Protein 4OE7 (pdb70)

Radius of gyration: 30.96 Å; Cα contacts (8 Å, |Δi|>4): 2632; chains: 4; bounding box: 76×81×61 Å

Sequence (1192 aa):
ALFTGIIPPVSTIFTADGQLDKPGTAALIDDLIKAGVDGLFFLGSGGEFSQLGAEERKAIARFAIDHVDRRVPVLIGTGGTNARETIELSQHAQQAGADGIVVINPYYWKVSEANLIRYFEQVADSVTLPVMLYNFPALTGQDLTPALVKTLADSRSNIIGIKDTIDSVAHLRSMIHTVKGAHPHFTVLCGYDDHLFNTLLLGGDGAISASGNFAPQVSVNLLKAWRDGDVAKAAGYHQTLLQIPQMYQLDTPFVNVIKEAIVLCGRPVSTHVLPPASPLDEPRKAQLKTLLQQLKLCALFTGIIPPVSTIFTADGQLDKPGTAALIDDLIKAGVDGLFFLGSGGEFSQLGAEERKAIARFAIDHVDRRVPVLIGTGGTNARETIELSQHAQQAGADGIVVINPYYWKVSEANLIRYFEQVADSVTLPVMLYNFPALTGQDLTPALVKTLADSRSNIIGIKDTIDSVAHLRSMIHTVKGAHPHFTVLCGYDDHLFNTLLLGGDGAISASGNFAPQVSVNLLKAWRDGDVAKAAGYHQTLLQIPQMYQLDTPFVNVIKEAIVLCGRPVSTHVLPPASPLDEPRKAQLKTLLQQLKLCALFTGIIPPVSTIFTADGQLDKPGTAALIDDLIKAGVDGLFFLGSGGEFSQLGAEERKAIARFAIDHVDRRVPVLIGTGGTNARETIELSQHAQQAGADGIVVINPYYWKVSEANLIRYFEQVADSVTLPVMLYNFPALTGQDLTPALVKTLADSRSNIIGIKDTIDSVAHLRSMIHTVKGAHPHFTVLCGYDDHLFNTLLLGGDGAISASGNFAPQVSVNLLKAWRDGDVAKAAGYHQTLLQIPQMYQLDTPFVNVIKEAIVLCGRPVSTHVLPPASPLDEPRKAQLKTLLQQLKLCALFTGIIPPVSTIFTADGQLDKPGTAALIDDLIKAGVDGLFFLGSGGEFSQLGAEERKAIARFAIDHVDRRVPVLIGTGGTNARETIELSQHAQQAGADGIVVINPYYWKVSEANLIRYFEQVADSVTLPVMLYNFPALTGQDLTPALVKTLADSRSNIIGIKDTIDSVAHLRSMIHTVKGAHPHFTVLCGYDDHLFNTLLLGGDGAISASGNFAPQVSVNLLKAWRDGDVAKAAGYHQTLLQIPQMYQLDTPFVNVIKEAIVLCGRPVSTHVLPPASPLDEPRKAQLKTLLQQLKLC

Solvent-accessible surface area: 38286 Å² total; per-residue (Å²): 67,91,23,35,0,4,0,0,7,1,3,5,0,0,54,93,101,2,97,34,23,111,109,11,2,14,22,1,0,47,38,1,30,176,33,40,8,48,0,0,0,5,2,1,6,15,0,0,6,5,7,10,13,23,125,48,13,33,56,7,2,164,37,0,16,102,55,0,103,176,113,17,59,3,1,4,4,1,4,10,17,14,1,69,44,1,44,93,8,0,71,41,0,60,153,31,34,6,28,0,0,1,0,3,0,3,8,1,16,40,3,34,121,56,2,4,36,100,3,2,33,80,1,2,88,26,10,123,21,27,2,0,0,5,0,14,25,75,14,0,55,32,49,0,57,17,65,17,0,71,61,0,9,79,42,68,113,31,4,29,0,0,8,0,5,40,37,15,0,42,22,0,14,44,0,10,74,49,0,28,61,45,50,94,134,8,0,0,0,1,8,58,2,6,0,0,0,0,0,9,6,8,42,10,22,0,2,0,7,16,0,2,5,9,0,12,78,8,2,23,48,0,7,89,4,69,142,112,56,63,34,42,105,0,1,41,55,0,72,30,0,0,24,0,13,66,3,18,143,28,25,52,4,40,3,1,0,5,0,15,0,3,50,52,38,63,78,108,11,42,34,53,6,0,33,10,10,18,106,8,66,114,89,105,63,59,101,0,95,67,16,0,88,136,35,187,18,70,66,86,21,36,0,4,1,1,7,0,2,4,0,3,42,84,128,17,118,39,23,113,108,10,2,15,24,1,0,36,37,2,31,163,30,40,9,49,0,0,1,6,3,1,7,14,0,0,6,4,3,13,15,20,116,66,14,33,44,6,3,112,34,0,13,91,56,0,107,178,112,20,58,3,1,4,5,1,4,10,17,13,2,61,42,1,48,77,8,0,84,28,0,69,143,18,33,6,28,0,0,2,0,4,0,3,8,1,13,42,4,31,119,58,3,5,32,99,4,1,36,78,1,3,89,24,9,119,20,27,1,0,0,6,0,15,25,77,13,0,54,31,49,0,60,17,67,16,0,68,62,0,9,77,42,70,112,31,4,30,0,0,8,0,5,39,39,15,0,42,23,0,16,44,0,11,76,51,0,29,62,48,52,91,132,6,0,0,0,0,8,55,2,6,0,0,0,0,0,9,8,9,41,10,21,0,2,0,7,15,0,2,6,12,0,12,78,8,3,26,52,0,10,123,3,69,143,92,54,60,37,39,112,0,2,42,57,0,75,28,0,0,23,0,11,43,0,20,160,17,26,50,1,37,1,1,0,4,0,14,0,3,51,54,37,62,75,105,16,40,35,59,8,1,33,10,6,16,115,9,57,115,100,110,60,55,93,0,92,71,23,0,83,127,35,114,22,71,63,90,21,36,0,4,0,1,7,1,2,5,0,1,53,92,101,2,97,33,25,113,108,11,2,14,23,1,0,50,44,1,30,139,32,40,8,51,0,0,0,5,3,1,6,14,0,0,6,4,6,11,13,24,122,48,12,32,54,6,2,166,35,0,16,102,55,0,106,178,116,17,59,3,0,4,4,1,3,10,16,13,1,72,44,1,47,92,8,0,70,41,0,59,150,31,34,6,27,0,0,2,0,3,0,2,8,1,18,42,3,32,121,57,4,4,35,98,3,2,35,79,0,2,87,27,10,124,22,29,2,0,0,5,0,14,25,77,14,0,54,33,49,0,60,17,67,17,0,72,59,0,8,77,42,70,111,29,4,29,0,0,9,0,5,38,38,14,0,43,22,0,15,44,0,11,75,47,0,28,61,46,51,93,132,7,0,0,0,1,7,59,3,6,0,0,0,0,0,9,6,8,44,10,22,0,2,0,7,16,0,2,6,10,0,12,76,8,2,22,48,0,7,87,4,68,140,111,57,65,35,41,104,0,1,41,54,0,74,30,0,0,24,0,13,64,3,18,140,27,25,52,2,41,3,1,0,4,0,15,0,3,50,53,38,63,79,109,10,42,35,56,6,0,34,11,8,19,108,9,65,115,87,103,62,58,103,0,94,67,18,0,87,133,34,187,19,70,66,85,22,36,0,4,0,1,7,1,2,5,0,4,43,84,129,17,118,38,23,113,108,10,3,14,23,1,0,34,37,1,31,162,31,42,7,49,0,0,0,5,3,0,7,15,0,0,7,5,4,13,14,18,117,62,15,31,44,8,2,115,35,0,12,91,55,0,107,180,112,20,58,2,0,4,4,1,4,8,17,14,1,63,41,1,47,76,8,0,86,32,0,70,142,22,34,7,29,0,0,2,0,3,0,4,8,1,15,41,3,32,120,59,4,5,33,96,4,1,35,77,0,2,90,22,9,117,20,29,1,0,0,7,0,17,27,76,14,0,53,30,50,0,60,17,67,15,0,69,62,0,9,76,41,68,112,31,4,30,0,0,9,0,5,39,40,15,0,42,25,0,15,43,0,10,76,51,0,28,62,48,54,93,131,6,0,0,0,0,7,56,2,5,0,1,0,0,0,10,6,9,40,10,23,0,1,0,6,16,0,2,5,12,0,12,77,8,2,24,51,0,9,125,5,69,147,94,54,62,37,42,115,0,2,40,52,0,76,28,0,0,24,0,13,43,0,21,160,16,26,50,1,38,1,1,0,4,0,13,0,3,51,54,38,61,75,106,16,39,36,59,8,0,32,10,7,16,115,10,57,118,100,111,61,55,90,0,91,72,22,0,74,119,35,181,22,71

Secondary structure (DSSP, 8-state):
--S-EE--BPPPPB-TTS-B-HHHHHHHHHHHHHTT-S-EEESSGGGTGGGS-HHHHHHHHHHHHHHHTTSS-EEEE--SS-HHHHHHHHHHHHHTT-SEEEEEPPSSS---HHHHHHHHHHHHHT-SS-EEEEE-HHHHSS---HHHHHHHHHH-TTEEEEEE--S-HHHHHHIIIIIIHH-TT-EEEESSGGGHHHHHHTT--EE--GGGTT-HHHHHHHHHHHHHT-HHHHHHHHHHHHHGGGGGGGSSS-HHHHHHHHHHTT--------TTS-PPPHHHHHHHHHHHHHTT--/--S-EE--EEPPPB-TTSSB-HHHHHHHHHHHHHTT-S-EEESSTTTTGGGS-HHHHHHHHHHHHHHHTTSS-EEEE--SS-HHHHHHHHHHHHHHT-SEEEEEPPSSS---HHHHHHHHHHHHHT-SS-EEEEE-HHHHSS---HHHHHHHHHH-TTEEEEEE--S-HHHHHHHIIIIIHH-TT-EEEESSGGGHHHHHHTT--EE--GGGTT-HHHHHHHHHHHHHT-HHHHHHHHHHHHHGGGGGGGSSS-HHHHHHHHHHTT--------TTS-PPPHHHHHHHHHHHHHTT--/--S-EE--BPPPPB-TTS-B-HHHHHHHHHHHHHTT-S-EEESSGGGTGGGS-HHHHHHHHHHHHHHHTTSS-EEEE--SS-HHHHHHHHHHHHHTT-SEEEEEPPSSS---HHHHHHHHHHHHHT-SS-EEEEE-HHHHSS---HHHHHHHHHH-TTEEEEEE--S-HHHHHHIIIIIIHH-TT-EEEESSGGGHHHHHHTT--EE--GGGTT-HHHHHHHHHHHHHT-HHHHHHHHHHHHHGGGGGGGSSS-HHHHHHHHHHTT--------TTS-PPPHHHHHHHHHHHHHTT--/--S-EE--EEPPPB-TTSSB-HHHHHHHHHHHHHTT-S-EEESSTTTTGGGS-HHHHHHHHHHHHHHHTTSS-EEEE--SS-HHHHHHHHHHHHHHT-SEEEEEPPSSS---HHHHHHHHHHHHHT-SS-EEEEE-HHHHSS---HHHHHHHHHH-TTEEEEEE--S-HHHHHHHIIIIIHH-TT-EEEESSGGGHHHHHHTT--EE--GGGTT-HHHHHHHHHHHHTT-HHHHHHHHHHHHHGGGGGGGSSS-HHHHHHHHHHTT--------TTS-PPPHHHHHHHHHHHHHTT--

InterPro domains:
  IPR002220 DapA-like [PF00701] (7-298)
  IPR002220 DapA-like [PIRSF001365] (7-300)
  IPR002220 DapA-like [PR00146] (40-61)
  IPR002220 DapA-like [PR00146] (76-94)
  IPR002220 DapA-like [PR00146] (108-124)
  IPR002220 DapA-like [PR00146] (133-150)
  IPR002220 DapA-like [PTHR12128] (7-298)
  IPR002220 DapA-like [SM01130] (6-300)
  IPR013785 Aldolase-type TIM barrel [G3DSA:3.20.20.70] (5-302)
  IPR020624 Schiff base-forming aldolase, conserved site [PS00665] (43-60)
  IPR020625 Schiff base-forming aldolase, active site [PS00666] (138-169)

GO terms:
  GO:0061677 2-dehydro-3-deoxy-D-gluconate aldolase activity (F, EXP)
  GO:0042802 identical protein binding (F, IDA)
  GO:0047440 2-dehydro-3-deoxy-D-pentonate aldolase activity (F, EXP)
  GO:0046176 aldonic acid catabolic process (P, IMP)

Organism: Escherichia coli (strain K12) (NCBI:txid83333)

Structure (mmCIF, N/CA/C/O backbone):
data_4OE7
#
_entry.id   4OE7
#
_cell.length_a   141.240
_cell.length_b   155.140
_cell.length_c   55.580
_cell.angle_alpha   90.00
_cell.angle_beta   90.00
_cell.angle_gamma   90.00
#
_symmetry.space_group_name_H-M   'P 21 21 2'
#
loop_
_entity.id
_entity.type
_entity.pdbx_description
1 polymer 'Probable 2-keto-3-deoxy-galactonate aldolase YagE'
2 non-polymer 1,2-ETHANEDIOL
3 non-polymer GLYCEROL
4 non-polymer 'MAGNESIUM ION'
5 non-polymer ethanedial
6 non-polymer 'PYRUVIC ACID'
7 non-polymer '(4S)-4-hydroxy-2,5-dioxopentanoic acid'
8 non-polymer '(4R)-4-hydroxy-2,5-dioxopentanoic acid'
9 water water
#
loop_
_atom_site.group_PDB
_atom_site.id
_atom_site.type_symbol
_atom_site.label_atom_id
_atom_site.label_alt_id
_atom_site.label_comp_id
_atom_site.label_asym_id
_atom_site.label_entity_id
_atom_site.label_seq_id
_atom_site.pdbx_PDB_ins_code
_atom_site.Cartn_x
_atom_site.Cartn_y
_atom_site.Cartn_z
_atom_site.occupancy
_atom_site.B_iso_or_equiv
_atom_site.auth_seq_id
_atom_site.auth_comp_id
_atom_site.auth_asym_id
_atom_site.auth_atom_id
_atom_site.pdbx_PDB_model_num
ATOM 1 N N . ALA A 1 30 ? -7.798 64.725 8.065 1.00 31.25 12 ALA A N 1
ATOM 2 C CA . ALA A 1 30 ? -7.625 63.657 7.019 1.00 30.07 12 ALA A CA 1
ATOM 3 C C . ALA A 1 30 ? -6.173 63.656 6.553 1.00 26.52 12 ALA A C 1
ATOM 4 O O . ALA A 1 30 ? -5.641 64.675 6.256 1.00 24.26 12 ALA A O 1
ATOM 6 N N . LEU A 1 31 ? -5.567 62.487 6.514 1.00 26.13 13 LEU A N 1
ATOM 7 C CA . LEU A 1 31 ? -4.184 62.284 6.065 1.00 25.93 13 LEU A CA 1
ATOM 8 C C . LEU A 1 31 ? -4.075 61.828 4.576 1.00 25.12 13 LEU A C 1
ATOM 9 O O . LEU A 1 31 ? -4.952 61.106 4.033 1.00 26.51 13 LEU A O 1
ATOM 14 N N . PHE A 1 32 ? -3.023 62.276 3.927 1.00 21.20 14 PHE A N 1
ATOM 15 C CA . PHE A 1 32 ? -2.731 61.908 2.567 1.00 21.32 14 PHE A CA 1
ATOM 16 C C . PHE A 1 32 ? -3.900 62.288 1.621 1.00 21.41 14 PHE A C 1
ATOM 17 O O . PHE A 1 32 ? -4.413 61.436 0.883 1.00 20.46 14 PHE A O 1
ATOM 25 N N . THR A 1 33 ? -4.312 63.547 1.677 1.00 20.15 15 THR A N 1
ATOM 26 C CA . THR A 1 33 ? -5.326 64.070 0.752 1.00 21.83 15 THR A CA 1
ATOM 27 C C . THR A 1 33 ? -4.633 64.732 -0.403 1.00 20.56 15 THR A C 1
ATOM 28 O O . THR A 1 33 ? -3.444 65.009 -0.316 1.00 20.70 15 THR A O 1
ATOM 32 N N . GLY A 1 34 ? -5.412 65.045 -1.424 1.00 18.52 16 GLY A N 1
ATOM 33 C CA . GLY A 1 34 ? -4.974 65.787 -2.560 1.00 18.24 16 GLY A CA 1
ATOM 34 C C . GLY A 1 34 ? -4.360 64.898 -3.646 1.00 20.09 16 GLY A C 1
ATOM 35 O O . GLY A 1 34 ? -4.863 63.779 -3.907 1.00 21.61 16 GLY A O 1
ATOM 36 N N . ILE A 1 35 ? -3.311 65.389 -4.329 1.00 18.29 17 ILE A N 1
ATOM 37 C CA . ILE A 1 35 ? -2.703 64.669 -5.457 1.00 18.19 17 ILE A CA 1
ATOM 38 C C . ILE A 1 35 ? -1.435 63.945 -5.031 1.00 19.02 17 ILE A C 1
ATOM 39 O O . ILE A 1 35 ? -0.398 64.600 -4.727 1.00 16.30 17 ILE A O 1
ATOM 44 N N . ILE A 1 36 ? -1.491 62.603 -5.014 1.00 17.60 18 ILE A N 1
ATOM 45 C CA . ILE A 1 36 ? -0.378 61.777 -4.652 1.00 16.76 18 ILE A CA 1
ATOM 46 C C . ILE A 1 36 ? -0.034 60.751 -5.729 1.00 17.54 18 ILE A C 1
ATOM 47 O O . ILE A 1 36 ? -0.634 59.677 -5.746 1.00 18.18 18 ILE A O 1
ATOM 52 N N . PRO A 1 37 ? 0.958 61.058 -6.614 1.00 17.50 19 PRO A N 1
ATOM 53 C CA . PRO A 1 37 ? 1.293 60.123 -7.682 1.00 17.19 19 PRO A CA 1
ATOM 54 C C . PRO A 1 37 ? 1.839 58.764 -7.217 1.00 17.20 19 PRO A C 1
ATOM 55 O O . PRO A 1 37 ? 2.606 58.683 -6.237 1.00 15.93 19 PRO A O 1
ATOM 59 N N . PRO A 1 38 ? 1.365 57.673 -7.892 1.00 15.58 20 PRO A N 1
ATOM 60 C CA . PRO A 1 38 ? 1.992 56.366 -7.792 1.00 14.91 20 PRO A CA 1
ATOM 61 C C . PRO A 1 38 ? 3.245 56.490 -8.616 1.00 15.65 20 PRO A C 1
ATOM 62 O O . PRO A 1 38 ? 3.283 56.233 -9.839 1.00 17.07 20 PRO A O 1
ATOM 66 N N . VAL A 1 39 ? 4.315 56.897 -7.957 1.00 15.52 21 VAL A N 1
ATOM 67 C CA . VAL A 1 39 ? 5.526 57.254 -8.705 1.00 15.76 21 VAL A CA 1
ATOM 68 C C . VAL A 1 39 ? 6.137 56.058 -9.428 1.00 15.27 21 VAL A C 1
ATOM 69 O O . VAL A 1 39 ? 6.287 54.964 -8.849 1.00 14.82 21 VAL A O 1
ATOM 73 N N . SER A 1 40 ? 6.526 56.261 -10.685 1.00 15.08 22 SER A N 1
ATOM 74 C CA . SER A 1 40 ? 7.215 55.228 -11.444 1.00 16.29 22 SER A CA 1
ATOM 75 C C . SER A 1 40 ? 8.611 54.872 -10.824 1.00 17.87 22 SER A C 1
ATOM 76 O O . SER A 1 40 ? 9.267 55.729 -10.264 1.00 21.29 22 SER A O 1
ATOM 79 N N . THR A 1 41 ? 9.042 53.621 -10.869 1.00 16.78 23 THR A N 1
ATOM 80 C CA . THR A 1 41 ? 10.373 53.304 -10.400 1.00 16.99 23 THR A CA 1
ATOM 81 C C . THR A 1 41 ? 11.219 53.283 -11.678 1.00 17.01 23 THR A C 1
ATOM 82 O O . THR A 1 41 ? 10.874 52.560 -12.603 1.00 15.31 23 THR A O 1
ATOM 86 N N . ILE A 1 42 ? 12.315 54.067 -11.716 1.00 17.85 24 ILE A N 1
ATOM 87 C CA . ILE A 1 42 ? 13.208 54.079 -12.918 1.00 16.84 24 ILE A CA 1
ATOM 88 C C . ILE A 1 42 ? 14.340 53.074 -12.716 1.00 19.19 24 ILE A C 1
ATOM 89 O O . ILE A 1 42 ? 14.960 53.035 -11.647 1.00 21.22 24 ILE A O 1
ATOM 94 N N . PHE A 1 43 ? 14.577 52.225 -13.717 1.00 18.35 25 PHE A N 1
ATOM 95 C CA . PHE A 1 43 ? 15.582 51.213 -13.667 1.00 18.74 25 PHE A CA 1
ATOM 96 C C . PHE A 1 43 ? 16.563 51.394 -14.800 1.00 23.50 25 PHE A C 1
ATOM 97 O O . PHE A 1 43 ? 16.211 51.872 -15.941 1.00 23.85 25 PHE A O 1
ATOM 105 N N . THR A 1 44 ? 17.789 50.960 -14.530 1.00 22.03 26 THR A N 1
ATOM 106 C CA . THR A 1 44 ? 18.719 50.738 -15.638 1.00 24.18 26 THR A CA 1
ATOM 107 C C . THR A 1 44 ? 18.332 49.476 -16.459 1.00 23.96 26 THR A C 1
ATOM 108 O O . THR A 1 44 ? 17.502 48.669 -16.041 1.00 23.86 26 THR A O 1
ATOM 112 N N . ALA A 1 45 ? 19.017 49.249 -17.576 1.00 24.51 27 ALA A N 1
ATOM 113 C CA . ALA A 1 45 ? 18.809 48.092 -18.421 1.00 23.42 27 ALA A CA 1
ATOM 114 C C . ALA A 1 45 ? 19.025 46.753 -17.724 1.00 24.78 27 ALA A C 1
ATOM 115 O O . ALA A 1 45 ? 18.478 45.757 -18.094 1.00 24.19 27 ALA A O 1
ATOM 117 N N . ASP A 1 46 ? 19.825 46.702 -16.698 1.00 23.75 28 ASP A N 1
ATOM 118 C CA . ASP A 1 46 ? 19.986 45.483 -15.966 1.00 24.39 28 ASP A CA 1
ATOM 119 C C . ASP A 1 46 ? 18.846 45.298 -14.954 1.00 25.11 28 ASP A C 1
ATOM 120 O O . ASP A 1 46 ? 18.876 44.374 -14.156 1.00 26.44 28 ASP A O 1
ATOM 125 N N . GLY A 1 47 ? 17.870 46.197 -14.902 1.00 26.65 29 GLY A N 1
ATOM 126 C CA . GLY A 1 47 ? 16.772 46.028 -13.925 1.00 26.30 29 GLY A CA 1
ATOM 127 C C . GLY A 1 47 ? 17.071 46.507 -12.497 1.00 26.96 29 GLY A C 1
ATOM 128 O O . GLY A 1 47 ? 16.347 46.163 -11.551 1.00 24.97 29 GLY A O 1
ATOM 129 N N . GLN A 1 48 ? 18.123 47.289 -12.316 1.00 25.71 30 GLN A N 1
ATOM 130 C CA . GLN A 1 48 ? 18.463 47.784 -11.016 1.00 24.44 30 GLN A CA 1
ATOM 131 C C . GLN A 1 48 ? 17.924 49.186 -10.964 1.00 21.80 30 GLN A C 1
ATOM 132 O O . GLN A 1 48 ? 17.871 49.842 -11.986 1.00 19.98 30 GLN A O 1
ATOM 138 N N . LEU A 1 49 ? 17.606 49.658 -9.758 1.00 19.38 31 LEU A N 1
ATOM 139 C CA . LEU A 1 49 ? 17.228 51.041 -9.479 1.00 19.46 31 LEU A CA 1
ATOM 140 C C . LEU A 1 49 ? 18.169 52.091 -10.110 1.00 21.29 31 LEU A C 1
ATOM 141 O O . LEU A 1 49 ? 19.366 52.080 -9.800 1.00 19.86 31 LEU A O 1
ATOM 146 N N . ASP A 1 50 ? 17.594 53.021 -10.854 1.00 19.22 32 ASP A N 1
ATOM 147 C CA . ASP A 1 50 ? 18.320 54.144 -11.510 1.00 23.13 32 ASP A CA 1
ATOM 148 C C . ASP A 1 50 ? 18.098 55.319 -10.627 1.00 23.60 32 ASP A C 1
ATOM 149 O O . ASP A 1 50 ? 17.016 55.908 -10.645 1.00 23.40 32 ASP A O 1
ATOM 154 N N . LYS A 1 51 ? 19.101 55.647 -9.814 1.00 23.43 33 LYS A N 1
ATOM 155 C CA . LYS A 1 51 ? 18.916 56.660 -8.759 1.00 24.50 33 LYS A CA 1
ATOM 156 C C . LYS A 1 51 ? 18.824 58.109 -9.275 1.00 26.09 33 LYS A C 1
ATOM 157 O O . LYS A 1 51 ? 17.960 58.864 -8.807 1.00 25.08 33 LYS A O 1
ATOM 163 N N . PRO A 1 52 ? 19.721 58.526 -10.201 1.00 25.72 34 PRO A N 1
ATOM 164 C CA . PRO A 1 52 ? 19.528 59.855 -10.816 1.00 26.23 34 PRO A CA 1
ATOM 165 C C . PRO A 1 52 ? 18.184 59.996 -11.575 1.00 26.16 34 PRO A C 1
ATOM 166 O O . PRO A 1 52 ? 17.510 61.036 -11.472 1.00 22.29 34 PRO A O 1
ATOM 170 N N . GLY A 1 53 ? 17.764 58.945 -12.281 1.00 22.75 35 GLY A N 1
ATOM 171 C CA . GLY A 1 53 ? 16.486 59.032 -12.991 1.00 23.05 35 GLY A CA 1
ATOM 172 C C . GLY A 1 53 ? 15.326 59.211 -12.024 1.00 22.43 35 GLY A C 1
ATOM 173 O O . GLY A 1 53 ? 14.471 60.097 -12.188 1.00 20.91 35 GLY A O 1
ATOM 174 N N . THR A 1 54 ? 15.343 58.399 -10.976 1.00 23.09 36 THR A N 1
ATOM 175 C CA . THR A 1 54 ? 14.214 58.341 -10.077 1.00 23.20 36 THR A CA 1
ATOM 176 C C . THR A 1 54 ? 14.163 59.593 -9.293 1.00 24.24 36 THR A C 1
ATOM 177 O O . THR A 1 54 ? 13.090 60.170 -9.080 1.00 24.75 36 THR A O 1
ATOM 181 N N . ALA A 1 55 ? 15.330 60.031 -8.836 1.00 25.74 37 ALA A N 1
ATOM 182 C CA . ALA A 1 55 ? 15.438 61.294 -8.118 1.00 24.03 37 ALA A CA 1
ATOM 183 C C . ALA A 1 55 ? 14.950 62.466 -8.919 1.00 21.31 37 ALA A C 1
ATOM 184 O O . ALA A 1 55 ? 14.368 63.379 -8.367 1.00 22.16 37 ALA A O 1
ATOM 186 N N . ALA A 1 56 ? 15.254 62.481 -10.209 1.00 23.58 38 ALA A N 1
ATOM 187 C CA . ALA A 1 56 ? 14.853 63.598 -11.057 1.00 22.97 38 ALA A CA 1
ATOM 188 C C . ALA A 1 56 ? 13.328 63.625 -11.170 1.00 24.00 38 ALA A C 1
ATOM 189 O O . ALA A 1 56 ? 12.706 64.688 -11.220 1.00 21.91 38 ALA A O 1
ATOM 191 N N . LEU A 1 57 ? 12.739 62.449 -11.291 1.00 22.81 39 LEU A N 1
ATOM 192 C CA . LEU A 1 57 ? 11.273 62.348 -11.380 1.00 20.19 39 LEU A CA 1
ATOM 193 C C . LEU A 1 57 ? 10.625 62.796 -10.096 1.00 19.55 39 LEU A C 1
ATOM 194 O O . LEU A 1 57 ? 9.664 63.575 -10.105 1.00 20.30 39 LEU A O 1
ATOM 199 N N . ILE A 1 58 ? 11.145 62.312 -8.976 1.00 20.74 40 ILE A N 1
ATOM 200 C CA . ILE A 1 58 ? 10.669 62.777 -7.687 1.00 21.55 40 ILE A CA 1
ATOM 201 C C . ILE A 1 58 ? 10.718 64.314 -7.589 1.00 23.03 40 ILE A C 1
ATOM 202 O O . ILE A 1 58 ? 9.770 64.951 -7.136 1.00 21.99 40 ILE A O 1
ATOM 207 N N . ASP A 1 59 ? 11.862 64.898 -7.983 1.00 24.63 41 ASP A N 1
ATOM 208 C CA . ASP A 1 59 ? 12.009 66.382 -7.921 1.00 25.62 41 ASP A CA 1
ATOM 209 C C . ASP A 1 59 ? 10.998 67.079 -8.851 1.00 22.90 41 ASP A C 1
ATOM 210 O O . ASP A 1 59 ? 10.316 68.036 -8.450 1.00 20.88 41 ASP A O 1
ATOM 215 N N . ASP A 1 60 ? 10.859 66.579 -10.070 1.00 22.26 42 ASP A N 1
ATOM 216 C CA . ASP A 1 60 ? 9.825 67.135 -10.977 1.00 22.67 42 ASP A CA 1
ATOM 217 C C . ASP A 1 60 ? 8.473 67.185 -10.292 1.00 21.65 42 ASP A C 1
ATOM 218 O O . ASP A 1 60 ? 7.772 68.200 -10.297 1.00 20.83 42 ASP A O 1
ATOM 223 N N . LEU A 1 61 ? 8.103 66.077 -9.665 1.00 22.11 43 LEU A N 1
ATOM 224 C CA . LEU A 1 61 ? 6.758 65.968 -9.065 1.00 21.69 43 LEU A CA 1
ATOM 225 C C . LEU A 1 61 ? 6.589 66.879 -7.866 1.00 24.55 43 LEU A C 1
ATOM 226 O O . LEU A 1 61 ? 5.519 67.508 -7.686 1.00 21.09 43 LEU A O 1
ATOM 231 N N . ILE A 1 62 ? 7.625 66.956 -7.012 1.00 22.97 44 ILE A N 1
ATOM 232 C CA . ILE A 1 62 ? 7.541 67.874 -5.876 1.00 23.11 44 ILE A CA 1
ATOM 233 C C . ILE A 1 62 ? 7.399 69.277 -6.394 1.00 22.53 44 ILE A C 1
ATOM 234 O O . ILE A 1 62 ? 6.492 70.017 -6.000 1.00 22.35 44 ILE A O 1
ATOM 239 N N . LYS A 1 63 ? 8.276 69.616 -7.338 1.00 25.05 45 LYS A N 1
ATOM 240 C CA . LYS A 1 63 ? 8.249 70.927 -8.012 1.00 25.19 45 LYS A CA 1
ATOM 241 C C . LYS A 1 63 ? 6.894 71.226 -8.593 1.00 27.65 45 LYS A C 1
ATOM 242 O O . LYS A 1 63 ? 6.491 72.356 -8.577 1.00 25.30 45 LYS A O 1
ATOM 248 N N . ALA A 1 64 ? 6.159 70.226 -9.103 1.00 26.94 46 ALA A N 1
ATOM 249 C CA . ALA A 1 64 ? 4.803 70.487 -9.648 1.00 25.40 46 ALA A CA 1
ATOM 250 C C . ALA A 1 64 ? 3.685 70.709 -8.621 1.00 22.61 46 ALA A C 1
ATOM 251 O O . ALA A 1 64 ? 2.578 70.909 -8.989 1.00 25.54 46 ALA A O 1
ATOM 253 N N . GLY A 1 65 ? 3.975 70.651 -7.335 1.00 22.08 47 GLY A N 1
ATOM 254 C CA . GLY A 1 65 ? 2.985 70.926 -6.324 1.00 22.26 47 GLY A CA 1
ATOM 255 C C . GLY A 1 65 ? 2.166 69.743 -5.819 1.00 22.74 47 GLY A C 1
ATOM 256 O O . GLY A 1 65 ? 1.125 69.932 -5.205 1.00 20.75 47 GLY A O 1
ATOM 257 N N . VAL A 1 66 ? 2.635 68.521 -6.036 1.00 22.48 48 VAL A N 1
ATOM 258 C CA . VAL A 1 66 ? 1.867 67.356 -5.528 1.00 22.20 48 VAL A CA 1
ATOM 259 C C . VAL A 1 66 ? 1.835 67.397 -4.017 1.00 22.42 48 VAL A C 1
ATOM 260 O O . VAL A 1 66 ? 2.665 68.056 -3.404 1.00 22.81 48 VAL A O 1
ATOM 264 N N . ASP A 1 67 ? 0.878 66.696 -3.430 1.00 19.32 49 ASP A N 1
ATOM 265 C CA . ASP A 1 67 ? 0.666 66.699 -1.982 1.00 20.37 49 ASP A CA 1
ATOM 266 C C . ASP A 1 67 ? 1.311 65.574 -1.256 1.00 17.73 49 ASP A C 1
ATOM 267 O O . ASP A 1 67 ? 1.198 65.455 -0.066 1.00 21.58 49 ASP A O 1
ATOM 272 N N . GLY A 1 68 ? 1.982 64.704 -1.973 1.00 20.01 50 GLY A N 1
ATOM 273 C CA . GLY A 1 68 ? 2.539 63.479 -1.379 1.00 18.78 50 GLY A CA 1
ATOM 274 C C . GLY A 1 68 ? 3.077 62.620 -2.498 1.00 19.35 50 GLY A C 1
ATOM 275 O O . GLY A 1 68 ? 2.804 62.863 -3.666 1.00 19.97 50 GLY A O 1
ATOM 276 N N . LEU A 1 69 ? 3.851 61.600 -2.157 1.00 19.38 51 LEU A N 1
ATOM 277 C CA . LEU A 1 69 ? 4.353 60.678 -3.121 1.00 17.85 51 LEU A CA 1
ATOM 278 C C . LEU A 1 69 ? 4.172 59.231 -2.640 1.00 18.44 51 LEU A C 1
ATOM 279 O O . LEU A 1 69 ? 4.412 58.923 -1.475 1.00 17.37 51 LEU A O 1
ATOM 284 N N . PHE A 1 70 ? 3.714 58.360 -3.551 1.00 19.13 52 PHE A N 1
ATOM 285 C CA . PHE A 1 70 ? 3.454 56.933 -3.256 1.00 16.83 52 PHE A CA 1
ATOM 286 C C . PHE A 1 70 ? 4.429 56.084 -4.087 1.00 16.28 52 PHE A C 1
ATOM 287 O O . PHE A 1 70 ? 4.344 56.017 -5.290 1.00 16.14 52 PHE A O 1
ATOM 295 N N . PHE A 1 71 ? 5.341 55.408 -3.403 1.00 15.72 53 PHE A N 1
ATOM 296 C CA . PHE A 1 71 ? 6.309 54.498 -4.023 1.00 14.91 53 PHE A CA 1
ATOM 297 C C . PHE A 1 71 ? 5.876 53.037 -3.886 1.00 14.10 53 PHE A C 1
ATOM 298 O O . PHE A 1 71 ? 5.302 52.666 -2.921 1.00 16.62 53 PHE A O 1
ATOM 306 N N . LEU A 1 72 ? 6.171 52.233 -4.903 1.00 15.16 54 LEU A N 1
ATOM 307 C CA . LEU A 1 72 ? 5.920 50.815 -4.964 1.00 14.36 54 LEU A CA 1
ATOM 308 C C . LEU A 1 72 ? 4.407 50.471 -4.905 1.00 15.54 54 LEU A C 1
ATOM 309 O O . LEU A 1 72 ? 3.979 49.490 -4.236 1.00 14.01 54 LEU A O 1
ATOM 314 N N . GLY A 1 73 ? 3.617 51.295 -5.604 1.00 14.54 55 GLY A N 1
ATOM 315 C CA . GLY A 1 73 ? 2.271 50.936 -6.024 1.00 14.91 55 GLY A CA 1
ATOM 316 C C . GLY A 1 73 ? 2.344 50.064 -7.251 1.00 14.16 55 GLY A C 1
ATOM 317 O O . GLY A 1 73 ? 3.444 49.692 -7.687 1.00 13.72 55 GLY A O 1
ATOM 318 N N . SER A 1 74 ? 1.193 49.783 -7.854 1.00 14.41 56 SER A N 1
ATOM 319 C CA . SER A 1 74 ? 1.186 48.917 -9.044 1.00 14.62 56 SER A CA 1
ATOM 320 C C . SER A 1 74 ? 2.068 49.542 -10.120 1.00 14.63 56 SER A C 1
ATOM 321 O O . SER A 1 74 ? 2.926 48.885 -10.756 1.00 15.27 56 SER A O 1
ATOM 324 N N . GLY A 1 75 ? 1.868 50.824 -10.328 1.00 15.04 57 GLY A N 1
ATOM 325 C CA . GLY A 1 75 ? 2.627 51.607 -11.332 1.00 16.84 57 GLY A CA 1
ATOM 326 C C . GLY A 1 75 ? 4.162 51.653 -11.009 1.00 16.63 57 GLY A C 1
ATOM 327 O O . GLY A 1 75 ? 5.015 51.842 -11.886 1.00 16.90 57 GLY A O 1
ATOM 328 N N . GLY A 1 76 ? 4.480 51.468 -9.753 1.00 16.03 58 GLY A N 1
ATOM 329 C CA . GLY A 1 76 ? 5.876 51.386 -9.305 1.00 16.65 58 GLY A CA 1
ATOM 330 C C . GLY A 1 76 ? 6.501 50.009 -9.368 1.00 16.15 58 GLY A C 1
ATOM 331 O O . GLY A 1 76 ? 7.624 49.837 -8.930 1.00 16.46 58 GLY A O 1
ATOM 332 N N . GLU A 1 77 ? 5.761 49.037 -9.937 1.00 16.88 59 GLU A N 1
ATOM 333 C CA . GLU A 1 77 ? 6.192 47.658 -10.215 1.00 15.02 59 GLU A CA 1
ATOM 334 C C . GLU A 1 77 ? 6.481 46.783 -9.002 1.00 14.48 59 GLU A C 1
ATOM 335 O O . GLU A 1 77 ? 7.330 45.872 -9.066 1.00 14.77 59 GLU A O 1
ATOM 341 N N . PHE A 1 78 ? 5.738 46.979 -7.899 1.00 14.70 60 PHE A N 1
ATOM 342 C CA . PHE A 1 78 ? 6.053 46.277 -6.638 1.00 13.34 60 PHE A CA 1
ATOM 343 C C . PHE A 1 78 ? 6.039 44.783 -6.860 1.00 13.45 60 PHE A C 1
ATOM 344 O O . PHE A 1 78 ? 6.857 44.050 -6.310 1.00 12.77 60 PHE A O 1
ATOM 352 N N . SER A 1 79 ? 5.067 44.326 -7.670 1.00 13.16 61 SER A N 1
ATOM 353 C CA . SER A 1 79 ? 4.829 42.921 -7.859 1.00 13.85 61 SER A CA 1
ATOM 354 C C . SER A 1 79 ? 5.856 42.235 -8.768 1.00 13.54 61 SER A C 1
ATOM 355 O O . SER A 1 79 ? 5.929 41.015 -8.821 1.00 12.71 61 SER A O 1
ATOM 358 N N . GLN A 1 80 ? 6.682 43.020 -9.446 1.00 13.87 62 GLN A N 1
ATOM 359 C CA . GLN A 1 80 ? 7.818 42.447 -10.175 1.00 15.82 62 GLN A CA 1
ATOM 360 C C . GLN A 1 80 ? 9.190 42.607 -9.473 1.00 15.00 62 GLN A C 1
ATOM 361 O O . GLN A 1 80 ? 10.219 42.284 -10.059 1.00 14.39 62 GLN A O 1
ATOM 367 N N . LEU A 1 81 ? 9.169 43.046 -8.220 1.00 16.01 63 LEU A N 1
ATOM 368 C CA . LEU A 1 81 ? 10.413 43.293 -7.412 1.00 16.09 63 LEU A CA 1
ATOM 369 C C . LEU A 1 81 ? 10.469 42.368 -6.238 1.00 18.12 63 LEU A C 1
ATOM 370 O O . LEU A 1 81 ? 9.427 41.979 -5.699 1.00 17.66 63 LEU A O 1
ATOM 375 N N . GLY A 1 82 ? 11.692 41.976 -5.846 1.00 19.87 64 GLY A N 1
ATOM 376 C CA . GLY A 1 82 ? 11.901 41.151 -4.640 1.00 18.22 64 GLY A CA 1
ATOM 377 C C . GLY A 1 82 ? 11.904 42.016 -3.421 1.00 17.09 64 GLY A C 1
ATOM 378 O O . GLY A 1 82 ? 12.045 43.233 -3.515 1.00 17.36 64 GLY A O 1
ATOM 379 N N . ALA A 1 83 ? 11.772 41.400 -2.269 1.00 15.86 65 ALA A N 1
ATOM 380 C CA . ALA A 1 83 ? 11.638 42.135 -1.030 1.00 17.25 65 ALA A CA 1
ATOM 381 C C . ALA A 1 83 ? 12.844 43.029 -0.745 1.00 16.72 65 ALA A C 1
ATOM 382 O O . ALA A 1 83 ? 12.671 44.177 -0.302 1.00 14.80 65 ALA A O 1
ATOM 384 N N . GLU A 1 84 ? 14.048 42.507 -0.980 1.00 16.87 66 GLU A N 1
ATOM 385 C CA . GLU A 1 84 ? 15.289 43.306 -0.681 1.00 19.59 66 GLU A CA 1
ATOM 386 C C . GLU A 1 84 ? 15.345 44.483 -1.640 1.00 18.34 66 GLU A C 1
ATOM 387 O O . GLU A 1 84 ? 15.705 45.618 -1.253 1.00 17.72 66 GLU A O 1
ATOM 393 N N . GLU A 1 85 ? 14.941 44.249 -2.887 1.00 17.46 67 GLU A N 1
ATOM 394 C CA . GLU A 1 85 ? 14.877 45.329 -3.843 1.00 18.80 67 GLU A CA 1
ATOM 395 C C . GLU A 1 85 ? 13.910 46.400 -3.396 1.00 16.04 67 GLU A C 1
ATOM 396 O O . GLU A 1 85 ? 14.157 47.579 -3.532 1.00 17.10 67 GLU A O 1
ATOM 402 N N . ARG A 1 86 ? 12.760 45.987 -2.915 1.00 16.76 68 ARG A N 1
ATOM 403 C CA . ARG A 1 86 ? 11.723 46.960 -2.480 1.00 14.86 68 ARG A CA 1
ATOM 404 C C . ARG A 1 86 ? 12.224 47.785 -1.342 1.00 13.82 68 ARG A C 1
ATOM 405 O O . ARG A 1 86 ? 11.970 48.987 -1.295 1.00 13.30 68 ARG A O 1
ATOM 413 N N . LYS A 1 87 ? 12.874 47.136 -0.391 1.00 14.29 69 LYS A N 1
ATOM 414 C CA . LYS A 1 87 ? 13.443 47.896 0.727 1.00 16.31 69 LYS A CA 1
ATOM 415 C C . LYS A 1 87 ? 14.480 48.963 0.231 1.00 17.73 69 LYS A C 1
ATOM 416 O O . LYS A 1 87 ? 14.411 50.144 0.575 1.00 16.77 69 LYS A O 1
ATOM 422 N N . ALA A 1 88 ? 15.395 48.530 -0.610 1.00 16.72 70 ALA A N 1
ATOM 423 C CA . ALA A 1 88 ? 16.346 49.503 -1.211 1.00 18.19 70 ALA A CA 1
ATOM 424 C C . ALA A 1 88 ? 15.670 50.705 -1.840 1.00 16.87 70 ALA A C 1
ATOM 425 O O . ALA A 1 88 ? 16.054 51.894 -1.605 1.00 15.26 70 ALA A O 1
ATOM 427 N N . ILE A 1 89 ? 14.621 50.432 -2.633 1.00 15.42 71 ILE A N 1
ATOM 428 C CA . ILE A 1 89 ? 13.942 51.478 -3.335 1.00 14.59 71 ILE A CA 1
ATOM 429 C C . ILE A 1 89 ? 13.248 52.423 -2.408 1.00 14.92 71 ILE A C 1
ATOM 430 O O . ILE A 1 89 ? 13.289 53.649 -2.641 1.00 16.36 71 ILE A O 1
ATOM 435 N N . ALA A 1 90 ? 12.506 51.887 -1.426 1.00 16.09 72 ALA A N 1
ATOM 436 C CA . ALA A 1 90 ? 11.813 52.698 -0.470 1.00 16.08 72 ALA A CA 1
ATOM 437 C C . ALA A 1 90 ? 12.803 53.614 0.302 1.00 17.77 72 ALA A C 1
ATOM 438 O O . ALA A 1 90 ? 12.559 54.816 0.517 1.00 17.69 72 ALA A O 1
ATOM 440 N N . ARG A 1 91 ? 13.902 53.013 0.711 1.00 21.12 73 ARG A N 1
ATOM 441 C CA . ARG A 1 91 ? 14.934 53.732 1.491 1.00 22.57 73 ARG A CA 1
ATOM 442 C C . ARG A 1 91 ? 15.434 54.903 0.695 1.00 21.22 73 ARG A C 1
ATOM 443 O O . ARG A 1 91 ? 15.471 56.030 1.189 1.00 19.57 73 ARG A O 1
ATOM 451 N N . PHE A 1 92 ? 15.762 54.648 -0.567 1.00 22.24 74 PHE A N 1
ATOM 452 C CA . PHE A 1 92 ? 16.265 55.677 -1.453 1.00 21.56 74 PHE A CA 1
ATOM 453 C C . PHE A 1 92 ? 15.250 56.801 -1.663 1.00 23.32 74 PHE A C 1
ATOM 454 O O . PHE A 1 92 ? 15.526 58.010 -1.446 1.00 21.64 74 PHE A O 1
ATOM 462 N N . ALA A 1 93 ? 14.034 56.410 -2.040 1.00 22.35 75 ALA A N 1
ATOM 463 C CA . ALA A 1 93 ? 12.981 57.387 -2.296 1.00 20.25 75 ALA A CA 1
ATOM 464 C C . ALA A 1 93 ? 12.685 58.263 -1.083 1.00 19.43 75 ALA A C 1
ATOM 465 O O . ALA A 1 93 ? 12.537 59.461 -1.190 1.00 17.99 75 ALA A O 1
ATOM 467 N N . ILE A 1 94 ? 12.553 57.634 0.064 1.00 20.85 76 ILE A N 1
ATOM 468 C CA . ILE A 1 94 ? 12.192 58.362 1.280 1.00 22.06 76 ILE A CA 1
ATOM 469 C C . ILE A 1 94 ? 13.289 59.395 1.543 1.00 22.02 76 ILE A C 1
ATOM 470 O O . ILE A 1 94 ? 13.078 60.524 1.820 1.00 21.16 76 ILE A O 1
ATOM 475 N N . ASP A 1 95 ? 14.487 58.925 1.419 1.00 24.22 77 ASP A N 1
ATOM 476 C CA . ASP A 1 95 ? 15.631 59.746 1.693 1.00 26.37 77 ASP A CA 1
ATOM 477 C C . ASP A 1 95 ? 15.744 60.860 0.663 1.00 25.18 77 ASP A C 1
ATOM 478 O O . ASP A 1 95 ? 15.892 62.007 1.019 1.00 23.32 77 ASP A O 1
ATOM 483 N N . HIS A 1 96 ? 15.560 60.568 -0.618 1.00 24.49 78 HIS A N 1
ATOM 484 C CA . HIS A 1 96 ? 15.589 61.661 -1.557 1.00 23.12 78 HIS A CA 1
ATOM 485 C C . HIS A 1 96 ? 14.515 62.703 -1.282 1.00 23.78 78 HIS A C 1
ATOM 486 O O . HIS A 1 96 ? 14.760 63.889 -1.443 1.00 23.04 78 HIS A O 1
ATOM 493 N N . VAL A 1 97 ? 13.296 62.290 -0.950 1.00 24.00 79 VAL A N 1
ATOM 494 C CA . VAL A 1 97 ? 12.227 63.254 -0.741 1.00 24.03 79 VAL A CA 1
ATOM 495 C C . VAL A 1 97 ? 12.577 64.140 0.434 1.00 23.43 79 VAL A C 1
ATOM 496 O O . VAL A 1 97 ? 12.245 65.296 0.454 1.00 20.90 79 VAL A O 1
ATOM 500 N N . ASP A 1 98 ? 13.224 63.551 1.424 1.00 27.75 80 ASP A N 1
ATOM 501 C CA . ASP A 1 98 ? 13.814 64.328 2.553 1.00 27.81 80 ASP A CA 1
ATOM 502 C C . ASP A 1 98 ? 12.754 65.186 3.186 1.00 28.92 80 ASP A C 1
ATOM 503 O O . ASP A 1 98 ? 12.963 66.364 3.423 1.00 27.62 80 ASP A O 1
ATOM 508 N N . ARG A 1 99 ? 11.600 64.564 3.423 1.00 25.80 81 ARG A N 1
ATOM 509 C CA . ARG A 1 99 ? 10.472 65.150 4.079 1.00 25.87 81 ARG A CA 1
ATOM 510 C C . ARG A 1 99 ? 9.865 66.382 3.424 1.00 24.22 81 ARG A C 1
ATOM 511 O O . ARG A 1 99 ? 9.057 67.019 4.040 1.00 26.45 81 ARG A O 1
ATOM 519 N N . ARG A 1 100 ? 10.185 66.670 2.170 1.00 24.05 82 ARG A N 1
ATOM 520 C CA . ARG A 1 100 ? 9.531 67.771 1.445 1.00 24.48 82 ARG A CA 1
ATOM 521 C C . ARG A 1 100 ? 8.027 67.567 1.229 1.00 23.27 82 ARG A C 1
ATOM 522 O O . ARG A 1 100 ? 7.246 68.529 1.166 1.00 23.80 82 ARG A O 1
ATOM 530 N N . VAL A 1 101 ? 7.614 66.310 1.051 1.00 21.69 83 VAL A N 1
ATOM 531 C CA . VAL A 1 101 ? 6.159 65.975 1.048 1.00 22.07 83 VAL A CA 1
ATOM 532 C C . VAL A 1 101 ? 5.955 64.647 1.747 1.00 20.39 83 VAL A C 1
ATOM 533 O O . VAL A 1 101 ? 6.884 63.895 1.905 1.00 20.54 83 VAL A O 1
ATOM 537 N N . PRO A 1 102 ? 4.738 64.363 2.209 1.00 21.66 84 PRO A N 1
ATOM 538 C CA . PRO A 1 102 ? 4.521 63.033 2.789 1.00 21.81 84 PRO A CA 1
ATOM 539 C C . PRO A 1 102 ? 4.784 61.827 1.818 1.00 19.62 84 PRO A C 1
ATOM 540 O O . PRO A 1 102 ? 4.622 61.930 0.603 1.00 21.24 84 PRO A O 1
ATOM 544 N N . VAL A 1 103 ? 5.311 60.745 2.367 1.00 20.52 85 VAL A N 1
ATOM 545 C CA . VAL A 1 103 ? 5.764 59.610 1.553 1.00 22.20 85 VAL A CA 1
ATOM 546 C C . VAL A 1 103 ? 5.044 58.350 2.026 1.00 20.82 85 VAL A C 1
ATOM 547 O O . VAL A 1 103 ? 5.056 58.028 3.229 1.00 20.19 85 VAL A O 1
ATOM 551 N N . LEU A 1 104 ? 4.432 57.681 1.046 1.00 19.59 86 LEU A N 1
ATOM 552 C CA . LEU A 1 104 ? 3.700 56.419 1.220 1.00 18.07 86 LEU A CA 1
ATOM 553 C C . LEU A 1 104 ? 4.515 55.338 0.573 1.00 17.15 86 LEU A C 1
ATOM 554 O O . LEU A 1 104 ? 5.037 55.468 -0.574 1.00 17.99 86 LEU A O 1
ATOM 559 N N . ILE A 1 105 ? 4.642 54.223 1.270 1.00 18.28 87 ILE A N 1
ATOM 560 C CA . ILE A 1 105 ? 5.277 53.071 0.686 1.00 15.35 87 ILE A CA 1
ATOM 561 C C . ILE A 1 105 ? 4.252 51.941 0.547 1.00 16.16 87 ILE A C 1
ATOM 562 O O . ILE A 1 105 ? 3.545 51.569 1.516 1.00 14.00 87 ILE A O 1
ATOM 567 N N . GLY A 1 106 ? 4.210 51.374 -0.657 1.00 15.11 88 GLY A N 1
ATOM 568 C CA . GLY A 1 106 ? 3.396 50.174 -0.860 1.00 15.13 88 GLY A CA 1
ATOM 569 C C . GLY A 1 106 ? 4.071 48.929 -0.405 1.00 14.83 88 GLY A C 1
ATOM 570 O O . GLY A 1 106 ? 5.094 48.573 -0.975 1.00 14.61 88 GLY A O 1
ATOM 571 N N . THR A 1 107 ? 3.439 48.212 0.533 1.00 13.70 89 THR A N 1
ATOM 572 C CA . THR A 1 107 ? 4.103 47.106 1.247 1.00 15.68 89 THR A CA 1
ATOM 573 C C . THR A 1 107 ? 3.436 45.726 1.086 1.00 16.43 89 THR A C 1
ATOM 574 O O . THR A 1 107 ? 3.959 44.722 1.605 1.00 18.19 89 THR A O 1
ATOM 578 N N . GLY A 1 108 ? 2.382 45.678 0.260 1.00 15.83 90 GLY A N 1
ATOM 579 C CA . GLY A 1 108 ? 1.590 44.471 0.081 1.00 14.56 90 GLY A CA 1
ATOM 580 C C . GLY A 1 108 ? 2.208 43.427 -0.843 1.00 15.17 90 GLY A C 1
ATOM 581 O O . GLY A 1 108 ? 3.265 43.664 -1.486 1.00 13.61 90 GLY A O 1
ATOM 582 N N . GLY A 1 109 ? 1.460 42.323 -0.951 1.00 12.65 91 GLY A N 1
ATOM 583 C CA . GLY A 1 109 ? 1.849 41.110 -1.625 1.00 13.34 91 GLY A CA 1
ATOM 584 C C . GLY A 1 109 ? 0.914 40.020 -1.165 1.00 12.60 91 GLY A C 1
ATOM 585 O O . GLY A 1 109 ? -0.220 40.339 -0.648 1.00 13.99 91 GLY A O 1
ATOM 586 N N . THR A 1 110 ? 1.335 38.777 -1.401 1.00 11.65 92 THR A N 1
ATOM 587 C CA . THR A 1 110 ? 0.654 37.573 -0.904 1.00 12.85 92 THR A CA 1
ATOM 588 C C . THR A 1 110 ? 1.252 37.003 0.392 1.00 13.20 92 THR A C 1
ATOM 589 O O . THR A 1 110 ? 0.580 36.350 1.187 1.00 13.12 92 THR A O 1
ATOM 593 N N . ASN A 1 111 ? 2.525 37.310 0.581 1.00 14.03 93 ASN A N 1
ATOM 594 C CA . ASN A 1 111 ? 3.310 36.806 1.724 1.00 14.45 93 ASN A CA 1
ATOM 595 C C . ASN A 1 111 ? 3.157 37.795 2.883 1.00 13.57 93 ASN A C 1
ATOM 596 O O . ASN A 1 111 ? 3.751 38.883 2.911 1.00 14.53 93 ASN A O 1
ATOM 601 N N . ALA A 1 112 ? 2.292 37.443 3.801 1.00 13.85 94 ALA A N 1
ATOM 602 C CA . ALA A 1 112 ? 1.923 38.355 4.846 1.00 13.07 94 ALA A CA 1
ATOM 603 C C . ALA A 1 112 ? 3.048 38.630 5.813 1.00 14.23 94 ALA A C 1
ATOM 604 O O . ALA A 1 112 ? 3.139 39.756 6.333 1.00 14.81 94 ALA A O 1
ATOM 606 N N . ARG A 1 113 ? 3.938 37.662 6.037 1.00 14.44 95 ARG A N 1
ATOM 607 C CA . ARG A 1 113 ? 5.105 37.914 6.875 1.00 15.64 95 ARG A CA 1
ATOM 608 C C . ARG A 1 113 ? 6.027 38.948 6.206 1.00 16.71 95 ARG A C 1
ATOM 609 O O . ARG A 1 113 ? 6.567 39.848 6.843 1.00 15.70 95 ARG A O 1
ATOM 617 N N . GLU A 1 114 ? 6.132 38.877 4.892 1.00 16.14 96 GLU A N 1
ATOM 618 C CA . GLU A 1 114 ? 6.872 39.870 4.158 1.00 17.48 96 GLU A CA 1
ATOM 619 C C . GLU A 1 114 ? 6.178 41.219 4.219 1.00 16.17 96 GLU A C 1
ATOM 620 O O . GLU A 1 114 ? 6.811 42.307 4.288 1.00 15.21 96 GLU A O 1
ATOM 626 N N . THR A 1 115 ? 4.841 41.189 4.194 1.00 15.10 97 THR A N 1
ATOM 627 C CA . THR A 1 115 ? 4.143 42.442 4.305 1.00 14.30 97 THR A CA 1
ATOM 628 C C . THR A 1 115 ? 4.553 43.168 5.627 1.00 15.80 97 THR A C 1
ATOM 629 O O . THR A 1 115 ? 4.777 44.395 5.689 1.00 16.16 97 THR A O 1
ATOM 633 N N . ILE A 1 116 ? 4.538 42.411 6.709 1.00 16.24 98 ILE A N 1
ATOM 634 C CA . ILE A 1 116 ? 4.882 43.001 7.995 1.00 16.29 98 ILE A CA 1
ATOM 635 C C . ILE A 1 116 ? 6.346 43.480 7.958 1.00 16.95 98 ILE A C 1
ATOM 636 O O . ILE A 1 116 ? 6.673 44.537 8.457 1.00 17.62 98 ILE A O 1
ATOM 641 N N . GLU A 1 117 ? 7.220 42.699 7.373 1.00 18.06 99 GLU A N 1
ATOM 642 C CA . GLU A 1 117 ? 8.652 43.054 7.389 1.00 20.60 99 GLU A CA 1
ATOM 643 C C . GLU A 1 117 ? 8.845 44.320 6.555 1.00 19.38 99 GLU A C 1
ATOM 644 O O . GLU A 1 117 ? 9.514 45.287 7.001 1.00 15.64 99 GLU A O 1
ATOM 650 N N . LEU A 1 118 ? 8.235 44.374 5.358 1.00 15.19 100 LEU A N 1
ATOM 651 C CA . LEU A 1 118 ? 8.311 45.564 4.535 1.00 14.94 100 LEU A CA 1
ATOM 652 C C . LEU A 1 118 ? 7.710 46.861 5.191 1.00 14.09 100 LEU A C 1
ATOM 653 O O . LEU A 1 118 ? 8.199 47.997 4.953 1.00 14.18 100 LEU A O 1
ATOM 658 N N . SER A 1 119 ? 6.635 46.700 5.941 1.00 15.38 101 SER A N 1
ATOM 659 C CA . SER A 1 119 ? 5.948 47.813 6.593 1.00 15.79 101 SER A CA 1
ATOM 660 C C . SER A 1 119 ? 6.782 48.306 7.768 1.00 16.90 101 SER A C 1
ATOM 661 O O . SER A 1 119 ? 6.910 49.477 8.030 1.00 16.73 101 SER A O 1
ATOM 664 N N . GLN A 1 120 ? 7.319 47.371 8.524 1.00 20.57 102 GLN A N 1
ATOM 665 C CA . GLN A 1 120 ? 8.207 47.773 9.621 1.00 20.77 102 GLN A CA 1
ATOM 666 C C . GLN A 1 120 ? 9.438 48.444 9.033 1.00 23.49 102 GLN A C 1
ATOM 667 O O . GLN A 1 120 ? 9.823 49.529 9.483 1.00 25.85 102 GLN A O 1
ATOM 673 N N . HIS A 1 121 ? 10.049 47.822 8.004 1.00 22.03 103 HIS A N 1
ATOM 674 C CA . HIS A 1 121 ? 11.142 48.463 7.252 1.00 18.93 103 HIS A CA 1
ATOM 675 C C . HIS A 1 121 ? 10.771 49.853 6.831 1.00 20.65 103 HIS A C 1
ATOM 676 O O . HIS A 1 121 ? 11.533 50.809 7.144 1.00 18.58 103 HIS A O 1
ATOM 683 N N . ALA A 1 122 ? 9.567 50.022 6.221 1.00 18.33 104 ALA A N 1
ATOM 684 C CA . ALA A 1 122 ? 9.130 51.349 5.828 1.00 17.37 104 ALA A CA 1
ATOM 685 C C . ALA A 1 122 ? 9.094 52.402 7.001 1.00 18.42 104 ALA A C 1
ATOM 686 O O . ALA A 1 122 ? 9.544 53.566 6.874 1.00 17.40 104 ALA A O 1
ATOM 688 N N . GLN A 1 123 ? 8.588 51.970 8.133 1.00 18.29 105 GLN A N 1
ATOM 689 C CA . GLN A 1 123 ? 8.456 52.880 9.247 1.00 19.97 105 GLN A CA 1
ATOM 690 C C . GLN A 1 123 ? 9.866 53.284 9.678 1.00 20.74 105 GLN A C 1
ATOM 691 O O . GLN A 1 123 ? 10.162 54.475 9.800 1.00 19.40 105 GLN A O 1
ATOM 697 N N . GLN A 1 124 ? 10.689 52.279 9.915 1.00 22.29 106 GLN A N 1
ATOM 698 C CA . GLN A 1 124 ? 12.105 52.506 10.277 1.00 26.63 106 GLN A CA 1
ATOM 699 C C . GLN A 1 124 ? 12.859 53.456 9.355 1.00 25.33 106 GLN A C 1
ATOM 700 O O . GLN A 1 124 ? 13.648 54.314 9.803 1.00 26.16 106 GLN A O 1
ATOM 706 N N . ALA A 1 125 ? 12.597 53.298 8.071 1.00 21.20 107 ALA A N 1
ATOM 707 C CA . ALA A 1 125 ? 13.242 54.041 7.003 1.00 21.22 107 ALA A CA 1
ATOM 708 C C . ALA A 1 125 ? 12.746 55.477 6.870 1.00 21.10 107 ALA A C 1
ATOM 709 O O . ALA A 1 125 ? 13.244 56.252 6.061 1.00 20.67 107 ALA A O 1
ATOM 711 N N . GLY A 1 126 ? 11.755 55.847 7.675 1.00 20.56 108 GLY A N 1
ATOM 712 C CA . GLY A 1 126 ? 11.233 57.202 7.660 1.00 21.17 108 GLY A CA 1
ATOM 713 C C . GLY A 1 126 ? 9.953 57.472 6.838 1.00 21.63 108 GLY A C 1
ATOM 714 O O . GLY A 1 126 ? 9.577 58.629 6.657 1.00 19.39 108 GLY A O 1
ATOM 715 N N . ALA A 1 127 ? 9.226 56.432 6.398 1.00 21.98 109 ALA A N 1
ATOM 716 C CA . ALA A 1 127 ? 7.953 56.679 5.626 1.00 20.08 109 ALA A CA 1
ATOM 717 C C . ALA A 1 127 ? 6.874 57.346 6.495 1.00 19.03 109 ALA A C 1
ATOM 718 O O . ALA A 1 127 ? 6.864 57.169 7.681 1.00 22.28 109 ALA A O 1
ATOM 720 N N . ASP A 1 128 ? 5.963 58.103 5.918 1.00 19.78 110 ASP A N 1
ATOM 721 C CA . ASP A 1 128 ? 4.846 58.697 6.678 1.00 19.17 110 ASP A CA 1
ATOM 722 C C . ASP A 1 128 ? 3.649 57.743 6.788 1.00 19.65 110 ASP A C 1
ATOM 723 O O . ASP A 1 128 ? 2.886 57.790 7.714 1.00 17.95 110 ASP A O 1
ATOM 728 N N . GLY A 1 129 ? 3.553 56.802 5.862 1.00 19.59 111 GLY A N 1
ATOM 729 C CA . GLY A 1 129 ? 2.477 55.804 5.881 1.00 17.29 111 GLY A CA 1
ATOM 730 C C . GLY A 1 129 ? 2.789 54.667 4.900 1.00 15.97 111 GLY A C 1
ATOM 731 O O . GLY A 1 129 ? 3.766 54.729 4.106 1.00 16.46 111 GLY A O 1
ATOM 732 N N . ILE A 1 130 ? 1.980 53.632 5.005 1.00 14.52 112 ILE A N 1
ATOM 733 C CA . ILE A 1 130 ? 2.088 52.438 4.193 1.00 15.26 112 ILE A CA 1
ATOM 734 C C . ILE A 1 130 ? 0.790 52.222 3.470 1.00 15.68 112 ILE A C 1
ATOM 735 O O . ILE A 1 130 ? -0.267 52.691 3.926 1.00 16.41 112 ILE A O 1
ATOM 740 N N . VAL A 1 131 ? 0.882 51.564 2.308 1.00 14.74 113 VAL A N 1
ATOM 741 C CA . VAL A 1 131 ? -0.321 51.295 1.475 1.00 14.23 113 VAL A CA 1
ATOM 742 C C . VAL A 1 131 ? -0.374 49.805 1.218 1.00 14.29 113 VAL A C 1
ATOM 743 O O . VAL A 1 131 ? 0.518 49.242 0.601 1.00 14.01 113 VAL A O 1
ATOM 747 N N . VAL A 1 132 ? -1.434 49.178 1.664 1.00 14.03 114 VAL A N 1
ATOM 748 C CA . VAL A 1 132 ? -1.553 47.733 1.675 1.00 12.87 114 VAL A CA 1
ATOM 749 C C . VAL A 1 132 ? -2.789 47.238 0.910 1.00 12.82 114 VAL A C 1
ATOM 750 O O . VAL A 1 132 ? -3.920 47.452 1.316 1.00 12.20 114 VAL A O 1
ATOM 754 N N . ILE A 1 133 ? -2.507 46.553 -0.179 1.00 14.29 115 ILE A N 1
ATOM 755 C CA . ILE A 1 133 ? -3.512 45.830 -0.959 1.00 13.45 115 ILE A CA 1
ATOM 756 C C . ILE A 1 133 ? -3.915 44.565 -0.327 1.00 13.04 115 ILE A C 1
ATOM 757 O O . ILE A 1 133 ? -3.179 44.003 0.506 1.00 12.46 115 ILE A O 1
ATOM 762 N N . ASN A 1 134 ? -5.134 44.090 -0.661 1.00 12.66 116 ASN A N 1
ATOM 763 C CA . ASN A 1 134 ? -5.537 42.719 -0.192 1.00 12.60 116 ASN A CA 1
ATOM 764 C C . ASN A 1 134 ? -4.737 41.613 -0.930 1.00 12.66 116 ASN A C 1
ATOM 765 O O . ASN A 1 134 ? -4.278 41.841 -2.089 1.00 14.31 116 ASN A O 1
ATOM 770 N N . PRO A 1 135 ? -4.512 40.458 -0.262 1.00 12.23 117 PRO A N 1
ATOM 771 C CA . PRO A 1 135 ? -3.738 39.391 -0.877 1.00 11.88 117 PRO A CA 1
ATOM 772 C C . PRO A 1 135 ? -4.460 38.982 -2.150 1.00 12.08 117 PRO A C 1
ATOM 773 O O . PRO A 1 135 ? -5.703 38.883 -2.150 1.00 10.58 117 PRO A O 1
ATOM 777 N N . TYR A 1 136 ? -3.713 38.763 -3.237 1.00 11.70 118 TYR A N 1
ATOM 778 C CA . TYR A 1 136 ? -4.333 38.721 -4.568 1.00 11.53 118 TYR A CA 1
ATOM 779 C C . TYR A 1 136 ? -4.116 37.382 -5.243 1.00 12.37 118 TYR A C 1
ATOM 780 O O . TYR A 1 136 ? -4.409 37.248 -6.451 1.00 11.50 118 TYR A O 1
ATOM 789 N N . TYR A 1 137 ? -3.567 36.408 -4.512 1.00 10.75 119 TYR A N 1
ATOM 790 C CA . TYR A 1 137 ? -3.518 35.054 -5.055 1.00 12.65 119 TYR A CA 1
ATOM 791 C C . TYR A 1 137 ? -4.805 34.342 -4.587 1.00 12.54 119 TYR A C 1
ATOM 792 O O . TYR A 1 137 ? -5.835 34.361 -5.277 1.00 11.30 119 TYR A O 1
ATOM 801 N N . TRP A 1 138 ? -4.739 33.695 -3.449 1.00 12.04 120 TRP A N 1
ATOM 802 C CA . TRP A 1 138 ? -5.938 33.262 -2.763 1.00 12.65 120 TRP A CA 1
ATOM 803 C C . TRP A 1 138 ? -6.755 34.522 -2.467 1.00 11.73 120 TRP A C 1
ATOM 804 O O . TRP A 1 138 ? -6.204 35.562 -2.083 1.00 10.73 120 TRP A O 1
ATOM 815 N N . LYS A 1 139 ? -8.064 34.430 -2.618 1.00 11.57 121 LYS A N 1
ATOM 816 C CA . LYS A 1 139 ? -8.917 35.501 -2.189 1.00 11.91 121 LYS A CA 1
ATOM 817 C C . LYS A 1 139 ? -9.377 34.961 -0.839 1.00 13.15 121 LYS A C 1
ATOM 818 O O . LYS A 1 139 ? -10.224 34.082 -0.739 1.00 12.94 121 LYS A O 1
ATOM 824 N N . VAL A 1 140 ? -8.805 35.478 0.227 1.00 12.69 122 VAL A N 1
ATOM 825 C CA . VAL A 1 140 ? -8.987 34.827 1.526 1.00 13.69 122 VAL A CA 1
ATOM 826 C C . VAL A 1 140 ? -10.356 35.095 2.121 1.00 13.34 122 VAL A C 1
ATOM 827 O O . VAL A 1 140 ? -10.981 36.059 1.786 1.00 11.53 122 VAL A O 1
ATOM 831 N N . SER A 1 141 ? -10.794 34.260 3.050 1.00 12.95 123 SER A N 1
ATOM 832 C CA . SER A 1 141 ? -12.110 34.454 3.693 1.00 13.35 123 SER A CA 1
ATOM 833 C C . SER A 1 141 ? -12.133 35.813 4.321 1.00 13.49 123 SER A C 1
ATOM 834 O O . SER A 1 141 ? -11.084 36.424 4.663 1.00 14.45 123 SER A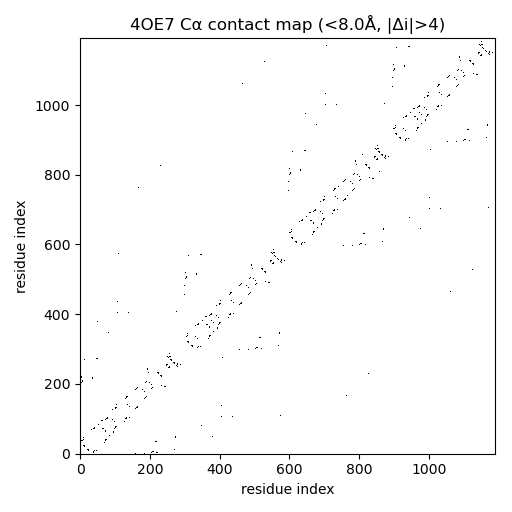 O 1
ATOM 837 N N . GLU A 1 142 ? -13.333 36.317 4.475 1.00 14.32 124 GLU A N 1
ATOM 838 C CA . GLU A 1 142 ? -13.520 37.569 5.148 1.00 14.52 124 GLU A CA 1
ATOM 839 C C . GLU A 1 142 ? -12.845 37.642 6.538 1.00 13.46 124 GLU A C 1
ATOM 840 O O . GLU A 1 142 ? -12.247 38.660 6.864 1.00 12.25 124 GLU A O 1
ATOM 846 N N . ALA A 1 143 ? -12.941 36.579 7.331 1.00 13.20 125 ALA A N 1
ATOM 847 C CA . ALA A 1 143 ? -12.259 36.515 8.684 1.00 15.03 125 ALA A CA 1
ATOM 848 C C . ALA A 1 143 ? -10.732 36.668 8.531 1.00 14.56 125 ALA A C 1
ATOM 849 O O . ALA A 1 143 ? -10.102 37.446 9.231 1.00 13.67 125 ALA A O 1
ATOM 851 N N . ASN A 1 144 ? -10.171 35.928 7.587 1.00 12.73 126 ASN A N 1
ATOM 852 C CA . ASN A 1 144 ? -8.739 35.972 7.310 1.00 14.44 126 ASN A CA 1
ATOM 853 C C . ASN A 1 144 ? -8.286 37.329 6.809 1.00 14.25 126 ASN A C 1
ATOM 854 O O . ASN A 1 144 ? -7.204 37.838 7.185 1.00 14.16 126 ASN A O 1
ATOM 859 N N . LEU A 1 145 ? -9.150 37.941 6.001 1.00 13.28 127 LEU A N 1
ATOM 860 C CA . LEU A 1 145 ? -8.834 39.246 5.426 1.00 14.05 127 LEU A CA 1
ATOM 861 C C . LEU A 1 145 ? -8.837 40.341 6.464 1.00 14.04 127 LEU A C 1
ATOM 862 O O . LEU A 1 145 ? -7.902 41.152 6.574 1.00 13.85 127 LEU A O 1
ATOM 867 N N . ILE A 1 146 ? -9.883 40.335 7.267 1.00 14.37 128 ILE A N 1
ATOM 868 C CA . ILE A 1 146 ? -9.930 41.250 8.407 1.00 15.09 128 ILE A CA 1
ATOM 869 C C . ILE A 1 146 ? -8.721 41.056 9.357 1.00 15.71 128 ILE A C 1
ATOM 870 O O . ILE A 1 146 ? -8.039 42.023 9.712 1.00 14.50 128 ILE A O 1
ATOM 875 N N . ARG A 1 147 ? -8.450 39.812 9.706 1.00 15.97 129 ARG A N 1
ATOM 876 C CA . ARG A 1 147 ? -7.312 39.518 10.527 1.00 17.94 129 ARG A CA 1
ATOM 877 C C . ARG A 1 147 ? -6.017 40.032 9.895 1.00 16.19 129 ARG A C 1
ATOM 878 O O . ARG A 1 147 ? -5.190 40.645 10.563 1.00 17.29 129 ARG A O 1
ATOM 886 N N . TYR A 1 148 ? -5.829 39.781 8.621 1.00 14.41 130 TYR A N 1
ATOM 887 C CA . TYR A 1 148 ? -4.619 40.236 7.909 1.00 13.79 130 TYR A CA 1
ATOM 888 C C . TYR A 1 148 ? -4.348 41.692 8.063 1.00 12.74 130 TYR A C 1
ATOM 889 O O . TYR A 1 148 ? -3.255 42.121 8.462 1.00 11.53 130 TYR A O 1
ATOM 898 N N . PHE A 1 149 ? -5.360 42.473 7.745 1.00 12.59 131 PHE A N 1
ATOM 899 C CA . PHE A 1 149 ? -5.243 43.898 7.782 1.00 13.92 131 PHE A CA 1
ATOM 900 C C . PHE A 1 149 ? -5.004 44.400 9.229 1.00 15.14 131 PHE A C 1
ATOM 901 O O . PHE A 1 149 ? -4.235 45.346 9.439 1.00 14.38 131 PHE A O 1
ATOM 909 N N . GLU A 1 150 ? -5.697 43.790 10.181 1.00 15.14 132 GLU A N 1
ATOM 910 C CA . GLU A 1 150 ? -5.503 44.171 11.593 1.00 16.46 132 GLU A CA 1
ATOM 911 C C . GLU A 1 150 ? -4.051 43.867 12.039 1.00 17.88 132 GLU A C 1
ATOM 912 O O . GLU A 1 150 ? -3.422 44.692 12.716 1.00 18.23 132 GLU A O 1
ATOM 918 N N . GLN A 1 151 ? -3.562 42.683 11.661 1.00 19.39 133 GLN A N 1
ATOM 919 C CA . GLN A 1 151 ? -2.184 42.264 11.982 1.00 19.73 133 GLN A CA 1
ATOM 920 C C . GLN A 1 151 ? -1.199 43.220 11.295 1.00 20.38 133 GLN A C 1
ATOM 921 O O . GLN A 1 151 ? -0.231 43.664 11.905 1.00 17.16 133 GLN A O 1
ATOM 927 N N . VAL A 1 152 ? -1.442 43.577 10.031 1.00 17.00 134 VAL A N 1
ATOM 928 C CA . VAL A 1 152 ? -0.518 44.496 9.364 1.00 18.27 134 VAL A CA 1
ATOM 929 C C . VAL A 1 152 ? -0.575 45.874 10.073 1.00 17.70 134 VAL A C 1
ATOM 930 O O . VAL A 1 152 ? 0.462 46.471 10.369 1.00 16.56 134 VAL A O 1
ATOM 934 N N . ALA A 1 153 ? -1.771 46.367 10.341 1.00 18.18 135 ALA A N 1
ATOM 935 C CA . ALA A 1 153 ? -1.929 47.666 11.019 1.00 17.70 135 ALA A CA 1
ATOM 936 C C . ALA A 1 153 ? -1.310 47.662 12.421 1.00 16.28 135 ALA A C 1
ATOM 937 O O . ALA A 1 153 ? -0.747 48.662 12.855 1.00 17.73 135 ALA A O 1
ATOM 939 N N . ASP A 1 154 ? -1.443 46.564 13.132 1.00 16.57 136 ASP A N 1
ATOM 940 C CA . ASP A 1 154 ? -0.818 46.444 14.490 1.00 17.45 136 ASP A CA 1
ATOM 941 C C . ASP A 1 154 ? 0.675 46.301 14.459 1.00 18.59 136 ASP A C 1
ATOM 942 O O . ASP A 1 154 ? 1.296 46.336 15.502 1.00 22.80 136 ASP A O 1
ATOM 947 N N . SER A 1 155 ? 1.280 46.125 13.298 1.00 18.51 137 SER A N 1
ATOM 948 C CA . SER A 1 155 ? 2.726 45.894 13.241 1.00 18.79 137 SER A CA 1
ATOM 949 C C . SER A 1 155 ? 3.512 47.187 13.133 1.00 20.00 137 SER A C 1
ATOM 950 O O . SER A 1 155 ? 4.748 47.198 13.140 1.00 19.66 137 SER A O 1
ATOM 953 N N . VAL A 1 156 ? 2.813 48.283 12.889 1.00 20.96 138 VAL A N 1
ATOM 954 C CA . VAL A 1 156 ? 3.445 49.527 12.761 1.00 20.55 138 VAL A CA 1
ATOM 955 C C . VAL A 1 156 ? 2.705 50.509 13.610 1.00 21.44 138 VAL A C 1
ATOM 956 O O . VAL A 1 156 ? 1.595 50.256 13.972 1.00 22.09 138 VAL A O 1
ATOM 960 N N . THR A 1 157 ? 3.319 51.648 13.906 1.00 21.70 139 THR A N 1
ATOM 961 C CA . THR A 1 157 ? 2.586 52.768 14.495 1.00 21.99 139 THR A CA 1
ATOM 962 C C . THR A 1 157 ? 2.220 53.790 13.459 1.00 23.22 139 THR A C 1
ATOM 963 O O . THR A 1 157 ? 1.501 54.692 13.742 1.00 32.96 139 THR A O 1
ATOM 967 N N . LEU A 1 158 ? 2.605 53.565 12.230 1.00 23.52 140 LEU A N 1
ATOM 968 C CA . LEU A 1 158 ? 2.266 54.429 11.103 1.00 22.95 140 LEU A CA 1
ATOM 969 C C . LEU A 1 158 ? 0.825 54.369 10.679 1.00 21.35 140 LEU A C 1
ATOM 970 O O . LEU A 1 158 ? 0.169 53.388 10.918 1.00 21.29 140 LEU A O 1
ATOM 975 N N . PRO A 1 159 ? 0.360 55.390 9.970 1.00 20.14 141 PRO A N 1
ATOM 976 C CA . PRO A 1 159 ? -0.934 55.234 9.335 1.00 19.96 141 PRO A CA 1
ATOM 977 C C . PRO A 1 159 ? -0.901 54.285 8.128 1.00 20.04 141 PRO A C 1
ATOM 978 O O . PRO A 1 159 ? 0.090 54.186 7.389 1.00 19.54 141 PRO A O 1
ATOM 982 N N . VAL A 1 160 ? -2.019 53.588 7.962 1.00 20.16 142 VAL A N 1
ATOM 983 C CA . VAL A 1 160 ? -2.227 52.616 6.923 1.00 18.88 142 VAL A CA 1
ATOM 984 C C . VAL A 1 160 ? -3.371 53.024 5.965 1.00 18.12 142 VAL A C 1
ATOM 985 O O . VAL A 1 160 ? -4.492 53.275 6.408 1.00 16.00 142 VAL A O 1
ATOM 989 N N . MET A 1 161 ? -3.025 53.126 4.675 1.00 17.42 143 MET A N 1
ATOM 990 C CA . MET A 1 161 ? -3.959 53.259 3.588 1.00 17.57 143 MET A CA 1
ATOM 991 C C . MET A 1 161 ? -4.167 51.879 3.025 1.00 15.25 143 MET A C 1
ATOM 992 O O . MET A 1 161 ? -3.216 51.204 2.718 1.00 13.58 143 MET A O 1
ATOM 997 N N . LEU A 1 162 ? -5.413 51.499 2.891 1.00 13.95 144 LEU A N 1
ATOM 998 C CA . LEU A 1 162 ? -5.839 50.310 2.149 1.00 13.14 144 LEU A CA 1
ATOM 999 C C . LEU A 1 162 ? -5.752 50.564 0.610 1.00 12.51 144 LEU A C 1
ATOM 1000 O O . LEU A 1 162 ? -5.784 51.654 0.131 1.00 11.50 144 LEU A O 1
ATOM 1005 N N . TYR A 1 163 ? -5.680 49.480 -0.123 1.00 13.27 145 TYR A N 1
ATOM 1006 C CA . TYR A 1 163 ? -5.553 49.571 -1.562 1.00 12.73 145 TYR A CA 1
ATOM 1007 C C . TYR A 1 163 ? -6.509 48.596 -2.173 1.00 11.11 145 TYR A C 1
ATOM 1008 O O . TYR A 1 163 ? -6.401 47.386 -2.011 1.00 10.62 145 TYR A O 1
ATOM 1017 N N . ASN A 1 164 ? -7.507 49.117 -2.881 1.00 12.04 146 ASN A N 1
ATOM 1018 C CA . ASN A 1 164 ? -8.451 48.259 -3.555 1.00 11.61 146 ASN A CA 1
ATOM 1019 C C . ASN A 1 164 ? -8.196 48.332 -5.047 1.00 12.76 146 ASN A C 1
ATOM 1020 O O . ASN A 1 164 ? -8.179 49.390 -5.559 1.00 13.90 146 ASN A O 1
ATOM 1025 N N . PHE A 1 165 ? -7.969 47.190 -5.706 1.00 14.14 147 PHE A N 1
ATOM 1026 C CA . PHE A 1 165 ? -7.775 47.095 -7.162 1.00 13.04 147 PHE A CA 1
ATOM 1027 C C . PHE A 1 165 ? -8.431 45.788 -7.647 1.00 12.35 147 PHE A C 1
ATOM 1028 O O . PHE A 1 165 ? -7.754 44.802 -7.978 1.00 12.09 147 PHE A O 1
ATOM 1036 N N . PRO A 1 166 ? -9.773 45.743 -7.613 1.00 11.76 148 PRO A N 1
ATOM 1037 C CA . PRO A 1 166 ? -10.373 44.444 -7.860 1.00 12.54 148 PRO A CA 1
ATOM 1038 C C . PRO A 1 166 ? -10.154 43.858 -9.226 1.00 12.54 148 PRO A C 1
ATOM 1039 O O . PRO A 1 166 ? -10.101 42.642 -9.387 1.00 13.03 148 PRO A O 1
ATOM 1043 N N . ALA A 1 167 ? -10.030 44.695 -10.230 1.00 12.75 149 ALA A N 1
ATOM 1044 C CA . ALA A 1 167 ? -9.708 44.142 -11.578 1.00 13.87 149 ALA A CA 1
ATOM 1045 C C . ALA A 1 167 ? -8.495 43.230 -11.508 1.00 13.42 149 ALA A C 1
ATOM 1046 O O . ALA A 1 167 ? -8.387 42.207 -12.241 1.00 12.01 149 ALA A O 1
ATOM 1048 N N . LEU A 1 168 ? -7.535 43.584 -10.652 1.00 13.08 150 LEU A N 1
ATOM 1049 C CA . LEU A 1 168 ? -6.326 42.740 -10.554 1.00 13.75 150 LEU A CA 1
ATOM 1050 C C . LEU A 1 168 ? -6.364 41.705 -9.420 1.00 14.24 150 LEU A C 1
ATOM 1051 O O . LEU A 1 168 ? -5.837 40.583 -9.540 1.00 17.36 150 LEU A O 1
ATOM 1056 N N . THR A 1 169 ? -6.926 42.091 -8.290 1.00 13.57 151 THR A N 1
ATOM 1057 C CA . THR A 1 169 ? -6.992 41.191 -7.113 1.00 12.89 151 THR A CA 1
ATOM 1058 C C . THR A 1 169 ? -8.040 40.103 -7.177 1.00 12.59 151 THR A C 1
ATOM 1059 O O . THR A 1 169 ? -7.884 39.078 -6.554 1.00 12.21 151 THR A O 1
ATOM 1063 N N . GLY A 1 170 ? -9.122 40.321 -7.927 1.00 13.51 152 GLY A N 1
ATOM 1064 C CA . GLY A 1 170 ? -10.221 39.334 -7.976 1.00 13.82 152 GLY A CA 1
ATOM 1065 C C . GLY A 1 170 ? -11.034 39.383 -6.701 1.00 12.51 152 GLY A C 1
ATOM 1066 O O . GLY A 1 170 ? -11.899 38.531 -6.459 1.00 11.86 152 GLY A O 1
ATOM 1067 N N . GLN A 1 171 ? -10.832 40.381 -5.879 1.00 11.43 153 GLN A N 1
ATOM 1068 C CA . GLN A 1 171 ? -11.590 40.438 -4.611 1.00 11.48 153 GLN A CA 1
ATOM 1069 C C . GLN A 1 171 ? -11.771 41.874 -4.173 1.00 11.77 153 GLN A C 1
ATOM 1070 O O . GLN A 1 171 ? -10.800 42.572 -3.829 1.00 10.27 153 GLN A O 1
ATOM 1076 N N . ASP A 1 172 ? -13.025 42.293 -4.160 1.00 11.72 154 ASP A N 1
ATOM 1077 C CA . ASP A 1 172 ? -13.330 43.690 -3.870 1.00 13.52 154 ASP A CA 1
ATOM 1078 C C . ASP A 1 172 ? -13.270 43.983 -2.392 1.00 13.15 154 ASP A C 1
ATOM 1079 O O . ASP A 1 172 ? -13.725 43.197 -1.613 1.00 12.59 154 ASP A O 1
ATOM 1084 N N . LEU A 1 173 ? -12.676 45.132 -2.026 1.00 12.87 155 LEU A N 1
ATOM 1085 C CA . LEU A 1 173 ? -12.788 45.662 -0.668 1.00 12.65 155 LEU A CA 1
ATOM 1086 C C . LEU A 1 173 ? -14.039 46.511 -0.709 1.00 12.23 155 LEU A C 1
ATOM 1087 O O . LEU A 1 173 ? -14.025 47.624 -1.202 1.00 12.35 155 LEU A O 1
ATOM 1092 N N . THR A 1 174 ? -15.130 45.981 -0.208 1.00 12.07 156 THR A N 1
ATOM 1093 C CA . THR A 1 174 ? -16.401 46.638 -0.308 1.00 12.39 156 THR A CA 1
ATOM 1094 C C . THR A 1 174 ? -16.420 47.782 0.678 1.00 12.15 156 THR A C 1
ATOM 1095 O O . THR A 1 174 ? -15.698 47.761 1.657 1.00 14.65 156 THR A O 1
ATOM 1099 N N . PRO A 1 175 ? -17.247 48.776 0.440 1.00 12.44 157 PRO A N 1
ATOM 1100 C CA . PRO A 1 175 ? -17.402 49.846 1.454 1.00 13.74 157 PRO A CA 1
ATOM 1101 C C . PRO A 1 175 ? -17.727 49.308 2.884 1.00 15.25 157 PRO A C 1
ATOM 1102 O O . PRO A 1 175 ? -17.129 49.747 3.849 1.00 13.29 157 PRO A O 1
ATOM 1106 N N . ALA A 1 176 ? -18.593 48.300 2.974 1.00 16.34 158 ALA A N 1
ATOM 1107 C CA . ALA A 1 176 ? -18.919 47.682 4.289 1.00 15.84 158 ALA A CA 1
ATOM 1108 C C . ALA A 1 176 ? -17.670 47.093 4.949 1.00 15.69 158 ALA A C 1
ATOM 1109 O O . ALA A 1 176 ? -17.457 47.286 6.119 1.00 14.23 158 ALA A O 1
ATOM 1111 N N . LEU A 1 177 ? -16.882 46.320 4.218 1.00 15.50 159 LEU A N 1
ATOM 1112 C CA . LEU A 1 177 ? -15.646 45.756 4.748 1.00 16.16 159 LEU A CA 1
ATOM 1113 C C . LEU A 1 177 ? -14.624 46.838 5.182 1.00 15.60 159 LEU A C 1
ATOM 1114 O O . LEU A 1 177 ? -13.968 46.743 6.244 1.00 15.99 159 LEU A O 1
ATOM 1119 N N . VAL A 1 178 ? -14.485 47.875 4.361 1.00 14.10 160 VAL A N 1
ATOM 1120 C CA . VAL A 1 178 ? -13.575 48.970 4.643 1.00 14.40 160 VAL A CA 1
ATOM 1121 C C . VAL A 1 178 ? -14.080 49.694 5.912 1.00 15.33 160 VAL A C 1
ATOM 1122 O O . VAL A 1 178 ? -13.283 50.114 6.778 1.00 15.68 160 VAL A O 1
ATOM 1126 N N . LYS A 1 179 ? -15.385 49.841 6.020 1.00 15.34 161 LYS A N 1
ATOM 1127 C CA . LYS A 1 179 ? -15.918 50.433 7.253 1.00 15.85 161 LYS A CA 1
ATOM 1128 C C . LYS A 1 179 ? -15.581 49.614 8.481 1.00 16.31 161 LYS A C 1
ATOM 1129 O O . LYS A 1 179 ? -15.094 50.173 9.504 1.00 19.04 161 LYS A O 1
ATOM 1135 N N . THR A 1 180 ? -15.797 48.305 8.373 1.00 15.86 162 THR A N 1
ATOM 1136 C CA . THR A 1 180 ? -15.454 47.375 9.426 1.00 16.95 162 THR A CA 1
ATOM 1137 C C . THR A 1 180 ? -13.948 47.534 9.785 1.00 16.55 162 THR A C 1
ATOM 1138 O O . THR A 1 180 ? -13.589 47.567 10.957 1.00 14.42 162 THR A O 1
ATOM 1142 N N . LEU A 1 181 ? -13.083 47.677 8.778 1.00 15.54 163 LEU A N 1
ATOM 1143 C CA . LEU A 1 181 ? -11.621 47.866 9.082 1.00 15.21 163 LEU A CA 1
ATOM 1144 C C . LEU A 1 181 ? -11.337 49.197 9.783 1.00 14.27 163 LEU A C 1
ATOM 1145 O O . LEU A 1 181 ? -10.576 49.256 10.776 1.00 15.24 163 LEU A O 1
ATOM 1150 N N . ALA A 1 182 ? -11.965 50.271 9.299 1.00 15.02 164 ALA A N 1
ATOM 1151 C CA . ALA A 1 182 ? -11.793 51.587 9.926 1.00 14.02 164 ALA A CA 1
ATOM 1152 C C . ALA A 1 182 ? -12.368 51.613 11.383 1.00 14.39 164 ALA A C 1
ATOM 1153 O O . ALA A 1 182 ? -11.879 52.291 12.247 1.00 12.73 164 ALA A O 1
ATOM 1155 N N . ASP A 1 183 ? -13.387 50.818 11.617 1.00 14.88 165 ASP A N 1
ATOM 1156 C CA . ASP A 1 183 ? -14.052 50.717 12.911 1.00 15.89 165 ASP A CA 1
ATOM 1157 C C . ASP A 1 183 ? -13.155 49.947 13.839 1.00 18.13 165 ASP A C 1
ATOM 1158 O O . ASP A 1 183 ? -13.131 50.200 14.998 1.00 19.28 165 ASP A O 1
ATOM 1163 N N . SER A 1 184 ? -12.403 48.990 13.292 1.00 19.16 166 SER A N 1
ATOM 1164 C CA . SER A 1 184 ? -11.547 48.149 14.088 1.00 19.51 166 SER A CA 1
ATOM 1165 C C . SER A 1 184 ? -10.212 48.754 14.476 1.00 20.36 166 SER A C 1
ATOM 1166 O O . SER A 1 184 ? -9.701 48.483 15.570 1.00 18.58 166 SER A O 1
ATOM 1169 N N . ARG A 1 185 ? -9.589 49.508 13.583 1.00 20.54 167 ARG A N 1
ATOM 1170 C CA . ARG A 1 185 ? -8.252 50.055 13.867 1.00 20.43 167 ARG A CA 1
ATOM 1171 C C . ARG A 1 185 ? -8.118 51.516 13.536 1.00 20.12 167 ARG A C 1
ATOM 1172 O O . ARG A 1 185 ? -8.287 51.936 12.372 1.00 21.65 167 ARG A O 1
ATOM 1180 N N . SER A 1 186 ? -7.721 52.327 14.526 1.00 19.69 168 SER A N 1
ATOM 1181 C CA . SER A 1 186 ? -7.695 53.775 14.342 1.00 20.21 168 SER A CA 1
ATOM 1182 C C . SER A 1 186 ? -6.558 54.201 13.434 1.00 17.68 168 SER A C 1
ATOM 1183 O O . SER A 1 186 ? -6.516 55.323 13.048 1.00 18.28 168 SER A O 1
ATOM 1186 N N . ASN A 1 187 ? -5.574 53.349 13.159 1.00 17.77 169 ASN A N 1
ATOM 1187 C CA . ASN A 1 187 ? -4.579 53.700 12.134 1.00 17.85 169 ASN A CA 1
ATOM 1188 C C . ASN A 1 187 ? -4.886 53.264 10.694 1.00 17.94 169 ASN A C 1
ATOM 1189 O O . ASN A 1 187 ? -4.049 53.449 9.796 1.00 18.48 169 ASN A O 1
ATOM 1194 N N . ILE A 1 188 ? -6.047 52.650 10.471 1.00 17.61 170 ILE A N 1
ATOM 1195 C CA . ILE A 1 188 ? -6.450 52.360 9.102 1.00 16.59 170 ILE A CA 1
ATOM 1196 C C . ILE A 1 188 ? -7.227 53.593 8.720 1.00 16.42 170 ILE A C 1
ATOM 1197 O O . ILE A 1 188 ? -8.338 53.795 9.166 1.00 15.51 170 ILE A O 1
ATOM 1202 N N . ILE A 1 189 ? -6.625 54.427 7.890 1.00 16.00 171 ILE A N 1
ATOM 1203 C CA . ILE A 1 189 ? -7.097 55.825 7.787 1.00 16.76 171 ILE A CA 1
ATOM 1204 C C . ILE A 1 189 ? -7.481 56.311 6.406 1.00 14.89 171 ILE A C 1
ATOM 1205 O O . ILE A 1 189 ? -7.855 57.481 6.175 1.00 13.58 171 ILE A O 1
ATOM 1210 N N . GLY A 1 190 ? -7.404 55.384 5.474 1.00 15.89 172 GLY A N 1
ATOM 1211 C CA . GLY A 1 190 ? -7.843 55.704 4.112 1.00 15.88 172 GLY A CA 1
ATOM 1212 C C . GLY A 1 190 ? -7.766 54.525 3.145 1.00 14.71 172 GLY A C 1
ATOM 1213 O O . GLY A 1 190 ? -7.387 53.416 3.516 1.00 14.43 172 GLY A O 1
ATOM 1214 N N . ILE A 1 191 ? -8.157 54.831 1.903 1.00 14.57 173 ILE A N 1
ATOM 1215 C CA . ILE A 1 191 ? -8.159 53.884 0.829 1.00 14.57 173 ILE A CA 1
ATOM 1216 C C . ILE A 1 191 ? -7.835 54.540 -0.510 1.00 13.64 173 ILE A C 1
ATOM 1217 O O . ILE A 1 191 ? -8.209 55.664 -0.748 1.00 13.72 173 ILE A O 1
ATOM 1222 N N . LYS A 1 192 ? -7.063 53.807 -1.312 1.00 14.04 174 LYS A N 1
ATOM 1223 C CA . LYS A 1 192 ? -6.909 54.042 -2.768 1.00 14.21 174 LYS A CA 1
ATOM 1224 C C . LYS A 1 192 ? -7.828 53.090 -3.467 1.00 14.39 174 LYS A C 1
ATOM 1225 O O . LYS A 1 192 ? -7.575 51.871 -3.464 1.00 13.86 174 LYS A O 1
ATOM 1231 N N . ASP A 1 193 ? -8.878 53.640 -4.054 1.00 14.34 175 ASP A N 1
ATOM 1232 C CA . ASP A 1 193 ? -10.002 52.841 -4.587 1.00 14.84 175 ASP A CA 1
ATOM 1233 C C . ASP A 1 193 ? -9.830 52.911 -6.092 1.00 13.44 175 ASP A C 1
ATOM 1234 O O . ASP A 1 193 ? -10.171 53.916 -6.731 1.00 11.59 175 ASP A O 1
ATOM 1239 N N . THR A 1 194 ? -9.222 51.871 -6.606 1.00 12.52 176 THR A N 1
ATOM 1240 C CA . THR A 1 194 ? -8.846 51.808 -7.989 1.00 13.19 176 THR A CA 1
ATOM 1241 C C . THR A 1 194 ? -9.887 51.006 -8.717 1.00 14.10 176 THR A C 1
ATOM 1242 O O . THR A 1 194 ? -9.775 49.793 -8.896 1.00 14.62 176 THR A O 1
ATOM 1246 N N . ILE A 1 195 ? -10.897 51.706 -9.197 1.00 14.36 177 ILE A N 1
ATOM 1247 C CA . ILE A 1 195 ? -12.012 51.032 -9.892 1.00 14.97 177 ILE A CA 1
ATOM 1248 C C . ILE A 1 195 ? -12.703 52.056 -10.818 1.00 14.49 177 ILE A C 1
ATOM 1249 O O . ILE A 1 195 ? -12.794 53.208 -10.495 1.00 11.47 177 ILE A O 1
ATOM 1254 N N . ASP A 1 196 ? -13.109 51.614 -12.002 1.00 13.68 178 ASP A N 1
ATOM 1255 C CA . ASP A 1 196 ? -13.816 52.511 -12.902 1.00 14.16 178 ASP A CA 1
ATOM 1256 C C . ASP A 1 196 ? -15.330 52.389 -12.556 1.00 14.30 178 ASP A C 1
ATOM 1257 O O . ASP A 1 196 ? -16.098 51.728 -13.202 1.00 12.99 178 ASP A O 1
ATOM 1262 N N . SER A 1 197 ? -15.702 53.000 -11.444 1.00 12.49 179 SER A N 1
ATOM 1263 C CA . SER A 1 197 ? -17.057 52.855 -10.925 1.00 13.02 179 SER A CA 1
ATOM 1264 C C . SER A 1 197 ? -17.377 54.077 -10.042 1.00 13.17 179 SER A C 1
ATOM 1265 O O . SER A 1 197 ? -16.821 54.233 -8.915 1.00 12.31 179 SER A O 1
ATOM 1268 N N . VAL A 1 198 ? -18.295 54.905 -10.520 1.00 14.02 180 VAL A N 1
ATOM 1269 C CA . VAL A 1 198 ? -18.778 56.012 -9.729 1.00 14.00 180 VAL A CA 1
ATOM 1270 C C . VAL A 1 198 ? -19.548 55.507 -8.499 1.00 13.71 180 VAL A C 1
ATOM 1271 O O . VAL A 1 198 ? -19.379 56.081 -7.422 1.00 12.58 180 VAL A O 1
ATOM 1275 N N . ALA A 1 199 ? -20.317 54.424 -8.661 1.00 14.32 181 ALA A N 1
ATOM 1276 C CA . ALA A 1 199 ? -21.096 53.820 -7.557 1.00 13.46 181 ALA A CA 1
ATOM 1277 C C . ALA A 1 199 ? -20.177 53.362 -6.450 1.00 15.16 181 ALA A C 1
ATOM 1278 O O . ALA A 1 199 ? -20.486 53.569 -5.270 1.00 14.21 181 ALA A O 1
ATOM 1280 N N . HIS A 1 200 ? -19.050 52.743 -6.799 1.00 14.23 182 HIS A N 1
ATOM 1281 C CA . HIS A 1 200 ? -18.165 52.249 -5.737 1.00 15.03 182 HIS A CA 1
ATOM 1282 C C . HIS A 1 200 ? -17.595 53.401 -4.944 1.00 14.07 182 HIS A C 1
ATOM 1283 O O . HIS A 1 200 ? -17.537 53.351 -3.722 1.00 13.79 182 HIS A O 1
ATOM 1290 N N . LEU A 1 201 ? -17.153 54.430 -5.651 1.00 14.07 183 LEU A N 1
ATOM 1291 C CA . LEU A 1 201 ? -16.548 55.579 -5.007 1.00 13.77 183 LEU A CA 1
ATOM 1292 C C . LEU A 1 201 ? -17.567 56.317 -4.133 1.00 13.58 183 LEU A C 1
ATOM 1293 O O . LEU A 1 201 ? -17.266 56.685 -3.007 1.00 12.39 183 LEU A O 1
ATOM 1298 N N . ARG A 1 202 ? -18.789 56.463 -4.666 1.00 13.37 184 ARG A N 1
ATOM 1299 C CA . ARG A 1 202 ? -19.849 57.096 -3.940 1.00 13.35 184 ARG A CA 1
ATOM 1300 C C . ARG A 1 202 ? -20.181 56.355 -2.637 1.00 13.57 184 ARG A C 1
ATOM 1301 O O . ARG A 1 202 ? -20.399 56.959 -1.566 1.00 12.60 184 ARG A O 1
ATOM 1309 N N . SER A 1 203 ? -20.289 55.045 -2.749 1.00 13.04 185 SER A N 1
ATOM 1310 C CA . SER A 1 203 ? -20.677 54.263 -1.614 1.00 12.94 185 SER A CA 1
ATOM 1311 C C . SER A 1 203 ? -19.510 54.216 -0.602 1.00 13.04 185 SER A C 1
ATOM 1312 O O . SER A 1 203 ? -19.719 54.243 0.605 1.00 13.05 185 SER A O 1
ATOM 1315 N N . MET A 1 204 ? -18.286 54.174 -1.099 1.00 11.51 186 MET A N 1
ATOM 1316 C CA . MET A 1 204 ? -17.113 54.168 -0.229 1.00 12.37 186 MET A CA 1
ATOM 1317 C C . MET A 1 204 ? -17.107 55.418 0.666 1.00 12.55 186 MET A C 1
ATOM 1318 O O . MET A 1 204 ? -16.949 55.351 1.947 1.00 13.60 186 MET A O 1
ATOM 1323 N N . ILE A 1 205 ? -17.347 56.533 0.017 1.00 14.34 187 ILE A N 1
ATOM 1324 C CA . ILE A 1 205 ? -17.412 57.829 0.653 1.00 15.57 187 ILE A CA 1
ATOM 1325 C C . ILE A 1 205 ? -18.577 57.891 1.651 1.00 16.91 187 ILE A C 1
ATOM 1326 O O . ILE A 1 205 ? -18.359 58.244 2.811 1.00 16.52 187 ILE A O 1
ATOM 1331 N N . HIS A 1 206 ? -19.790 57.559 1.217 1.00 19.55 188 HIS A N 1
ATOM 1332 C CA . HIS A 1 206 ? -20.980 57.553 2.128 1.00 19.77 188 HIS A CA 1
ATOM 1333 C C . HIS A 1 206 ? -20.873 56.574 3.309 1.00 18.35 188 HIS A C 1
ATOM 1334 O O . HIS A 1 206 ? -21.182 56.932 4.440 1.00 17.05 188 HIS A O 1
ATOM 1341 N N . THR A 1 207 ? -20.501 55.336 3.034 1.00 17.03 189 THR A N 1
ATOM 1342 C CA . THR A 1 207 ? -20.474 54.286 4.058 1.00 17.20 189 THR A CA 1
ATOM 1343 C C . THR A 1 207 ? -19.277 54.566 4.997 1.00 17.39 189 THR A C 1
ATOM 1344 O O . THR A 1 207 ? -19.419 54.520 6.212 1.00 18.46 189 THR A O 1
ATOM 1348 N N . VAL A 1 208 ? -18.094 54.851 4.465 1.00 16.34 190 VAL A N 1
ATOM 1349 C CA . VAL A 1 208 ? -16.921 54.961 5.352 1.00 17.74 190 VAL A CA 1
ATOM 1350 C C . VAL A 1 208 ? -16.763 56.369 5.949 1.00 20.11 190 VAL A C 1
ATOM 1351 O O . VAL A 1 208 ? -16.556 56.535 7.203 1.00 17.70 190 VAL A O 1
ATOM 1355 N N . LYS A 1 209 ? -16.811 57.375 5.089 1.00 19.93 191 LYS A N 1
ATOM 1356 C CA . LYS A 1 209 ? -16.601 58.746 5.592 1.00 22.70 191 LYS A CA 1
ATOM 1357 C C . LYS A 1 209 ? -17.751 59.200 6.420 1.00 24.31 191 LYS A C 1
ATOM 1358 O O . LYS A 1 209 ? -17.539 59.946 7.360 1.00 23.12 191 LYS A O 1
ATOM 1364 N N . GLY A 1 210 ? -18.951 58.710 6.094 1.00 25.52 192 GLY A N 1
ATOM 1365 C CA . GLY A 1 210 ? -20.114 58.837 6.976 1.00 27.12 192 GLY A CA 1
ATOM 1366 C C . GLY A 1 210 ? -19.817 58.410 8.412 1.00 28.02 192 GLY A C 1
ATOM 1367 O O . GLY A 1 210 ? -20.175 59.087 9.371 1.00 29.75 192 GLY A O 1
ATOM 1368 N N . ALA A 1 211 ? -19.164 57.276 8.583 1.00 23.63 193 ALA A N 1
ATOM 1369 C CA . ALA A 1 211 ? -18.845 56.816 9.910 1.00 23.84 193 ALA A CA 1
ATOM 1370 C C . ALA A 1 211 ? -17.553 57.447 10.393 1.00 22.86 193 ALA A C 1
ATOM 1371 O O . ALA A 1 211 ? -17.346 57.529 11.570 1.00 22.21 193 ALA A O 1
ATOM 1373 N N . HIS A 1 212 ? -16.684 57.894 9.494 1.00 20.05 194 HIS A N 1
ATOM 1374 C CA . HIS A 1 212 ? -15.317 58.332 9.870 1.00 19.74 194 HIS A CA 1
ATOM 1375 C C . HIS A 1 212 ? -15.006 59.530 9.010 1.00 18.44 194 HIS A C 1
ATOM 1376 O O . HIS A 1 212 ? -14.418 59.396 7.967 1.00 18.73 194 HIS A O 1
ATOM 1383 N N . PRO A 1 213 ? -15.400 60.712 9.429 1.00 21.41 195 PRO A N 1
ATOM 1384 C CA . PRO A 1 213 ? -15.367 61.891 8.517 1.00 20.94 195 PRO A CA 1
ATOM 1385 C C . PRO A 1 213 ? -13.986 62.224 8.022 1.00 20.41 195 PRO A C 1
ATOM 1386 O O . PRO A 1 213 ? -13.839 62.822 7.008 1.00 24.60 195 PRO A O 1
ATOM 1390 N N . HIS A 1 214 ? -12.979 61.846 8.757 1.00 22.36 196 HIS A N 1
ATOM 1391 C CA . HIS A 1 214 ? -11.626 62.167 8.368 1.00 25.48 196 HIS A CA 1
ATOM 1392 C C . HIS A 1 214 ? -10.900 61.001 7.654 1.00 22.37 196 HIS A C 1
ATOM 1393 O O . HIS A 1 214 ? -9.755 61.167 7.292 1.00 20.03 196 HIS A O 1
ATOM 1400 N N . PHE A 1 215 ? -11.591 59.875 7.421 1.00 17.55 197 PHE A N 1
ATOM 1401 C CA . PHE A 1 215 ? -11.048 58.753 6.632 1.00 17.73 197 PHE A CA 1
ATOM 1402 C C . PHE A 1 215 ? -10.832 59.262 5.213 1.00 16.77 197 PHE A C 1
ATOM 1403 O O . PHE A 1 215 ? -11.686 59.947 4.636 1.00 18.21 197 PHE A O 1
ATOM 1411 N N . THR A 1 216 ? -9.678 58.972 4.656 1.00 17.18 198 THR A N 1
ATOM 1412 C CA . THR A 1 216 ? -9.349 59.507 3.337 1.00 17.57 198 THR A CA 1
ATOM 1413 C C . THR A 1 216 ? -9.747 58.566 2.175 1.00 15.87 198 THR A C 1
ATOM 1414 O O . THR A 1 216 ? -9.409 57.405 2.187 1.00 15.30 198 THR A O 1
ATOM 1418 N N . VAL A 1 217 ? -10.471 59.095 1.192 1.00 15.99 199 VAL A N 1
ATOM 1419 C CA . VAL A 1 217 ? -10.811 58.355 0.001 1.00 16.91 199 VAL A CA 1
ATOM 1420 C C . VAL A 1 217 ? -10.121 58.979 -1.213 1.00 16.82 199 VAL A C 1
ATOM 1421 O O . VAL A 1 217 ? -10.383 60.143 -1.581 1.00 15.62 199 VAL A O 1
ATOM 1425 N N . LEU A 1 218 ? -9.258 58.192 -1.839 1.00 14.62 200 LEU A N 1
ATOM 1426 C CA . LEU A 1 218 ? -8.605 58.607 -3.047 1.00 14.96 200 LEU A CA 1
ATOM 1427 C C . LEU A 1 218 ? -8.975 57.643 -4.163 1.00 15.89 200 LEU A C 1
ATOM 1428 O O . LEU A 1 218 ? -8.924 56.431 -3.974 1.00 16.52 200 LEU A O 1
ATOM 1433 N N . CYS A 1 219 ? -9.311 58.165 -5.345 1.00 15.66 201 CYS A N 1
ATOM 1434 C CA . CYS A 1 219 ? -9.512 57.297 -6.461 1.00 13.73 201 CYS A CA 1
ATOM 1435 C C . CYS A 1 219 ? -8.175 56.962 -7.050 1.00 15.13 201 CYS A C 1
ATOM 1436 O O . CYS A 1 219 ? -7.211 57.723 -6.926 1.00 14.02 201 CYS A O 1
ATOM 1439 N N . GLY A 1 220 ? -8.134 55.840 -7.772 1.00 14.12 202 GLY A N 1
ATOM 1440 C CA . GLY A 1 220 ? -6.954 55.360 -8.400 1.00 13.15 202 GLY A CA 1
ATOM 1441 C C . GLY A 1 220 ? -6.815 55.623 -9.889 1.00 14.06 202 GLY A C 1
ATOM 1442 O O . GLY A 1 220 ? -5.765 55.290 -10.500 1.00 14.32 202 GLY A O 1
ATOM 1443 N N . TYR A 1 221 ? -7.879 56.162 -10.476 1.00 12.84 203 TYR A N 1
ATOM 1444 C CA . TYR A 1 221 ? -7.910 56.445 -11.878 1.00 14.24 203 TYR A CA 1
ATOM 1445 C C . TYR A 1 221 ? -8.052 57.924 -12.170 1.00 12.84 203 TYR A C 1
ATOM 1446 O O . TYR A 1 221 ? -8.864 58.580 -11.540 1.00 13.96 203 TYR A O 1
ATOM 1455 N N . ASP A 1 222 ? -7.308 58.416 -13.168 1.00 13.83 204 ASP A N 1
ATOM 1456 C CA . ASP A 1 222 ? -7.242 59.829 -13.577 1.00 15.75 204 ASP A CA 1
ATOM 1457 C C . ASP A 1 222 ? -8.626 60.424 -13.798 1.00 16.74 204 ASP A C 1
ATOM 1458 O O . ASP A 1 222 ? -8.955 61.517 -13.315 1.00 15.81 204 ASP A O 1
ATOM 1463 N N . ASP A 1 223 ? -9.461 59.657 -14.492 1.00 16.57 205 ASP A N 1
ATOM 1464 C CA . ASP A 1 223 ? -10.746 60.149 -14.934 1.00 16.35 205 ASP A CA 1
ATOM 1465 C C . ASP A 1 223 ? -11.830 60.173 -13.904 1.00 16.21 205 ASP A C 1
ATOM 1466 O O . ASP A 1 223 ? -12.955 60.510 -14.223 1.00 15.00 205 ASP A O 1
ATOM 1471 N N . HIS A 1 224 ? -11.500 59.811 -12.674 1.00 17.44 206 HIS A N 1
ATOM 1472 C CA . HIS A 1 224 ? -12.475 59.895 -11.571 1.00 16.49 206 HIS A CA 1
ATOM 1473 C C . HIS A 1 224 ? -12.163 60.931 -10.482 1.00 17.12 206 HIS A C 1
ATOM 1474 O O . HIS A 1 224 ? -12.920 61.031 -9.504 1.00 17.60 206 HIS A O 1
ATOM 1481 N N . LEU A 1 225 ? -11.067 61.669 -10.647 1.00 16.48 207 LEU A N 1
ATOM 1482 C CA . LEU A 1 225 ? -10.627 62.669 -9.637 1.00 16.89 207 LEU A CA 1
ATOM 1483 C C . LEU A 1 225 ? -11.737 63.708 -9.448 1.00 17.32 207 LEU A C 1
ATOM 1484 O O . LEU A 1 225 ? -12.178 63.986 -8.325 1.00 16.67 207 LEU A O 1
ATOM 1489 N N . PHE A 1 226 ? -12.220 64.284 -10.546 1.00 17.45 208 PHE A N 1
ATOM 1490 C CA . PHE A 1 226 ? -13.243 65.366 -10.423 1.00 18.07 208 PHE A CA 1
ATOM 1491 C C . PHE A 1 226 ? -14.440 64.841 -9.658 1.00 17.14 208 PHE A C 1
ATOM 1492 O O . PHE A 1 226 ? -14.888 65.434 -8.645 1.00 17.32 208 PHE A O 1
ATOM 1500 N N . ASN A 1 227 ? -14.973 63.719 -10.131 1.00 17.06 209 ASN A N 1
ATOM 1501 C CA . ASN A 1 227 ? -16.127 63.101 -9.454 1.00 18.58 209 ASN A CA 1
ATOM 1502 C C . ASN A 1 227 ? -15.866 62.737 -7.990 1.00 18.25 209 ASN A C 1
ATOM 1503 O O . ASN A 1 227 ? -16.712 62.933 -7.132 1.00 18.74 209 ASN A O 1
ATOM 1508 N N . THR A 1 228 ? -14.683 62.234 -7.721 1.00 18.35 210 THR A N 1
ATOM 1509 C CA . THR A 1 228 ? -14.261 61.952 -6.354 1.00 16.69 210 THR A CA 1
ATOM 1510 C C . THR A 1 228 ? -14.355 63.194 -5.470 1.00 16.60 210 THR A C 1
ATOM 1511 O O . THR A 1 228 ? -15.011 63.159 -4.413 1.00 15.46 210 THR A O 1
ATOM 1515 N N . LEU A 1 229 ? -13.851 64.315 -5.966 1.00 16.84 211 LEU A N 1
ATOM 1516 C CA . LEU A 1 229 ? -13.926 65.583 -5.219 1.00 17.59 211 LEU A CA 1
ATOM 1517 C C . LEU A 1 229 ? -15.379 66.039 -5.086 1.00 18.14 211 LEU A C 1
ATOM 1518 O O . LEU A 1 229 ? -15.831 66.333 -3.985 1.00 16.87 211 LEU A O 1
ATOM 1523 N N . LEU A 1 230 ? -16.152 65.983 -6.165 1.00 18.16 212 LEU A N 1
ATOM 1524 C CA . LEU A 1 230 ? -17.544 66.364 -6.054 1.00 19.02 212 LEU A CA 1
ATOM 1525 C C . LEU A 1 230 ? -18.408 65.498 -5.074 1.00 18.10 212 LEU A C 1
ATOM 1526 O O . LEU A 1 230 ? -19.365 65.983 -4.433 1.00 17.11 212 LEU A O 1
ATOM 1531 N N . LEU A 1 231 ? -18.063 64.234 -4.985 1.00 16.43 213 LEU A N 1
ATOM 1532 C CA . LEU A 1 231 ? -18.748 63.285 -4.101 1.00 17.45 213 LEU A CA 1
ATOM 1533 C C . LEU A 1 231 ? -18.390 63.449 -2.624 1.00 18.18 213 LEU A C 1
ATOM 1534 O O . LEU A 1 231 ? -18.917 62.765 -1.831 1.00 16.90 213 LEU A O 1
ATOM 1539 N N . GLY A 1 232 ? -17.409 64.273 -2.265 1.00 19.98 214 GLY A N 1
ATOM 1540 C CA . GLY 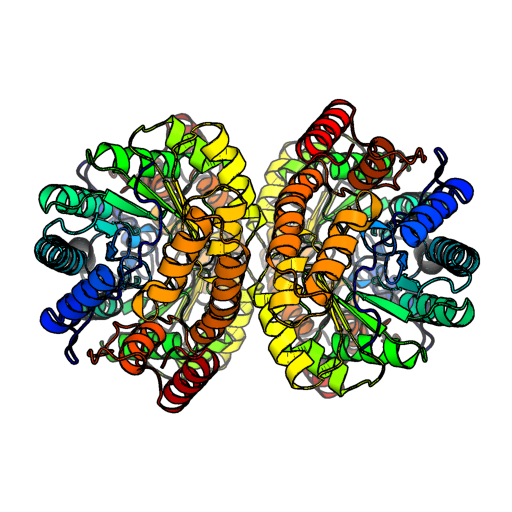A 1 232 ? -16.982 64.392 -0.864 1.00 18.78 214 GLY A CA 1
ATOM 1541 C C . GLY A 1 232 ? -15.718 63.629 -0.538 1.00 19.53 214 GLY A C 1
ATOM 1542 O O . GLY A 1 232 ? -15.361 63.467 0.631 1.00 15.90 214 GLY A O 1
ATOM 1543 N N . GLY A 1 233 ? -15.032 63.139 -1.585 1.00 18.38 215 GLY A N 1
ATOM 1544 C CA . GLY A 1 233 ? -13.788 62.411 -1.404 1.00 17.29 215 GLY A CA 1
ATOM 1545 C C . GLY A 1 233 ? -12.609 63.360 -1.413 1.00 17.22 215 GLY A C 1
ATOM 1546 O O . GLY A 1 233 ? -12.756 64.569 -1.584 1.00 14.57 215 GLY A O 1
ATOM 1547 N N . ASP A 1 234 ? -11.401 62.796 -1.427 1.00 19.01 216 ASP A N 1
ATOM 1548 C CA . ASP A 1 234 ? -10.205 63.569 -1.082 1.00 17.81 216 ASP A CA 1
ATOM 1549 C C . ASP A 1 234 ? -9.116 63.810 -2.147 1.00 16.97 216 ASP A C 1
ATOM 1550 O O . ASP A 1 234 ? -8.141 64.568 -1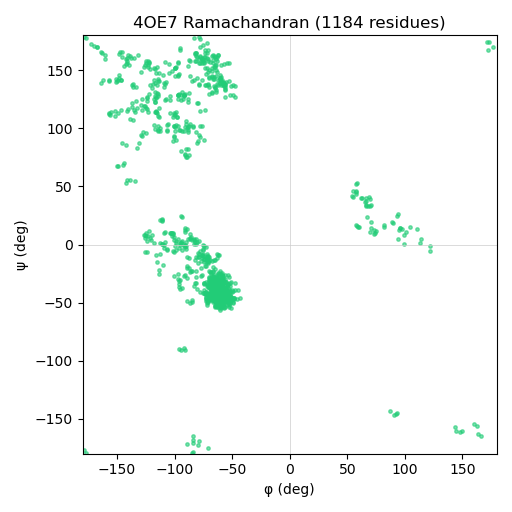.908 1.00 15.37 216 ASP A O 1
ATOM 1555 N N . GLY A 1 235 ? -9.205 63.162 -3.302 1.00 14.68 217 GLY A N 1
ATOM 1556 C CA . GLY A 1 235 ? -8.097 63.252 -4.256 1.00 15.21 217 GLY A CA 1
ATOM 1557 C C . GLY A 1 235 ? -7.866 61.965 -5.011 1.00 15.48 217 GLY A C 1
ATOM 1558 O O . GLY A 1 235 ? -8.797 61.177 -5.179 1.00 12.01 217 GLY A O 1
ATOM 1559 N N . ALA A 1 236 ? -6.658 61.855 -5.565 1.00 15.06 218 ALA A N 1
ATOM 1560 C CA . ALA A 1 236 ? -6.294 60.768 -6.472 1.00 16.55 218 ALA A CA 1
ATOM 1561 C C . ALA A 1 236 ? -4.841 60.344 -6.367 1.00 16.06 218 ALA A C 1
ATOM 1562 O O . ALA A 1 236 ? -3.930 61.172 -6.111 1.00 18.23 218 ALA A O 1
ATOM 1564 N N . ILE A 1 237 ? -4.668 59.028 -6.476 1.00 15.59 219 ILE A N 1
ATOM 1565 C CA . ILE A 1 237 ? -3.399 58.419 -6.706 1.00 16.13 219 ILE A CA 1
ATOM 1566 C C . ILE A 1 237 ? -3.553 57.851 -8.082 1.00 16.50 219 ILE A C 1
ATOM 1567 O O . ILE A 1 237 ? -4.135 56.806 -8.212 1.00 16.31 219 ILE A O 1
ATOM 1572 N N . SER A 1 238 ? -3.085 58.543 -9.124 1.00 19.03 220 SER A N 1
ATOM 1573 C CA . SER A 1 238 ? -3.302 57.999 -10.501 1.00 19.65 220 SER A CA 1
ATOM 1574 C C . SER A 1 238 ? -2.093 58.219 -11.395 1.00 19.04 220 SER A C 1
ATOM 1575 O O . SER A 1 238 ? -1.286 59.142 -11.163 1.00 19.06 220 SER A O 1
ATOM 1578 N N . ALA A 1 239 ? -1.995 57.399 -12.435 1.00 17.20 221 ALA A N 1
ATOM 1579 C CA . ALA A 1 239 ? -0.751 57.269 -13.195 1.00 18.20 221 ALA A CA 1
ATOM 1580 C C . ALA A 1 239 ? -0.300 58.575 -13.867 1.00 17.67 221 ALA A C 1
ATOM 1581 O O . ALA A 1 239 ? 0.899 58.836 -13.944 1.00 20.11 221 ALA A O 1
ATOM 1583 N N . SER A 1 240 ? -1.225 59.422 -14.280 1.00 18.72 222 SER A N 1
ATOM 1584 C CA . SER A 1 240 ? -0.837 60.671 -15.013 1.00 19.83 222 SER A CA 1
ATOM 1585 C C . SER A 1 240 ? -0.174 61.684 -14.103 1.00 19.21 222 SER A C 1
ATOM 1586 O O . SER A 1 240 ? 0.439 62.660 -14.552 1.00 20.50 222 SER A O 1
ATOM 1589 N N . GLY A 1 241 ? -0.265 61.432 -12.819 1.00 21.28 223 GLY A N 1
ATOM 1590 C CA . GLY A 1 241 ? 0.589 62.101 -11.865 1.00 19.96 223 GLY A CA 1
ATOM 1591 C C . GLY A 1 241 ? 2.065 62.099 -12.265 1.00 20.76 223 GLY A C 1
ATOM 1592 O O . GLY A 1 241 ? 2.786 63.033 -11.954 1.00 20.82 223 GLY A O 1
ATOM 1593 N N . ASN A 1 242 ? 2.511 61.046 -12.923 1.00 19.55 224 ASN A N 1
ATOM 1594 C CA . ASN A 1 242 ? 3.897 60.931 -13.338 1.00 20.20 224 ASN A CA 1
ATOM 1595 C C . ASN A 1 242 ? 4.340 61.860 -14.447 1.00 20.12 224 ASN A C 1
ATOM 1596 O O . ASN A 1 242 ? 5.434 62.383 -14.335 1.00 18.70 224 ASN A O 1
ATOM 1601 N N . PHE A 1 243 ? 3.521 62.043 -15.480 1.00 20.42 225 PHE A N 1
ATOM 1602 C CA . PHE A 1 243 ? 3.940 62.754 -16.672 1.00 21.02 225 PHE A CA 1
ATOM 1603 C C . PHE A 1 243 ? 3.186 64.036 -16.884 1.00 20.83 225 PHE A C 1
ATOM 1604 O O . PHE A 1 243 ? 3.572 64.827 -17.727 1.00 25.29 225 PHE A O 1
ATOM 1612 N N . ALA A 1 244 ? 2.082 64.208 -16.194 1.00 20.17 226 ALA A N 1
ATOM 1613 C CA . ALA A 1 244 ? 1.286 65.419 -16.251 1.00 19.21 226 ALA A CA 1
ATOM 1614 C C . ALA A 1 244 ? 0.712 65.799 -14.908 1.00 18.90 226 ALA A C 1
ATOM 1615 O O . ALA A 1 244 ? -0.494 66.067 -14.767 1.00 18.02 226 ALA A O 1
ATOM 1617 N N . PRO A 1 245 ? 1.573 65.896 -13.909 1.00 17.65 227 PRO A N 1
ATOM 1618 C CA . PRO A 1 245 ? 1.041 66.182 -12.556 1.00 19.96 227 PRO A CA 1
ATOM 1619 C C . PRO A 1 245 ? 0.268 67.482 -12.454 1.00 20.30 227 PRO A C 1
ATOM 1620 O O . PRO A 1 245 ? -0.684 67.592 -11.645 1.00 22.42 227 PRO A O 1
ATOM 1624 N N . GLN A 1 246 ? 0.637 68.438 -13.316 1.00 23.53 228 GLN A N 1
ATOM 1625 C CA . GLN A 1 246 ? 0.048 69.787 -13.315 1.00 21.98 228 GLN A CA 1
ATOM 1626 C C . GLN A 1 246 ? -1.441 69.754 -13.566 1.00 20.99 228 GLN A C 1
ATOM 1627 O O . GLN A 1 246 ? -2.155 70.621 -13.083 1.00 22.74 228 GLN A O 1
ATOM 1633 N N . VAL A 1 247 ? -1.919 68.761 -14.313 1.00 19.54 229 VAL A N 1
ATOM 1634 C CA . VAL A 1 247 ? -3.325 68.711 -14.650 1.00 20.31 229 VAL A CA 1
ATOM 1635 C C . VAL A 1 247 ? -4.101 68.438 -13.378 1.00 19.54 229 VAL A C 1
ATOM 1636 O O . VAL A 1 247 ? -5.078 69.099 -13.111 1.00 18.73 229 VAL A O 1
ATOM 1640 N N . SER A 1 248 ? -3.655 67.447 -12.618 1.00 18.48 230 SER A N 1
ATOM 1641 C CA . SER A 1 248 ? -4.320 67.076 -11.378 1.00 20.29 230 SER A CA 1
ATOM 1642 C C . SER A 1 248 ? -4.138 68.122 -10.306 1.00 19.35 230 SER A C 1
ATOM 1643 O O . SER A 1 248 ? -5.110 68.448 -9.584 1.00 18.45 230 SER A O 1
ATOM 1646 N N . VAL A 1 249 ? -2.908 68.662 -10.186 1.00 21.48 231 VAL A N 1
ATOM 1647 C CA . VAL A 1 249 ? -2.613 69.663 -9.145 1.00 19.78 231 VAL A CA 1
ATOM 1648 C C . VAL A 1 249 ? -3.466 70.913 -9.393 1.00 20.86 231 VAL A C 1
ATOM 1649 O O . VAL A 1 249 ? -4.111 71.456 -8.483 1.00 23.70 231 VAL A O 1
ATOM 1653 N N . ASN A 1 250 ? -3.505 71.332 -10.643 1.00 21.02 232 ASN A N 1
ATOM 1654 C CA . ASN A 1 250 ? -4.355 72.452 -11.068 1.00 22.07 232 ASN A CA 1
ATOM 1655 C C . ASN A 1 250 ? -5.812 72.244 -10.907 1.00 21.41 232 ASN A C 1
ATOM 1656 O O . ASN A 1 250 ? -6.561 73.148 -10.487 1.00 21.51 232 ASN A O 1
ATOM 1661 N N . LEU A 1 251 ? -6.239 71.015 -11.159 1.00 21.86 233 LEU A N 1
ATOM 1662 C CA . LEU A 1 251 ? -7.638 70.717 -10.948 1.00 19.10 233 LEU A CA 1
ATOM 1663 C C . LEU A 1 251 ? -7.924 70.877 -9.476 1.00 18.94 233 LEU A C 1
ATOM 1664 O O . LEU A 1 251 ? -8.928 71.459 -9.086 1.00 18.69 233 LEU A O 1
ATOM 1669 N N . LEU A 1 252 ? -7.078 70.324 -8.630 1.00 20.69 234 LEU A N 1
ATOM 1670 C CA . LEU A 1 252 ? -7.398 70.345 -7.200 1.00 20.30 234 LEU A CA 1
ATOM 1671 C C . LEU A 1 252 ? -7.389 71.772 -6.604 1.00 22.01 234 LEU A C 1
ATOM 1672 O O . LEU A 1 252 ? -8.258 72.122 -5.723 1.00 20.99 234 LEU A O 1
ATOM 1677 N N . LYS A 1 253 ? -6.399 72.556 -7.046 1.00 24.13 235 LYS A N 1
ATOM 1678 C CA . LYS A 1 253 ? -6.286 73.989 -6.663 1.00 25.38 235 LYS A CA 1
ATOM 1679 C C . LYS A 1 253 ? -7.543 74.766 -7.081 1.00 24.72 235 LYS A C 1
ATOM 1680 O O . LYS A 1 253 ? -8.151 75.458 -6.265 1.00 28.17 235 LYS A O 1
ATOM 1684 N N . ALA A 1 254 ? -7.979 74.565 -8.324 1.00 24.49 236 ALA A N 1
ATOM 1685 C CA . ALA A 1 254 ? -9.158 75.183 -8.833 1.00 26.44 236 ALA A CA 1
ATOM 1686 C C . ALA A 1 254 ? -10.360 74.820 -7.968 1.00 32.13 236 ALA A C 1
ATOM 1687 O O . ALA A 1 254 ? -11.152 75.687 -7.573 1.00 30.34 236 ALA A O 1
ATOM 1689 N N . TRP A 1 255 ? -10.508 73.534 -7.680 1.00 27.98 237 TRP A N 1
ATOM 1690 C CA . TRP A 1 255 ? -11.624 73.074 -6.883 1.00 27.16 237 TRP A CA 1
ATOM 1691 C C . TRP A 1 255 ? -11.534 73.691 -5.484 1.00 28.35 237 TRP A C 1
ATOM 1692 O O . TRP A 1 255 ? -12.474 74.265 -5.009 1.00 28.76 237 TRP A O 1
ATOM 1703 N N . ARG A 1 256 ? -10.390 73.590 -4.842 1.00 30.17 238 ARG A N 1
ATOM 1704 C CA . ARG A 1 256 ? -10.254 74.124 -3.503 1.00 35.66 238 ARG A CA 1
ATOM 1705 C C . ARG A 1 256 ? -10.444 75.645 -3.502 1.00 37.54 238 ARG A C 1
ATOM 1706 O O . ARG A 1 256 ? -10.957 76.199 -2.529 1.00 38.68 238 ARG A O 1
ATOM 1714 N N . ASP A 1 257 ? -10.100 76.287 -4.619 1.00 35.79 239 ASP A N 1
ATOM 1715 C CA . ASP A 1 257 ? -10.289 77.739 -4.775 1.00 35.80 239 ASP A CA 1
ATOM 1716 C C . ASP A 1 257 ? -11.716 78.103 -5.049 1.00 34.33 239 ASP A C 1
ATOM 1717 O O . ASP A 1 257 ? -12.069 79.219 -4.853 1.00 32.26 239 ASP A O 1
ATOM 1722 N N . GLY A 1 258 ? -12.529 77.172 -5.507 1.00 35.89 240 GLY A N 1
ATOM 1723 C CA . GLY A 1 258 ? -13.943 77.448 -5.795 1.00 31.95 240 GLY A CA 1
ATOM 1724 C C . GLY A 1 258 ? -14.232 77.704 -7.249 1.00 32.11 240 GLY A C 1
ATOM 1725 O O . GLY A 1 258 ? -15.352 78.020 -7.647 1.00 34.03 240 GLY A O 1
ATOM 1726 N N . ASP A 1 259 ? -13.210 77.635 -8.065 1.00 33.19 241 ASP A N 1
ATOM 1727 C CA . ASP A 1 259 ? -13.383 77.836 -9.490 1.00 32.94 241 ASP A CA 1
ATOM 1728 C C . ASP A 1 259 ? -13.676 76.437 -10.147 1.00 36.46 241 ASP A C 1
ATOM 1729 O O . ASP A 1 259 ? -12.791 75.765 -10.699 1.00 33.34 241 ASP A O 1
ATOM 1734 N N . VAL A 1 260 ? -14.944 76.031 -10.060 1.00 35.54 242 VAL A N 1
ATOM 1735 C CA . VAL A 1 260 ? -15.396 74.748 -10.561 1.00 36.12 242 VAL A CA 1
ATOM 1736 C C . VAL A 1 260 ? -15.340 74.685 -12.075 1.00 34.05 242 VAL A C 1
ATOM 1737 O O . VAL A 1 260 ? -15.004 73.626 -12.626 1.00 32.28 242 VAL A O 1
ATOM 1741 N N . ALA A 1 261 ? -15.632 75.772 -12.766 1.00 30.75 243 ALA A N 1
ATOM 1742 C CA . ALA A 1 261 ? -15.474 75.759 -14.218 1.00 29.24 243 ALA A CA 1
ATOM 1743 C C . ALA A 1 261 ? -14.040 75.404 -14.625 1.00 29.75 243 ALA A C 1
ATOM 1744 O O . ALA A 1 261 ? -13.824 74.635 -15.527 1.00 30.83 243 ALA A O 1
ATOM 1746 N N . LYS A 1 262 ? -13.067 75.950 -13.934 1.00 27.90 244 LYS A N 1
ATOM 1747 C CA . LYS A 1 262 ? -11.672 75.708 -14.294 1.00 30.55 244 LYS A CA 1
ATOM 1748 C C . LYS A 1 262 ? -11.310 74.241 -14.073 1.00 25.58 244 LYS A C 1
ATOM 1749 O O . LYS A 1 262 ? -10.681 73.624 -14.884 1.00 26.82 244 LYS A O 1
ATOM 1755 N N . ALA A 1 263 ? -11.694 73.738 -12.904 1.00 25.88 245 ALA A N 1
ATOM 1756 C CA . ALA A 1 263 ? -11.525 72.340 -12.511 1.00 24.78 245 ALA A CA 1
ATOM 1757 C C . ALA A 1 263 ? -12.100 71.389 -13.554 1.00 24.05 245 ALA A C 1
ATOM 1758 O O . ALA A 1 263 ? -11.433 70.402 -13.952 1.00 24.64 245 ALA A O 1
ATOM 1760 N N . ALA A 1 264 ? -13.314 71.708 -14.035 1.00 22.25 246 ALA A N 1
ATOM 1761 C CA . ALA A 1 264 ? -13.957 70.902 -15.075 1.00 22.48 246 ALA A CA 1
ATOM 1762 C C . ALA A 1 264 ? -13.110 70.882 -16.326 1.00 22.40 246 ALA A C 1
ATOM 1763 O O . ALA A 1 264 ? -13.019 69.867 -17.018 1.00 21.90 246 ALA A O 1
ATOM 1765 N N . GLY A 1 265 ? -12.474 72.013 -16.632 1.00 24.05 247 GLY A N 1
ATOM 1766 C CA . GLY A 1 265 ? -11.564 72.086 -17.787 1.00 23.87 247 GLY A CA 1
ATOM 1767 C C . GLY A 1 265 ? -10.414 71.115 -17.732 1.00 21.46 247 GLY A C 1
ATOM 1768 O O . GLY A 1 265 ? -10.165 70.367 -18.668 1.00 19.92 247 GLY A O 1
ATOM 1769 N N . TYR A 1 266 ? -9.682 71.153 -16.637 1.00 23.82 248 TYR A N 1
ATOM 1770 C CA . TYR A 1 266 ? -8.678 70.110 -16.361 1.00 25.62 248 TYR A CA 1
ATOM 1771 C C . TYR A 1 266 ? -9.287 68.671 -16.390 1.00 23.78 248 TYR A C 1
ATOM 1772 O O . TYR A 1 266 ? -8.673 67.738 -16.893 1.00 23.32 248 TYR A O 1
ATOM 1781 N N . HIS A 1 267 ? -10.476 68.500 -15.823 1.00 20.13 249 HIS A N 1
ATOM 1782 C CA . HIS A 1 267 ? -11.137 67.202 -15.843 1.00 21.14 249 HIS A CA 1
ATOM 1783 C C . HIS A 1 267 ? -11.317 66.744 -17.260 1.00 20.91 249 HIS A C 1
ATOM 1784 O O . HIS A 1 267 ? -11.169 65.577 -17.570 1.00 19.36 249 HIS A O 1
ATOM 1791 N N . GLN A 1 268 ? -11.591 67.669 -18.161 1.00 20.84 250 GLN A N 1
ATOM 1792 C CA . GLN A 1 268 ? -11.802 67.243 -19.517 1.00 23.16 250 GLN A CA 1
ATOM 1793 C C . GLN A 1 268 ? -10.527 66.624 -20.106 1.00 19.58 250 GLN A C 1
ATOM 1794 O O . GLN A 1 268 ? -10.597 65.727 -20.955 1.00 16.94 250 GLN A O 1
ATOM 1800 N N . THR A 1 269 ? -9.365 67.093 -19.678 1.00 17.56 251 THR A N 1
ATOM 1801 C CA . THR A 1 269 ? -8.152 66.428 -20.119 1.00 17.77 251 THR A CA 1
ATOM 1802 C C . THR A 1 269 ? -7.939 65.078 -19.457 1.00 17.02 251 THR A C 1
ATOM 1803 O O . THR A 1 269 ? -7.508 64.115 -20.104 1.00 16.31 251 THR A O 1
ATOM 1807 N N . LEU A 1 270 ? -8.186 65.021 -18.150 1.00 16.57 252 LEU A N 1
ATOM 1808 C CA . LEU A 1 270 ? -8.078 63.789 -17.409 1.00 18.30 252 LEU A CA 1
ATOM 1809 C C . LEU A 1 270 ? -9.012 62.710 -17.948 1.00 18.38 252 LEU A C 1
ATOM 1810 O O . LEU A 1 270 ? -8.698 61.532 -17.868 1.00 18.60 252 LEU A O 1
ATOM 1815 N N . LEU A 1 271 ? -10.172 63.112 -18.457 1.00 18.36 253 LEU A N 1
ATOM 1816 C CA . LEU A 1 271 ? -11.088 62.176 -19.068 1.00 18.18 253 LEU A CA 1
ATOM 1817 C C . LEU A 1 271 ? -10.488 61.521 -20.287 1.00 18.45 253 LEU A C 1
ATOM 1818 O O . LEU A 1 271 ? -10.789 60.369 -20.552 1.00 22.17 253 LEU A O 1
ATOM 1823 N N . GLN A 1 272 ? -9.607 62.210 -21.006 1.00 19.90 254 GLN A N 1
ATOM 1824 C CA . GLN A 1 272 ? -9.056 61.667 -22.245 1.00 20.14 254 GLN A CA 1
ATOM 1825 C C . GLN A 1 272 ? -7.784 60.889 -22.080 1.00 20.60 254 GLN A C 1
ATOM 1826 O O . GLN A 1 272 ? -7.479 60.042 -22.935 1.00 19.60 254 GLN A O 1
ATOM 1832 N N . ILE A 1 273 ? -7.023 61.202 -21.024 1.00 20.57 255 ILE A N 1
ATOM 1833 C CA . ILE A 1 273 ? -5.716 60.598 -20.808 1.00 21.23 255 ILE A CA 1
ATOM 1834 C C . ILE A 1 273 ? -5.703 59.053 -20.861 1.00 20.61 255 ILE A C 1
ATOM 1835 O O . ILE A 1 273 ? -4.849 58.500 -21.540 1.00 22.42 255 ILE A O 1
ATOM 1840 N N . PRO A 1 274 ? -6.634 58.361 -20.150 1.00 23.51 256 PRO A N 1
ATOM 1841 C CA . PRO A 1 274 ? -6.553 56.893 -20.067 1.00 24.08 256 PRO A CA 1
ATOM 1842 C C . PRO A 1 274 ? -6.669 56.105 -21.387 1.00 24.11 256 PRO A C 1
ATOM 1843 O O . PRO A 1 274 ? -6.390 54.924 -21.416 1.00 26.21 256 PRO A O 1
ATOM 1847 N N . GLN A 1 275 ? -7.017 56.774 -22.468 1.00 22.94 257 GLN A N 1
ATOM 1848 C CA . GLN A 1 275 ? -6.875 56.215 -23.785 1.00 27.40 257 GLN A CA 1
ATOM 1849 C C . GLN A 1 275 ? -5.533 55.516 -23.928 1.00 27.60 257 GLN A C 1
ATOM 1850 O O . GLN A 1 275 ? -5.415 54.451 -24.491 1.00 27.82 257 GLN A O 1
ATOM 1856 N N . MET A 1 276 ? -4.490 56.184 -23.475 1.00 25.55 258 MET A N 1
ATOM 1857 C CA . MET A 1 276 ? -3.120 55.735 -23.740 1.00 27.04 258 MET A CA 1
ATOM 1858 C C . MET A 1 276 ? -2.778 54.411 -23.069 1.00 24.49 258 MET A C 1
ATOM 1859 O O . MET A 1 276 ? -1.913 53.682 -23.538 1.00 27.51 258 MET A O 1
ATOM 1864 N N . TYR A 1 277 ? -3.432 54.128 -21.947 1.00 22.68 259 TYR A N 1
ATOM 1865 C CA . TYR A 1 277 ? -3.131 52.934 -21.177 1.00 22.07 259 TYR A CA 1
ATOM 1866 C C . TYR A 1 277 ? -3.617 51.650 -21.864 1.00 24.82 259 TYR A C 1
ATOM 1867 O O . TYR A 1 277 ? -3.247 50.572 -21.417 1.00 21.30 259 TYR A O 1
ATOM 1876 N N . GLN A 1 278 ? -4.440 51.807 -22.909 1.00 25.92 260 GLN A N 1
ATOM 1877 C CA . GLN A 1 278 ? -4.874 50.704 -23.805 1.00 28.31 260 GLN A CA 1
ATOM 1878 C C . GLN A 1 278 ? -3.715 50.215 -24.689 1.00 26.46 260 GLN A C 1
ATOM 1879 O O . GLN A 1 278 ? -3.804 49.160 -25.309 1.00 23.30 260 GLN A O 1
ATOM 1884 N N . LEU A 1 279 ? -2.628 51.003 -24.797 1.00 23.88 261 LEU A N 1
ATOM 1885 C CA . LEU A 1 279 ? -1.575 50.654 -25.744 1.00 22.52 261 LEU A CA 1
ATOM 1886 C C . LEU A 1 279 ? -0.805 49.365 -25.341 1.00 23.82 261 LEU A C 1
ATOM 1887 O O . LEU A 1 279 ? -0.220 48.696 -26.192 1.00 23.33 261 LEU A O 1
ATOM 1892 N N . ASP A 1 280 ? -0.801 49.015 -24.058 1.00 22.94 262 ASP A N 1
ATOM 1893 C CA . ASP A 1 280 ? -0.202 47.763 -23.636 1.00 22.01 262 ASP A CA 1
ATOM 1894 C C . ASP A 1 280 ? -0.691 47.306 -22.248 1.00 18.12 262 ASP A C 1
ATOM 1895 O O . ASP A 1 280 ? -1.259 48.076 -21.516 1.00 17.29 262 ASP A O 1
ATOM 1900 N N . THR A 1 281 ? -0.530 46.021 -21.979 1.00 16.68 263 THR A N 1
ATOM 1901 C CA . THR A 1 281 ? -0.812 45.426 -20.678 1.00 19.30 263 THR A CA 1
ATOM 1902 C C . THR A 1 281 ? 0.325 44.528 -20.212 1.00 18.63 263 THR A C 1
ATOM 1903 O O . THR A 1 281 ? 0.623 43.528 -20.829 1.00 18.36 263 THR A O 1
ATOM 1907 N N . PRO A 1 282 ? 0.963 44.869 -19.094 1.00 20.03 264 PRO A N 1
ATOM 1908 C CA . PRO A 1 282 ? 0.817 46.078 -18.231 1.00 20.92 264 PRO A CA 1
ATOM 1909 C C . PRO A 1 282 ? 1.169 47.387 -18.998 1.00 21.86 264 PRO A C 1
ATOM 1910 O O . PRO A 1 282 ? 1.802 47.355 -20.091 1.00 22.70 264 PRO A O 1
ATOM 1914 N N . PHE A 1 283 ? 0.749 48.513 -18.453 1.00 18.08 265 PHE A N 1
ATOM 1915 C CA . PHE A 1 283 ? 0.996 49.785 -19.152 1.00 19.97 265 PHE A CA 1
ATOM 1916 C C . PHE A 1 283 ? 1.979 50.701 -18.416 1.00 17.57 265 PHE A C 1
ATOM 1917 O O . PHE A 1 283 ? 2.074 51.879 -18.701 1.00 18.28 265 PHE A O 1
ATOM 1925 N N . VAL A 1 284 ? 2.774 50.106 -17.554 1.00 18.83 266 VAL A N 1
ATOM 1926 C CA . VAL A 1 284 ? 3.853 50.810 -16.872 1.00 19.88 266 VAL A CA 1
ATOM 1927 C C . VAL A 1 284 ? 4.918 51.319 -17.890 1.00 19.69 266 VAL A C 1
ATOM 1928 O O . VAL A 1 284 ? 5.427 52.469 -17.787 1.00 23.14 266 VAL A O 1
ATOM 1932 N N . ASN A 1 285 ? 5.115 50.569 -18.947 1.00 17.45 267 ASN A N 1
ATOM 1933 C CA . ASN A 1 285 ? 5.897 51.050 -20.087 1.00 18.66 267 ASN A CA 1
ATOM 1934 C C . ASN A 1 285 ? 5.379 52.358 -20.724 1.00 19.45 267 ASN A C 1
ATOM 1935 O O . ASN A 1 285 ? 6.163 53.312 -20.910 1.00 19.94 267 ASN A O 1
ATOM 1940 N N . VAL A 1 286 ? 4.059 52.430 -20.966 1.00 18.57 268 VAL A N 1
ATOM 1941 C CA . VAL A 1 286 ? 3.398 53.618 -21.489 1.00 17.21 268 VAL A CA 1
ATOM 1942 C C . VAL A 1 286 ? 3.615 54.837 -20.612 1.00 17.95 268 VAL A C 1
ATOM 1943 O O . VAL A 1 286 ? 3.874 55.962 -21.091 1.00 15.74 268 VAL A O 1
ATOM 1947 N N . ILE A 1 287 ? 3.507 54.615 -19.319 1.00 16.51 269 ILE A N 1
ATOM 1948 C CA . ILE A 1 287 ? 3.645 55.701 -18.385 1.00 15.80 269 ILE A CA 1
ATOM 1949 C C . ILE A 1 287 ? 5.091 56.277 -18.468 1.00 15.65 269 ILE A C 1
ATOM 1950 O O . ILE A 1 287 ? 5.231 57.484 -18.557 1.00 17.32 269 ILE A O 1
ATOM 1955 N N . LYS A 1 288 ? 6.122 55.428 -18.437 1.00 16.16 270 LYS A N 1
ATOM 1956 C CA . LYS A 1 288 ? 7.499 55.898 -18.507 1.00 17.52 270 LYS A CA 1
ATOM 1957 C C . LYS A 1 288 ? 7.788 56.561 -19.865 1.00 17.08 270 LYS A C 1
ATOM 1958 O O . LYS A 1 288 ? 8.432 57.593 -19.918 1.00 18.49 270 LYS A O 1
ATOM 1964 N N . GLU A 1 289 ? 7.244 56.027 -20.951 1.00 17.21 271 GLU A N 1
ATOM 1965 C CA . GLU A 1 289 ? 7.461 56.661 -22.265 1.00 17.91 271 GLU A CA 1
ATOM 1966 C C . GLU A 1 289 ? 6.804 58.024 -22.299 1.00 17.65 271 GLU A C 1
ATOM 1967 O O . GLU A 1 289 ? 7.282 58.955 -23.016 1.00 17.51 271 GLU A O 1
ATOM 1973 N N . ALA A 1 290 ? 5.725 58.179 -21.520 1.00 16.76 272 ALA A N 1
ATOM 1974 C CA . ALA A 1 290 ? 5.004 59.438 -21.465 1.00 17.98 272 ALA A CA 1
ATOM 1975 C C . ALA A 1 290 ? 5.798 60.458 -20.653 1.00 17.56 272 ALA A C 1
ATOM 1976 O O . ALA A 1 290 ? 5.793 61.662 -20.950 1.00 18.76 272 ALA A O 1
ATOM 1978 N N . ILE A 1 291 ? 6.422 59.994 -19.574 1.00 18.15 273 ILE A N 1
ATOM 1979 C CA . ILE A 1 291 ? 7.347 60.858 -18.785 1.00 17.95 273 ILE A CA 1
ATOM 1980 C C . ILE A 1 291 ? 8.449 61.403 -19.760 1.00 18.43 273 ILE A C 1
ATOM 1981 O O . ILE A 1 291 ? 8.682 62.615 -19.827 1.00 16.34 273 ILE A O 1
ATOM 1986 N N . VAL A 1 292 ? 9.030 60.516 -20.580 1.00 18.75 274 VAL A N 1
ATOM 1987 C CA . VAL A 1 292 ? 10.040 60.964 -21.593 1.00 19.95 274 VAL A CA 1
ATOM 1988 C C . VAL A 1 292 ? 9.468 61.978 -22.564 1.00 22.22 274 VAL A C 1
ATOM 1989 O O . VAL A 1 292 ? 9.967 63.106 -22.698 1.00 25.93 274 VAL A O 1
ATOM 1993 N N . LEU A 1 293 ? 8.373 61.628 -23.202 1.00 22.83 275 LEU A N 1
ATOM 1994 C CA . LEU A 1 293 ? 7.728 62.562 -24.120 1.00 24.31 275 LEU A CA 1
ATOM 1995 C C . LEU A 1 293 ? 7.280 63.905 -23.510 1.00 25.45 275 LEU A C 1
ATOM 1996 O O . LEU A 1 293 ? 7.191 64.858 -24.238 1.00 23.36 275 LEU A O 1
ATOM 2001 N N . CYS A 1 294 ? 6.991 63.983 -22.220 1.00 23.95 276 CYS A N 1
ATOM 2002 C CA . CYS A 1 294 ? 6.591 65.252 -21.622 1.00 24.53 276 CYS A CA 1
ATOM 2003 C C . CYS A 1 294 ? 7.771 66.045 -21.075 1.00 25.95 276 CYS A C 1
ATOM 2004 O O . CYS A 1 294 ? 7.562 67.002 -20.361 1.00 25.40 276 CYS A O 1
ATOM 2007 N N . GLY A 1 295 ? 8.999 65.648 -21.411 1.00 27.04 277 GLY A N 1
ATOM 2008 C CA . GLY A 1 295 ? 10.186 66.447 -21.158 1.00 27.91 277 GLY A CA 1
ATOM 2009 C C . GLY A 1 295 ? 11.184 65.924 -20.160 1.00 28.25 277 GLY A C 1
ATOM 2010 O O . GLY A 1 295 ? 12.193 66.582 -19.897 1.00 31.70 277 GLY A O 1
ATOM 2011 N N . ARG A 1 296 ? 10.956 64.749 -19.572 1.00 27.18 278 ARG A N 1
ATOM 2012 C CA . ARG A 1 296 ? 11.909 64.218 -18.588 1.00 23.69 278 ARG A CA 1
ATOM 2013 C C . ARG A 1 296 ? 12.578 62.918 -19.098 1.00 26.97 278 ARG A C 1
ATOM 2014 O O . ARG A 1 296 ? 11.992 61.828 -19.061 1.00 23.03 278 ARG A O 1
ATOM 2022 N N . PRO A 1 297 ? 13.824 63.011 -19.568 1.00 26.29 279 PRO A N 1
ATOM 2023 C CA . PRO A 1 297 ? 14.433 61.848 -20.197 1.00 28.70 279 PRO A CA 1
ATOM 2024 C C . PRO A 1 297 ? 14.942 60.860 -19.160 1.00 30.03 279 PRO A C 1
ATOM 2025 O O . PRO A 1 297 ? 16.047 60.976 -18.706 1.00 36.84 279 PRO A O 1
ATOM 2029 N N . VAL A 1 298 ? 14.092 59.940 -18.740 1.00 28.43 280 VAL A N 1
ATOM 2030 C CA . VAL A 1 298 ? 14.441 58.921 -17.768 1.00 24.91 280 VAL A CA 1
ATOM 2031 C C . VAL A 1 298 ? 14.467 57.742 -18.683 1.00 25.23 280 VAL A C 1
ATOM 2032 O O . VAL A 1 298 ? 13.907 57.698 -19.753 1.00 23.21 280 VAL A O 1
ATOM 2036 N N . SER A 1 299 ? 15.172 56.722 -18.307 1.00 23.67 281 SER A N 1
ATOM 2037 C CA . SER A 1 299 ? 15.188 55.413 -18.807 1.00 23.91 281 SER A CA 1
ATOM 2038 C C . SER A 1 299 ? 13.784 54.784 -18.649 1.00 20.95 281 SER A C 1
ATOM 2039 O O . SER A 1 299 ? 13.068 55.107 -17.731 1.00 21.83 281 SER A O 1
ATOM 2042 N N . THR A 1 300 ? 13.347 54.059 -19.668 1.00 18.33 282 THR A N 1
ATOM 2043 C CA . THR A 1 300 ? 11.992 53.535 -19.699 1.00 18.50 282 THR A CA 1
ATOM 2044 C C . THR A 1 300 ? 11.941 52.032 -19.522 1.00 20.26 282 THR A C 1
ATOM 2045 O O . THR A 1 300 ? 10.907 51.451 -19.704 1.00 19.66 282 THR A O 1
ATOM 2049 N N . HIS A 1 301 ? 13.059 51.410 -19.163 1.00 19.24 283 HIS A N 1
ATOM 2050 C CA . HIS A 1 301 ? 13.077 50.008 -18.875 1.00 19.94 283 HIS A CA 1
ATOM 2051 C C . HIS A 1 301 ? 11.968 49.629 -17.806 1.00 17.59 283 HIS A C 1
ATOM 2052 O O . HIS A 1 301 ? 11.761 50.380 -16.809 1.00 14.61 283 HIS A O 1
ATOM 2059 N N . VAL A 1 302 ? 11.346 48.467 -18.056 1.00 17.21 284 VAL A N 1
ATOM 2060 C CA . VAL A 1 302 ? 10.294 47.869 -17.211 1.00 18.35 284 VAL A CA 1
ATOM 2061 C C . VAL A 1 302 ? 10.729 46.418 -16.959 1.00 17.90 284 VAL A C 1
ATOM 2062 O O . VAL A 1 302 ? 11.433 45.803 -17.771 1.00 18.15 284 VAL A O 1
ATOM 2066 N N . LEU A 1 303 ? 10.357 45.914 -15.783 1.00 17.47 285 LEU A N 1
ATOM 2067 C CA . LEU A 1 303 ? 10.686 44.591 -15.352 1.00 16.96 285 LEU A CA 1
ATOM 2068 C C . LEU A 1 303 ? 9.758 43.558 -15.958 1.00 18.17 285 LEU A C 1
ATOM 2069 O O . LEU A 1 303 ? 8.567 43.843 -16.157 1.00 18.18 285 LEU A O 1
ATOM 2074 N N . PRO A 1 304 ? 10.290 42.372 -16.294 1.00 18.43 286 PRO A N 1
ATOM 2075 C CA . PRO A 1 304 ? 9.407 41.338 -16.812 1.00 18.16 286 PRO A CA 1
ATOM 2076 C C . PRO A 1 304 ? 8.414 40.950 -15.736 1.00 16.49 286 PRO A C 1
ATOM 2077 O O . PRO A 1 304 ? 8.724 41.057 -14.578 1.00 14.10 286 PRO A O 1
ATOM 2081 N N . PRO A 1 305 ? 7.218 40.533 -16.136 1.00 15.28 287 PRO A N 1
ATOM 2082 C CA . PRO A 1 305 ? 6.798 40.252 -17.512 1.00 15.89 287 PRO A CA 1
ATOM 2083 C C . PRO A 1 305 ? 6.285 41.394 -18.359 1.00 18.31 287 PRO A C 1
ATOM 2084 O O . PRO A 1 305 ? 5.789 41.144 -19.475 1.00 18.42 287 PRO A O 1
ATOM 2088 N N . ALA A 1 306 ? 6.349 42.638 -17.867 1.00 18.44 288 ALA A N 1
ATOM 2089 C CA . ALA A 1 306 ? 6.165 43.783 -18.784 1.00 19.15 288 ALA A CA 1
ATOM 2090 C C . ALA A 1 306 ? 7.304 43.801 -19.844 1.00 19.92 288 ALA A C 1
ATOM 2091 O O . ALA A 1 306 ? 8.322 43.168 -19.645 1.00 18.99 288 ALA A O 1
ATOM 2093 N N . SER A 1 307 ? 7.111 44.510 -20.952 1.00 18.86 289 SER A N 1
ATOM 2094 C CA . SER A 1 307 ? 8.137 44.613 -21.978 1.00 18.95 289 SER A CA 1
ATOM 2095 C C . SER A 1 307 ? 8.108 45.997 -22.628 1.00 19.09 289 SER A C 1
ATOM 2096 O O . SER A 1 307 ? 7.159 46.734 -22.405 1.00 17.07 289 SER A O 1
ATOM 2099 N N . PRO A 1 308 ? 9.173 46.370 -23.393 1.00 19.38 290 PRO A N 1
ATOM 2100 C CA . PRO A 1 308 ? 9.277 47.688 -23.983 1.00 20.26 290 PRO A CA 1
ATOM 2101 C C . PRO A 1 308 ? 8.100 47.998 -24.920 1.00 20.51 290 PRO A C 1
ATOM 2102 O O . PRO A 1 308 ? 7.599 47.129 -25.609 1.00 20.37 290 PRO A O 1
ATOM 2106 N N . LEU A 1 309 ? 7.623 49.228 -24.899 1.00 18.94 291 LEU A N 1
ATOM 2107 C CA . LEU A 1 309 ? 6.589 49.624 -25.856 1.00 21.25 291 LEU A CA 1
ATOM 2108 C C . LEU A 1 309 ? 7.224 49.758 -27.221 1.00 22.59 291 LEU A C 1
ATOM 2109 O O . LEU A 1 309 ? 8.282 50.367 -27.319 1.00 23.75 291 LEU A O 1
ATOM 2114 N N . ASP A 1 310 ? 6.576 49.267 -28.272 1.00 23.34 292 ASP A N 1
ATOM 2115 C CA . ASP A 1 310 ? 7.236 49.224 -29.572 1.00 27.58 292 ASP A CA 1
ATOM 2116 C C . ASP A 1 310 ? 7.113 50.635 -30.204 1.00 28.09 292 ASP A C 1
ATOM 2117 O O . ASP A 1 310 ? 6.313 51.444 -29.745 1.00 27.57 292 ASP A O 1
ATOM 2122 N N . GLU A 1 311 ? 7.904 50.914 -31.247 1.00 28.51 293 GLU A N 1
ATOM 2123 C CA . GLU A 1 311 ? 7.914 52.212 -31.921 1.00 29.32 293 GLU A CA 1
ATOM 2124 C C . GLU A 1 311 ? 6.560 52.685 -32.509 1.00 28.61 293 GLU A C 1
ATOM 2125 O O . GLU A 1 311 ? 6.208 53.867 -32.367 1.00 29.68 293 GLU A O 1
ATOM 2131 N N . PRO A 1 312 ? 5.787 51.803 -33.167 1.00 29.00 294 PRO A N 1
ATOM 2132 C CA . PRO A 1 312 ? 4.477 52.353 -33.627 1.00 28.01 294 PRO A CA 1
ATOM 2133 C C . PRO A 1 312 ? 3.662 52.915 -32.490 1.00 26.93 294 PRO A C 1
ATOM 2134 O O . PRO A 1 312 ? 3.164 54.024 -32.573 1.00 26.11 294 PRO A O 1
ATOM 2138 N N . ARG A 1 313 ? 3.551 52.163 -31.403 1.00 26.55 295 ARG A N 1
ATOM 2139 C CA . ARG A 1 313 ? 2.782 52.631 -30.264 1.00 29.34 295 ARG A CA 1
ATOM 2140 C C . ARG A 1 313 ? 3.374 53.806 -29.520 1.00 25.27 295 ARG A C 1
ATOM 2141 O O . ARG A 1 313 ? 2.631 54.562 -28.923 1.00 24.18 295 ARG A O 1
ATOM 2149 N N . LYS A 1 314 ? 4.700 53.891 -29.469 1.00 26.52 296 LYS A N 1
ATOM 2150 C CA . LYS A 1 314 ? 5.334 55.109 -28.994 1.00 26.31 296 LYS A CA 1
ATOM 2151 C C . LYS A 1 314 ? 4.830 56.327 -29.817 1.00 25.94 296 LYS A C 1
ATOM 2152 O O . LYS A 1 314 ? 4.414 57.326 -29.265 1.00 25.62 296 LYS A O 1
ATOM 2158 N N . ALA A 1 315 ? 4.828 56.207 -31.138 1.00 25.27 297 ALA A N 1
ATOM 2159 C CA . ALA A 1 315 ? 4.345 57.268 -32.024 1.00 27.26 297 ALA A CA 1
ATOM 2160 C C . ALA A 1 315 ? 2.862 57.606 -31.803 1.00 30.26 297 ALA A C 1
ATOM 2161 O O . ALA A 1 315 ? 2.503 58.791 -31.743 1.00 29.66 297 ALA A O 1
ATOM 2163 N N . GLN A 1 316 ? 2.005 56.597 -31.608 1.00 29.85 298 GLN A N 1
ATOM 2164 C CA . GLN A 1 316 ? 0.582 56.872 -31.196 1.00 30.12 298 GLN A CA 1
ATOM 2165 C C . GLN A 1 316 ? 0.491 57.610 -29.861 1.00 27.00 298 GLN A C 1
ATOM 2166 O O . GLN A 1 316 ? -0.339 58.529 -29.675 1.00 25.02 298 GLN A O 1
ATOM 2172 N N . LEU A 1 317 ? 1.329 57.193 -28.902 1.00 23.72 299 LEU A N 1
ATOM 2173 C CA . LEU A 1 317 ? 1.336 57.836 -27.601 1.00 23.52 299 LEU A CA 1
ATOM 2174 C C . LEU A 1 317 ? 1.737 59.315 -27.812 1.00 24.97 299 LEU A C 1
ATOM 2175 O O . LEU A 1 317 ? 1.110 60.209 -27.286 1.00 25.30 299 LEU A O 1
ATOM 2180 N N . LYS A 1 318 ? 2.800 59.558 -28.569 1.00 26.06 300 LYS A N 1
ATOM 2181 C CA . LYS A 1 318 ? 3.242 60.921 -28.791 1.00 26.67 300 LYS A CA 1
ATOM 2182 C C . LYS A 1 318 ? 2.103 61.748 -29.389 1.00 24.18 300 LYS A C 1
ATOM 2183 O O . LYS A 1 318 ? 1.844 62.843 -28.956 1.00 23.38 300 LYS A O 1
ATOM 2189 N N . THR A 1 319 ? 1.428 61.192 -30.367 1.00 24.65 301 THR A N 1
ATOM 2190 C CA . THR A 1 319 ? 0.340 61.856 -31.042 1.00 26.21 301 THR A CA 1
ATOM 2191 C C . THR A 1 319 ? -0.775 62.191 -30.050 1.00 28.25 301 THR A C 1
ATOM 2192 O O . THR A 1 319 ? -1.279 63.305 -30.005 1.00 28.16 301 THR A O 1
ATOM 2196 N N . LEU A 1 320 ? -1.138 61.231 -29.229 1.00 27.06 302 LEU A N 1
ATOM 2197 C CA . LEU A 1 320 ? -2.127 61.515 -28.200 1.00 25.44 302 LEU A CA 1
ATOM 2198 C C . LEU A 1 320 ? -1.743 62.665 -27.224 1.00 25.74 302 LEU A C 1
ATOM 2199 O O . LEU A 1 320 ? -2.551 63.568 -26.967 1.00 23.67 302 LEU A O 1
ATOM 2203 N N . LEU A 1 321 ? -0.530 62.627 -26.681 1.00 24.35 303 LEU A N 1
ATOM 2204 C CA . LEU A 1 321 ? -0.045 63.673 -25.801 1.00 24.30 303 LEU A CA 1
ATOM 2205 C C . LEU A 1 321 ? -0.023 65.056 -26.463 1.00 26.19 303 LEU A C 1
ATOM 2206 O O . LEU A 1 321 ? -0.347 66.064 -25.836 1.00 23.49 303 LEU A O 1
ATOM 2211 N N . GLN A 1 322 ? 0.322 65.070 -27.741 1.00 28.36 304 GLN A N 1
ATOM 2212 C CA . GLN A 1 322 ? 0.247 66.309 -28.535 1.00 33.07 304 GLN A CA 1
ATOM 2213 C C . GLN A 1 322 ? -1.184 66.762 -28.614 1.00 32.00 304 GLN A C 1
ATOM 2214 O O . GLN A 1 322 ? -1.485 67.876 -28.212 1.00 31.09 304 GLN A O 1
ATOM 2220 N N . GLN A 1 323 ? -2.084 65.885 -29.055 1.00 33.36 305 GLN A N 1
ATOM 2221 C CA . GLN A 1 323 ? -3.511 66.283 -29.159 1.00 34.00 305 GLN A CA 1
ATOM 2222 C C . GLN A 1 323 ? -4.054 66.844 -27.860 1.00 33.06 305 GLN A C 1
ATOM 2223 O O . GLN A 1 323 ? -4.852 67.733 -27.887 1.00 38.58 305 GLN A O 1
ATOM 2229 N N . LEU A 1 324 ? -3.596 66.354 -26.721 1.00 32.16 306 LEU A N 1
ATOM 2230 C CA . LEU A 1 324 ? -4.100 66.800 -25.431 1.00 32.84 306 LEU A CA 1
ATOM 2231 C C . LEU A 1 324 ? -3.318 67.995 -24.845 1.00 37.40 306 LEU A C 1
ATOM 2232 O O . LEU A 1 324 ? -3.598 68.456 -23.747 1.00 34.28 306 LEU A O 1
ATOM 2237 N N . LYS A 1 325 ? -2.290 68.444 -25.553 1.00 39.03 307 LYS A N 1
ATOM 2238 C CA . LYS A 1 325 ? -1.485 69.604 -25.145 1.00 35.75 307 LYS A CA 1
ATOM 2239 C C . LYS A 1 325 ? -0.654 69.342 -23.907 1.00 39.91 307 LYS A C 1
ATOM 2240 O O . LYS A 1 325 ? -0.471 70.206 -23.082 1.00 42.70 307 LYS A O 1
ATOM 2246 N N . LEU A 1 326 ? -0.083 68.145 -23.843 1.00 39.92 308 LEU A N 1
ATOM 2247 C CA . LEU A 1 326 ? 0.773 67.731 -22.732 1.00 42.59 308 LEU A CA 1
ATOM 2248 C C . LEU A 1 326 ? 2.248 67.617 -23.119 1.00 41.55 308 LEU A C 1
ATOM 2249 O O . LEU A 1 326 ? 3.095 67.322 -22.284 1.00 41.85 308 LEU A O 1
ATOM 2254 N N . CYS A 1 327 ? 2.548 67.840 -24.392 1.00 46.62 309 CYS A N 1
ATOM 2255 C CA . CYS A 1 327 ? 3.934 67.962 -24.825 1.00 48.82 309 CYS A CA 1
ATOM 2256 C C . CYS A 1 327 ? 4.024 68.785 -26.092 1.00 50.60 309 CYS A C 1
ATOM 2257 O O . CYS A 1 327 ? 4.190 68.260 -27.179 1.00 51.32 309 CYS A O 1
ATOM 2260 N N . ALA B 1 30 ? 5.145 10.493 -22.646 1.00 26.21 12 ALA B N 1
ATOM 2261 C CA . ALA B 1 30 ? 4.485 11.575 -21.808 1.00 23.38 12 ALA B CA 1
ATOM 2262 C C . ALA B 1 30 ? 5.063 11.588 -20.420 1.00 21.17 12 ALA B C 1
ATOM 2263 O O . ALA B 1 30 ? 5.192 10.551 -19.783 1.00 19.41 12 ALA B O 1
ATOM 2265 N N . LEU B 1 31 ? 5.431 12.770 -19.962 1.00 18.54 13 LEU B N 1
ATOM 2266 C CA . LEU B 1 31 ? 6.076 12.946 -18.677 1.00 19.25 13 LEU B CA 1
ATOM 2267 C C . LEU B 1 31 ? 5.158 13.395 -17.579 1.00 18.85 13 LEU B C 1
ATOM 2268 O O . LEU B 1 31 ? 4.203 14.158 -17.808 1.00 20.62 13 LEU B O 1
ATOM 2273 N N . PHE B 1 32 ? 5.515 13.033 -16.368 1.00 15.98 14 PHE B N 1
ATOM 2274 C CA . PHE B 1 32 ? 4.742 13.422 -15.176 1.00 16.94 14 PHE B CA 1
ATOM 2275 C C . PHE B 1 32 ? 3.272 13.052 -15.268 1.00 16.50 14 PHE B C 1
ATOM 2276 O O . PHE B 1 32 ? 2.367 13.846 -14.879 1.00 18.44 14 PHE B O 1
ATOM 2284 N N . THR B 1 33 ? 3.021 11.848 -15.785 1.00 15.45 15 THR B N 1
ATOM 2285 C CA . THR B 1 33 ? 1.699 11.271 -15.729 1.00 14.93 15 THR B CA 1
ATOM 2286 C C . THR B 1 33 ? 1.358 10.567 -14.388 1.00 15.84 15 THR B C 1
ATOM 2287 O O . THR B 1 33 ? 2.239 10.220 -13.568 1.00 15.25 15 THR B O 1
ATOM 2291 N N . GLY B 1 34 ? 0.048 10.329 -14.173 1.00 14.32 16 GLY B N 1
ATOM 2292 C CA . GLY B 1 34 ? -0.405 9.614 -13.049 1.00 13.25 16 GLY B CA 1
ATOM 2293 C C . GLY B 1 34 ? -0.755 10.462 -11.871 1.00 13.63 16 GLY B C 1
ATOM 2294 O O . GLY B 1 34 ? -1.372 11.463 -12.051 1.00 13.37 16 GLY B O 1
ATOM 2295 N N . ILE B 1 35 ? -0.520 9.959 -10.659 1.00 13.03 17 ILE B N 1
ATOM 2296 C CA . ILE B 1 35 ? -0.843 10.675 -9.431 1.00 12.50 17 ILE B CA 1
ATOM 2297 C C . ILE B 1 35 ? 0.359 11.362 -8.786 1.00 12.74 17 ILE B C 1
ATOM 2298 O O . ILE B 1 35 ? 1.251 10.710 -8.277 1.00 13.22 17 ILE B O 1
ATOM 2303 N N . ILE B 1 36 ? 0.345 12.698 -8.783 1.00 13.41 18 ILE B N 1
ATOM 2304 C CA . ILE B 1 36 ? 1.435 13.525 -8.311 1.00 13.46 18 ILE B CA 1
ATOM 2305 C C . ILE B 1 36 ? 0.884 14.531 -7.303 1.00 14.45 18 ILE B C 1
ATOM 2306 O O . ILE B 1 36 ? 0.391 15.605 -7.694 1.00 13.54 18 ILE B O 1
ATOM 2311 N N . PRO B 1 37 ? 0.935 14.189 -6.026 1.00 13.66 19 PRO B N 1
ATOM 2312 C CA . PRO B 1 37 ? 0.399 15.125 -5.045 1.00 14.25 19 PRO B CA 1
ATOM 2313 C C . PRO B 1 37 ? 1.064 16.496 -4.985 1.00 13.96 19 PRO B C 1
ATOM 2314 O O . PRO B 1 37 ? 2.293 16.580 -5.089 1.00 13.93 19 PRO B O 1
ATOM 2318 N N . PRO B 1 38 ? 0.254 17.568 -4.750 1.00 12.91 20 PRO B N 1
ATOM 2319 C CA . PRO B 1 38 ? 0.789 18.836 -4.369 1.00 12.67 20 PRO B CA 1
ATOM 2320 C C . PRO B 1 38 ? 1.064 18.787 -2.864 1.00 12.60 20 PRO B C 1
ATOM 2321 O O . PRO B 1 38 ? 0.157 19.062 -2.041 1.00 10.06 20 PRO B O 1
ATOM 2325 N N . VAL B 1 39 ? 2.334 18.495 -2.545 1.00 11.87 21 VAL B N 1
ATOM 2326 C CA . VAL B 1 39 ? 2.697 18.136 -1.200 1.00 12.35 21 VAL B CA 1
ATOM 2327 C C . VAL B 1 39 ? 2.594 19.336 -0.285 1.00 12.54 21 VAL B C 1
ATOM 2328 O O . VAL B 1 39 ? 3.018 20.413 -0.632 1.00 11.03 21 VAL B O 1
ATOM 2332 N N . SER B 1 40 ? 2.001 19.144 0.896 1.00 12.66 22 SER B N 1
ATOM 2333 C CA . SER B 1 40 ? 1.989 20.230 1.872 1.00 12.86 22 SER B CA 1
ATOM 2334 C C . SER B 1 40 ? 3.418 20.430 2.397 1.00 14.41 22 SER B C 1
ATOM 2335 O O . SER B 1 40 ? 4.157 19.442 2.558 1.00 15.24 22 SER B O 1
ATOM 2338 N N . THR B 1 41 ? 3.782 21.682 2.645 1.00 13.89 23 THR B N 1
ATOM 2339 C CA . THR B 1 41 ? 5.008 21.967 3.351 1.00 15.73 23 THR B CA 1
ATOM 2340 C C . THR B 1 41 ? 4.701 21.979 4.827 1.00 15.83 23 THR B C 1
ATOM 2341 O O . THR B 1 41 ? 3.827 22.679 5.223 1.00 16.96 23 THR B O 1
ATOM 2345 N N . ILE B 1 42 ? 5.380 21.146 5.643 1.00 15.47 24 ILE B N 1
ATOM 2346 C CA . ILE B 1 42 ? 5.103 21.143 7.072 1.00 15.32 24 ILE B CA 1
ATOM 2347 C C . ILE B 1 42 ? 5.974 22.194 7.781 1.00 15.66 24 ILE B C 1
ATOM 2348 O O . ILE B 1 42 ? 7.179 22.341 7.462 1.00 15.55 24 ILE B O 1
ATOM 2353 N N . PHE B 1 43 ? 5.333 23.027 8.602 1.00 14.47 25 PHE B N 1
ATOM 2354 C CA . PHE B 1 43 ? 5.999 24.104 9.348 1.00 16.10 25 PHE B CA 1
ATOM 2355 C C . PHE B 1 43 ? 5.857 23.846 10.825 1.00 17.94 25 PHE B C 1
ATOM 2356 O O . PHE B 1 43 ? 4.845 23.287 11.252 1.00 15.01 25 PHE B O 1
ATOM 2364 N N . THR B 1 44 ? 6.848 24.325 11.580 1.00 19.28 26 THR B N 1
ATOM 2365 C CA . THR B 1 44 ? 6.802 24.233 13.016 1.00 20.60 26 THR B CA 1
ATOM 2366 C C . THR B 1 44 ? 5.843 25.257 13.538 1.00 21.61 26 THR B C 1
ATOM 2367 O O . THR B 1 44 ? 5.381 26.137 12.800 1.00 20.21 26 THR B O 1
ATOM 2371 N N . ALA B 1 45 ? 5.569 25.160 14.846 1.00 23.90 27 ALA B N 1
ATOM 2372 C CA . ALA B 1 45 ? 4.703 26.090 15.556 1.00 25.02 27 ALA B CA 1
ATOM 2373 C C . ALA B 1 45 ? 5.298 27.461 15.443 1.00 27.18 27 ALA B C 1
ATOM 2374 O O . ALA B 1 45 ? 4.558 28.411 15.396 1.00 28.22 27 ALA B O 1
ATOM 2376 N N . ASP B 1 46 ? 6.637 27.568 15.372 1.00 30.26 28 ASP B N 1
ATOM 2377 C CA . ASP B 1 46 ? 7.307 28.898 15.207 1.00 31.65 28 ASP B CA 1
ATOM 2378 C C . ASP B 1 46 ? 7.589 29.258 13.765 1.00 29.67 28 ASP B C 1
ATOM 2379 O O . ASP B 1 46 ? 8.475 30.030 13.496 1.00 29.14 28 ASP B O 1
ATOM 2384 N N . GLY B 1 47 ? 6.838 28.667 12.835 1.00 27.42 29 GLY B N 1
ATOM 2385 C CA . GLY B 1 47 ? 6.902 29.006 11.426 1.00 25.59 29 GLY B CA 1
ATOM 2386 C C . GLY B 1 47 ? 8.144 28.611 10.609 1.00 25.51 29 GLY B C 1
ATOM 2387 O O . GLY B 1 47 ? 8.376 29.147 9.498 1.00 25.36 29 GLY B O 1
ATOM 2388 N N . GLN B 1 48 ? 8.916 27.647 11.099 1.00 25.66 30 GLN B N 1
ATOM 2389 C CA . GLN B 1 48 ? 10.089 27.171 10.354 1.00 24.44 30 GLN B CA 1
ATOM 2390 C C . GLN B 1 48 ? 9.709 25.911 9.573 1.00 21.65 30 GLN B C 1
ATOM 2391 O O . GLN B 1 48 ? 8.785 25.224 9.917 1.00 18.65 30 GLN B O 1
ATOM 2397 N N . LEU B 1 49 ? 10.450 25.619 8.515 1.00 18.83 31 LEU B N 1
ATOM 2398 C CA . LEU B 1 49 ? 10.306 24.375 7.802 1.00 17.58 31 LEU B CA 1
ATOM 2399 C C . LEU B 1 49 ? 10.505 23.289 8.817 1.00 18.57 31 LEU B C 1
ATOM 2400 O O . LEU B 1 49 ? 11.483 23.315 9.586 1.00 17.08 31 LEU B O 1
ATOM 2405 N N . ASP B 1 50 ? 9.537 22.394 8.878 1.00 17.79 32 ASP B N 1
ATOM 2406 C CA . ASP B 1 50 ? 9.590 21.252 9.756 1.00 21.31 32 ASP B CA 1
ATOM 2407 C C . ASP B 1 50 ? 10.116 20.063 8.937 1.00 20.75 32 ASP B C 1
ATOM 2408 O O . ASP B 1 50 ? 9.392 19.372 8.183 1.00 19.56 32 ASP B O 1
ATOM 2413 N N . LYS B 1 51 ? 11.394 19.814 9.093 1.00 19.47 33 LYS B N 1
ATOM 2414 C CA . LYS B 1 51 ? 12.063 18.845 8.235 1.00 21.76 33 LYS B CA 1
ATOM 2415 C C . LYS B 1 51 ? 11.639 17.410 8.563 1.00 20.05 33 LYS B C 1
ATOM 2416 O O . LYS B 1 51 ? 11.290 16.642 7.681 1.00 20.02 33 LYS B O 1
ATOM 2422 N N . PRO B 1 52 ? 11.690 17.011 9.835 1.00 21.61 34 PRO B N 1
ATOM 2423 C CA . PRO B 1 52 ? 11.149 15.674 10.147 1.00 19.82 34 PRO B CA 1
ATOM 2424 C C . PRO B 1 52 ? 9.712 15.424 9.662 1.00 17.15 34 PRO B C 1
ATOM 2425 O O . PRO B 1 52 ? 9.415 14.403 9.118 1.00 15.41 34 PRO B O 1
ATOM 2429 N N . GLY B 1 53 ? 8.806 16.376 9.893 1.00 17.71 35 GLY B N 1
ATOM 2430 C CA . GLY B 1 53 ? 7.367 16.174 9.470 1.00 16.84 35 GLY B CA 1
ATOM 2431 C C . GLY B 1 53 ? 7.218 16.217 7.946 1.00 15.79 35 GLY B C 1
ATOM 2432 O O . GLY B 1 53 ? 6.598 15.367 7.342 1.00 15.69 35 GLY B O 1
ATOM 2433 N N . THR B 1 54 ? 7.864 17.164 7.284 1.00 16.41 36 THR B N 1
ATOM 2434 C CA . THR B 1 54 ? 7.794 17.139 5.792 1.00 15.22 36 THR B CA 1
ATOM 2435 C C . THR B 1 54 ? 8.376 15.832 5.295 1.00 15.75 36 THR B C 1
ATOM 2436 O O . THR B 1 54 ? 7.859 15.229 4.382 1.00 16.29 36 THR B O 1
ATOM 2440 N N . ALA B 1 55 ? 9.494 15.356 5.901 1.00 16.28 37 ALA B N 1
ATOM 2441 C CA . ALA B 1 55 ? 10.144 14.141 5.389 1.00 16.09 37 ALA B CA 1
ATOM 2442 C C . ALA B 1 55 ? 9.257 12.929 5.581 1.00 15.43 37 ALA B C 1
ATOM 2443 O O . ALA B 1 55 ? 9.164 12.090 4.673 1.00 14.69 37 ALA B O 1
ATOM 2445 N N . ALA B 1 56 ? 8.637 12.806 6.775 1.00 14.68 38 ALA B N 1
ATOM 2446 C CA . ALA B 1 56 ? 7.661 11.710 7.007 1.00 16.62 38 ALA B CA 1
ATOM 2447 C C . ALA B 1 56 ? 6.518 11.681 5.974 1.00 15.48 38 ALA B C 1
ATOM 2448 O O . ALA B 1 56 ? 6.113 10.614 5.443 1.00 16.52 38 ALA B O 1
ATOM 2450 N N . LEU B 1 57 ? 6.009 12.878 5.657 1.00 16.17 39 LEU B N 1
ATOM 2451 C CA . LEU B 1 57 ? 4.891 12.973 4.685 1.00 14.74 39 LEU B CA 1
ATOM 2452 C C . LEU B 1 57 ? 5.358 12.523 3.356 1.00 14.05 39 LEU B C 1
ATOM 2453 O O . LEU B 1 57 ? 4.715 11.739 2.684 1.00 12.32 39 LEU B O 1
ATOM 2458 N N . ILE B 1 58 ? 6.501 13.055 2.948 1.00 15.10 40 ILE B N 1
ATOM 2459 C CA . ILE B 1 58 ? 7.062 12.580 1.699 1.00 15.65 40 ILE B CA 1
ATOM 2460 C C . ILE B 1 58 ? 7.190 11.043 1.696 1.00 16.34 40 ILE B C 1
ATOM 2461 O O . ILE B 1 58 ? 6.805 10.389 0.707 1.00 15.33 40 ILE B O 1
ATOM 2466 N N . ASP B 1 59 ? 7.764 10.455 2.754 1.00 16.87 41 ASP B N 1
ATOM 2467 C CA . ASP B 1 59 ? 7.909 8.962 2.759 1.00 16.91 41 ASP B CA 1
ATOM 2468 C C . ASP B 1 59 ? 6.561 8.225 2.693 1.00 17.67 41 ASP B C 1
ATOM 2469 O O . ASP B 1 59 ? 6.398 7.255 1.944 1.00 17.31 41 ASP B O 1
ATOM 2474 N N . ASP B 1 60 ? 5.555 8.702 3.443 1.00 17.17 42 ASP B N 1
ATOM 2475 C CA . ASP B 1 60 ? 4.191 8.136 3.358 1.00 15.94 42 ASP B CA 1
ATOM 2476 C C . ASP B 1 60 ? 3.661 8.117 1.928 1.00 15.26 42 ASP B C 1
ATOM 2477 O O . ASP B 1 60 ? 3.122 7.149 1.435 1.00 13.81 42 ASP B O 1
ATOM 2482 N N . LEU B 1 61 ? 3.847 9.232 1.254 1.00 14.99 43 LEU B N 1
ATOM 2483 C CA . LEU B 1 61 ? 3.313 9.372 -0.112 1.00 15.59 43 LEU B CA 1
ATOM 2484 C C . LEU B 1 61 ? 4.023 8.452 -1.089 1.00 14.61 43 LEU B C 1
ATOM 2485 O O . LEU B 1 61 ? 3.378 7.795 -1.882 1.00 13.59 43 LEU B O 1
ATOM 2490 N N . ILE B 1 62 ? 5.365 8.387 -1.004 1.00 14.72 44 ILE B N 1
ATOM 2491 C CA . ILE B 1 62 ? 6.119 7.413 -1.849 1.00 15.98 44 ILE B CA 1
ATOM 2492 C C . ILE B 1 62 ? 5.665 5.984 -1.549 1.00 15.40 44 ILE B C 1
ATOM 2493 O O . ILE B 1 62 ? 5.395 5.235 -2.458 1.00 16.21 44 ILE B O 1
ATOM 2498 N N . LYS B 1 63 ? 5.522 5.635 -0.275 1.00 17.65 45 LYS B N 1
ATOM 2499 C CA . LYS B 1 63 ? 5.068 4.260 0.117 1.00 20.34 45 LYS B CA 1
ATOM 2500 C C . LYS B 1 63 ? 3.675 4.003 -0.448 1.00 19.50 45 LYS B C 1
ATOM 2501 O O . LYS B 1 63 ? 3.346 2.900 -0.785 1.00 17.48 45 LYS B O 1
ATOM 2507 N N . ALA B 1 64 ? 2.858 5.059 -0.591 1.00 19.12 46 ALA B N 1
ATOM 2508 C CA . ALA B 1 64 ? 1.476 4.877 -1.104 1.00 17.86 46 ALA B CA 1
ATOM 2509 C C . ALA B 1 64 ? 1.480 4.667 -2.577 1.00 17.35 46 ALA B C 1
ATOM 2510 O O . ALA B 1 64 ? 0.473 4.374 -3.141 1.00 18.32 46 ALA B O 1
ATOM 2512 N N . GLY B 1 65 ? 2.617 4.843 -3.235 1.00 15.97 47 GLY B N 1
ATOM 2513 C CA . GLY B 1 65 ? 2.701 4.457 -4.618 1.00 14.70 47 GLY B CA 1
ATOM 2514 C C . GLY B 1 65 ? 2.411 5.554 -5.606 1.00 14.71 47 GLY B C 1
ATOM 2515 O O . GLY B 1 65 ? 2.066 5.255 -6.744 1.00 14.53 47 GLY B O 1
ATOM 2516 N N . VAL B 1 66 ? 2.609 6.816 -5.200 1.00 14.57 48 VAL B N 1
ATOM 2517 C CA . VAL B 1 66 ? 2.382 7.964 -6.110 1.00 15.16 48 VAL B CA 1
ATOM 2518 C C . VAL B 1 66 ? 3.441 8.003 -7.216 1.00 16.13 48 VAL B C 1
ATOM 2519 O O . VAL B 1 66 ? 4.531 7.392 -7.098 1.00 14.33 48 VAL B O 1
ATOM 2523 N N . ASP B 1 67 ? 3.103 8.645 -8.330 1.00 15.84 49 ASP B N 1
ATOM 2524 C CA . ASP B 1 67 ? 4.008 8.652 -9.529 1.00 15.09 49 ASP B CA 1
ATOM 2525 C C . ASP B 1 67 ? 4.980 9.822 -9.544 1.00 15.64 49 ASP B C 1
ATOM 2526 O O . ASP B 1 67 ? 5.750 9.972 -10.443 1.00 15.82 49 ASP B O 1
ATOM 2531 N N . GLY B 1 68 ? 4.913 10.675 -8.529 1.00 14.16 50 GLY B N 1
ATOM 2532 C CA . GLY B 1 68 ? 5.794 11.795 -8.425 1.00 15.37 50 GLY B CA 1
ATOM 2533 C C . GLY B 1 68 ? 5.323 12.683 -7.299 1.00 15.03 50 GLY B C 1
ATOM 2534 O O . GLY B 1 68 ? 4.284 12.398 -6.680 1.00 14.71 50 GLY B O 1
ATOM 2535 N N . LEU B 1 69 ? 6.103 13.707 -7.006 1.00 14.42 51 LEU B N 1
ATOM 2536 C CA . LEU B 1 69 ? 5.738 14.659 -5.974 1.00 14.14 51 LEU B CA 1
ATOM 2537 C C . LEU B 1 69 ? 5.992 16.108 -6.416 1.00 14.57 51 LEU B C 1
ATOM 2538 O O . LEU B 1 69 ? 7.050 16.437 -6.985 1.00 15.45 51 LEU B O 1
ATOM 2543 N N . PHE B 1 70 ? 5.029 16.956 -6.083 1.00 13.80 52 PHE B N 1
ATOM 2544 C CA . PHE B 1 70 ? 5.007 18.361 -6.470 1.00 12.83 52 PHE B CA 1
ATOM 2545 C C . PHE B 1 70 ? 5.147 19.237 -5.265 1.00 11.64 52 PHE B C 1
ATOM 2546 O O . PHE B 1 70 ? 4.288 19.317 -4.412 1.00 12.63 52 PHE B O 1
ATOM 2554 N N . PHE B 1 71 ? 6.277 19.881 -5.139 1.00 11.30 53 PHE B N 1
ATOM 2555 C CA . PHE B 1 71 ? 6.429 20.799 -4.009 1.00 12.25 53 PHE B CA 1
ATOM 2556 C C . PHE B 1 71 ? 6.259 22.246 -4.426 1.00 12.81 53 PHE B C 1
ATOM 2557 O O . PHE B 1 71 ? 6.619 22.677 -5.560 1.00 10.82 53 PHE B O 1
ATOM 2565 N N . LEU B 1 72 ? 5.762 23.024 -3.475 1.00 12.87 54 LEU B N 1
ATOM 2566 C CA . LEU B 1 72 ? 5.588 24.447 -3.654 1.00 13.61 54 LEU B CA 1
ATOM 2567 C C . LEU B 1 72 ? 4.548 24.761 -4.735 1.00 14.21 54 LEU B C 1
ATOM 2568 O O . LEU B 1 72 ? 4.684 25.760 -5.476 1.00 14.77 54 LEU B O 1
ATOM 2573 N N . GLY B 1 73 ? 3.511 23.933 -4.788 1.00 14.34 55 GLY B N 1
ATOM 2574 C CA . GLY B 1 73 ? 2.234 24.341 -5.411 1.00 13.52 55 GLY B CA 1
ATOM 2575 C C . GLY B 1 73 ? 1.395 25.212 -4.513 1.00 12.95 55 GLY B C 1
ATOM 2576 O O . GLY B 1 73 ? 1.864 25.696 -3.483 1.00 13.38 55 GLY B O 1
ATOM 2577 N N . SER B 1 74 ? 0.153 25.433 -4.894 1.00 12.97 56 SER B N 1
ATOM 2578 C CA . SER B 1 74 ? -0.763 26.301 -4.124 1.00 13.97 56 SER B CA 1
ATOM 2579 C C . SER B 1 74 ? -0.879 25.721 -2.750 1.00 13.27 56 SER B C 1
ATOM 2580 O O . SER B 1 74 ? -0.683 26.406 -1.710 1.00 12.70 56 SER B O 1
ATOM 2583 N N . GLY B 1 75 ? -1.188 24.459 -2.755 1.00 12.81 57 GLY B N 1
ATOM 2584 C CA . GLY B 1 75 ? -1.317 23.699 -1.452 1.00 13.87 57 GLY B CA 1
ATOM 2585 C C . GLY B 1 75 ? -0.017 23.682 -0.586 1.00 13.24 57 GLY B C 1
ATOM 2586 O O . GLY B 1 75 ? -0.080 23.591 0.655 1.00 14.54 57 GLY B O 1
ATOM 2587 N N . GLY B 1 76 ? 1.133 23.815 -1.252 1.00 12.34 58 GLY B N 1
ATOM 2588 C CA . GLY B 1 76 ? 2.468 23.869 -0.608 1.00 12.10 58 GLY B CA 1
ATOM 2589 C C . GLY B 1 76 ? 2.852 25.235 -0.102 1.00 11.73 58 GLY B C 1
ATOM 2590 O O . GLY B 1 76 ? 3.926 25.402 0.501 1.00 11.45 58 GLY B O 1
ATOM 2591 N N . GLU B 1 77 ? 1.926 26.187 -0.305 1.00 11.40 59 GLU B N 1
ATOM 2592 C CA . GLU B 1 77 ? 1.994 27.565 0.232 1.00 12.17 59 GLU B CA 1
ATOM 2593 C C . GLU B 1 77 ? 3.077 28.438 -0.421 1.00 12.36 59 GLU B C 1
ATOM 2594 O O . GLU B 1 77 ? 3.638 29.304 0.274 1.00 10.85 59 GLU B O 1
ATOM 2600 N N . PHE B 1 78 ? 3.354 28.245 -1.742 1.00 10.83 60 PHE B N 1
ATOM 2601 C CA . PHE B 1 78 ? 4.390 29.015 -2.392 1.00 11.24 60 PHE B CA 1
ATOM 2602 C C . PHE B 1 78 ? 4.151 30.513 -2.211 1.00 11.39 60 PHE B C 1
ATOM 2603 O O . PHE B 1 78 ? 5.064 31.352 -2.096 1.00 10.08 60 PHE B O 1
ATOM 2611 N N . SER B 1 79 ? 2.889 30.897 -2.295 1.00 11.82 61 SER B N 1
ATOM 2612 C CA . SER B 1 79 ? 2.551 32.294 -2.343 1.00 11.21 61 SER B CA 1
ATOM 2613 C C . SER B 1 79 ? 2.687 33.012 -1.020 1.00 11.84 61 SER B C 1
ATOM 2614 O O . SER B 1 79 ? 2.660 34.233 -0.988 1.00 12.12 61 SER B O 1
ATOM 2617 N N . GLN B 1 80 ? 2.847 32.266 0.064 1.00 12.41 62 GLN B N 1
ATOM 2618 C CA . GLN B 1 80 ? 3.125 32.870 1.362 1.00 12.83 62 GLN B CA 1
ATOM 2619 C C . GLN B 1 80 ? 4.590 32.750 1.827 1.00 13.20 62 GLN B C 1
ATOM 2620 O O . GLN B 1 80 ? 4.906 33.171 2.938 1.00 12.98 62 GLN B O 1
ATOM 2626 N N . LEU B 1 81 ? 5.471 32.304 0.939 1.00 14.76 63 LEU B N 1
ATOM 2627 C CA . LEU B 1 81 ? 6.897 32.061 1.198 1.00 14.49 63 LEU B CA 1
ATOM 2628 C C . LEU B 1 81 ? 7.777 33.020 0.400 1.00 17.20 63 LEU B C 1
ATOM 2629 O O . LEU B 1 81 ? 7.430 33.413 -0.712 1.00 18.39 63 LEU B O 1
ATOM 2634 N N . GLY B 1 82 ? 8.876 33.471 0.999 1.00 17.11 64 GLY B N 1
ATOM 2635 C CA . GLY B 1 82 ? 9.880 34.265 0.309 1.00 14.75 64 GLY B CA 1
ATOM 2636 C C . GLY B 1 82 ? 10.762 33.392 -0.540 1.00 14.92 64 GLY B C 1
ATOM 2637 O O . GLY B 1 82 ? 10.830 32.206 -0.407 1.00 13.35 64 GLY B O 1
ATOM 2638 N N . ALA B 1 83 ? 11.427 34.004 -1.479 1.00 17.02 65 ALA B N 1
ATOM 2639 C CA . ALA B 1 83 ? 12.243 33.297 -2.423 1.00 18.65 65 ALA B CA 1
ATOM 2640 C C . ALA B 1 83 ? 13.299 32.395 -1.775 1.00 18.06 65 ALA B C 1
ATOM 2641 O O . ALA B 1 83 ? 13.440 31.232 -2.132 1.00 16.05 65 ALA B O 1
ATOM 2643 N N . GLU B 1 84 ? 14.060 32.911 -0.813 1.00 18.92 66 GLU B N 1
ATOM 2644 C CA . GLU B 1 84 ? 15.110 32.093 -0.164 1.00 19.20 66 GLU B CA 1
ATOM 2645 C C . GLU B 1 84 ? 14.487 30.934 0.596 1.00 17.69 66 GLU B C 1
ATOM 2646 O O . GLU B 1 84 ? 14.952 29.781 0.539 1.00 16.75 66 GLU B O 1
ATOM 2652 N N . GLU B 1 85 ? 13.376 31.207 1.251 1.00 16.23 67 GLU B N 1
ATOM 2653 C CA . GLU B 1 85 ? 12.583 30.114 1.860 1.00 17.08 67 GLU B CA 1
ATOM 2654 C C . GLU B 1 85 ? 12.209 29.019 0.885 1.00 13.89 67 GLU B C 1
ATOM 2655 O O . GLU B 1 85 ? 12.450 27.826 1.107 1.00 13.26 67 GLU B O 1
ATOM 2661 N N . ARG B 1 86 ? 11.705 29.415 -0.303 1.00 14.01 68 ARG B N 1
ATOM 2662 C CA . ARG B 1 86 ? 11.353 28.423 -1.340 1.00 12.90 68 ARG B CA 1
ATOM 2663 C C . ARG B 1 86 ? 12.550 27.580 -1.820 1.00 13.75 68 ARG B C 1
ATOM 2664 O O . ARG B 1 86 ? 12.453 26.387 -2.081 1.00 12.17 68 ARG B O 1
ATOM 2672 N N . LYS B 1 87 ? 13.693 28.241 -1.979 1.00 15.24 69 LYS B N 1
ATOM 2673 C CA . LYS B 1 87 ? 14.914 27.520 -2.398 1.00 16.30 69 LYS B CA 1
ATOM 2674 C C . LYS B 1 87 ? 15.284 26.478 -1.379 1.00 14.29 69 LYS B C 1
ATOM 2675 O O . LYS B 1 87 ? 15.626 25.344 -1.744 1.00 15.90 69 LYS B O 1
ATOM 2681 N N . ALA B 1 88 ? 15.214 26.873 -0.092 1.00 15.15 70 ALA B N 1
ATOM 2682 C CA . ALA B 1 88 ? 15.613 26.009 1.035 1.00 14.39 70 ALA B CA 1
ATOM 2683 C C . ALA B 1 88 ? 14.653 24.832 1.046 1.00 14.43 70 ALA B C 1
ATOM 2684 O O . ALA B 1 88 ? 15.049 23.667 1.180 1.00 13.60 70 ALA B O 1
ATOM 2686 N N . ILE B 1 89 ? 13.357 25.117 0.868 1.00 14.13 71 ILE B N 1
ATOM 2687 C CA . ILE B 1 89 ? 12.382 24.027 0.884 1.00 13.88 71 ILE B CA 1
ATOM 2688 C C . ILE B 1 89 ? 12.625 23.056 -0.238 1.00 14.44 71 ILE B C 1
ATOM 2689 O O . ILE B 1 89 ? 12.628 21.863 -0.046 1.00 16.28 71 ILE B O 1
ATOM 2694 N N . ALA B 1 90 ? 12.769 23.587 -1.440 1.00 14.96 72 ALA B N 1
ATOM 2695 C CA . ALA B 1 90 ? 12.955 22.765 -2.629 1.00 14.95 72 ALA B CA 1
ATOM 2696 C C . ALA B 1 90 ? 14.197 21.879 -2.517 1.00 15.74 72 ALA B C 1
ATOM 2697 O O . ALA B 1 90 ? 14.161 20.703 -2.854 1.00 15.29 72 ALA B O 1
ATOM 2699 N N . ARG B 1 91 ? 15.305 22.470 -2.090 1.00 18.67 73 ARG B N 1
ATOM 2700 C CA . ARG B 1 91 ? 16.554 21.672 -1.925 1.00 20.48 73 ARG B CA 1
ATOM 2701 C C . ARG B 1 91 ? 16.374 20.512 -0.947 1.00 20.31 73 ARG B C 1
ATOM 2702 O O . ARG B 1 91 ? 16.700 19.334 -1.252 1.00 19.20 73 ARG B O 1
ATOM 2710 N N . PHE B 1 92 ? 15.859 20.839 0.232 1.00 19.08 74 PHE B N 1
ATOM 2711 C CA . PHE B 1 92 ? 15.505 19.809 1.199 1.00 19.22 74 PHE B CA 1
ATOM 2712 C C . PHE B 1 92 ? 14.618 18.732 0.620 1.00 18.88 74 PHE B C 1
ATOM 2713 O O . PHE B 1 92 ? 14.851 17.522 0.812 1.00 17.65 74 PHE B O 1
ATOM 2721 N N . ALA B 1 93 ? 13.532 19.140 -0.042 1.00 19.12 75 ALA B N 1
ATOM 2722 C CA . ALA B 1 93 ? 12.573 18.146 -0.570 1.00 18.04 75 ALA B CA 1
ATOM 2723 C C . ALA B 1 93 ? 13.191 17.301 -1.662 1.00 17.10 75 ALA B C 1
ATOM 2724 O O . ALA B 1 93 ? 13.061 16.081 -1.685 1.00 18.30 75 ALA B O 1
ATOM 2726 N N . ILE B 1 94 ? 13.916 17.928 -2.570 1.00 17.40 76 ILE B N 1
ATOM 2727 C CA . ILE B 1 94 ? 14.618 17.130 -3.643 1.00 17.15 76 ILE B CA 1
ATOM 2728 C C . ILE B 1 94 ? 15.577 16.086 -3.003 1.00 18.03 76 ILE B C 1
ATOM 2729 O O . ILE B 1 94 ? 15.596 14.896 -3.383 1.00 15.59 76 ILE B O 1
ATOM 2734 N N . ASP B 1 95 ? 16.377 16.576 -2.046 1.00 19.26 77 ASP B N 1
ATOM 2735 C CA . ASP B 1 95 ? 17.410 15.768 -1.376 1.00 19.93 77 ASP B CA 1
ATOM 2736 C C . ASP B 1 95 ? 16.776 14.654 -0.598 1.00 19.12 77 ASP B C 1
ATOM 2737 O O . ASP B 1 95 ? 17.227 13.520 -0.647 1.00 19.44 77 ASP B O 1
ATOM 2742 N N . HIS B 1 96 ? 15.661 14.942 0.047 1.00 19.47 78 HIS B N 1
ATOM 2743 C CA . HIS B 1 96 ? 14.967 13.860 0.800 1.00 18.89 78 HIS B CA 1
ATOM 2744 C C . HIS B 1 96 ? 14.341 12.786 -0.057 1.00 17.90 78 HIS B C 1
ATOM 2745 O O . HIS B 1 96 ? 14.464 11.588 0.224 1.00 15.32 78 HIS B O 1
ATOM 2752 N N . VAL B 1 97 ? 13.649 13.208 -1.123 1.00 16.15 79 VAL B N 1
ATOM 2753 C CA . VAL B 1 97 ? 13.160 12.267 -2.112 1.00 16.14 79 VAL B CA 1
ATOM 2754 C C . VAL B 1 97 ? 14.304 11.384 -2.705 1.00 16.74 79 VAL B C 1
ATOM 2755 O O . VAL B 1 97 ? 14.143 10.221 -2.943 1.00 16.98 79 VAL B O 1
ATOM 2759 N N . ASP B 1 98 ? 15.450 11.966 -2.960 1.00 19.09 80 ASP B N 1
ATOM 2760 C CA . ASP B 1 98 ? 16.616 11.159 -3.366 1.00 22.08 80 ASP B CA 1
ATOM 2761 C C . ASP B 1 98 ? 16.329 10.331 -4.625 1.00 21.57 80 ASP B C 1
ATOM 2762 O O . ASP B 1 98 ? 16.677 9.176 -4.723 1.00 19.55 80 ASP B O 1
ATOM 2767 N N . ARG B 1 99 ? 15.682 10.968 -5.605 1.00 20.77 81 ARG B N 1
ATOM 2768 C CA . ARG B 1 99 ? 15.301 10.336 -6.857 1.00 21.14 81 ARG B CA 1
ATOM 2769 C C . ARG B 1 99 ? 14.382 9.130 -6.769 1.00 21.08 81 ARG B C 1
ATOM 2770 O O . ARG B 1 99 ? 14.199 8.428 -7.721 1.00 20.01 81 ARG B O 1
ATOM 2778 N N . ARG B 1 100 ? 13.717 8.881 -5.632 1.00 21.27 82 ARG B N 1
ATOM 2779 C CA . ARG B 1 100 ? 12.807 7.708 -5.593 1.00 18.34 82 ARG B CA 1
ATOM 2780 C C . ARG B 1 100 ? 11.601 7.795 -6.548 1.00 17.39 82 ARG B C 1
ATOM 2781 O O . ARG B 1 100 ? 11.137 6.803 -7.075 1.00 17.33 82 ARG B O 1
ATOM 2789 N N . VAL B 1 101 ? 11.096 8.999 -6.737 1.00 15.05 83 VAL B N 1
ATOM 2790 C CA . VAL B 1 101 ? 10.046 9.304 -7.724 1.00 15.74 83 VAL B CA 1
ATOM 2791 C C . VAL B 1 101 ? 10.384 10.645 -8.363 1.00 14.11 83 VAL B C 1
ATOM 2792 O O . VAL B 1 101 ? 11.158 11.347 -7.817 1.00 15.28 83 VAL B O 1
ATOM 2796 N N . PRO B 1 102 ? 9.796 11.006 -9.517 1.00 14.83 84 PRO B N 1
ATOM 2797 C CA . PRO B 1 102 ? 9.985 12.326 -10.104 1.00 15.62 84 PRO B CA 1
ATOM 2798 C C . PRO B 1 102 ? 9.580 13.475 -9.195 1.00 15.51 84 PRO B C 1
ATOM 2799 O O . PRO B 1 102 ? 8.544 13.396 -8.514 1.00 17.27 84 PRO B O 1
ATOM 2803 N N . VAL B 1 103 ? 10.389 14.533 -9.149 1.00 13.43 85 VAL B N 1
ATOM 2804 C CA . VAL B 1 103 ? 10.069 15.699 -8.353 1.00 14.11 85 VAL B CA 1
ATOM 2805 C C . VAL B 1 103 ? 9.828 16.901 -9.268 1.00 14.40 85 VAL B C 1
ATOM 2806 O O . VAL B 1 103 ? 10.693 17.216 -10.149 1.00 15.58 85 VAL B O 1
ATOM 2810 N N . LEU B 1 104 ? 8.685 17.572 -9.033 1.00 13.41 86 LEU B N 1
ATOM 2811 C CA . LEU B 1 104 ? 8.352 18.893 -9.588 1.00 12.51 86 LEU B CA 1
ATOM 2812 C C . LEU B 1 104 ? 8.443 19.926 -8.501 1.00 12.75 86 LEU B C 1
ATOM 2813 O O . LEU B 1 104 ? 8.006 19.723 -7.341 1.00 14.63 86 LEU B O 1
ATOM 2818 N N . ILE B 1 105 ? 8.975 21.058 -8.880 1.00 12.20 87 ILE B N 1
ATOM 2819 C CA . ILE B 1 105 ? 9.050 22.264 -8.090 1.00 11.79 87 ILE B CA 1
ATOM 2820 C C . ILE B 1 105 ? 8.245 23.391 -8.776 1.00 11.99 87 ILE B C 1
ATOM 2821 O O . ILE B 1 105 ? 8.458 23.713 -9.980 1.00 10.14 87 ILE B O 1
ATOM 2826 N N . GLY B 1 106 ? 7.354 23.996 -7.975 1.00 11.05 88 GLY B N 1
ATOM 2827 C CA . GLY B 1 106 ? 6.627 25.230 -8.289 1.00 10.55 88 GLY B CA 1
ATOM 2828 C C . GLY B 1 106 ? 7.429 26.472 -8.123 1.00 10.37 88 GLY B C 1
ATOM 2829 O O . GLY B 1 106 ? 7.848 26.779 -7.007 1.00 11.66 88 GLY B O 1
ATOM 2830 N N . THR B 1 107 ? 7.696 27.193 -9.231 1.00 10.42 89 THR B N 1
ATOM 2831 C CA . THR B 1 107 ? 8.682 28.255 -9.208 1.00 11.53 89 THR B CA 1
ATOM 2832 C C . THR B 1 107 ? 8.023 29.590 -9.618 1.00 13.38 89 THR B C 1
ATOM 2833 O O . THR B 1 107 ? 8.687 30.638 -9.739 1.00 14.42 89 THR B O 1
ATOM 2837 N N . GLY B 1 108 ? 6.716 29.575 -9.800 1.00 13.88 90 GLY B N 1
ATOM 2838 C CA . GLY B 1 108 ? 6.019 30.794 -10.268 1.00 14.14 90 GLY B CA 1
ATOM 2839 C C . GLY B 1 108 ? 5.662 31.795 -9.228 1.00 13.57 90 GLY B C 1
ATOM 2840 O O . GLY B 1 108 ? 5.936 31.621 -8.030 1.00 14.81 90 GLY B O 1
ATOM 2841 N N . GLY B 1 109 ? 5.086 32.871 -9.724 1.00 13.38 91 GLY B N 1
ATOM 2842 C CA . GLY B 1 109 ? 4.688 34.025 -8.950 1.00 14.08 91 GLY B CA 1
ATOM 2843 C C . GLY B 1 109 ? 4.482 35.170 -9.930 1.00 13.34 91 GLY B C 1
ATOM 2844 O O . GLY B 1 109 ? 4.235 34.925 -11.152 1.00 15.38 91 GLY B O 1
ATOM 2845 N N . THR B 1 110 ? 4.601 36.386 -9.432 1.00 12.36 92 THR B N 1
ATOM 2846 C CA . THR B 1 110 ? 4.495 37.621 -10.254 1.00 12.53 92 THR B CA 1
ATOM 2847 C C . THR B 1 110 ? 5.831 38.185 -10.739 1.00 13.33 92 THR B C 1
ATOM 2848 O O . THR B 1 110 ? 5.940 38.884 -11.770 1.00 11.03 92 THR B O 1
ATOM 2852 N N . ASN B 1 111 ? 6.856 37.958 -9.927 1.00 14.09 93 ASN B N 1
ATOM 2853 C CA . ASN B 1 111 ? 8.167 38.528 -10.205 1.00 13.29 93 ASN B CA 1
ATOM 2854 C C . ASN B 1 111 ? 8.872 37.557 -11.197 1.00 13.41 93 ASN B C 1
ATOM 2855 O O . ASN B 1 111 ? 9.343 36.477 -10.820 1.00 14.26 93 ASN B O 1
ATOM 2860 N N . ALA B 1 112 ? 8.891 37.916 -12.469 1.00 12.84 94 ALA B N 1
ATOM 2861 C CA . ALA B 1 112 ? 9.397 37.046 -13.510 1.00 12.73 94 ALA B CA 1
ATOM 2862 C C . ALA B 1 112 ? 10.893 36.736 -13.367 1.00 12.90 94 ALA B C 1
ATOM 2863 O O . ALA B 1 112 ? 11.329 35.609 -13.599 1.00 12.49 94 ALA B O 1
ATOM 2865 N N . ARG B 1 113 ? 11.654 37.699 -12.901 1.00 14.14 95 ARG B N 1
ATOM 2866 C CA . ARG B 1 113 ? 13.099 37.463 -12.610 1.00 14.61 95 ARG B CA 1
ATOM 2867 C C . ARG B 1 113 ? 13.295 36.407 -11.528 1.00 15.18 95 ARG B C 1
ATOM 2868 O O . ARG B 1 113 ? 14.123 35.497 -11.635 1.00 16.36 95 ARG B O 1
ATOM 2876 N N . GLU B 1 114 ? 12.432 36.453 -10.527 1.00 15.13 96 GLU B N 1
ATOM 2877 C CA . GLU B 1 114 ? 12.437 35.444 -9.495 1.00 14.49 96 GLU B CA 1
ATOM 2878 C C . GLU B 1 114 ? 11.993 34.088 -9.990 1.00 12.95 96 GLU B C 1
ATOM 2879 O O . GLU B 1 114 ? 12.594 33.096 -9.637 1.00 14.28 96 GLU B O 1
ATOM 2885 N N . THR B 1 115 ? 10.995 34.025 -10.864 1.00 13.01 97 THR B N 1
ATOM 2886 C CA . THR B 1 115 ? 10.665 32.765 -11.462 1.00 12.17 97 THR B CA 1
ATOM 2887 C C . THR B 1 115 ? 11.908 32.114 -12.142 1.00 13.18 97 THR B C 1
ATOM 2888 O O . THR B 1 115 ? 12.216 30.923 -11.966 1.00 12.32 97 THR B O 1
ATOM 2892 N N . ILE B 1 116 ? 12.646 32.904 -12.898 1.00 13.90 98 ILE B N 1
ATOM 2893 C CA . ILE B 1 116 ? 13.839 32.328 -13.570 1.00 15.16 98 ILE B CA 1
ATOM 2894 C C . ILE B 1 116 ? 14.877 31.832 -12.540 1.00 15.68 98 ILE B C 1
ATOM 2895 O O . ILE B 1 116 ? 15.336 30.683 -12.580 1.00 16.01 98 ILE B O 1
ATOM 2900 N N . GLU B 1 117 ? 15.141 32.674 -11.538 1.00 16.89 99 GLU B N 1
ATOM 2901 C CA . GLU B 1 117 ? 16.056 32.309 -10.435 1.00 19.66 99 GLU B CA 1
ATOM 2902 C C . GLU B 1 117 ? 15.650 31.006 -9.769 1.00 18.51 99 GLU B C 1
ATOM 2903 O O . GLU B 1 117 ? 16.465 30.073 -9.590 1.00 14.26 99 GLU B O 1
ATOM 2909 N N . LEU B 1 118 ? 14.374 30.944 -9.379 1.00 17.56 100 LEU B N 1
ATOM 2910 C CA . LEU B 1 118 ? 13.833 29.776 -8.696 1.00 16.66 100 LEU B CA 1
ATOM 2911 C C . LEU B 1 118 ? 13.892 28.568 -9.590 1.00 14.34 100 LEU B C 1
ATOM 2912 O O . LEU B 1 118 ? 14.188 27.487 -9.148 1.00 14.27 100 LEU B O 1
ATOM 2917 N N . SER B 1 119 ? 13.593 28.744 -10.861 1.00 15.34 101 SER B N 1
ATOM 2918 C CA . SER B 1 119 ? 13.636 27.625 -11.787 1.00 13.79 101 SER B CA 1
ATOM 2919 C C . SER B 1 119 ? 15.065 27.105 -12.102 1.00 13.43 101 SER B C 1
ATOM 2920 O O . SER B 1 119 ? 15.313 25.915 -12.186 1.00 10.84 101 SER B O 1
ATOM 2923 N N . GLN B 1 120 ? 15.995 28.026 -12.313 1.00 13.60 102 GLN B N 1
ATOM 2924 C CA . GLN B 1 120 ? 17.426 27.648 -12.414 1.00 15.52 102 GLN B CA 1
ATOM 2925 C C . GLN B 1 120 ? 17.941 26.988 -11.141 1.00 14.90 102 GLN B C 1
ATOM 2926 O O . GLN B 1 120 ? 18.588 25.946 -11.205 1.00 12.53 102 GLN B O 1
ATOM 2932 N N . HIS B 1 121 ? 17.562 27.532 -9.982 1.00 15.79 103 HIS B N 1
ATOM 2933 C CA . HIS B 1 121 ? 17.904 26.899 -8.721 1.00 16.40 103 HIS B CA 1
ATOM 2934 C C . HIS B 1 121 ? 17.348 25.458 -8.633 1.00 16.91 103 HIS B C 1
ATOM 2935 O O . HIS B 1 121 ? 18.063 24.472 -8.260 1.00 16.02 103 HIS B O 1
ATOM 2942 N N . ALA B 1 122 ? 16.091 25.268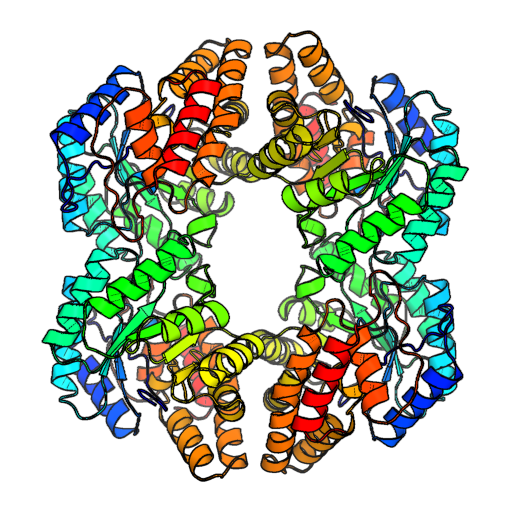 -9.082 1.00 15.53 104 ALA B N 1
ATOM 2943 C CA . ALA B 1 122 ? 15.531 23.918 -9.071 1.00 14.23 104 ALA B CA 1
ATOM 2944 C C . ALA B 1 122 ? 16.303 22.918 -9.926 1.00 15.46 104 ALA B C 1
ATOM 2945 O O . ALA B 1 122 ? 16.510 21.725 -9.549 1.00 15.14 104 ALA B O 1
ATOM 2947 N N . GLN B 1 123 ? 16.714 23.373 -11.102 1.00 16.43 105 GLN B N 1
ATOM 2948 C CA . GLN B 1 123 ? 17.504 22.521 -12.001 1.00 15.49 105 GLN B CA 1
ATOM 2949 C C . GLN B 1 123 ? 18.840 22.211 -11.324 1.00 17.18 105 GLN B C 1
ATOM 2950 O O . GLN B 1 123 ? 19.223 21.056 -11.197 1.00 16.78 105 GLN B O 1
ATOM 2956 N N . GLN B 1 124 ? 19.513 23.230 -10.812 1.00 17.86 106 GLN B N 1
ATOM 2957 C CA . GLN B 1 124 ? 20.784 23.062 -10.103 1.00 21.35 106 GLN B CA 1
ATOM 2958 C C . GLN B 1 124 ? 20.624 22.131 -8.926 1.00 20.57 106 GLN B C 1
ATOM 2959 O O . GLN B 1 124 ? 21.439 21.264 -8.744 1.00 20.29 106 GLN B O 1
ATOM 2965 N N . ALA B 1 125 ? 19.542 22.239 -8.168 1.00 19.98 107 ALA B N 1
ATOM 2966 C CA . ALA B 1 125 ? 19.350 21.370 -6.977 1.00 18.96 107 ALA B CA 1
ATOM 2967 C C . ALA B 1 125 ? 18.964 19.970 -7.346 1.00 18.82 107 ALA B C 1
ATOM 2968 O O . ALA B 1 125 ? 18.904 19.071 -6.482 1.00 16.92 107 ALA B O 1
ATOM 2970 N N . GLY B 1 126 ? 18.644 19.717 -8.611 1.00 17.63 108 GLY B N 1
ATOM 2971 C CA . GLY B 1 126 ? 18.335 18.330 -8.965 1.00 17.20 108 GLY B CA 1
ATOM 2972 C C . GLY B 1 126 ? 16.877 17.950 -9.190 1.00 17.34 108 GLY B C 1
ATOM 2973 O O . GLY B 1 126 ? 16.541 16.780 -9.264 1.00 17.61 108 GLY B O 1
ATOM 2974 N N . ALA B 1 127 ? 16.017 18.936 -9.349 1.00 16.52 109 ALA B N 1
ATOM 2975 C CA . ALA B 1 127 ? 14.590 18.663 -9.622 1.00 16.94 109 ALA B CA 1
ATOM 2976 C C . ALA B 1 127 ? 14.444 18.030 -10.944 1.00 15.87 109 ALA B C 1
ATOM 2977 O O . ALA B 1 127 ? 15.225 18.305 -11.821 1.00 14.53 109 ALA B O 1
ATOM 2979 N N . ASP B 1 128 ? 13.362 17.299 -11.142 1.00 16.20 110 ASP B N 1
ATOM 2980 C CA . ASP B 1 128 ? 13.043 16.706 -12.452 1.00 16.32 110 ASP B CA 1
ATOM 2981 C C . ASP B 1 128 ? 12.206 17.579 -13.388 1.00 15.91 110 ASP B C 1
ATOM 2982 O O . ASP B 1 128 ? 12.155 17.330 -14.570 1.00 15.43 110 ASP B O 1
ATOM 2987 N N . GLY B 1 129 ? 11.516 18.605 -12.851 1.00 15.51 111 GLY B N 1
ATOM 2988 C CA . GLY B 1 129 ? 10.763 19.539 -13.669 1.00 12.81 111 GLY B CA 1
ATOM 2989 C C . GLY B 1 129 ? 10.276 20.651 -12.792 1.00 12.10 111 GLY B C 1
ATOM 2990 O O . GLY B 1 129 ? 10.409 20.601 -11.592 1.00 11.02 111 GLY B O 1
ATOM 2991 N N . ILE B 1 130 ? 9.698 21.671 -13.398 1.00 11.50 112 ILE B N 1
ATOM 2992 C CA . ILE B 1 130 ? 9.136 22.822 -12.693 1.00 12.14 112 ILE B CA 1
ATOM 2993 C C . ILE B 1 130 ? 7.678 22.974 -13.133 1.00 13.02 112 ILE B C 1
ATOM 2994 O O . ILE B 1 130 ? 7.301 22.499 -14.232 1.00 12.98 112 ILE B O 1
ATOM 2999 N N . VAL B 1 131 ? 6.882 23.646 -12.288 1.00 12.68 113 VAL B N 1
ATOM 3000 C CA . VAL B 1 131 ? 5.463 23.959 -12.585 1.00 12.29 113 VAL B CA 1
ATOM 3001 C C . VAL B 1 131 ? 5.316 25.430 -12.472 1.00 12.13 113 VAL B C 1
ATOM 3002 O O . VAL B 1 131 ? 5.707 26.033 -11.431 1.00 11.39 113 VAL B O 1
ATOM 3006 N N . VAL B 1 132 ? 4.790 26.054 -13.529 1.00 11.54 114 VAL B N 1
ATOM 3007 C CA . VAL B 1 132 ? 4.798 27.484 -13.594 1.00 11.05 114 VAL B CA 1
ATOM 3008 C C . VAL B 1 132 ? 3.407 28.004 -13.896 1.00 12.76 114 VAL B C 1
ATOM 3009 O O . VAL B 1 132 ? 2.825 27.723 -14.970 1.00 12.79 114 VAL B O 1
ATOM 3013 N N . ILE B 1 133 ? 2.856 28.738 -12.925 1.00 13.37 115 ILE B N 1
ATOM 3014 C CA . ILE B 1 133 ? 1.573 29.449 -13.114 1.00 12.70 115 ILE B CA 1
ATOM 3015 C C . ILE B 1 133 ? 1.814 30.719 -13.919 1.00 12.29 115 ILE B C 1
ATOM 3016 O O . ILE B 1 133 ? 2.935 31.240 -13.951 1.00 11.41 115 ILE B O 1
ATOM 3021 N N . ASN B 1 134 ? 0.763 31.206 -14.577 1.00 11.45 116 ASN B N 1
ATOM 3022 C CA . ASN B 1 134 ? 0.800 32.548 -15.147 1.00 11.47 116 ASN B CA 1
ATOM 3023 C C . ASN B 1 134 ? 0.840 33.630 -14.066 1.00 12.10 116 ASN B C 1
ATOM 3024 O O . ASN B 1 134 ? 0.302 33.436 -12.953 1.00 15.04 116 ASN B O 1
ATOM 3029 N N . PRO B 1 135 ? 1.480 34.781 -14.360 1.00 11.91 117 PRO B N 1
ATOM 3030 C CA . PRO B 1 135 ? 1.506 35.877 -13.406 1.00 11.46 117 PRO B CA 1
ATOM 3031 C C . PRO B 1 135 ? 0.062 36.264 -13.081 1.00 12.08 117 PRO B C 1
ATOM 3032 O O . PRO B 1 135 ? -0.798 36.340 -13.996 1.00 12.07 117 PRO B O 1
ATOM 3036 N N . TYR B 1 136 ? -0.196 36.557 -11.814 1.00 11.96 118 TYR B N 1
ATOM 3037 C CA . TYR B 1 136 ? -1.557 36.589 -11.285 1.00 12.24 118 TYR B CA 1
ATOM 3038 C C . TYR B 1 136 ? -1.916 37.899 -10.570 1.00 13.09 118 TYR B C 1
ATOM 3039 O O . TYR B 1 136 ? -3.017 38.068 -10.051 1.00 13.39 118 TYR B O 1
ATOM 3048 N N . TYR B 1 137 ? -1.039 38.879 -10.662 1.00 12.85 119 TYR B N 1
ATOM 3049 C CA . TYR B 1 137 ? -1.463 40.185 -10.318 1.00 12.86 119 TYR B CA 1
ATOM 3050 C C . TYR B 1 137 ? -1.974 40.893 -11.598 1.00 13.05 119 TYR B C 1
ATOM 3051 O O . TYR B 1 137 ? -3.130 40.799 -11.945 1.00 13.22 119 TYR B O 1
ATOM 3060 N N . TRP B 1 138 ? -1.096 41.561 -12.326 1.00 13.41 120 TRP B N 1
ATOM 3061 C CA . TRP B 1 138 ? -1.380 41.983 -13.702 1.00 14.64 120 TRP B CA 1
ATOM 3062 C C . TRP B 1 138 ? -1.750 40.747 -14.515 1.00 13.96 120 TRP B C 1
ATOM 3063 O O . TRP B 1 138 ? -1.079 39.715 -14.448 1.00 13.61 120 TRP B O 1
ATOM 3074 N N . LYS B 1 139 ? -2.814 40.841 -15.288 1.00 12.55 121 LYS B N 1
ATOM 3075 C CA . LYS B 1 139 ? -3.112 39.777 -16.268 1.00 13.40 121 LYS B CA 1
ATOM 3076 C C . LYS B 1 139 ? -2.492 40.327 -17.538 1.00 12.20 121 LYS B C 1
ATOM 3077 O O . LYS B 1 139 ? -3.031 41.211 -18.125 1.00 11.87 121 LYS B O 1
ATOM 3083 N N . VAL B 1 140 ? -1.293 39.882 -17.859 1.00 11.92 122 VAL B N 1
ATOM 3084 C CA . VAL B 1 140 ? -0.543 40.529 -18.908 1.00 12.18 122 VAL B CA 1
ATOM 3085 C C . VAL B 1 140 ? -1.150 40.175 -20.279 1.00 13.50 122 VAL B C 1
ATOM 3086 O O . VAL B 1 140 ? -1.865 39.195 -20.410 1.00 11.87 122 VAL B O 1
ATOM 3090 N N . SER B 1 141 ? -0.816 40.985 -21.295 1.00 14.79 123 SER B N 1
ATOM 3091 C CA . SER B 1 141 ? -1.231 40.761 -22.661 1.00 13.35 123 SER B CA 1
ATOM 3092 C C . SER B 1 141 ? -0.833 39.370 -23.139 1.00 13.61 123 SER B C 1
ATOM 3093 O O . SER B 1 141 ? 0.170 38.758 -22.726 1.00 13.70 123 SER B O 1
ATOM 3096 N N . GLU B 1 142 ? -1.551 38.892 -24.128 1.00 14.01 124 GLU B N 1
ATOM 3097 C CA . GLU B 1 142 ? -1.194 37.631 -24.680 1.00 15.63 124 GLU B CA 1
ATOM 3098 C C . GLU B 1 142 ? 0.299 37.514 -25.149 1.00 15.68 124 GLU B C 1
ATOM 3099 O O . GLU B 1 142 ? 0.956 36.476 -24.892 1.00 16.85 124 GLU B O 1
ATOM 3105 N N . ALA B 1 143 ? 0.793 38.530 -25.833 1.00 15.12 125 ALA B N 1
ATOM 3106 C CA . ALA B 1 143 ? 2.201 38.610 -26.277 1.00 15.12 125 ALA B CA 1
ATOM 3107 C C . ALA B 1 143 ? 3.158 38.479 -25.089 1.00 15.08 125 ALA B C 1
ATOM 3108 O O . ALA B 1 143 ? 4.139 37.725 -25.110 1.00 14.09 125 ALA B O 1
ATOM 3110 N N . ASN B 1 144 ? 2.884 39.240 -24.039 1.00 15.53 126 ASN B N 1
ATOM 3111 C CA . ASN B 1 144 ? 3.737 39.229 -22.822 1.00 14.66 126 ASN B CA 1
ATOM 3112 C C . ASN B 1 144 ? 3.671 37.902 -22.131 1.00 13.57 126 ASN B C 1
ATOM 3113 O O . ASN B 1 144 ? 4.658 37.400 -21.572 1.00 13.85 126 ASN B O 1
ATOM 3118 N N . LEU B 1 145 ? 2.505 37.278 -22.208 1.00 13.29 127 LEU B N 1
ATOM 3119 C CA . LEU B 1 145 ? 2.308 35.987 -21.546 1.00 13.31 127 LEU B CA 1
ATOM 3120 C C . LEU B 1 145 ? 3.068 34.850 -22.227 1.00 13.45 127 LEU B C 1
ATOM 3121 O O . LEU B 1 145 ? 3.819 34.054 -21.604 1.00 13.17 127 LEU B O 1
ATOM 3126 N N . ILE B 1 146 ? 2.926 34.817 -23.529 1.00 13.29 128 ILE B N 1
ATOM 3127 C CA . ILE B 1 146 ? 3.704 33.906 -24.355 1.00 13.51 128 ILE B CA 1
ATOM 3128 C C . ILE B 1 146 ? 5.166 34.142 -24.164 1.00 13.53 128 ILE B C 1
ATOM 3129 O O . ILE B 1 146 ? 5.928 33.219 -23.953 1.00 14.27 128 ILE B O 1
ATOM 3134 N N . ARG B 1 147 ? 5.567 35.410 -24.235 1.00 15.76 129 ARG B N 1
ATOM 3135 C CA . ARG B 1 147 ? 6.953 35.751 -23.976 1.00 17.51 129 ARG B CA 1
ATOM 3136 C C . ARG B 1 147 ? 7.441 35.251 -22.617 1.00 16.16 129 ARG B C 1
ATOM 3137 O O . ARG B 1 147 ? 8.557 34.719 -22.474 1.00 14.43 129 ARG B O 1
ATOM 3145 N N . TYR B 1 148 ? 6.631 35.444 -21.608 1.00 14.63 130 TYR B N 1
ATOM 3146 C CA . TYR B 1 148 ? 7.011 35.044 -20.251 1.00 14.40 130 TYR B CA 1
ATOM 3147 C C . TYR B 1 148 ? 7.267 33.580 -20.168 1.00 13.28 130 TYR B C 1
ATOM 3148 O O . TYR B 1 148 ? 8.304 33.161 -19.728 1.00 14.58 130 TYR B O 1
ATOM 3157 N N . PHE B 1 149 ? 6.319 32.767 -20.619 1.00 13.96 131 PHE B N 1
ATOM 3158 C CA . PHE B 1 149 ? 6.503 31.323 -20.596 1.00 12.42 131 PHE B CA 1
ATOM 3159 C C . PHE B 1 149 ? 7.708 30.906 -21.458 1.00 13.32 131 PHE B C 1
ATOM 3160 O O . PHE B 1 149 ? 8.450 29.999 -21.089 1.00 12.43 131 PHE B O 1
ATOM 3168 N N . GLU B 1 150 ? 7.883 31.548 -22.611 1.00 13.96 132 GLU B N 1
ATOM 3169 C CA . GLU B 1 150 ? 9.051 31.168 -23.487 1.00 14.62 132 GLU B CA 1
ATOM 3170 C C . GLU B 1 150 ? 10.346 31.479 -22.746 1.00 13.77 132 GLU B C 1
ATOM 3171 O O . GLU B 1 150 ? 11.270 30.663 -22.764 1.00 14.39 132 GLU B O 1
ATOM 3177 N N . GLN B 1 151 ? 10.418 32.613 -22.058 1.00 14.78 133 GLN B N 1
ATOM 3178 C CA . GLN B 1 151 ? 11.632 32.935 -21.298 1.00 16.55 133 GLN B CA 1
ATOM 3179 C C . GLN B 1 151 ? 11.926 32.006 -20.148 1.00 17.05 133 GLN B C 1
ATOM 3180 O O . GLN B 1 151 ? 13.080 31.640 -19.825 1.00 13.88 133 GLN B O 1
ATOM 3186 N N . VAL B 1 152 ? 10.855 31.589 -19.485 1.00 16.73 134 VAL B N 1
ATOM 3187 C CA . VAL B 1 152 ? 11.046 30.696 -18.361 1.00 14.42 134 VAL B CA 1
ATOM 3188 C C . VAL B 1 152 ? 11.524 29.371 -18.907 1.00 15.25 134 VAL B C 1
ATOM 3189 O O . VAL B 1 152 ? 12.436 28.724 -18.349 1.00 15.50 134 VAL B O 1
ATOM 3193 N N . ALA B 1 153 ? 10.893 28.946 -19.983 1.00 15.28 135 ALA B N 1
ATOM 3194 C CA . ALA B 1 153 ? 11.233 27.649 -20.557 1.00 16.51 135 ALA B CA 1
ATOM 3195 C C . ALA B 1 153 ? 12.683 27.670 -21.153 1.00 16.15 135 ALA B C 1
ATOM 3196 O O . ALA B 1 153 ? 13.377 26.647 -21.144 1.00 16.57 135 ALA B O 1
ATOM 3198 N N . ASP B 1 154 ? 13.104 28.825 -21.610 1.00 15.25 136 ASP B N 1
ATOM 3199 C CA . ASP B 1 154 ? 14.474 28.963 -22.109 1.00 17.40 136 ASP B CA 1
ATOM 3200 C C . ASP B 1 154 ? 15.512 28.956 -20.980 1.00 18.55 136 ASP B C 1
ATOM 3201 O O . ASP B 1 154 ? 16.677 28.763 -21.254 1.00 17.75 136 ASP B O 1
ATOM 3206 N N . SER B 1 155 ? 15.096 29.206 -19.733 1.00 16.65 137 SER B N 1
ATOM 3207 C CA . SER B 1 155 ? 16.034 29.457 -18.648 1.00 15.86 137 SER B CA 1
ATOM 3208 C C . SER B 1 155 ? 16.538 28.141 -18.099 1.00 15.09 137 SER B C 1
ATOM 3209 O O . SER B 1 155 ? 17.463 28.064 -17.355 1.00 17.69 137 SER B O 1
ATOM 3212 N N . VAL B 1 156 ? 15.898 27.050 -18.456 1.00 16.63 138 VAL B N 1
ATOM 3213 C CA . VAL B 1 156 ? 16.213 25.772 -17.880 1.00 16.41 138 VAL B CA 1
ATOM 3214 C C . VAL B 1 156 ? 16.223 24.734 -18.956 1.00 16.67 138 VAL B C 1
ATOM 3215 O O . VAL B 1 156 ? 15.574 24.915 -19.971 1.00 18.77 138 VAL B O 1
ATOM 3219 N N . THR B 1 157 ? 16.856 23.597 -18.741 1.00 17.09 139 THR B N 1
ATOM 3220 C CA . THR B 1 157 ? 16.645 22.478 -19.647 1.00 17.63 139 THR B CA 1
ATOM 3221 C C . THR B 1 157 ? 15.647 21.495 -19.101 1.00 17.03 139 THR B C 1
ATOM 3222 O O . THR B 1 157 ? 15.298 20.557 -19.754 1.00 17.59 139 THR B O 1
ATOM 3226 N N . LEU B 1 158 ? 15.101 21.767 -17.955 1.00 16.67 140 LEU B N 1
ATOM 3227 C CA . LEU B 1 158 ? 14.059 20.889 -17.397 1.00 16.31 140 LEU B CA 1
ATOM 3228 C C . LEU B 1 158 ? 12.734 20.898 -18.199 1.00 14.98 140 LEU B C 1
ATOM 3229 O O . LEU B 1 158 ? 12.382 21.866 -18.815 1.00 14.25 140 LEU B O 1
ATOM 3234 N N . PRO B 1 159 ? 12.023 19.819 -18.144 1.00 13.98 141 PRO B N 1
ATOM 3235 C CA . PRO B 1 159 ? 10.586 19.873 -18.512 1.00 15.33 141 PRO B CA 1
ATOM 3236 C C . PRO B 1 159 ? 9.798 20.927 -17.683 1.00 13.52 141 PRO B C 1
ATOM 3237 O O . PRO B 1 159 ? 10.049 21.092 -16.467 1.00 13.40 141 PRO B O 1
ATOM 3241 N N . VAL B 1 160 ? 8.902 21.630 -18.344 1.00 13.72 142 VAL B N 1
ATOM 3242 C CA . VAL B 1 160 ? 8.046 22.667 -17.741 1.00 14.42 142 VAL B CA 1
ATOM 3243 C C . VAL B 1 160 ? 6.589 22.230 -17.879 1.00 13.57 142 VAL B C 1
ATOM 3244 O O . VAL B 1 160 ? 6.082 21.938 -19.006 1.00 11.92 142 VAL B O 1
ATOM 3248 N N . MET B 1 161 ? 5.936 22.205 -16.734 1.00 12.86 143 MET B N 1
ATOM 3249 C CA . MET B 1 161 ? 4.522 21.993 -16.667 1.00 14.47 143 MET B CA 1
ATOM 3250 C C . MET B 1 161 ? 3.876 23.352 -16.381 1.00 13.01 143 MET B C 1
ATOM 3251 O O . MET B 1 161 ? 4.226 23.994 -15.418 1.00 10.88 143 MET B O 1
ATOM 3256 N N . LEU B 1 162 ? 2.957 23.769 -17.231 1.00 11.86 144 LEU B N 1
ATOM 3257 C CA . LEU B 1 162 ? 2.199 24.986 -16.978 1.00 11.78 144 LEU B CA 1
ATOM 3258 C C . LEU B 1 162 ? 1.184 24.689 -15.870 1.00 11.69 144 LEU B C 1
ATOM 3259 O O . LEU B 1 162 ? 0.856 23.546 -15.598 1.00 12.21 144 LEU B O 1
ATOM 3264 N N . TYR B 1 163 ? 0.638 25.741 -15.307 1.00 12.71 145 TYR B N 1
ATOM 3265 C CA . TYR B 1 163 ? -0.330 25.637 -14.178 1.00 13.07 145 TYR B CA 1
ATOM 3266 C C . TYR B 1 163 ? -1.391 26.640 -14.479 1.00 13.13 145 TYR B C 1
ATOM 3267 O O . TYR B 1 163 ? -1.141 27.850 -14.383 1.00 13.13 145 TYR B O 1
ATOM 3276 N N . ASN B 1 164 ? -2.576 26.148 -14.857 1.00 11.49 146 ASN B N 1
ATOM 3277 C CA . ASN B 1 164 ? -3.750 26.985 -14.978 1.00 11.56 146 ASN B CA 1
ATOM 3278 C C . ASN B 1 164 ? -4.646 26.927 -13.697 1.00 11.24 146 ASN B C 1
ATOM 3279 O O . ASN B 1 164 ? -4.968 25.861 -13.225 1.00 9.67 146 ASN B O 1
ATOM 3284 N N . PHE B 1 165 ? -4.997 28.079 -13.170 1.00 11.35 147 PHE B N 1
ATOM 3285 C CA . PHE B 1 165 ? -5.888 28.165 -11.964 1.00 11.31 147 PHE B CA 1
ATOM 3286 C C . PHE B 1 165 ? -6.683 29.439 -12.059 1.00 11.68 147 PHE B C 1
ATOM 3287 O O . PHE B 1 165 ? -6.504 30.397 -11.265 1.00 12.01 147 PHE B O 1
ATOM 3295 N N . PRO B 1 166 ? -7.575 29.494 -13.043 1.00 11.30 148 PRO B N 1
ATOM 3296 C CA . PRO B 1 166 ? -8.164 30.794 -13.318 1.00 12.91 148 PRO B CA 1
ATOM 3297 C C . PRO B 1 166 ? -8.996 31.432 -12.180 1.00 13.12 148 PRO B C 1
ATOM 3298 O O . PRO B 1 166 ? -9.113 32.705 -12.112 1.00 13.05 148 PRO B O 1
ATOM 3302 N N . ALA B 1 167 ? -9.564 30.589 -11.303 1.00 12.57 149 ALA B N 1
ATOM 3303 C CA . ALA B 1 167 ? -10.292 31.138 -10.148 1.00 12.42 149 ALA B CA 1
ATOM 3304 C C . ALA B 1 167 ? -9.363 32.007 -9.299 1.00 12.23 149 ALA B C 1
ATOM 3305 O O . ALA B 1 167 ? -9.786 32.995 -8.721 1.00 12.70 149 ALA B O 1
ATOM 3307 N N . LEU B 1 168 ? -8.083 31.693 -9.242 1.00 11.96 150 LEU B N 1
ATOM 3308 C CA . LEU B 1 168 ? -7.113 32.552 -8.503 1.00 13.32 150 LEU B CA 1
ATOM 3309 C C . LEU B 1 168 ? -6.357 33.558 -9.350 1.00 13.37 150 LEU B C 1
ATOM 3310 O O . LEU B 1 168 ? -6.096 34.696 -8.915 1.00 16.80 150 LEU B O 1
ATOM 3315 N N . THR B 1 169 ? -6.005 33.181 -10.565 1.00 13.58 151 THR B N 1
ATOM 3316 C CA . THR B 1 169 ? -5.245 34.064 -11.424 1.00 12.28 151 THR B CA 1
ATOM 3317 C C . THR B 1 169 ? -6.071 35.094 -12.149 1.00 13.72 151 THR B C 1
ATOM 3318 O O . THR B 1 169 ? -5.567 36.143 -12.546 1.00 14.52 151 THR B O 1
ATOM 3322 N N . GLY B 1 170 ? -7.361 34.864 -12.334 1.00 14.01 152 GLY B N 1
ATOM 3323 C CA . GLY B 1 170 ? -8.158 35.846 -13.107 1.00 13.17 152 GLY B CA 1
ATOM 3324 C C . GLY B 1 170 ? -7.772 35.841 -14.596 1.00 13.73 152 GLY B C 1
ATOM 3325 O O . GLY B 1 170 ? -8.220 36.660 -15.362 1.00 12.58 152 GLY B O 1
ATOM 3326 N N . GLN B 1 171 ? -6.981 34.868 -15.031 1.00 13.51 153 GLN B N 1
ATOM 3327 C CA . GLN B 1 171 ? -6.618 34.761 -16.430 1.00 13.22 153 GLN B CA 1
ATOM 3328 C C . GLN B 1 171 ? -6.467 33.344 -16.852 1.00 12.94 153 GLN B C 1
ATOM 3329 O O . GLN B 1 171 ? -5.549 32.643 -16.404 1.00 13.21 153 GLN B O 1
ATOM 3335 N N . ASP B 1 172 ? -7.342 32.904 -17.772 1.00 11.99 154 ASP B N 1
ATOM 3336 C CA . ASP B 1 172 ? -7.326 31.506 -18.187 1.00 12.70 154 ASP B CA 1
ATOM 3337 C C . ASP B 1 172 ? -6.199 31.180 -19.203 1.00 11.67 154 ASP B C 1
ATOM 3338 O O . ASP B 1 172 ? -5.879 31.943 -20.047 1.00 12.26 154 ASP B O 1
ATOM 3343 N N . LEU B 1 173 ? -5.550 30.067 -19.031 1.00 11.26 155 LEU B N 1
ATOM 3344 C CA . LEU B 1 173 ? -4.645 29.545 -20.033 1.00 11.74 155 LEU B CA 1
ATOM 3345 C C . LEU B 1 173 ? -5.553 28.714 -20.906 1.00 11.54 155 LEU B C 1
ATOM 3346 O O . LEU B 1 173 ? -5.851 27.589 -20.556 1.00 11.54 155 LEU B O 1
ATOM 3351 N N . THR B 1 174 ? -5.980 29.270 -22.026 1.00 11.78 156 THR B N 1
ATOM 3352 C CA . THR B 1 174 ? -6.921 28.576 -22.877 1.00 13.36 156 THR B CA 1
ATOM 3353 C C . THR B 1 174 ? -6.254 27.433 -23.618 1.00 13.21 156 THR B C 1
ATOM 3354 O O . THR B 1 174 ? -5.052 27.487 -23.892 1.00 12.93 156 THR B O 1
ATOM 3358 N N . PRO B 1 175 ? -7.017 26.381 -23.969 1.00 13.98 157 PRO B N 1
ATOM 3359 C CA . PRO B 1 175 ? -6.392 25.334 -24.805 1.00 13.40 157 PRO B CA 1
ATOM 3360 C C . PRO B 1 175 ? -5.621 25.849 -26.007 1.00 12.69 157 PRO B C 1
ATOM 3361 O O . PRO B 1 175 ? -4.527 25.357 -26.296 1.00 12.97 157 PRO B O 1
ATOM 3365 N N . ALA B 1 176 ? -6.121 26.879 -26.689 1.00 13.35 158 ALA B N 1
ATOM 3366 C CA . ALA B 1 176 ? -5.415 27.393 -27.917 1.00 14.34 158 ALA B CA 1
ATOM 3367 C C . ALA B 1 176 ? -4.053 27.962 -27.532 1.00 13.93 158 ALA B C 1
ATOM 3368 O O . ALA B 1 176 ? -3.025 27.706 -28.186 1.00 11.58 158 ALA B O 1
ATOM 3370 N N . LEU B 1 177 ? -4.046 28.715 -26.437 1.00 14.28 159 LEU B N 1
ATOM 3371 C CA . LEU B 1 177 ? -2.802 29.295 -25.935 1.00 15.29 159 LEU B CA 1
ATOM 3372 C C . LEU B 1 177 ? -1.766 28.261 -25.526 1.00 13.17 159 LEU B C 1
ATOM 3373 O O . LEU B 1 177 ? -0.574 28.355 -25.878 1.00 13.64 159 LEU B O 1
ATOM 3378 N N . VAL B 1 178 ? -2.222 27.272 -24.794 1.00 12.30 160 VAL B N 1
ATOM 3379 C CA . VAL B 1 178 ? -1.376 26.183 -24.375 1.00 12.20 160 VAL B CA 1
ATOM 3380 C C . VAL B 1 178 ? -0.825 25.456 -25.588 1.00 12.61 160 VAL B C 1
ATOM 3381 O O . VAL B 1 178 ? 0.321 25.100 -25.590 1.00 13.62 160 VAL B O 1
ATOM 3385 N N . LYS B 1 179 ? -1.610 25.192 -26.603 1.00 12.39 161 LYS B N 1
ATOM 3386 C CA . LYS B 1 179 ? -1.086 24.588 -27.797 1.00 14.11 161 LYS B CA 1
ATOM 3387 C C . LYS B 1 179 ? 0.019 25.471 -28.463 1.00 14.21 161 LYS B C 1
ATOM 3388 O O . LYS B 1 179 ? 1.060 24.957 -28.923 1.00 14.57 161 LYS B O 1
ATOM 3394 N N . THR B 1 180 ? -0.199 26.777 -28.454 1.00 14.28 162 THR B N 1
ATOM 3395 C CA . THR B 1 180 ? 0.735 27.742 -29.033 1.00 16.00 162 THR B CA 1
ATOM 3396 C C . THR B 1 180 ? 2.067 27.641 -28.226 1.00 15.71 162 THR B C 1
ATOM 3397 O O . THR B 1 180 ? 3.143 27.610 -28.804 1.00 14.76 162 THR B O 1
ATOM 3401 N N . LEU B 1 181 ? 1.972 27.592 -26.897 1.00 14.04 163 LEU B N 1
ATOM 3402 C CA . LEU B 1 181 ? 3.146 27.371 -26.086 1.00 13.94 163 LEU B CA 1
ATOM 3403 C C . LEU B 1 181 ? 3.866 26.028 -26.360 1.00 13.93 163 LEU B C 1
ATOM 3404 O O . LEU B 1 181 ? 5.072 26.041 -26.529 1.00 12.05 163 LEU B O 1
ATOM 3409 N N . ALA B 1 182 ? 3.127 24.893 -26.395 1.00 14.28 164 ALA B N 1
ATOM 3410 C CA . ALA B 1 182 ? 3.673 23.589 -26.748 1.00 14.24 164 ALA B CA 1
ATOM 3411 C C . ALA B 1 182 ? 4.328 23.613 -28.125 1.00 15.63 164 ALA B C 1
ATOM 3412 O O . ALA B 1 182 ? 5.413 23.065 -28.289 1.00 16.13 164 ALA B O 1
ATOM 3414 N N . ASP B 1 183 ? 3.693 24.259 -29.091 1.00 14.81 165 ASP B N 1
ATOM 3415 C CA . ASP B 1 183 ? 4.297 24.453 -30.429 1.00 16.32 165 ASP B CA 1
ATOM 3416 C C . ASP B 1 183 ? 5.636 25.222 -30.323 1.00 18.13 165 ASP B C 1
ATOM 3417 O O . ASP B 1 183 ? 6.556 24.921 -31.041 1.00 17.49 165 ASP B O 1
ATOM 3422 N N . SER B 1 184 ? 5.711 26.224 -29.454 1.00 15.43 166 SER B N 1
ATOM 3423 C CA . SER B 1 184 ? 6.864 27.128 -29.424 1.00 15.87 166 SER B CA 1
ATOM 3424 C C . SER B 1 184 ? 8.091 26.560 -28.744 1.00 17.61 166 SER B C 1
ATOM 3425 O O . SER B 1 184 ? 9.200 26.791 -29.178 1.00 15.85 166 SER B O 1
ATOM 3428 N N . ARG B 1 185 ? 7.891 25.858 -27.638 1.00 16.02 167 ARG B N 1
ATOM 3429 C CA . ARG B 1 185 ? 8.992 25.326 -26.849 1.00 15.48 167 ARG B CA 1
ATOM 3430 C C . ARG B 1 185 ? 8.820 23.863 -26.559 1.00 17.74 167 ARG B C 1
ATOM 3431 O O . ARG B 1 185 ? 7.865 23.475 -25.857 1.00 17.07 167 ARG B O 1
ATOM 3439 N N . SER B 1 186 ? 9.776 23.039 -27.005 1.00 14.71 168 SER B N 1
ATOM 3440 C CA . SER B 1 186 ? 9.666 21.628 -26.847 1.00 16.83 168 SER B CA 1
ATOM 3441 C C . SER B 1 186 ? 9.835 21.116 -25.395 1.00 15.59 168 SER B C 1
ATOM 3442 O O . SER B 1 186 ? 9.526 19.992 -25.110 1.00 14.88 168 SER B O 1
ATOM 3445 N N . ASN B 1 187 ? 10.254 21.940 -24.468 1.00 15.97 169 ASN B N 1
ATOM 3446 C CA . ASN B 1 187 ? 10.236 21.541 -23.058 1.00 15.92 169 ASN B CA 1
ATOM 3447 C C . ASN B 1 187 ? 8.962 21.975 -22.273 1.00 14.50 169 ASN B C 1
ATOM 3448 O O . ASN B 1 187 ? 8.861 21.758 -21.066 1.00 14.90 169 ASN B O 1
ATOM 3453 N N . ILE B 1 188 ? 8.029 22.613 -22.943 1.00 14.21 170 ILE B N 1
ATOM 3454 C CA . ILE B 1 188 ? 6.712 22.838 -22.332 1.00 14.14 170 ILE B CA 1
ATOM 3455 C C . ILE B 1 188 ? 5.873 21.607 -22.653 1.00 14.15 170 ILE B C 1
ATOM 3456 O O . ILE B 1 188 ? 5.385 21.430 -23.761 1.00 14.56 170 ILE B O 1
ATOM 3461 N N . ILE B 1 189 ? 5.725 20.737 -21.679 1.00 13.79 171 ILE B N 1
ATOM 3462 C CA . ILE B 1 189 ? 5.295 19.384 -21.960 1.00 15.57 171 ILE B CA 1
ATOM 3463 C C . ILE B 1 189 ? 4.070 18.918 -21.221 1.00 14.03 171 ILE B C 1
ATOM 3464 O O . ILE B 1 189 ? 3.778 17.748 -21.246 1.00 13.98 171 ILE B O 1
ATOM 3469 N N . GLY B 1 190 ? 3.423 19.808 -20.519 1.00 12.75 172 GLY B N 1
ATOM 3470 C CA . GLY B 1 190 ? 2.199 19.439 -19.800 1.00 13.09 172 GLY B CA 1
ATOM 3471 C C . GLY B 1 190 ? 1.531 20.612 -19.099 1.00 11.63 172 GLY B C 1
ATOM 3472 O O . GLY B 1 190 ? 2.006 21.735 -19.184 1.00 12.07 172 GLY B O 1
ATOM 3473 N N . ILE B 1 191 ? 0.395 20.347 -18.465 1.00 12.33 173 ILE B N 1
ATOM 3474 C CA . ILE B 1 191 ? -0.386 21.306 -17.744 1.00 11.54 173 ILE B CA 1
ATOM 3475 C C . ILE B 1 191 ? -1.127 20.672 -16.595 1.00 12.62 173 ILE B C 1
ATOM 3476 O O . ILE B 1 191 ? -1.657 19.545 -16.692 1.00 12.75 173 ILE B O 1
ATOM 3481 N N . LYS B 1 192 ? -1.189 21.410 -15.508 1.00 13.70 174 LYS B N 1
ATOM 3482 C CA . LYS B 1 192 ? -2.085 21.107 -14.399 1.00 13.81 174 LYS B CA 1
ATOM 3483 C C . LYS B 1 192 ? -3.234 22.081 -14.589 1.00 13.42 174 LYS B C 1
ATOM 3484 O O . LYS B 1 192 ? -3.099 23.326 -14.412 1.00 12.91 174 LYS B O 1
ATOM 3490 N N . ASP B 1 193 ? -4.361 21.525 -14.959 1.00 11.91 175 ASP B N 1
ATOM 3491 C CA . ASP B 1 193 ? -5.501 22.343 -15.224 1.00 12.54 175 ASP B CA 1
ATOM 3492 C C . ASP B 1 193 ? -6.440 22.326 -14.036 1.00 12.52 175 ASP B C 1
ATOM 3493 O O . ASP B 1 193 ? -7.175 21.355 -13.833 1.00 12.09 175 ASP B O 1
ATOM 3498 N N . THR B 1 194 ? -6.392 23.407 -13.257 1.00 11.88 176 THR B N 1
ATOM 3499 C CA . THR B 1 194 ? -7.149 23.488 -11.992 1.00 12.38 176 THR B CA 1
ATOM 3500 C C . THR B 1 194 ? -8.425 24.313 -12.220 1.00 12.31 176 THR B C 1
ATOM 3501 O O . THR B 1 194 ? -8.412 25.499 -12.107 1.00 11.66 176 THR B O 1
ATOM 3505 N N . ILE B 1 195 ? -9.515 23.621 -12.541 1.00 13.36 177 ILE B N 1
ATOM 3506 C CA . ILE B 1 195 ? -10.780 24.240 -12.865 1.00 13.47 177 ILE B CA 1
ATOM 3507 C C . ILE B 1 195 ? -11.906 23.199 -12.751 1.00 12.63 177 ILE B C 1
ATOM 3508 O O . ILE B 1 195 ? -11.731 22.008 -13.113 1.00 10.51 177 ILE B O 1
ATOM 3513 N N . ASP B 1 196 ? -13.074 23.624 -12.232 1.00 11.36 178 ASP B N 1
ATOM 3514 C CA . ASP B 1 196 ? -14.202 22.698 -12.049 1.00 11.02 178 ASP B CA 1
ATOM 3515 C C . ASP B 1 196 ? -14.981 22.812 -13.368 1.00 12.22 178 ASP B C 1
ATOM 3516 O O . ASP B 1 196 ? -16.017 23.517 -13.486 1.00 12.62 178 ASP B O 1
ATOM 3521 N N . SER B 1 197 ? -14.464 22.162 -14.402 1.00 11.18 179 SER B N 1
ATOM 3522 C CA . SER B 1 197 ? -15.006 22.246 -15.735 1.00 11.69 179 SER B CA 1
ATOM 3523 C C . SER B 1 197 ? -14.643 21.070 -16.563 1.00 13.01 179 SER B C 1
ATOM 3524 O O . SER B 1 197 ? -13.437 20.867 -16.957 1.00 13.19 179 SER B O 1
ATOM 3527 N N . VAL B 1 198 ? -15.654 20.273 -16.888 1.00 13.48 180 VAL B N 1
ATOM 3528 C CA . VAL B 1 198 ? -15.419 19.146 -17.797 1.00 13.61 180 VAL B CA 1
ATOM 3529 C C . VAL B 1 198 ? -15.107 19.702 -19.164 1.00 13.96 180 VAL B C 1
ATOM 3530 O O . VAL B 1 198 ? -14.220 19.137 -19.821 1.00 12.91 180 VAL B O 1
ATOM 3534 N N . ALA B 1 199 ? -15.788 20.794 -19.617 1.00 13.99 181 ALA B N 1
ATOM 3535 C CA . ALA B 1 199 ? -15.493 21.368 -20.959 1.00 14.07 181 ALA B CA 1
ATOM 3536 C C . ALA B 1 199 ? -14.038 21.795 -21.064 1.00 14.98 181 ALA B C 1
ATOM 3537 O O . ALA B 1 199 ? -13.375 21.554 -22.109 1.00 13.83 181 ALA B O 1
ATOM 3539 N N . HIS B 1 200 ? -13.530 22.467 -20.017 1.00 13.10 182 HIS B N 1
ATOM 3540 C CA . HIS B 1 200 ? -12.170 22.987 -20.110 1.00 13.20 182 HIS B CA 1
ATOM 3541 C C . HIS B 1 200 ? -11.150 21.827 -20.261 1.00 13.49 182 HIS B C 1
ATOM 3542 O O . HIS B 1 200 ? -10.235 21.876 -21.133 1.00 12.51 182 HIS B O 1
ATOM 3549 N N . LEU B 1 201 ? -11.330 20.779 -19.446 1.00 12.92 183 LEU B N 1
ATOM 3550 C CA . LEU B 1 201 ? -10.501 19.573 -19.554 1.00 13.04 183 LEU B CA 1
ATOM 3551 C C . LEU B 1 201 ? -10.634 18.919 -20.905 1.00 12.56 183 LEU B C 1
ATOM 3552 O O . LEU B 1 201 ? -9.634 18.558 -21.496 1.00 11.81 183 LEU B O 1
ATOM 3557 N N . ARG B 1 202 ? -11.859 18.699 -21.340 1.00 10.92 184 ARG B N 1
ATOM 3558 C CA . ARG B 1 202 ? -12.092 18.085 -22.617 1.00 11.37 184 ARG B CA 1
ATOM 3559 C C . ARG B 1 202 ? -11.329 18.829 -23.718 1.00 11.34 184 ARG B C 1
ATOM 3560 O O . ARG B 1 202 ? -10.622 18.206 -24.520 1.00 11.79 184 ARG B O 1
ATOM 3568 N N . SER B 1 203 ? -11.518 20.140 -23.747 1.00 12.09 185 SER B N 1
ATOM 3569 C CA . SER B 1 203 ? -11.022 20.964 -24.828 1.00 13.88 185 SER B CA 1
ATOM 3570 C C . SER B 1 203 ? -9.482 21.097 -24.744 1.00 13.52 185 SER B C 1
ATOM 3571 O O . SER B 1 203 ? -8.819 21.092 -25.776 1.00 13.67 185 SER B O 1
ATOM 3574 N N . MET B 1 204 ? -8.938 21.129 -23.534 1.00 12.71 186 MET B N 1
ATOM 3575 C CA . MET B 1 204 ? -7.470 21.115 -23.319 1.00 13.36 186 MET B CA 1
ATOM 3576 C C . MET B 1 204 ? -6.910 19.839 -23.953 1.00 13.55 186 MET B C 1
ATOM 3577 O O . MET B 1 204 ? -5.918 19.861 -24.690 1.00 13.99 186 MET B O 1
ATOM 3582 N N . ILE B 1 205 ? -7.556 18.722 -23.665 1.00 14.85 187 ILE B N 1
ATOM 3583 C CA . ILE B 1 205 ? -7.105 17.442 -24.213 1.00 14.52 187 ILE B CA 1
ATOM 3584 C C . ILE B 1 205 ? -7.207 17.392 -25.751 1.00 15.73 187 ILE B C 1
ATOM 3585 O O . ILE B 1 205 ? -6.201 17.020 -26.453 1.00 13.34 187 ILE B O 1
ATOM 3590 N N . HIS B 1 206 ? -8.393 17.699 -26.277 1.00 16.31 188 HIS B N 1
ATOM 3591 C CA . HIS B 1 206 ? -8.582 17.630 -27.728 1.00 19.19 188 HIS B CA 1
ATOM 3592 C C . HIS B 1 206 ? -7.610 18.558 -28.419 1.00 16.65 188 HIS B C 1
ATOM 3593 O O . HIS B 1 206 ? -7.007 18.182 -29.368 1.00 16.67 188 HIS B O 1
ATOM 3600 N N . THR B 1 207 ? -7.520 19.782 -27.967 1.00 15.26 189 THR B N 1
ATOM 3601 C CA . THR B 1 207 ? -6.711 20.772 -28.662 1.00 16.32 189 THR B CA 1
ATOM 3602 C C . THR B 1 207 ? -5.218 20.536 -28.516 1.00 14.57 189 THR B C 1
ATOM 3603 O O . THR B 1 207 ? -4.480 20.617 -29.491 1.00 17.15 189 THR B O 1
ATOM 3607 N N . VAL B 1 208 ? -4.738 20.300 -27.307 1.00 12.96 190 VAL B N 1
ATOM 3608 C CA . VAL B 1 208 ? -3.299 20.245 -27.130 1.00 13.10 190 VAL B CA 1
ATOM 3609 C C . VAL B 1 208 ? -2.790 18.862 -27.453 1.00 16.13 190 VAL B C 1
ATOM 3610 O O . VAL B 1 208 ? -1.825 18.685 -28.251 1.00 14.55 190 VAL B O 1
ATOM 3614 N N . LYS B 1 209 ? -3.426 17.844 -26.880 1.00 17.11 191 LYS B N 1
ATOM 3615 C CA . LYS B 1 209 ? -2.993 16.506 -27.141 1.00 17.89 191 LYS B CA 1
ATOM 3616 C C . LYS B 1 209 ? -3.266 16.073 -28.576 1.00 21.56 191 LYS B C 1
ATOM 3617 O O . LYS B 1 209 ? -2.550 15.188 -29.069 1.00 22.04 191 LYS B O 1
ATOM 3623 N N . GLY B 1 210 ? -4.263 16.677 -29.225 1.00 20.51 192 GLY B N 1
ATOM 3624 C CA . GLY B 1 210 ? -4.494 16.436 -30.647 1.00 20.76 192 GLY B CA 1
ATOM 3625 C C . GLY B 1 210 ? -3.273 16.837 -31.497 1.00 24.22 192 GLY B C 1
ATOM 3626 O O . GLY B 1 210 ? -2.903 16.135 -32.456 1.00 21.11 192 GLY B O 1
ATOM 3627 N N . ALA B 1 211 ? -2.632 17.956 -31.164 1.00 21.53 193 ALA B N 1
ATOM 3628 C CA . ALA B 1 211 ? -1.402 18.364 -31.845 1.00 22.38 193 ALA B CA 1
ATOM 3629 C C . ALA B 1 211 ? -0.168 17.680 -31.296 1.00 21.35 193 ALA B C 1
ATOM 3630 O O . ALA B 1 211 ? 0.756 17.433 -32.020 1.00 22.19 193 ALA B O 1
ATOM 3632 N N . HIS B 1 212 ? -0.149 17.395 -30.008 1.00 18.76 194 HIS B N 1
ATOM 3633 C CA . HIS B 1 212 ? 1.016 16.866 -29.298 1.00 18.81 194 HIS B CA 1
ATOM 3634 C C . HIS B 1 212 ? 0.602 15.686 -28.445 1.00 19.21 194 HIS B C 1
ATOM 3635 O O . HIS B 1 212 ? 0.314 15.894 -27.246 1.00 18.47 194 HIS B O 1
ATOM 3642 N N . PRO B 1 213 ? 0.518 14.459 -29.044 1.00 18.74 195 PRO B N 1
ATOM 3643 C CA . PRO B 1 213 ? -0.071 13.284 -28.358 1.00 18.79 195 PRO B CA 1
ATOM 3644 C C . PRO B 1 213 ? 0.518 12.976 -27.018 1.00 18.81 195 PRO B C 1
ATOM 3645 O O . PRO B 1 213 ? -0.170 12.428 -26.176 1.00 19.16 195 PRO B O 1
ATOM 3649 N N . HIS B 1 214 ? 1.774 13.361 -26.764 1.00 19.85 196 HIS B N 1
ATOM 3650 C CA . HIS B 1 214 ? 2.394 13.088 -25.457 1.00 20.77 196 HIS B CA 1
ATOM 3651 C C . HIS B 1 214 ? 2.473 14.265 -24.514 1.00 17.86 196 HIS B C 1
ATOM 3652 O O . HIS B 1 214 ? 3.108 14.201 -23.475 1.00 18.26 196 HIS B O 1
ATOM 3659 N N . PHE B 1 215 ? 1.814 15.346 -24.862 1.00 15.74 197 PHE B N 1
ATOM 3660 C CA . PHE B 1 215 ? 1.677 16.440 -23.913 1.00 14.86 197 PHE B CA 1
ATOM 3661 C C . PHE B 1 215 ? 0.805 15.942 -22.715 1.00 14.89 197 PHE B C 1
ATOM 3662 O O . PHE B 1 215 ? -0.214 15.311 -22.938 1.00 16.11 197 PHE B O 1
ATOM 3670 N N . THR B 1 216 ? 1.180 16.249 -21.488 1.00 13.95 198 THR B N 1
ATOM 3671 C CA . THR B 1 216 ? 0.515 15.696 -20.313 1.00 14.02 198 THR B CA 1
ATOM 3672 C C . THR B 1 216 ? -0.590 16.683 -19.812 1.00 12.62 198 THR B C 1
ATOM 3673 O O . THR B 1 216 ? -0.356 17.883 -19.608 1.00 13.22 198 THR B O 1
ATOM 3677 N N . VAL B 1 217 ? -1.801 16.175 -19.612 1.00 12.37 199 VAL B N 1
ATOM 3678 C CA . VAL B 1 217 ? -2.904 16.965 -19.021 1.00 11.89 199 VAL B CA 1
ATOM 3679 C C . VAL B 1 217 ? -3.305 16.314 -17.718 1.00 12.13 199 VAL B C 1
ATOM 3680 O O . VAL B 1 217 ? -3.795 15.160 -17.664 1.00 12.55 199 VAL B O 1
ATOM 3684 N N . LEU B 1 218 ? -3.053 17.046 -16.639 1.00 11.65 200 LEU B N 1
ATOM 3685 C CA . LEU B 1 218 ? -3.466 16.644 -15.325 1.00 12.09 200 LEU B CA 1
ATOM 3686 C C . LEU B 1 218 ? -4.497 17.574 -14.777 1.00 12.80 200 LEU B C 1
ATOM 3687 O O . LEU B 1 218 ? -4.397 18.763 -15.021 1.00 11.76 200 LEU B O 1
ATOM 3692 N N . CYS B 1 219 ? -5.516 17.048 -14.081 1.00 12.01 201 CYS B N 1
ATOM 3693 C CA . CYS B 1 219 ? -6.516 17.944 -13.492 1.00 12.47 201 CYS B CA 1
ATOM 3694 C C . CYS B 1 219 ? -6.004 18.332 -12.117 1.00 12.87 201 CYS B C 1
ATOM 3695 O O . CYS B 1 219 ? -5.170 17.638 -11.548 1.00 14.71 201 CYS B O 1
ATOM 3698 N N . GLY B 1 220 ? -6.424 19.494 -11.624 1.00 12.15 202 GLY B N 1
ATOM 3699 C CA . GLY B 1 220 ? -6.037 19.963 -10.320 1.00 12.54 202 GLY B CA 1
ATOM 3700 C C . GLY B 1 220 ? -7.045 19.668 -9.208 1.00 12.17 202 GLY B C 1
ATOM 3701 O O . GLY B 1 220 ? -6.768 19.986 -8.102 1.00 12.63 202 GLY B O 1
ATOM 3702 N N . TYR B 1 221 ? -8.186 19.077 -9.536 1.00 12.68 203 TYR B N 1
ATOM 3703 C CA . TYR B 1 221 ? -9.270 18.729 -8.571 1.00 13.78 203 TYR B CA 1
ATOM 3704 C C . TYR B 1 221 ? -9.547 17.247 -8.505 1.00 13.23 203 TYR B C 1
ATOM 3705 O O . TYR B 1 221 ? -9.611 16.584 -9.525 1.00 12.82 203 TYR B O 1
ATOM 3714 N N . ASP B 1 222 ? -9.743 16.777 -7.285 1.00 13.70 204 ASP B N 1
ATOM 3715 C CA . ASP B 1 222 ? -9.878 15.360 -6.986 1.00 14.44 204 ASP B CA 1
ATOM 3716 C C . ASP B 1 222 ? -11.020 14.820 -7.779 1.00 13.44 204 ASP B C 1
ATOM 3717 O O . ASP B 1 222 ? -10.948 13.711 -8.310 1.00 12.57 204 ASP B O 1
ATOM 3722 N N . ASP B 1 223 ? -12.093 15.590 -7.866 1.00 12.16 205 ASP B N 1
ATOM 3723 C CA . ASP B 1 223 ? -13.332 15.063 -8.422 1.00 12.79 205 ASP B CA 1
ATOM 3724 C C . ASP B 1 223 ? -13.362 15.067 -9.946 1.00 12.33 205 ASP B C 1
ATOM 3725 O O . ASP B 1 223 ? -14.338 14.685 -10.524 1.00 12.21 205 ASP B O 1
ATOM 3730 N N . HIS B 1 224 ? -12.247 15.446 -10.569 1.00 12.36 206 HIS B N 1
ATOM 3731 C CA . HIS B 1 224 ? -12.128 15.402 -12.004 1.00 12.65 206 HIS B CA 1
ATOM 3732 C C . HIS B 1 224 ? -11.139 14.332 -12.538 1.00 13.06 206 HIS B C 1
ATOM 3733 O O . HIS B 1 224 ? -11.011 14.190 -13.723 1.00 11.90 206 HIS B O 1
ATOM 3740 N N . LEU B 1 225 ? -10.508 13.559 -11.661 1.00 13.56 207 LEU B N 1
ATOM 3741 C CA . LEU B 1 225 ? -9.497 12.548 -12.060 1.00 12.89 207 LEU B CA 1
ATOM 3742 C C . LEU B 1 225 ? -10.065 11.549 -12.994 1.00 12.58 207 LEU B C 1
ATOM 3743 O O . LEU B 1 225 ? -9.529 11.357 -14.080 1.00 11.16 207 LEU B O 1
ATOM 3748 N N . PHE B 1 226 ? -11.211 10.952 -12.598 1.00 13.15 208 PHE B N 1
ATOM 3749 C CA . PHE B 1 226 ? -11.884 9.934 -13.363 1.00 13.44 208 PHE B CA 1
ATOM 3750 C C . PHE B 1 226 ? -12.245 10.436 -14.752 1.00 13.83 208 PHE B C 1
ATOM 3751 O O . PHE B 1 226 ? -11.887 9.779 -15.761 1.00 14.22 208 PHE B O 1
ATOM 3759 N N . ASN B 1 227 ? -12.876 11.611 -14.828 1.00 13.56 209 ASN B N 1
ATOM 3760 C CA . ASN B 1 227 ? -13.257 12.137 -16.117 1.00 14.84 209 ASN B CA 1
ATOM 3761 C C . ASN B 1 227 ? -12.027 12.446 -16.938 1.00 14.02 209 ASN B C 1
ATOM 3762 O O . ASN B 1 227 ? -12.035 12.295 -18.176 1.00 13.87 209 ASN B O 1
ATOM 3767 N N . THR B 1 228 ? -11.035 13.034 -16.284 1.00 12.77 210 THR B N 1
ATOM 3768 C CA . THR B 1 228 ? -9.763 13.349 -16.992 1.00 13.28 210 THR B CA 1
ATOM 3769 C C . THR B 1 228 ? -9.158 12.096 -17.704 1.00 13.66 210 THR B C 1
ATOM 3770 O O . THR B 1 228 ? -8.732 12.180 -18.865 1.00 13.37 210 THR B O 1
ATOM 3774 N N . LEU B 1 229 ? -9.210 10.951 -17.036 1.00 13.48 211 LEU B N 1
ATOM 3775 C CA . LEU B 1 229 ? -8.739 9.704 -17.625 1.00 15.44 211 LEU B CA 1
ATOM 3776 C C . LEU B 1 229 ? -9.620 9.301 -18.790 1.00 16.72 211 LEU B C 1
ATOM 3777 O O . LEU B 1 229 ? -9.116 8.994 -19.909 1.00 14.42 211 LEU B O 1
ATOM 3782 N N . LEU B 1 230 ? -10.941 9.353 -18.575 1.00 15.86 212 LEU B N 1
ATOM 3783 C CA . LEU B 1 230 ? -11.853 8.866 -19.584 1.00 15.93 212 LEU B CA 1
ATOM 3784 C C . LEU B 1 230 ? -11.803 9.774 -20.840 1.00 15.27 212 LEU B C 1
ATOM 3785 O O . LEU B 1 230 ? -12.067 9.333 -21.935 1.00 13.56 212 LEU B O 1
ATOM 3790 N N . LEU B 1 231 ? -11.445 11.048 -20.645 1.00 13.58 213 LEU B N 1
ATOM 3791 C CA . LEU B 1 231 ? -11.340 11.980 -21.730 1.00 13.92 213 LEU B CA 1
ATOM 3792 C C . LEU B 1 231 ? -10.035 11.811 -22.496 1.00 15.07 213 LEU B C 1
ATOM 3793 O O . LEU B 1 231 ? -9.852 12.514 -23.490 1.00 14.47 213 LEU B O 1
ATOM 3798 N N . GLY B 1 232 ? -9.122 10.974 -22.009 1.00 14.84 214 GLY B N 1
ATOM 3799 C CA . GLY B 1 232 ? -7.804 10.821 -22.654 1.00 15.39 214 GLY B CA 1
ATOM 3800 C C . GLY B 1 232 ? -6.677 11.667 -22.047 1.00 14.18 214 GLY B C 1
ATOM 3801 O O . GLY B 1 232 ? -5.584 11.793 -22.633 1.00 14.95 214 GLY B O 1
ATOM 3802 N N . GLY B 1 233 ? -6.889 12.220 -20.866 1.00 13.00 215 GLY B N 1
ATOM 3803 C CA . GLY B 1 233 ? -5.811 12.849 -20.100 1.00 12.37 215 GLY B CA 1
ATOM 3804 C C . GLY B 1 233 ? -5.007 11.898 -19.270 1.00 12.27 215 GLY B C 1
ATOM 3805 O O . GLY B 1 233 ? -5.194 10.673 -19.358 1.00 14.50 215 GLY B O 1
ATOM 3806 N N . ASP B 1 234 ? -4.233 12.422 -18.324 1.00 12.46 216 ASP B N 1
ATOM 3807 C CA . ASP B 1 234 ? -3.123 11.649 -17.800 1.00 12.48 216 ASP B CA 1
ATOM 3808 C C . ASP B 1 234 ? -3.062 11.465 -16.308 1.00 12.35 216 ASP B C 1
ATOM 3809 O O . ASP B 1 234 ? -2.147 10.745 -15.796 1.00 11.99 216 ASP B O 1
ATOM 3814 N N . GLY B 1 235 ? -3.946 12.137 -15.573 1.00 11.88 217 GLY B N 1
ATOM 3815 C CA . GLY B 1 235 ? -3.800 12.127 -14.116 1.00 11.31 217 GLY B CA 1
ATOM 3816 C C . GLY B 1 235 ? -4.258 13.319 -13.391 1.00 10.72 217 GLY B C 1
ATOM 3817 O O . GLY B 1 235 ? -5.017 14.112 -13.943 1.00 10.36 217 GLY B O 1
ATOM 3818 N N . ALA B 1 236 ? -3.755 13.450 -12.151 1.00 10.00 218 ALA B N 1
ATOM 3819 C CA . ALA B 1 236 ? -4.120 14.544 -11.223 1.00 9.97 218 ALA B CA 1
ATOM 3820 C C . ALA B 1 236 ? -3.016 14.944 -10.307 1.00 9.15 218 ALA B C 1
ATOM 3821 O O . ALA B 1 236 ? -2.246 14.101 -9.849 1.00 9.84 218 ALA B O 1
ATOM 3823 N N . ILE B 1 237 ? -2.959 16.244 -10.059 1.00 9.55 219 ILE B N 1
ATOM 3824 C CA . ILE B 1 237 ? -2.265 16.869 -8.979 1.00 10.60 219 ILE B CA 1
ATOM 3825 C C . ILE B 1 237 ? -3.362 17.487 -8.141 1.00 11.85 219 ILE B C 1
ATOM 3826 O O . ILE B 1 237 ? -3.903 18.560 -8.487 1.00 11.68 219 ILE B O 1
ATOM 3831 N N . SER B 1 238 ? -3.747 16.796 -7.078 1.00 13.49 220 SER B N 1
ATOM 3832 C CA . SER B 1 238 ? -4.869 17.295 -6.258 1.00 13.22 220 SER B CA 1
ATOM 3833 C C . SER B 1 238 ? -4.672 17.030 -4.798 1.00 13.42 220 SER B C 1
ATOM 3834 O O . SER B 1 238 ? -4.042 16.036 -4.354 1.00 12.96 220 SER B O 1
ATOM 3837 N N . ALA B 1 239 ? -5.288 17.878 -4.016 1.00 13.31 221 ALA B N 1
ATOM 3838 C CA . ALA B 1 239 ? -4.950 17.976 -2.580 1.00 13.58 221 ALA B CA 1
ATOM 3839 C C . ALA B 1 239 ? -5.110 16.686 -1.793 1.00 13.94 221 ALA B C 1
ATOM 3840 O O . ALA B 1 239 ? -4.316 16.429 -0.872 1.00 12.70 221 ALA B O 1
ATOM 3842 N N . SER B 1 240 ? -6.079 15.873 -2.157 1.00 13.62 222 SER B N 1
ATOM 3843 C CA . SER B 1 240 ? -6.342 14.581 -1.431 1.00 14.94 222 SER B CA 1
ATOM 3844 C C . SER B 1 240 ? -5.181 13.568 -1.551 1.00 14.43 222 SER B C 1
ATOM 3845 O O . SER B 1 240 ? -5.080 12.619 -0.805 1.00 15.91 222 SER B O 1
ATOM 3848 N N . GLY B 1 241 ? -4.270 13.841 -2.456 1.00 14.65 223 GLY B N 1
ATOM 3849 C CA . GLY B 1 241 ? -3.040 13.067 -2.548 1.00 14.93 223 GLY B CA 1
ATOM 3850 C C . GLY B 1 241 ? -2.219 13.151 -1.262 1.00 14.56 223 GLY B C 1
ATOM 3851 O O . GLY B 1 241 ? -1.411 12.287 -0.988 1.00 13.69 223 GLY B O 1
ATOM 3852 N N . ASN B 1 242 ? -2.428 14.198 -0.480 1.00 13.46 224 ASN B N 1
ATOM 3853 C CA . ASN B 1 242 ? -1.717 14.328 0.771 1.00 13.20 224 ASN B CA 1
ATOM 3854 C C . ASN B 1 242 ? -2.194 13.379 1.873 1.00 13.59 224 ASN B C 1
ATOM 3855 O O . ASN B 1 242 ? -1.365 12.903 2.664 1.00 12.24 224 ASN B O 1
ATOM 3860 N N . PHE B 1 243 ? -3.492 13.221 1.976 1.00 13.81 225 PHE B N 1
ATOM 3861 C CA . PHE B 1 243 ? -4.090 12.495 3.139 1.00 13.81 225 PHE B CA 1
ATOM 3862 C C . PHE B 1 243 ? -4.748 11.223 2.759 1.00 13.96 225 PHE B C 1
ATOM 3863 O O . PHE B 1 243 ? -4.867 10.325 3.574 1.00 15.61 225 PHE B O 1
ATOM 3871 N N . ALA B 1 244 ? -5.183 11.113 1.533 1.00 13.00 226 ALA B N 1
ATOM 3872 C CA . ALA B 1 244 ? -5.768 9.854 1.045 1.00 12.74 226 ALA B CA 1
ATOM 3873 C C . ALA B 1 244 ? -5.213 9.459 -0.349 1.00 12.93 226 ALA B C 1
ATOM 3874 O O . ALA B 1 244 ? -5.938 9.181 -1.301 1.00 13.27 226 ALA B O 1
ATOM 3876 N N . PRO B 1 245 ? -3.888 9.378 -0.466 1.00 13.99 227 PRO B N 1
ATOM 3877 C CA . PRO B 1 245 ? -3.333 9.060 -1.807 1.00 14.49 227 PRO B CA 1
ATOM 3878 C C . PRO B 1 245 ? -3.815 7.752 -2.395 1.00 14.23 227 PRO B C 1
ATOM 3879 O O . PRO B 1 245 ? -3.934 7.626 -3.611 1.00 14.07 227 PRO B O 1
ATOM 3883 N N . GLN B 1 246 ? -4.128 6.773 -1.538 1.00 15.31 228 GLN B N 1
ATOM 3884 C CA . GLN B 1 246 ? -4.532 5.441 -1.983 1.00 14.89 228 GLN B CA 1
ATOM 3885 C C . GLN B 1 246 ? -5.766 5.477 -2.862 1.00 14.54 228 GLN B C 1
ATOM 3886 O O . GLN B 1 246 ? -5.940 4.670 -3.791 1.00 15.02 228 GLN B O 1
ATOM 3892 N N . VAL B 1 247 ? -6.607 6.444 -2.619 1.00 13.67 229 VAL B N 1
ATOM 3893 C CA . VAL B 1 247 ? -7.856 6.496 -3.392 1.00 14.28 229 VAL B CA 1
ATOM 3894 C C . VAL B 1 247 ? -7.524 6.804 -4.863 1.00 13.44 229 VAL B C 1
ATOM 3895 O O . VAL B 1 247 ? -7.962 6.152 -5.794 1.00 13.36 229 VAL B O 1
ATOM 3899 N N . SER B 1 248 ? -6.716 7.820 -5.075 1.00 13.88 230 SER B N 1
ATOM 3900 C CA . SER B 1 248 ? -6.272 8.127 -6.472 1.00 12.49 230 SER B CA 1
ATOM 3901 C C . SER B 1 248 ? -5.323 7.065 -7.088 1.00 12.42 230 SER B C 1
ATOM 3902 O O . SER B 1 248 ? -5.422 6.770 -8.256 1.00 12.83 230 SER B O 1
ATOM 3905 N N . VAL B 1 249 ? -4.362 6.589 -6.292 1.00 13.29 231 VAL B N 1
ATOM 3906 C CA . VAL B 1 249 ? -3.425 5.571 -6.738 1.00 13.79 231 VAL B CA 1
ATOM 3907 C C . VAL B 1 249 ? -4.210 4.353 -7.217 1.00 13.73 231 VAL B C 1
ATOM 3908 O O . VAL B 1 249 ? -3.993 3.846 -8.317 1.00 14.23 231 VAL B O 1
ATOM 3912 N N . ASN B 1 250 ? -5.201 3.955 -6.445 1.00 13.24 232 ASN B N 1
ATOM 3913 C CA . ASN B 1 250 ? -5.958 2.761 -6.732 1.00 13.32 232 ASN B CA 1
ATOM 3914 C C . ASN B 1 250 ? -6.906 2.966 -7.879 1.00 12.10 232 ASN B C 1
ATOM 3915 O O . ASN B 1 250 ? -7.172 2.065 -8.635 1.00 11.67 232 ASN B O 1
ATOM 3920 N N . LEU B 1 251 ? -7.453 4.168 -8.018 1.00 13.01 233 LEU B N 1
ATOM 3921 C CA . LEU B 1 251 ? -8.229 4.491 -9.226 1.00 13.45 233 LEU B CA 1
ATOM 3922 C C . LEU B 1 251 ? -7.374 4.372 -10.508 1.00 13.21 233 LEU B C 1
ATOM 3923 O O . LEU B 1 251 ? -7.743 3.746 -11.494 1.00 13.72 233 LEU B O 1
ATOM 3928 N N . LEU B 1 252 ? -6.202 4.994 -10.499 1.00 13.35 234 LEU B N 1
ATOM 3929 C CA . LEU B 1 252 ? -5.356 4.972 -11.655 1.00 13.34 234 LEU B CA 1
ATOM 3930 C C . LEU B 1 252 ? -4.968 3.519 -12.015 1.00 13.87 234 LEU B C 1
ATOM 3931 O O . LEU B 1 252 ? -5.073 3.126 -13.154 1.00 16.36 234 LEU B O 1
ATOM 3936 N N . LYS B 1 253 ? -4.590 2.732 -11.020 1.00 15.07 235 LYS B N 1
ATOM 3937 C CA . LYS B 1 253 ? -4.275 1.319 -11.198 1.00 16.61 235 LYS B CA 1
ATOM 3938 C C . LYS B 1 253 ? -5.456 0.527 -11.818 1.00 15.89 235 LYS B C 1
ATOM 3939 O O . LYS B 1 253 ? -5.305 -0.141 -12.825 1.00 14.11 235 LYS B O 1
ATOM 3945 N N . ALA B 1 254 ? -6.639 0.667 -11.232 1.00 16.22 236 ALA B N 1
ATOM 3946 C CA . ALA B 1 254 ? -7.855 0.075 -11.790 1.00 15.73 236 ALA B CA 1
ATOM 3947 C C . ALA B 1 254 ? -8.127 0.553 -13.161 1.00 16.65 236 ALA B C 1
ATOM 3948 O O . ALA B 1 254 ? -8.448 -0.253 -14.037 1.00 18.27 236 ALA B O 1
ATOM 3950 N N . TRP B 1 255 ? -7.968 1.841 -13.431 1.00 17.00 237 TRP B N 1
ATOM 3951 C CA . TRP B 1 255 ? -8.144 2.283 -14.796 1.00 19.93 237 TRP B CA 1
ATOM 3952 C C . TRP B 1 255 ? -7.151 1.596 -15.775 1.00 21.35 237 TRP B C 1
ATOM 3953 O O . TRP B 1 255 ? -7.528 1.073 -16.810 1.00 22.72 237 TRP B O 1
ATOM 3964 N N . ARG B 1 256 ? -5.876 1.593 -15.404 1.00 20.27 238 ARG B N 1
ATOM 3965 C CA . ARG B 1 256 ? -4.838 0.963 -16.209 1.00 20.32 238 ARG B CA 1
ATOM 3966 C C . ARG B 1 256 ? -4.974 -0.571 -16.314 1.00 21.15 238 ARG B C 1
ATOM 3967 O O . ARG B 1 256 ? -4.543 -1.162 -17.321 1.00 21.74 238 ARG B O 1
ATOM 3975 N N . ASP B 1 257 ? -5.606 -1.186 -15.318 1.00 19.55 239 ASP B N 1
ATOM 3976 C CA . ASP B 1 257 ? -5.883 -2.616 -15.348 1.00 19.50 239 ASP B CA 1
ATOM 3977 C C . ASP B 1 257 ? -7.095 -2.902 -16.240 1.00 23.84 239 ASP B C 1
ATOM 3978 O O . ASP B 1 257 ? -7.327 -4.053 -16.535 1.00 22.04 239 ASP B O 1
ATOM 3983 N N . GLY B 1 258 ? -7.811 -1.862 -16.708 1.00 26.01 240 GLY B N 1
ATOM 3984 C CA . GLY B 1 258 ? -9.173 -2.030 -17.308 1.00 27.91 240 GLY B CA 1
ATOM 3985 C C . GLY B 1 258 ? -10.339 -2.346 -16.358 1.00 29.23 240 GLY B C 1
ATOM 3986 O O . GLY B 1 258 ? -11.405 -2.712 -16.788 1.00 36.19 240 GLY B O 1
ATOM 3987 N N . ASP B 1 259 ? -10.156 -2.282 -15.061 1.00 28.52 241 ASP B N 1
ATOM 3988 C CA . ASP B 1 259 ? -11.242 -2.513 -14.168 1.00 27.74 241 ASP B CA 1
ATOM 3989 C C . ASP B 1 259 ? -11.955 -1.150 -13.943 1.00 26.74 241 ASP B C 1
ATOM 3990 O O . ASP B 1 259 ? -11.727 -0.437 -12.949 1.00 21.87 241 ASP B O 1
ATOM 3995 N N . VAL B 1 260 ? -12.818 -0.826 -14.890 1.00 26.48 242 VAL B N 1
ATOM 3996 C CA . VAL B 1 260 ? -13.525 0.466 -14.916 1.00 27.49 242 VAL B CA 1
ATOM 3997 C C . VAL B 1 260 ? -14.512 0.658 -13.786 1.00 23.66 242 VAL B C 1
ATOM 3998 O O . VAL B 1 260 ? -14.624 1.791 -13.201 1.00 22.58 242 VAL B O 1
ATOM 4002 N N . ALA B 1 261 ? -15.210 -0.418 -13.449 1.00 22.36 243 ALA B N 1
ATOM 4003 C CA . ALA B 1 261 ? -16.153 -0.368 -12.335 1.00 23.58 243 ALA B CA 1
ATOM 4004 C C . ALA B 1 261 ? -15.396 -0.072 -11.076 1.00 22.51 243 ALA B C 1
ATOM 4005 O O . ALA B 1 261 ? -15.888 0.659 -10.240 1.00 21.76 243 ALA B O 1
ATOM 4007 N N . LYS B 1 262 ? -14.214 -0.680 -10.903 1.00 21.80 244 LYS B N 1
ATOM 4008 C CA . LYS B 1 262 ? -13.455 -0.449 -9.664 1.00 19.97 244 LYS B CA 1
ATOM 4009 C C . LYS B 1 262 ? -12.996 1.006 -9.582 1.00 17.72 244 LYS B C 1
ATOM 4010 O O . LYS B 1 262 ? -13.059 1.616 -8.547 1.00 19.75 244 LYS B O 1
ATOM 4016 N N . ALA B 1 263 ? -12.486 1.526 -10.688 1.00 17.15 245 ALA B N 1
ATOM 4017 C CA . ALA B 1 263 ? -12.087 2.924 -10.790 1.00 16.60 245 ALA B CA 1
ATOM 4018 C C . ALA B 1 263 ? -13.254 3.891 -10.434 1.00 15.73 245 ALA B C 1
ATOM 4019 O O . ALA B 1 263 ? -13.084 4.859 -9.689 1.00 14.00 245 ALA B O 1
ATOM 4021 N N . ALA B 1 264 ? -14.439 3.544 -10.937 1.00 15.68 246 ALA B N 1
ATOM 4022 C CA . ALA B 1 264 ? -15.649 4.294 -10.670 1.00 16.09 246 ALA B CA 1
ATOM 4023 C C . ALA B 1 264 ? -15.967 4.271 -9.229 1.00 16.34 246 ALA B C 1
ATOM 4024 O O . ALA B 1 264 ? -16.498 5.235 -8.708 1.00 16.24 246 ALA B O 1
ATOM 4026 N N . GLY B 1 265 ? -15.658 3.178 -8.556 1.00 18.29 247 GLY B N 1
ATOM 4027 C CA . GLY B 1 265 ? -15.918 3.107 -7.108 1.00 18.03 247 GLY B CA 1
ATOM 4028 C C . GLY B 1 265 ? -15.082 4.101 -6.332 1.00 17.52 247 GLY B C 1
ATOM 4029 O O . GLY B 1 265 ? -15.528 4.726 -5.411 1.00 16.18 247 GLY B O 1
ATOM 4030 N N . TYR B 1 266 ? -13.814 4.233 -6.716 1.00 18.43 248 TYR B N 1
ATOM 4031 C CA . TYR B 1 266 ? -12.904 5.186 -6.057 1.00 16.66 248 TYR B CA 1
ATOM 4032 C C . TYR B 1 266 ? -13.321 6.576 -6.417 1.00 14.12 248 TYR B C 1
ATOM 4033 O O . TYR B 1 266 ? -13.222 7.460 -5.626 1.00 15.06 248 TYR B O 1
ATOM 4042 N N . HIS B 1 267 ? -13.781 6.775 -7.646 1.00 15.03 249 HIS B N 1
ATOM 4043 C CA . HIS B 1 267 ? -14.265 8.078 -8.081 1.00 15.41 249 HIS B CA 1
ATOM 4044 C C . HIS B 1 267 ? -15.414 8.580 -7.189 1.00 15.82 249 HIS B C 1
ATOM 4045 O O . HIS B 1 267 ? -15.529 9.809 -6.885 1.00 15.29 249 HIS B O 1
ATOM 4052 N N . GLN B 1 268 ? -16.277 7.644 -6.784 1.00 17.27 250 GLN B N 1
ATOM 4053 C CA . GLN B 1 268 ? -17.417 8.025 -5.950 1.00 18.59 250 GLN B CA 1
ATOM 4054 C C . GLN B 1 268 ? -16.915 8.685 -4.678 1.00 16.72 250 GLN B C 1
ATOM 4055 O O . GLN B 1 268 ? -17.523 9.581 -4.154 1.00 15.51 250 GLN B O 1
ATOM 4061 N N . THR B 1 269 ? -15.769 8.231 -4.199 1.00 16.23 251 THR B N 1
ATOM 4062 C CA . THR B 1 269 ? -15.144 8.812 -3.028 1.00 14.24 251 THR B CA 1
ATOM 4063 C C . THR B 1 269 ? -14.581 10.194 -3.280 1.00 14.45 251 THR B C 1
ATOM 4064 O O . THR B 1 269 ? -14.752 11.146 -2.455 1.00 12.34 251 THR B O 1
ATOM 4068 N N . LEU B 1 270 ? -13.826 10.275 -4.382 1.00 13.43 252 LEU B N 1
ATOM 4069 C CA . LEU B 1 270 ? -13.218 11.484 -4.758 1.00 12.82 252 LEU B CA 1
ATOM 4070 C C . LEU B 1 270 ? -14.261 12.529 -5.086 1.00 12.77 252 LEU B C 1
ATOM 4071 O O . LEU B 1 270 ? -13.985 13.709 -4.953 1.00 15.13 252 LEU B O 1
ATOM 4076 N N . LEU B 1 271 ? -15.436 12.120 -5.556 1.00 13.66 253 LEU B N 1
ATOM 4077 C CA . LEU B 1 271 ? -16.571 13.050 -5.740 1.00 13.73 253 LEU B CA 1
ATOM 4078 C C . LEU B 1 271 ? -16.981 13.791 -4.509 1.00 14.57 253 LEU B C 1
ATOM 4079 O O . LEU B 1 271 ? -17.450 14.944 -4.644 1.00 13.50 253 LEU B O 1
ATOM 4084 N N . GLN B 1 272 ? -16.779 13.156 -3.339 1.00 13.68 254 GLN B N 1
ATOM 4085 C CA . GLN B 1 272 ? -17.239 13.695 -2.054 1.00 14.42 254 GLN B CA 1
ATOM 4086 C C . GLN B 1 272 ? -16.198 14.446 -1.319 1.00 16.12 254 GLN B C 1
ATOM 4087 O O . GLN B 1 272 ? -16.515 15.417 -0.661 1.00 16.72 254 GLN B O 1
ATOM 4093 N N . ILE B 1 273 ? -14.926 14.055 -1.484 1.00 15.90 255 ILE B N 1
ATOM 4094 C CA . ILE B 1 273 ? -13.861 14.709 -0.755 1.00 15.79 255 ILE B CA 1
ATOM 4095 C C . ILE B 1 273 ? -13.871 16.236 -0.779 1.00 15.27 255 ILE B C 1
ATOM 4096 O O . ILE B 1 273 ? -13.664 16.834 0.276 1.00 16.14 255 ILE B O 1
ATOM 4101 N N . PRO B 1 274 ? -14.068 16.870 -1.963 1.00 16.60 256 PRO B N 1
ATOM 4102 C CA . PRO B 1 274 ? -13.913 18.317 -1.978 1.00 18.24 256 PRO B CA 1
ATOM 4103 C C . PRO B 1 274 ? -14.895 19.136 -1.108 1.00 18.37 256 PRO B C 1
ATOM 4104 O O . PRO B 1 274 ? -14.595 20.285 -0.860 1.00 21.12 256 PRO B O 1
ATOM 4108 N N . GLN B 1 275 ? -15.954 18.562 -0.578 1.00 20.98 257 GLN B N 1
ATOM 4109 C CA . GLN B 1 275 ? -16.749 19.233 0.508 1.00 23.49 257 GLN B CA 1
ATOM 4110 C C . GLN B 1 275 ? -15.842 19.855 1.585 1.00 25.02 257 GLN B C 1
ATOM 4111 O O . GLN B 1 275 ? -16.100 20.927 2.105 1.00 21.32 257 GLN B O 1
ATOM 4117 N N . MET B 1 276 ? -14.772 19.131 1.916 1.00 23.17 258 MET B N 1
ATOM 4118 C CA . MET B 1 276 ? -13.830 19.518 3.010 1.00 24.64 258 MET B CA 1
ATOM 4119 C C . MET B 1 276 ? -13.214 20.827 2.761 1.00 22.31 258 MET B C 1
ATOM 4120 O O . MET B 1 276 ? -12.954 21.566 3.693 1.00 23.59 258 MET B O 1
ATOM 4125 N N . TYR B 1 277 ? -12.901 21.080 1.500 1.00 21.89 259 TYR B N 1
ATOM 4126 C CA . TYR B 1 277 ? -12.196 22.300 1.145 1.00 21.17 259 TYR B CA 1
ATOM 4127 C C . TYR B 1 277 ? -13.019 23.610 1.336 1.00 23.27 259 TYR B C 1
ATOM 4128 O O . TYR B 1 277 ? -12.453 24.686 1.376 1.00 18.97 259 TYR B O 1
ATOM 4137 N N . GLN B 1 278 ? -14.321 23.491 1.520 1.00 20.86 260 GLN B N 1
ATOM 4138 C CA . GLN B 1 278 ? -15.173 24.618 1.875 1.00 24.42 260 GLN B CA 1
ATOM 4139 C C . GLN B 1 278 ? -14.977 25.067 3.324 1.00 22.18 260 GLN B C 1
ATOM 4140 O O . GLN B 1 278 ? -15.528 26.080 3.725 1.00 19.40 260 GLN B O 1
ATOM 4146 N N . LEU B 1 279 ? -14.287 24.285 4.152 1.00 19.84 261 LEU B N 1
ATOM 4147 C CA . LEU B 1 279 ? -14.220 24.623 5.550 1.00 18.92 261 LEU B CA 1
ATOM 4148 C C . LEU B 1 279 ? -13.455 25.916 5.832 1.00 16.68 261 LEU B C 1
ATOM 4149 O O . LEU B 1 279 ? -13.673 26.511 6.871 1.00 16.65 261 LEU B O 1
ATOM 4154 N N . ASP B 1 280 ? -12.580 26.333 4.926 1.00 13.50 262 ASP B N 1
ATOM 4155 C CA . ASP B 1 280 ? -11.860 27.565 5.055 1.00 14.46 262 ASP B CA 1
ATOM 4156 C C . ASP B 1 280 ? -11.264 28.001 3.732 1.00 14.95 262 ASP B C 1
ATOM 4157 O O . ASP B 1 280 ? -11.151 27.203 2.797 1.00 15.30 262 ASP B O 1
ATOM 4162 N N . THR B 1 281 ? -10.863 29.261 3.677 1.00 13.64 263 THR B N 1
ATOM 4163 C CA . THR B 1 281 ? -10.179 29.786 2.515 1.00 15.08 263 THR B CA 1
ATOM 4164 C C . THR B 1 281 ? -9.102 30.707 2.953 1.00 14.38 263 THR B C 1
ATOM 4165 O O . THR B 1 281 ? -9.402 31.692 3.570 1.00 15.00 263 THR B O 1
ATOM 4169 N N . PRO B 1 282 ? -7.793 30.368 2.707 1.00 16.41 264 PRO B N 1
ATOM 4170 C CA . PRO B 1 282 ? -7.274 29.188 2.025 1.00 16.74 264 PRO B CA 1
ATOM 4171 C C . PRO B 1 282 ? -7.555 27.970 2.827 1.00 17.58 264 PRO B C 1
ATOM 4172 O O . PRO B 1 282 ? -7.734 28.068 4.033 1.00 19.22 264 PRO B O 1
ATOM 4176 N N . PHE B 1 283 ? -7.551 26.837 2.189 1.00 16.36 265 PHE B N 1
ATOM 4177 C CA . PHE B 1 283 ? -7.840 25.631 2.908 1.00 16.81 265 PHE B CA 1
ATOM 4178 C C . PHE B 1 283 ? -6.610 24.711 3.043 1.00 15.09 265 PHE B C 1
ATOM 4179 O O . PHE B 1 283 ? -6.748 23.548 3.279 1.00 13.50 265 PHE B O 1
ATOM 4187 N N . VAL B 1 284 ? -5.440 25.296 2.914 1.00 14.54 266 VAL B N 1
ATOM 4188 C CA . VAL B 1 284 ? -4.194 24.638 3.308 1.00 16.95 266 VAL B CA 1
ATOM 4189 C C . VAL B 1 284 ? -4.226 24.035 4.756 1.00 15.32 266 VAL B C 1
ATOM 4190 O O . VAL B 1 284 ? -3.688 22.939 4.972 1.00 15.33 266 VAL B O 1
ATOM 4194 N N . ASN B 1 285 ? -4.843 24.755 5.692 1.00 14.62 267 ASN B N 1
ATOM 4195 C CA . ASN B 1 285 ? -5.092 24.267 7.028 1.00 14.89 267 ASN B CA 1
ATOM 4196 C C . ASN B 1 285 ? -5.908 22.989 7.056 1.00 14.45 267 ASN B C 1
ATOM 4197 O O . ASN B 1 285 ? -5.490 21.969 7.668 1.00 14.91 267 ASN B O 1
ATOM 4202 N N . VAL B 1 286 ? -6.963 22.936 6.261 1.00 15.17 268 VAL B N 1
ATOM 4203 C CA . VAL B 1 286 ? -7.768 21.745 6.171 1.00 13.60 268 VAL B CA 1
ATOM 4204 C C . VAL B 1 286 ? -6.921 20.557 5.708 1.00 13.95 268 VAL B C 1
ATOM 4205 O O . VAL B 1 286 ? -6.995 19.476 6.261 1.00 13.79 268 VAL B O 1
ATOM 4209 N N . ILE B 1 287 ? -6.119 20.737 4.672 1.00 13.71 269 ILE B N 1
ATOM 4210 C CA . ILE B 1 287 ? -5.382 19.597 4.166 1.00 13.45 269 ILE B CA 1
ATOM 4211 C C . ILE B 1 287 ? -4.444 19.024 5.237 1.00 12.51 269 ILE B C 1
ATOM 4212 O O . ILE B 1 287 ? -4.373 17.823 5.419 1.00 13.63 269 ILE B O 1
ATOM 4217 N N . LYS B 1 288 ? -3.785 19.897 5.966 1.00 13.24 270 LYS B N 1
ATOM 4218 C CA . LYS B 1 288 ? -2.818 19.430 6.961 1.00 15.44 270 LYS B CA 1
ATOM 4219 C C . LYS B 1 288 ? -3.529 18.773 8.127 1.00 15.07 270 LYS B C 1
ATOM 4220 O O . LYS B 1 288 ? -3.058 17.741 8.664 1.00 16.22 270 LYS B O 1
ATOM 4226 N N . GLU B 1 289 ? -4.667 19.331 8.493 1.00 15.53 271 GLU B N 1
ATOM 4227 C CA . GLU B 1 289 ? -5.508 18.687 9.530 1.00 15.53 271 GLU B CA 1
ATOM 4228 C C . GLU B 1 289 ? -5.929 17.326 9.078 1.00 13.96 271 GLU B C 1
ATOM 4229 O O . GLU B 1 289 ? -5.992 16.395 9.897 1.00 16.83 271 GLU B O 1
ATOM 4235 N N . ALA B 1 290 ? -6.203 17.139 7.786 1.00 13.76 272 ALA B N 1
ATOM 4236 C CA . ALA B 1 290 ? -6.645 15.837 7.299 1.00 13.47 272 ALA B CA 1
ATOM 4237 C C . ALA B 1 290 ? -5.495 14.864 7.330 1.00 14.31 272 ALA B C 1
ATOM 4238 O O . ALA B 1 290 ? -5.700 13.655 7.589 1.00 14.24 272 ALA B O 1
ATOM 4240 N N . ILE B 1 291 ? -4.287 15.357 7.057 1.00 14.07 273 ILE B N 1
ATOM 4241 C CA . ILE B 1 291 ? -3.107 14.466 7.117 1.00 14.44 273 ILE B CA 1
ATOM 4242 C C . ILE B 1 291 ? -3.029 13.897 8.507 1.00 14.44 273 ILE B C 1
ATOM 4243 O O . ILE B 1 291 ? -2.842 12.714 8.682 1.00 15.38 273 ILE B O 1
ATOM 4248 N N . VAL B 1 292 ? -3.270 14.742 9.499 1.00 16.50 274 VAL B N 1
ATOM 4249 C CA . VAL B 1 292 ? -3.209 14.305 10.923 1.00 17.00 274 VAL B CA 1
ATOM 4250 C C . VAL B 1 292 ? -4.269 13.269 11.302 1.00 18.84 274 VAL B C 1
ATOM 4251 O O . VAL B 1 292 ? -3.938 12.136 11.746 1.00 15.39 274 VAL B O 1
ATOM 4255 N N . LEU B 1 293 ? -5.518 13.623 11.017 1.00 18.16 275 LEU B N 1
ATOM 4256 C CA . LEU B 1 293 ? -6.658 12.731 11.196 1.00 19.09 275 LEU B CA 1
ATOM 4257 C C . LEU B 1 293 ? -6.497 11.433 10.464 1.00 19.69 275 LEU B C 1
ATOM 4258 O O . LEU B 1 293 ? -7.021 10.435 10.880 1.00 19.79 275 LEU B O 1
ATOM 4263 N N . CYS B 1 294 ? -5.838 11.413 9.337 1.00 20.32 276 CYS B N 1
ATOM 4264 C CA . CYS B 1 294 ? -5.658 10.129 8.600 1.00 19.83 276 CYS B CA 1
ATOM 4265 C C . CYS B 1 294 ? -4.419 9.305 9.059 1.00 19.78 276 CYS B C 1
ATOM 4266 O O . CYS B 1 294 ? -4.069 8.344 8.440 1.00 21.32 276 CYS B O 1
ATOM 4269 N N . GLY B 1 295 ? -3.704 9.727 10.086 1.00 22.59 277 GLY B N 1
ATOM 4270 C CA . GLY B 1 295 ? -2.745 8.840 10.728 1.00 21.46 277 GLY B CA 1
ATOM 4271 C C . GLY B 1 295 ? -1.330 9.378 10.725 1.00 23.86 277 GLY B C 1
ATOM 4272 O O . GLY B 1 295 ? -0.476 8.715 11.275 1.00 24.19 277 GLY B O 1
ATOM 4273 N N . ARG B 1 296 ? -1.056 10.554 10.142 1.00 19.56 278 ARG B N 1
ATOM 4274 C CA . ARG B 1 296 ? 0.325 11.127 10.170 1.00 22.42 278 ARG B CA 1
ATOM 4275 C C . ARG B 1 296 ? 0.399 12.387 11.012 1.00 22.67 278 ARG B C 1
ATOM 4276 O O . ARG B 1 296 ? 0.053 13.456 10.521 1.00 24.92 278 ARG B O 1
ATOM 4284 N N . PRO B 1 297 ? 0.876 12.300 12.268 1.00 20.83 279 PRO B N 1
ATOM 4285 C CA . PRO B 1 297 ? 0.866 13.482 13.157 1.00 22.96 279 PRO B CA 1
ATOM 4286 C C . PRO B 1 297 ? 1.946 14.507 12.845 1.00 26.96 279 PRO B C 1
ATOM 4287 O O . PRO B 1 297 ? 3.083 14.333 13.229 1.00 33.58 279 PRO B O 1
ATOM 4291 N N . VAL B 1 298 ? 1.594 15.586 12.187 1.00 24.05 280 VAL B N 1
ATOM 4292 C CA . VAL B 1 298 ? 2.547 16.646 11.850 1.00 22.21 280 VAL B CA 1
ATOM 4293 C C . VAL B 1 298 ? 2.012 17.911 12.451 1.00 20.56 280 VAL B C 1
ATOM 4294 O O . VAL B 1 298 ? 0.823 17.975 12.735 1.00 21.29 280 VAL B O 1
ATOM 4298 N N . SER B 1 299 ? 2.875 18.893 12.690 1.00 19.10 281 SER B N 1
ATOM 4299 C CA . SER B 1 299 ? 2.448 20.239 12.986 1.00 18.18 281 SER B CA 1
ATOM 4300 C C . SER B 1 299 ? 1.571 20.716 11.790 1.00 19.17 281 SER B C 1
ATOM 4301 O O . SER B 1 299 ? 1.884 20.449 10.629 1.00 16.95 281 SER B O 1
ATOM 4304 N N . THR B 1 300 ? 0.458 21.369 12.111 1.00 16.87 282 THR B N 1
ATOM 4305 C CA . THR B 1 300 ? -0.479 21.874 11.120 1.00 16.55 282 THR B CA 1
ATOM 4306 C C . THR B 1 300 ? -0.359 23.399 10.910 1.00 17.71 282 THR B C 1
ATOM 4307 O O . THR B 1 300 ? -1.177 24.030 10.200 1.00 17.24 282 THR B O 1
ATOM 4311 N N . HIS B 1 301 ? 0.690 23.992 11.479 1.00 15.29 283 HIS B N 1
ATOM 4312 C CA . HIS B 1 301 ? 0.924 25.371 11.318 1.00 15.69 283 HIS B CA 1
ATOM 4313 C C . HIS B 1 301 ? 0.832 25.757 9.817 1.00 13.82 283 HIS B C 1
ATOM 4314 O O . HIS B 1 301 ? 1.374 25.066 8.921 1.00 12.49 283 HIS B O 1
ATOM 4321 N N . VAL B 1 302 ? 0.181 26.873 9.574 1.00 14.08 284 VAL B N 1
ATOM 4322 C CA . VAL B 1 302 ? 0.084 27.434 8.194 1.00 14.17 284 VAL B CA 1
ATOM 4323 C C . VAL B 1 302 ? 0.571 28.832 8.265 1.00 15.30 284 VAL B C 1
ATOM 4324 O O . VAL B 1 302 ? 0.484 29.479 9.345 1.00 17.11 284 VAL B O 1
ATOM 4328 N N . LEU B 1 303 ? 1.059 29.335 7.134 1.00 14.70 285 LEU B N 1
ATOM 4329 C CA . LEU B 1 303 ? 1.555 30.716 7.056 1.00 14.00 285 LEU B CA 1
ATOM 4330 C C . LEU B 1 303 ? 0.438 31.761 6.792 1.00 14.05 285 LEU B C 1
ATOM 4331 O O . LEU B 1 303 ? -0.469 31.524 6.008 1.00 11.46 285 LEU B O 1
ATOM 4336 N N . PRO B 1 304 ? 0.526 32.939 7.443 1.00 15.09 286 PRO B N 1
ATOM 4337 C CA . PRO B 1 304 ? -0.431 33.987 7.192 1.00 14.71 286 PRO B CA 1
ATOM 4338 C C . PRO B 1 304 ? -0.352 34.385 5.698 1.00 14.37 286 PRO B C 1
ATOM 4339 O O . PRO B 1 304 ? 0.728 34.338 5.090 1.00 14.54 286 PRO B O 1
ATOM 4343 N N . PRO B 1 305 ? -1.502 34.769 5.085 1.00 15.11 287 PRO B N 1
ATOM 4344 C CA . PRO B 1 305 ? -2.771 35.079 5.807 1.00 13.38 287 PRO B CA 1
ATOM 4345 C C . PRO B 1 305 ? -3.725 33.906 6.035 1.00 13.50 287 PRO B C 1
ATOM 4346 O O . PRO B 1 305 ? -4.911 34.151 6.445 1.00 13.03 287 PRO B O 1
ATOM 4350 N N . ALA B 1 306 ? -3.269 32.652 5.834 1.00 12.59 288 ALA B N 1
ATOM 4351 C CA . ALA B 1 306 ? -4.054 31.528 6.317 1.00 14.60 288 ALA B CA 1
ATOM 4352 C C . ALA B 1 306 ? -3.953 31.528 7.822 1.00 14.77 288 ALA B C 1
ATOM 4353 O O . ALA B 1 306 ? -3.138 32.259 8.349 1.00 13.62 288 ALA B O 1
ATOM 4355 N N . SER B 1 307 ? -4.810 30.744 8.494 1.00 15.49 289 SER B N 1
ATOM 4356 C CA . SER B 1 307 ? -4.893 30.705 9.934 1.00 15.90 289 SER B CA 1
ATOM 4357 C C . SER B 1 307 ? -5.300 29.312 10.400 1.00 16.30 289 SER B C 1
ATOM 4358 O O . SER B 1 307 ? -5.758 28.513 9.636 1.00 15.65 289 SER B O 1
ATOM 4361 N N . PRO B 1 308 ? -5.114 29.014 11.677 1.00 19.33 290 PRO B N 1
ATOM 4362 C CA . PRO B 1 308 ? -5.412 27.636 12.100 1.00 19.50 290 PRO B CA 1
ATOM 4363 C C . PRO B 1 308 ? -6.900 27.340 12.008 1.00 17.24 290 PRO B C 1
ATOM 4364 O O . PRO B 1 308 ? -7.668 28.199 12.209 1.00 15.74 290 PRO B O 1
ATOM 4368 N N . LEU B 1 309 ? -7.228 26.117 11.636 1.00 17.37 291 LEU B N 1
ATOM 4369 C CA . LEU B 1 309 ? -8.609 25.656 11.589 1.00 18.01 291 LEU B CA 1
ATOM 4370 C C . LEU B 1 309 ? -9.194 25.500 13.000 1.00 17.92 291 LEU B C 1
ATOM 4371 O O . LEU B 1 309 ? -8.580 24.876 13.854 1.00 18.78 291 LEU B O 1
ATOM 4376 N N . ASP B 1 310 ? -10.353 26.073 13.242 1.00 17.79 292 ASP B N 1
ATOM 4377 C CA . ASP B 1 310 ? -10.984 26.003 14.577 1.00 19.06 292 ASP B CA 1
ATOM 4378 C C . ASP B 1 310 ? -11.402 24.572 14.899 1.00 19.13 292 ASP B C 1
ATOM 4379 O O . ASP B 1 310 ? -11.477 23.671 14.023 1.00 15.40 292 ASP B O 1
ATOM 4384 N N . GLU B 1 311 ? -11.656 24.326 16.172 1.00 19.64 293 GLU B N 1
ATOM 4385 C CA . GLU B 1 311 ? -12.005 22.974 16.592 1.00 18.15 293 GLU B CA 1
ATOM 4386 C C . GLU B 1 311 ? -13.302 22.473 15.989 1.00 17.78 293 GLU B C 1
ATOM 4387 O O . GLU B 1 311 ? -13.367 21.354 15.560 1.00 16.49 293 GLU B O 1
ATOM 4393 N N . PRO B 1 312 ? -14.360 23.320 15.924 1.00 19.58 294 PRO B N 1
ATOM 4394 C CA . PRO B 1 312 ? -15.600 22.848 15.341 1.00 18.59 294 PRO B CA 1
ATOM 4395 C C . PRO B 1 312 ? -15.383 22.392 13.885 1.00 19.77 294 PRO B C 1
ATOM 4396 O O . PRO B 1 312 ? -15.805 21.307 13.475 1.00 17.49 294 PRO B O 1
ATOM 4400 N N . ARG B 1 313 ? -14.677 23.190 13.105 1.00 17.68 295 ARG B N 1
ATOM 4401 C CA . ARG B 1 313 ? -14.430 22.748 11.759 1.00 20.63 295 ARG B CA 1
ATOM 4402 C C . ARG B 1 313 ? -13.450 21.516 11.647 1.00 19.70 295 ARG B C 1
ATOM 4403 O O . ARG B 1 313 ? -13.574 20.701 10.724 1.00 20.49 295 ARG B O 1
ATOM 4411 N N . LYS B 1 314 ? -12.531 21.367 12.595 1.00 16.69 296 LYS B N 1
ATOM 4412 C CA . LYS B 1 314 ? -11.708 20.192 12.656 1.00 16.62 296 LYS B CA 1
ATOM 4413 C C . LYS B 1 314 ? -12.574 18.944 12.839 1.00 17.98 296 LYS B C 1
ATOM 4414 O O . LYS B 1 314 ? -12.350 17.922 12.211 1.00 15.94 296 LYS B O 1
ATOM 4420 N N . ALA B 1 315 ? -13.581 19.024 13.713 1.00 18.01 297 ALA B N 1
ATOM 4421 C CA . ALA B 1 315 ? -14.492 17.884 13.954 1.00 18.58 297 ALA B CA 1
ATOM 4422 C C . ALA B 1 315 ? -15.345 17.591 12.735 1.00 18.05 297 ALA B C 1
ATOM 4423 O O . ALA B 1 315 ? -15.648 16.442 12.402 1.00 18.25 297 ALA B O 1
ATOM 4425 N N . GLN B 1 316 ? -15.748 18.649 12.054 1.00 19.76 298 GLN B N 1
ATOM 4426 C CA . GLN B 1 316 ? -16.493 18.527 10.816 1.00 17.19 298 GLN B CA 1
ATOM 4427 C C . GLN B 1 316 ? -15.670 17.789 9.785 1.00 17.52 298 GLN B C 1
ATOM 4428 O O . GLN B 1 316 ? -16.163 16.865 9.143 1.00 17.08 298 GLN B O 1
ATOM 4434 N N . LEU B 1 317 ? -14.418 18.187 9.645 1.00 15.88 299 LEU B N 1
ATOM 4435 C CA . LEU B 1 317 ? -13.464 17.473 8.778 1.00 14.42 299 LEU B CA 1
ATOM 4436 C C . LEU B 1 317 ? -13.435 16.030 9.143 1.00 14.99 299 LEU B C 1
ATOM 4437 O O . LEU B 1 317 ? -13.510 15.131 8.277 1.00 17.11 299 LEU B O 1
ATOM 4442 N N . LYS B 1 318 ? -13.300 15.784 10.418 1.00 14.11 300 LYS B N 1
ATOM 4443 C CA . LYS B 1 318 ? -13.202 14.390 10.936 1.00 16.45 300 LYS B CA 1
ATOM 4444 C C . LYS B 1 318 ? -14.379 13.540 10.580 1.00 15.98 300 LYS B C 1
ATOM 4445 O O . LYS B 1 318 ? -14.192 12.421 10.150 1.00 15.17 300 LYS B O 1
ATOM 4451 N N . THR B 1 319 ? -15.606 14.077 10.722 1.00 19.13 301 THR B N 1
ATOM 4452 C CA . THR B 1 319 ? -16.827 13.340 10.375 1.00 18.76 301 THR B CA 1
ATOM 4453 C C . THR B 1 319 ? -16.944 13.106 8.858 1.00 19.04 301 THR B C 1
ATOM 4454 O O . THR B 1 319 ? -17.463 12.071 8.413 1.00 18.35 301 THR B O 1
ATOM 4458 N N . LEU B 1 320 ? -16.490 14.060 8.055 1.00 19.15 302 LEU B N 1
ATOM 4459 C CA . LEU B 1 320 ? -16.462 13.862 6.605 1.00 19.58 302 LEU B CA 1
ATOM 4460 C C . LEU B 1 320 ? -15.489 12.722 6.263 1.00 18.76 302 LEU B C 1
ATOM 4461 O O . LEU B 1 320 ? -15.810 11.814 5.519 1.00 17.71 302 LEU B O 1
ATOM 4466 N N . LEU B 1 321 ? -14.318 12.720 6.889 1.00 18.72 303 LEU B N 1
ATOM 4467 C CA . LEU B 1 321 ? -13.339 11.650 6.577 1.00 19.70 303 LEU B CA 1
ATOM 4468 C C . LEU B 1 321 ? -13.853 10.303 7.048 1.00 20.71 303 LEU B C 1
ATOM 4469 O O . LEU B 1 321 ? -13.641 9.284 6.378 1.00 22.22 303 LEU B O 1
ATOM 4474 N N . GLN B 1 322 ? -14.519 10.295 8.195 1.00 20.99 304 GLN B N 1
ATOM 4475 C CA . GLN B 1 322 ? -15.110 9.040 8.716 1.00 21.08 304 GLN B CA 1
ATOM 4476 C C . GLN B 1 322 ? -16.210 8.527 7.800 1.00 21.96 304 GLN B C 1
ATOM 4477 O O . GLN B 1 322 ? -16.260 7.339 7.432 1.00 21.66 304 GLN B O 1
ATOM 4483 N N . GLN B 1 323 ? -17.088 9.418 7.395 1.00 23.06 305 GLN B N 1
ATOM 4484 C CA . GLN B 1 323 ? -18.132 9.062 6.465 1.00 27.48 305 GLN B CA 1
ATOM 4485 C C . GLN B 1 323 ? -17.643 8.420 5.177 1.00 27.15 305 GLN B C 1
ATOM 4486 O O . GLN B 1 323 ? -18.274 7.539 4.638 1.00 23.48 305 GLN B O 1
ATOM 4492 N N . LEU B 1 324 ? -16.487 8.839 4.711 1.00 25.70 306 LEU B N 1
ATOM 4493 C CA . LEU B 1 324 ? -15.930 8.292 3.469 1.00 25.16 306 LEU B CA 1
ATOM 4494 C C . LEU B 1 324 ? -14.986 7.127 3.739 1.00 28.10 306 LEU B C 1
ATOM 4495 O O . LEU B 1 324 ? -14.318 6.629 2.825 1.00 26.38 306 LEU B O 1
ATOM 4500 N N . LYS B 1 325 ? -14.868 6.761 5.005 1.00 28.58 307 LYS B N 1
ATOM 4501 C CA . LYS B 1 325 ? -14.055 5.603 5.437 1.00 27.99 307 LYS B CA 1
ATOM 4502 C C . LYS B 1 325 ? -12.521 5.835 5.168 1.00 30.51 307 LYS B C 1
ATOM 4503 O O . LYS B 1 325 ? -11.799 4.948 4.754 1.00 34.91 307 LYS B O 1
ATOM 4506 N N . LEU B 1 326 ? -12.052 7.049 5.416 1.00 29.79 308 LEU B N 1
ATOM 4507 C CA . LEU B 1 326 ? -10.664 7.457 5.238 1.00 30.11 308 LEU B CA 1
ATOM 4508 C C . LEU B 1 326 ? -9.864 7.658 6.548 1.00 34.04 308 LEU B C 1
ATOM 4509 O O . LEU B 1 326 ? -8.652 8.027 6.522 1.00 37.83 308 LEU B O 1
ATOM 4514 N N . CYS B 1 327 ? -10.548 7.535 7.672 1.00 32.72 309 CYS B N 1
ATOM 4515 C CA . CYS B 1 327 ? -9.917 7.418 9.017 1.00 42.91 309 CYS B CA 1
ATOM 4516 C C . CYS B 1 327 ? -10.921 6.882 10.042 1.00 40.15 309 CYS B C 1
ATOM 4517 O O . CYS B 1 327 ? -12.130 6.830 9.739 1.00 39.89 309 CYS B O 1
ATOM 4520 N N . ALA C 1 30 ? -27.168 64.782 -35.813 1.00 26.67 12 ALA C N 1
ATOM 4521 C CA . ALA C 1 30 ? -27.339 63.744 -34.731 1.00 25.26 12 ALA C CA 1
ATOM 4522 C C . ALA C 1 30 ? -28.764 63.731 -34.237 1.00 23.16 12 ALA C C 1
ATOM 4523 O O . ALA C 1 30 ? -29.330 64.748 -33.948 1.00 23.78 12 ALA C O 1
ATOM 4525 N N . LEU C 1 31 ? -29.348 62.547 -34.215 1.00 24.51 13 LEU C N 1
ATOM 4526 C CA . LEU C 1 31 ? -30.730 62.315 -33.806 1.00 25.65 13 LEU C CA 1
ATOM 4527 C C . LEU C 1 31 ? -30.838 61.863 -32.339 1.00 25.62 13 LEU C C 1
ATOM 4528 O O . LEU C 1 31 ? -29.952 61.151 -31.809 1.00 27.77 13 LEU C O 1
ATOM 4533 N N . PHE C 1 32 ? -31.893 62.303 -31.691 1.00 21.50 14 PHE C N 1
ATOM 4534 C CA . PHE C 1 32 ? -32.185 61.943 -30.308 1.00 22.29 14 PHE C CA 1
ATOM 4535 C C . PHE C 1 32 ? -31.056 62.326 -29.373 1.00 21.61 14 PHE C C 1
ATOM 4536 O O . PHE C 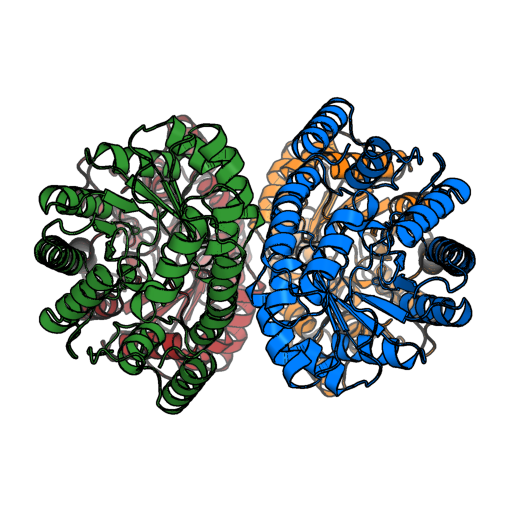1 32 ? -30.576 61.495 -28.592 1.00 18.86 14 PHE C O 1
ATOM 4544 N N . THR C 1 33 ? -30.646 63.586 -29.444 1.00 19.86 15 THR C N 1
ATOM 4545 C CA . THR C 1 33 ? -29.652 64.100 -28.514 1.00 20.59 15 THR C CA 1
ATOM 4546 C C . THR C 1 33 ? -30.340 64.789 -27.341 1.00 20.11 15 THR C C 1
ATOM 4547 O O . THR C 1 33 ? -31.522 65.117 -27.387 1.00 19.75 15 THR C O 1
ATOM 4551 N N . GLY C 1 34 ? -29.558 65.064 -26.309 1.00 18.60 16 GLY C N 1
ATOM 4552 C CA . GLY C 1 34 ? -30.021 65.821 -25.193 1.00 17.92 16 GLY C CA 1
ATOM 4553 C C . GLY C 1 34 ? -30.606 64.911 -24.104 1.00 18.94 16 GLY C C 1
ATOM 4554 O O . GLY C 1 34 ? -30.072 63.804 -23.832 1.00 18.96 16 GLY C O 1
ATOM 4555 N N . ILE C 1 35 ? -31.621 65.409 -23.404 1.00 18.96 17 ILE C N 1
ATOM 4556 C CA . ILE C 1 35 ? -32.236 64.703 -22.243 1.00 18.13 17 ILE C CA 1
ATOM 4557 C C . ILE C 1 35 ? -33.472 64.008 -22.703 1.00 19.80 17 ILE C C 1
ATOM 4558 O O . ILE C 1 35 ? -34.444 64.706 -23.048 1.00 17.00 17 ILE C O 1
ATOM 4563 N N . ILE C 1 36 ? -33.447 62.652 -22.673 1.00 17.91 18 ILE C N 1
ATOM 4564 C CA . ILE C 1 36 ? -34.548 61.809 -23.075 1.00 16.65 18 ILE C CA 1
ATOM 4565 C C . ILE C 1 36 ? -34.880 60.777 -22.018 1.00 16.42 18 ILE C C 1
ATOM 4566 O O . ILE C 1 36 ? -34.297 59.658 -22.030 1.00 15.47 18 ILE C O 1
ATOM 4571 N N . PRO C 1 37 ? -35.863 61.093 -21.133 1.00 16.83 19 PRO C N 1
ATOM 4572 C CA . PRO C 1 37 ? -36.237 60.166 -20.061 1.00 16.48 19 PRO C CA 1
ATOM 4573 C C . PRO C 1 37 ? -36.782 58.829 -20.551 1.00 15.71 19 PRO C C 1
ATOM 4574 O O . PRO C 1 37 ? -37.521 58.806 -21.544 1.00 13.96 19 PRO C O 1
ATOM 4578 N N . PRO C 1 38 ? -36.330 57.716 -19.884 1.00 15.05 20 PRO C N 1
ATOM 4579 C CA . PRO C 1 38 ? -36.924 56.418 -20.004 1.00 14.78 20 PRO C CA 1
ATOM 4580 C C . PRO C 1 38 ? -38.176 56.473 -19.132 1.00 15.01 20 PRO C C 1
ATOM 4581 O O . PRO C 1 38 ? -38.140 56.240 -17.901 1.00 15.11 20 PRO C O 1
ATOM 4585 N N . VAL C 1 39 ? -39.299 56.820 -19.769 1.00 15.04 21 VAL C N 1
ATOM 4586 C CA . VAL C 1 39 ? -40.479 57.233 -19.036 1.00 14.05 21 VAL C CA 1
ATOM 4587 C C . VAL C 1 39 ? -41.085 56.052 -18.345 1.00 13.54 21 VAL C C 1
ATOM 4588 O O . VAL C 1 39 ? -41.178 54.963 -18.907 1.00 13.25 21 VAL C O 1
ATOM 4592 N N . SER C 1 40 ? -41.518 56.253 -17.105 1.00 15.08 22 SER C N 1
ATOM 4593 C CA . SER C 1 40 ? -42.171 55.215 -16.355 1.00 16.03 22 SER C CA 1
ATOM 4594 C C . SER C 1 40 ? -43.542 54.872 -16.954 1.00 16.51 22 SER C C 1
ATOM 4595 O O . SER C 1 40 ? -44.209 55.737 -17.477 1.00 17.65 22 SER C O 1
ATOM 4598 N N . THR C 1 41 ? -43.944 53.601 -16.902 1.00 15.25 23 THR C N 1
ATOM 4599 C CA . THR C 1 41 ? -45.281 53.257 -17.309 1.00 15.04 23 THR C CA 1
ATOM 4600 C C . THR C 1 41 ? -46.112 53.258 -16.025 1.00 15.12 23 THR C C 1
ATOM 4601 O O . THR C 1 41 ? -45.715 52.573 -15.062 1.00 14.40 23 THR C O 1
ATOM 4605 N N . ILE C 1 42 ? -47.216 54.051 -16.004 1.00 14.83 24 ILE C N 1
ATOM 4606 C CA . ILE C 1 42 ? -48.147 54.088 -14.848 1.00 14.92 24 ILE C CA 1
ATOM 4607 C C . ILE C 1 42 ? -49.295 53.088 -15.055 1.00 15.39 24 ILE C C 1
ATOM 4608 O O . ILE C 1 42 ? -49.922 53.062 -16.110 1.00 16.14 24 ILE C O 1
ATOM 4613 N N . PHE C 1 43 ? -49.482 52.200 -14.087 1.00 14.49 25 PHE C N 1
ATOM 4614 C CA . PHE C 1 43 ? -50.482 51.207 -14.130 1.00 17.03 25 PHE C CA 1
ATOM 4615 C C . PHE C 1 43 ? -51.486 51.374 -12.993 1.00 19.75 25 PHE C C 1
ATOM 4616 O O . PHE C 1 43 ? -51.145 51.822 -11.890 1.00 20.67 25 PHE C O 1
ATOM 4624 N N . THR C 1 44 ? -52.699 50.930 -13.249 1.00 21.27 26 THR C N 1
ATOM 4625 C CA . THR C 1 44 ? -53.675 50.716 -12.168 1.00 23.38 26 THR C CA 1
ATOM 4626 C C . THR C 1 44 ? -53.308 49.458 -11.341 1.00 22.92 26 THR C C 1
ATOM 4627 O O . THR C 1 44 ? -52.479 48.662 -11.755 1.00 21.51 26 THR C O 1
ATOM 4631 N N . ALA C 1 45 ? -53.936 49.267 -10.184 1.00 21.73 27 ALA C N 1
ATOM 4632 C CA . ALA C 1 45 ? -53.724 48.097 -9.362 1.00 22.55 27 ALA C CA 1
ATOM 4633 C C . ALA C 1 45 ? -53.895 46.777 -10.081 1.00 23.65 27 ALA C C 1
ATOM 4634 O O . ALA C 1 45 ? -53.300 45.802 -9.717 1.00 22.37 27 ALA C O 1
ATOM 4636 N N . ASP C 1 46 ? -54.710 46.714 -11.108 1.00 24.25 28 ASP C N 1
ATOM 4637 C CA . ASP C 1 46 ? -54.882 45.490 -11.825 1.00 23.51 28 ASP C CA 1
ATOM 4638 C C . ASP C 1 46 ? -53.778 45.295 -12.852 1.00 25.75 28 ASP C C 1
ATOM 4639 O O . ASP C 1 46 ? -53.831 44.365 -13.655 1.00 28.55 28 ASP C O 1
ATOM 4644 N N . GLY C 1 47 ? -52.805 46.182 -12.899 1.00 26.99 29 GLY C N 1
ATOM 4645 C CA . GLY C 1 47 ? -51.665 45.997 -13.841 1.00 26.13 29 GLY C CA 1
ATOM 4646 C C . GLY C 1 47 ? -51.992 46.471 -15.252 1.00 26.46 29 GLY C C 1
ATOM 4647 O O . GLY C 1 47 ? -51.297 46.139 -16.190 1.00 25.54 29 GLY C O 1
ATOM 4648 N N . GLN C 1 48 ? -53.030 47.265 -15.419 1.00 25.79 30 GLN C N 1
ATOM 4649 C CA . GLN C 1 48 ? -53.375 47.802 -16.732 1.00 24.82 30 GLN C CA 1
ATOM 4650 C C . GLN C 1 48 ? -52.859 49.192 -16.790 1.00 20.70 30 GLN C C 1
ATOM 4651 O O . GLN C 1 48 ? -52.801 49.859 -15.759 1.00 18.58 30 GLN C O 1
ATOM 4657 N N . LEU C 1 49 ? -52.538 49.640 -18.000 1.00 17.91 31 LEU C N 1
ATOM 4658 C CA . LEU C 1 49 ? -52.127 51.009 -18.288 1.00 18.69 31 LEU C CA 1
ATOM 4659 C C . LEU C 1 49 ? -53.054 52.090 -17.707 1.00 18.91 31 LEU C C 1
ATOM 4660 O O . LEU C 1 49 ? -54.231 52.053 -17.991 1.00 17.40 31 LEU C O 1
ATOM 4665 N N . ASP C 1 50 ? -52.477 53.053 -16.984 1.00 17.30 32 ASP C N 1
ATOM 4666 C CA . ASP C 1 50 ? -53.207 54.175 -16.335 1.00 21.00 32 ASP C CA 1
ATOM 4667 C C . ASP C 1 50 ? -53.028 55.340 -17.227 1.00 20.13 32 ASP C C 1
ATOM 4668 O O . ASP C 1 50 ? -51.936 55.924 -17.269 1.00 20.80 32 ASP C O 1
ATOM 4673 N N . LYS C 1 51 ? -54.043 55.659 -18.007 1.00 20.17 33 LYS C N 1
ATOM 4674 C CA . LYS C 1 51 ? -53.873 56.673 -19.047 1.00 20.78 33 LYS C CA 1
ATOM 4675 C C . LYS C 1 51 ? -53.771 58.086 -18.500 1.00 23.00 33 LYS C C 1
ATOM 4676 O O . LYS C 1 51 ? -52.864 58.820 -18.876 1.00 23.43 33 LYS C O 1
ATOM 4682 N N . PRO C 1 52 ? -54.678 58.490 -17.598 1.00 24.57 34 PRO C N 1
ATOM 4683 C CA . PRO C 1 52 ? -54.460 59.811 -16.973 1.00 23.48 34 PRO C CA 1
ATOM 4684 C C . PRO C 1 52 ? -53.116 59.954 -16.233 1.00 21.72 34 PRO C C 1
ATOM 4685 O O . PRO C 1 52 ? -52.439 61.016 -16.300 1.00 20.70 34 PRO C O 1
ATOM 4689 N N . GLY C 1 53 ? -52.706 58.920 -15.523 1.00 19.72 35 GLY C N 1
ATOM 4690 C CA . GLY C 1 53 ? -51.431 59.032 -14.788 1.00 19.47 35 GLY C CA 1
ATOM 4691 C C . GLY C 1 53 ? -50.229 59.187 -15.732 1.00 19.44 35 GLY C C 1
ATOM 4692 O O . GLY C 1 53 ? -49.353 60.063 -15.566 1.00 18.52 35 GLY C O 1
ATOM 4693 N N . THR C 1 54 ? -50.224 58.338 -16.743 1.00 21.24 36 THR C N 1
ATOM 4694 C CA . THR C 1 54 ? -49.124 58.292 -17.667 1.00 21.30 36 THR C CA 1
ATOM 4695 C C . THR C 1 54 ? -49.107 59.563 -18.452 1.00 22.08 36 THR C C 1
ATOM 4696 O O . THR C 1 54 ? -48.064 60.144 -18.654 1.00 19.63 36 THR C O 1
ATOM 4700 N N . ALA C 1 55 ? -50.287 60.016 -18.886 1.00 23.48 37 ALA C N 1
ATOM 4701 C CA . ALA C 1 55 ? -50.397 61.299 -19.584 1.00 22.58 37 ALA C CA 1
ATOM 4702 C C . ALA C 1 55 ? -49.888 62.481 -18.794 1.00 20.55 37 ALA C C 1
ATOM 4703 O O . ALA C 1 55 ? -49.222 63.373 -19.321 1.00 19.57 37 ALA C O 1
ATOM 4705 N N . ALA C 1 56 ? -50.225 62.506 -17.525 1.00 20.45 38 ALA C N 1
ATOM 4706 C CA . ALA C 1 56 ? -49.799 63.614 -16.687 1.00 19.91 38 ALA C CA 1
ATOM 4707 C C . ALA C 1 56 ? -48.264 63.635 -16.601 1.00 20.36 38 ALA C C 1
ATOM 4708 O O . ALA C 1 56 ? -47.612 64.717 -16.581 1.00 17.54 38 ALA C O 1
ATOM 4710 N N . LEU C 1 57 ? -47.694 62.443 -16.479 1.00 20.22 39 LEU C N 1
ATOM 4711 C CA . LEU C 1 57 ? -46.231 62.340 -16.360 1.00 17.87 39 LEU C CA 1
ATOM 4712 C C . LEU C 1 57 ? -45.579 62.818 -17.651 1.00 17.65 39 LEU C C 1
ATOM 4713 O O . LEU C 1 57 ? -44.640 63.635 -17.665 1.00 17.19 39 LEU C O 1
ATOM 4718 N N . ILE C 1 58 ? -46.083 62.334 -18.745 1.00 17.87 40 ILE C N 1
ATOM 4719 C CA . ILE C 1 58 ? -45.610 62.813 -20.048 1.00 19.89 40 ILE C CA 1
ATOM 4720 C C . ILE C 1 58 ? -45.670 64.340 -20.168 1.00 22.48 40 ILE C C 1
ATOM 4721 O O . ILE C 1 58 ? -44.690 64.986 -20.629 1.00 17.73 40 ILE C O 1
ATOM 4726 N N . ASP C 1 59 ? -46.796 64.924 -19.721 1.00 22.08 41 ASP C N 1
ATOM 4727 C CA . ASP C 1 59 ? -46.951 66.382 -19.825 1.00 21.20 41 ASP C CA 1
ATOM 4728 C C . ASP C 1 59 ? -45.971 67.106 -18.877 1.00 20.31 41 ASP C C 1
ATOM 4729 O O . ASP C 1 59 ? -45.395 68.125 -19.241 1.00 20.69 41 ASP C O 1
ATOM 4734 N N . ASP C 1 60 ? -45.759 66.571 -17.677 1.00 18.71 42 ASP C N 1
ATOM 4735 C CA . ASP C 1 60 ? -44.786 67.130 -16.760 1.00 19.13 42 ASP C CA 1
ATOM 4736 C C . ASP C 1 60 ? -43.408 67.198 -17.438 1.00 18.52 42 ASP C C 1
ATOM 4737 O O . ASP C 1 60 ? -42.683 68.174 -17.358 1.00 17.04 42 ASP C O 1
ATOM 4742 N N . LEU C 1 61 ? -43.056 66.116 -18.115 1.00 19.10 43 LEU C N 1
ATOM 4743 C CA . LEU C 1 61 ? -41.682 65.983 -18.685 1.00 18.08 43 LEU C CA 1
ATOM 4744 C C . LEU C 1 61 ? -41.481 66.908 -19.877 1.00 19.99 43 LEU C C 1
ATOM 4745 O O . LEU C 1 61 ? -40.430 67.554 -20.003 1.00 18.82 43 LEU C O 1
ATOM 4750 N N . ILE C 1 62 ? -42.495 66.989 -20.752 1.00 18.82 44 ILE C N 1
ATOM 4751 C CA . ILE C 1 62 ? -42.447 67.928 -21.857 1.00 20.64 44 ILE C CA 1
ATOM 4752 C C . ILE C 1 62 ? -42.299 69.323 -21.348 1.00 20.12 44 ILE C C 1
ATOM 4753 O O . ILE C 1 62 ? -41.420 70.076 -21.776 1.00 18.32 44 ILE C O 1
ATOM 4758 N N . LYS C 1 63 ? -43.161 69.662 -20.410 1.00 20.99 45 LYS C N 1
ATOM 4759 C CA . LYS C 1 63 ? -43.138 70.974 -19.791 1.00 21.82 45 LYS C CA 1
ATOM 4760 C C . LYS C 1 63 ? -41.807 71.277 -19.168 1.00 23.51 45 LYS C C 1
ATOM 4761 O O . LYS C 1 63 ? -41.435 72.428 -19.150 1.00 22.43 45 LYS C O 1
ATOM 4765 N N . ALA C 1 64 ? -41.086 70.266 -18.641 1.00 21.86 46 ALA C N 1
ATOM 4766 C CA . ALA C 1 64 ? -39.759 70.518 -18.079 1.00 21.77 46 ALA C CA 1
ATOM 4767 C C . ALA C 1 64 ? -38.659 70.750 -19.090 1.00 20.72 46 ALA C C 1
ATOM 4768 O O . ALA C 1 64 ? -37.524 70.956 -18.708 1.00 22.61 46 ALA C O 1
ATOM 4770 N N . GLY C 1 65 ? -38.958 70.685 -20.370 1.00 19.27 47 GLY C N 1
ATOM 4771 C CA . GLY C 1 65 ? -37.946 70.959 -21.391 1.00 19.84 47 GLY C CA 1
ATOM 4772 C C . GLY C 1 65 ? -37.117 69.763 -21.865 1.00 20.00 47 GLY C C 1
ATOM 4773 O O . GLY C 1 65 ? -36.073 69.937 -22.509 1.00 20.22 47 GLY C O 1
ATOM 4774 N N . VAL C 1 66 ? -37.591 68.542 -21.650 1.00 19.04 48 VAL C N 1
ATOM 4775 C CA . VAL C 1 66 ? -36.842 67.384 -22.220 1.00 19.86 48 VAL C CA 1
ATOM 4776 C C . VAL C 1 66 ? -36.813 67.441 -23.757 1.00 20.20 48 VAL C C 1
ATOM 4777 O O . VAL C 1 66 ? -37.678 68.084 -24.386 1.00 18.42 48 VAL C O 1
ATOM 4781 N N . ASP C 1 67 ? -35.831 66.762 -24.340 1.00 17.57 49 ASP C N 1
ATOM 4782 C CA . ASP C 1 67 ? -35.593 66.773 -25.756 1.00 19.46 49 ASP C CA 1
ATOM 4783 C C . ASP C 1 67 ? -36.268 65.646 -26.485 1.00 17.00 49 ASP C C 1
ATOM 4784 O O . ASP C 1 67 ? -36.167 65.522 -27.683 1.00 15.50 49 ASP C O 1
ATOM 4789 N N . GLY C 1 68 ? -36.891 64.761 -25.731 1.00 18.09 50 GLY C N 1
ATOM 4790 C CA . GLY C 1 68 ? -37.459 63.543 -26.334 1.00 18.72 50 GLY C CA 1
ATOM 4791 C C . GLY C 1 68 ? -38.026 62.679 -25.209 1.00 19.69 50 GLY C C 1
ATOM 4792 O O . GLY C 1 68 ? -37.810 62.983 -24.022 1.00 21.38 50 GLY C O 1
ATOM 4793 N N . LEU C 1 69 ? -38.767 61.629 -25.572 1.00 19.51 51 LEU C N 1
ATOM 4794 C CA . LEU C 1 69 ? -39.301 60.677 -24.608 1.00 17.91 51 LEU C CA 1
ATOM 4795 C C . LEU C 1 69 ? -39.113 59.225 -25.113 1.00 17.98 51 LEU C C 1
ATOM 4796 O O . LEU C 1 69 ? -39.330 58.928 -26.293 1.00 16.65 51 LEU C O 1
ATOM 4801 N N . PHE C 1 70 ? -38.655 58.341 -24.202 1.00 17.72 52 PHE C N 1
ATOM 4802 C CA . PHE C 1 70 ? -38.410 56.929 -24.477 1.00 15.48 52 PHE C CA 1
ATOM 4803 C C . PHE C 1 70 ? -39.393 56.055 -23.660 1.00 15.45 52 PHE C C 1
ATOM 4804 O O . PHE C 1 70 ? -39.304 55.923 -22.457 1.00 15.65 52 PHE C O 1
ATOM 4812 N N . PHE C 1 71 ? -40.309 55.428 -24.342 1.00 14.35 53 PHE C N 1
ATOM 4813 C CA . PHE C 1 71 ? -41.250 54.485 -23.731 1.00 14.60 53 PHE C CA 1
ATOM 4814 C C . PHE C 1 71 ? -40.793 53.024 -23.870 1.00 13.10 53 PHE C C 1
ATOM 4815 O O . PHE C 1 71 ? -40.214 52.616 -24.870 1.00 12.19 53 PHE C O 1
ATOM 4823 N N . LEU C 1 72 ? -41.131 52.223 -22.840 1.00 13.85 54 LEU C N 1
ATOM 4824 C CA . LEU C 1 72 ? -40.886 50.823 -22.790 1.00 12.70 54 LEU C CA 1
ATOM 4825 C C . LEU C 1 72 ? -39.355 50.456 -22.853 1.00 13.85 54 LEU C C 1
ATOM 4826 O O . LEU C 1 72 ? -38.937 49.449 -23.488 1.00 12.00 54 LEU C O 1
ATOM 4831 N N . GLY C 1 73 ? -38.548 51.264 -22.150 1.00 13.92 55 GLY C N 1
ATOM 4832 C CA . GLY C 1 73 ? -37.195 50.890 -21.783 1.00 12.62 55 GLY C CA 1
ATOM 4833 C C . GLY C 1 73 ? -37.266 50.065 -20.528 1.00 13.29 55 GLY C C 1
ATOM 4834 O O . GLY C 1 73 ? -38.370 49.716 -20.061 1.00 12.02 55 GLY C O 1
ATOM 4835 N N . SER C 1 74 ? -36.113 49.785 -19.938 1.00 13.32 56 SER C N 1
ATOM 4836 C CA . SER C 1 74 ? -36.101 48.911 -18.764 1.00 14.31 56 SER C CA 1
ATOM 4837 C C . SER C 1 74 ? -37.014 49.523 -17.691 1.00 14.70 56 SER C C 1
ATOM 4838 O O . SER C 1 74 ? -37.816 48.814 -17.078 1.00 16.01 56 SER C O 1
ATOM 4841 N N . GLY C 1 75 ? -36.860 50.828 -17.489 1.00 14.33 57 GLY C N 1
ATOM 4842 C CA . GLY C 1 75 ? -37.572 51.595 -16.466 1.00 16.46 57 GLY C CA 1
ATOM 4843 C C . GLY C 1 75 ? -39.082 51.668 -16.740 1.00 16.66 57 GLY C C 1
ATOM 4844 O O . GLY C 1 75 ? -39.902 51.826 -15.811 1.00 17.49 57 GLY C O 1
ATOM 4845 N N . GLY C 1 76 ? -39.436 51.505 -18.007 1.00 15.82 58 GLY C N 1
ATOM 4846 C CA . GLY C 1 76 ? -40.811 51.413 -18.422 1.00 15.14 58 GLY C CA 1
ATOM 4847 C C . GLY C 1 76 ? -41.423 50.019 -18.331 1.00 15.23 58 GLY C C 1
ATOM 4848 O O . GLY C 1 76 ? -42.549 49.849 -18.770 1.00 15.73 58 GLY C O 1
ATOM 4849 N N . GLU C 1 77 ? -40.669 49.029 -17.806 1.00 15.38 59 GLU C N 1
ATOM 4850 C CA . GLU C 1 77 ? -41.081 47.640 -17.543 1.00 13.56 59 GLU C CA 1
ATOM 4851 C C . GLU C 1 77 ? -41.362 46.787 -18.760 1.00 13.12 59 GLU C C 1
ATOM 4852 O O . GLU C 1 77 ? -42.223 45.889 -18.737 1.00 13.37 59 GLU C O 1
ATOM 4858 N N . PHE C 1 78 ? -40.646 47.011 -19.862 1.00 12.57 60 PHE C N 1
ATOM 4859 C CA . PHE C 1 78 ? -40.965 46.312 -21.127 1.00 11.94 60 PHE C CA 1
ATOM 4860 C C . PHE C 1 78 ? -40.934 44.809 -20.923 1.00 12.29 60 PHE C C 1
ATOM 4861 O O . PHE C 1 78 ? -41.771 44.046 -21.485 1.00 10.82 60 PHE C O 1
ATOM 4869 N N . SER C 1 79 ? -39.971 44.370 -20.082 1.00 12.58 61 SER C N 1
ATOM 4870 C CA . SER C 1 79 ? -39.723 42.937 -19.912 1.00 13.26 61 SER C CA 1
ATOM 4871 C C . SER C 1 79 ? -40.730 42.250 -19.006 1.00 12.80 61 SER C C 1
ATOM 4872 O O . SER C 1 79 ? -40.782 40.995 -18.935 1.00 13.22 61 SER C O 1
ATOM 4875 N N . GLN C 1 80 ? -41.552 43.054 -18.327 1.00 13.45 62 GLN C N 1
ATOM 4876 C CA . GLN C 1 80 ? -42.730 42.481 -17.602 1.00 13.92 62 GLN C CA 1
ATOM 4877 C C . GLN C 1 80 ? -44.107 42.610 -18.312 1.00 14.38 62 GLN C C 1
ATOM 4878 O O . GLN C 1 80 ? -45.117 42.201 -17.746 1.00 12.69 62 GLN C O 1
ATOM 4884 N N . LEU C 1 81 ? -44.111 43.099 -19.550 1.00 13.37 63 LEU C N 1
ATOM 4885 C CA . LEU C 1 81 ? -45.325 43.314 -20.351 1.00 14.04 63 LEU C CA 1
ATOM 4886 C C . LEU C 1 81 ? -45.391 42.327 -21.515 1.00 16.23 63 LEU C C 1
ATOM 4887 O O . LEU C 1 81 ? -44.349 41.958 -22.086 1.00 15.16 63 LEU C O 1
ATOM 4892 N N . GLY C 1 82 ? -46.622 41.912 -21.872 1.00 16.22 64 GLY C N 1
ATOM 4893 C CA . GLY C 1 82 ? -46.876 41.146 -23.104 1.00 15.87 64 GLY C CA 1
ATOM 4894 C C . GLY C 1 82 ? -46.839 42.020 -24.333 1.00 15.09 64 GLY C C 1
ATOM 4895 O O . GLY C 1 82 ? -46.998 43.228 -24.254 1.00 17.42 64 GLY C O 1
ATOM 4896 N N . ALA C 1 83 ? -46.655 41.400 -25.480 1.00 15.81 65 ALA C N 1
ATOM 4897 C CA . ALA C 1 83 ? -46.563 42.098 -26.766 1.00 18.00 65 ALA C CA 1
ATOM 4898 C C . ALA C 1 83 ? -47.747 43.018 -27.003 1.00 17.80 65 ALA C C 1
ATOM 4899 O O . ALA C 1 83 ? -47.551 44.187 -27.393 1.00 17.26 65 ALA C O 1
ATOM 4901 N N . GLU C 1 84 ? -48.970 42.504 -26.756 1.00 18.51 66 GLU C N 1
ATOM 4902 C CA . GLU C 1 84 ? -50.199 43.295 -27.073 1.00 20.33 66 GLU C CA 1
ATOM 4903 C C . GLU C 1 84 ? -50.257 44.455 -26.109 1.00 17.62 66 GLU C C 1
ATOM 4904 O O . GLU C 1 84 ? -50.539 45.612 -26.512 1.00 16.73 66 GLU C O 1
ATOM 4910 N N . GLU C 1 85 ? -49.823 44.204 -24.878 1.00 16.28 67 GLU C N 1
ATOM 4911 C CA . GLU C 1 85 ? -49.792 45.287 -23.894 1.00 16.60 67 GLU C CA 1
ATOM 4912 C C . GLU C 1 85 ? -48.835 46.400 -24.321 1.00 15.04 67 GLU C C 1
ATOM 4913 O O . GLU C 1 85 ? -49.138 47.581 -24.227 1.00 14.97 67 GLU C O 1
ATOM 4919 N N . ARG C 1 86 ? -47.678 46.001 -24.820 1.00 14.93 68 ARG C N 1
ATOM 4920 C CA . ARG C 1 86 ? -46.664 46.949 -25.277 1.00 13.32 68 ARG C CA 1
ATOM 4921 C C . ARG C 1 86 ? -47.169 47.791 -26.410 1.00 12.37 68 ARG C C 1
ATOM 4922 O O . ARG C 1 86 ? -46.924 48.990 -26.460 1.00 12.99 68 ARG C O 1
ATOM 4930 N N . LYS C 1 87 ? -47.786 47.147 -27.370 1.00 14.26 69 LYS C N 1
ATOM 4931 C CA . LYS C 1 87 ? -48.347 47.901 -28.499 1.00 14.69 69 LYS C CA 1
ATOM 4932 C C . LYS C 1 87 ? -49.358 48.944 -28.036 1.00 15.79 69 LYS C C 1
ATOM 4933 O O . LYS C 1 87 ? -49.337 50.078 -28.468 1.00 16.40 69 LYS C O 1
ATOM 4939 N N . ALA C 1 88 ? -50.244 48.546 -27.144 1.00 15.56 70 ALA C N 1
ATOM 4940 C CA . ALA C 1 88 ? -51.225 49.507 -26.591 1.00 16.28 70 ALA C CA 1
ATOM 4941 C C . ALA C 1 88 ? -50.591 50.690 -25.917 1.00 15.95 70 ALA C C 1
ATOM 4942 O O . ALA C 1 88 ? -51.011 51.846 -26.097 1.00 14.57 70 ALA C O 1
ATOM 4944 N N . ILE C 1 89 ? -49.540 50.416 -25.121 1.00 14.93 71 ILE C N 1
ATOM 4945 C CA . ILE C 1 89 ? -48.829 51.452 -24.424 1.00 15.05 71 ILE C CA 1
ATOM 4946 C C . ILE C 1 89 ? -48.134 52.393 -25.348 1.00 14.82 71 ILE C C 1
ATOM 4947 O O . ILE C 1 89 ? -48.203 53.628 -25.165 1.00 16.39 71 ILE C O 1
ATOM 4952 N N . ALA C 1 90 ? -47.387 51.847 -26.326 1.00 15.95 72 ALA C N 1
ATOM 4953 C CA . ALA C 1 90 ? -46.733 52.677 -27.298 1.00 15.34 72 ALA C CA 1
ATOM 4954 C C . ALA C 1 90 ? -47.721 53.574 -28.042 1.00 15.15 72 ALA C C 1
ATOM 4955 O O . ALA C 1 90 ? -47.435 54.728 -28.311 1.00 14.08 72 ALA C O 1
ATOM 4957 N N . ARG C 1 91 ? -48.843 52.993 -28.436 1.00 16.93 73 ARG C N 1
ATOM 4958 C CA . ARG C 1 91 ? -49.824 53.710 -29.219 1.00 18.39 73 ARG C CA 1
ATOM 4959 C C . ARG C 1 91 ? -50.313 54.891 -28.440 1.00 18.41 73 ARG C C 1
ATOM 4960 O O . ARG C 1 91 ? -50.321 56.018 -28.939 1.00 16.75 73 ARG C O 1
ATOM 4968 N N . PHE C 1 92 ? -50.730 54.632 -27.194 1.00 18.98 74 PHE C N 1
ATOM 4969 C CA . PHE C 1 92 ? -51.234 55.671 -26.324 1.00 19.40 74 PHE C CA 1
ATOM 4970 C C . PHE C 1 92 ? -50.196 56.781 -26.095 1.00 20.71 74 PHE C C 1
ATOM 4971 O O . PHE C 1 92 ? -50.444 57.952 -26.330 1.00 23.82 74 PHE C O 1
ATOM 4979 N N . ALA C 1 93 ? -48.981 56.404 -25.725 1.00 20.41 75 ALA C N 1
ATOM 4980 C CA . ALA C 1 93 ? -47.947 57.399 -25.467 1.00 18.58 75 ALA C CA 1
ATOM 4981 C C . ALA C 1 93 ? -47.637 58.249 -26.703 1.00 16.84 75 ALA C C 1
ATOM 4982 O O . ALA C 1 93 ? -47.429 59.398 -26.601 1.00 15.91 75 ALA C O 1
ATOM 4984 N N . ILE C 1 94 ? -47.462 57.619 -27.851 1.00 16.77 76 ILE C N 1
ATOM 4985 C CA . ILE C 1 94 ? -47.108 58.357 -29.059 1.00 18.22 76 ILE C CA 1
ATOM 4986 C C . ILE C 1 94 ? -48.221 59.370 -29.283 1.00 18.50 76 ILE C C 1
ATOM 4987 O O . ILE C 1 94 ? -47.998 60.523 -29.537 1.00 17.19 76 ILE C O 1
ATOM 4992 N N . ASP C 1 95 ? -49.429 58.892 -29.147 1.00 22.11 77 ASP C N 1
ATOM 4993 C CA . ASP C 1 95 ? -50.603 59.702 -29.430 1.00 24.76 77 ASP C CA 1
ATOM 4994 C C . ASP C 1 95 ? -50.733 60.866 -28.468 1.00 21.94 77 ASP C C 1
ATOM 4995 O O . ASP C 1 95 ? -50.904 62.016 -28.896 1.00 19.87 77 ASP C O 1
ATOM 5000 N N . HIS C 1 96 ? -50.497 60.619 -27.169 1.00 23.12 78 HIS C N 1
ATOM 5001 C CA . HIS C 1 96 ? -50.522 61.733 -26.189 1.00 20.00 78 HIS C CA 1
ATOM 5002 C C . HIS C 1 96 ? -49.423 62.725 -26.428 1.00 20.60 78 HIS C C 1
ATOM 5003 O O . HIS C 1 96 ? -49.614 63.915 -26.240 1.00 16.29 78 HIS C O 1
ATOM 5010 N N . VAL C 1 97 ? -48.211 62.258 -26.760 1.00 21.07 79 VAL C N 1
ATOM 5011 C CA . VAL C 1 97 ? -47.124 63.220 -27.017 1.00 20.46 79 VAL C CA 1
ATOM 5012 C C . VAL C 1 97 ? -47.482 64.125 -28.197 1.00 21.24 79 VAL C C 1
ATOM 5013 O O . VAL C 1 97 ? -47.180 65.325 -28.204 1.00 20.71 79 VAL C O 1
ATOM 5017 N N . ASP C 1 98 ? -48.115 63.537 -29.195 1.00 23.30 80 ASP C N 1
ATOM 5018 C CA . ASP C 1 98 ? -48.712 64.320 -30.310 1.00 23.21 80 ASP C CA 1
ATOM 5019 C C . ASP C 1 98 ? -47.664 65.153 -30.961 1.00 26.00 80 ASP C C 1
ATOM 5020 O O . ASP C 1 98 ? -47.832 66.349 -31.138 1.00 25.77 80 ASP C O 1
ATOM 5025 N N . ARG C 1 99 ? -46.521 64.536 -31.198 1.00 25.70 81 ARG C N 1
ATOM 5026 C CA . ARG C 1 99 ? -45.380 65.180 -31.823 1.00 26.41 81 ARG C CA 1
ATOM 5027 C C . ARG C 1 99 ? -44.783 66.457 -31.144 1.00 24.49 81 ARG C C 1
ATOM 5028 O O . ARG C 1 99 ? -44.001 67.163 -31.756 1.00 25.58 81 ARG C O 1
ATOM 5036 N N . ARG C 1 100 ? -45.087 66.729 -29.884 1.00 22.92 82 ARG C N 1
ATOM 5037 C CA . ARG C 1 100 ? -44.475 67.848 -29.165 1.00 23.65 82 ARG C CA 1
ATOM 5038 C C . ARG C 1 100 ? -42.960 67.659 -28.964 1.00 23.90 82 ARG C C 1
ATOM 5039 O O . ARG C 1 100 ? -42.175 68.649 -28.963 1.00 22.89 82 ARG C O 1
ATOM 5047 N N . VAL C 1 101 ? -42.556 66.396 -28.785 1.00 21.24 83 VAL C N 1
ATOM 5048 C CA . VAL C 1 101 ? -41.123 66.023 -28.812 1.00 20.95 83 VAL C CA 1
ATOM 5049 C C . VAL C 1 101 ? -40.927 64.665 -29.519 1.00 19.48 83 VAL C C 1
ATOM 5050 O O . VAL C 1 101 ? -41.847 63.881 -29.630 1.00 18.47 83 VAL C O 1
ATOM 5054 N N . PRO C 1 102 ? -39.713 64.392 -29.962 1.00 19.33 84 PRO C N 1
ATOM 5055 C CA . PRO C 1 102 ? -39.467 63.070 -30.532 1.00 20.54 84 PRO C CA 1
ATOM 5056 C C . PRO C 1 102 ? -39.708 61.879 -29.539 1.00 18.29 84 PRO C C 1
ATOM 5057 O O . PRO C 1 102 ? -39.546 62.007 -28.324 1.00 19.90 84 PRO C O 1
ATOM 5061 N N . VAL C 1 103 ? -40.237 60.803 -30.066 1.00 18.86 85 VAL C N 1
ATOM 5062 C CA . VAL C 1 103 ? -40.656 59.660 -29.269 1.00 20.43 85 VAL C CA 1
ATOM 5063 C C . VAL C 1 103 ? -39.886 58.429 -29.779 1.00 19.57 85 VAL C C 1
ATOM 5064 O O . VAL C 1 103 ? -39.946 58.104 -31.005 1.00 18.32 85 VAL C O 1
ATOM 5068 N N . LEU C 1 104 ? -39.280 57.738 -28.793 1.00 15.52 86 LEU C N 1
ATOM 5069 C CA . LEU C 1 104 ? -38.603 56.475 -28.982 1.00 15.74 86 LEU C CA 1
ATOM 5070 C C . LEU C 1 104 ? -39.433 55.374 -28.360 1.00 14.65 86 LEU C C 1
ATOM 5071 O O . LEU C 1 104 ? -39.921 55.502 -27.233 1.00 16.10 86 LEU C O 1
ATOM 5076 N N . ILE C 1 105 ? -39.541 54.238 -29.031 1.00 14.82 87 ILE C N 1
ATOM 5077 C CA . ILE C 1 105 ? -40.173 53.114 -28.424 1.00 13.95 87 ILE C CA 1
ATOM 5078 C C . ILE C 1 105 ? -39.158 51.977 -28.275 1.00 15.49 87 ILE C C 1
ATOM 5079 O O . ILE C 1 105 ? -38.471 51.587 -29.243 1.00 14.10 87 ILE C O 1
ATOM 5084 N N . GLY C 1 106 ? -39.109 51.409 -27.073 1.00 14.91 88 GLY C N 1
ATOM 5085 C CA . GLY C 1 106 ? -38.311 50.165 -26.897 1.00 14.81 88 GLY C CA 1
ATOM 5086 C C . GLY C 1 106 ? -39.011 48.935 -27.377 1.00 14.73 88 GLY C C 1
ATOM 5087 O O . GLY C 1 106 ? -40.051 48.606 -26.839 1.00 14.55 88 GLY C O 1
ATOM 5088 N N . THR C 1 107 ? -38.401 48.216 -28.328 1.00 14.22 89 THR C N 1
ATOM 5089 C CA . THR C 1 107 ? -39.059 47.089 -29.019 1.00 14.10 89 THR C CA 1
ATOM 5090 C C . THR C 1 107 ? -38.407 45.702 -28.848 1.00 16.11 89 THR C C 1
ATOM 5091 O O . THR C 1 107 ? -38.937 44.662 -29.335 1.00 15.54 89 THR C O 1
ATOM 5095 N N . GLY C 1 108 ? -37.327 45.672 -28.060 1.00 16.01 90 GLY C N 1
ATOM 5096 C CA . GLY C 1 108 ? -36.509 44.453 -27.881 1.00 14.07 90 GLY C CA 1
ATOM 5097 C C . GLY C 1 108 ? -37.086 43.416 -26.950 1.00 14.90 90 GLY C C 1
ATOM 5098 O O . GLY C 1 108 ? -38.115 43.657 -26.301 1.00 14.30 90 GLY C O 1
ATOM 5099 N N . GLY C 1 109 ? -36.351 42.292 -26.856 1.00 12.89 91 GLY C N 1
ATOM 5100 C CA . GLY C 1 109 ? -36.761 41.112 -26.178 1.00 13.35 91 GLY C CA 1
ATOM 5101 C C . GLY C 1 109 ? -35.813 40.018 -26.617 1.00 14.29 91 GLY C C 1
ATOM 5102 O O . GLY C 1 109 ? -34.670 40.327 -27.127 1.00 14.40 91 GLY C O 1
ATOM 5103 N N . THR C 1 110 ? -36.225 38.783 -26.331 1.00 12.83 92 THR C N 1
ATOM 5104 C CA . THR C 1 110 ? -35.549 37.592 -26.850 1.00 15.13 92 THR C CA 1
ATOM 5105 C C . THR C 1 110 ? -36.147 37.089 -28.174 1.00 15.33 92 THR C C 1
ATOM 5106 O O . THR C 1 110 ? -35.500 36.365 -28.915 1.00 15.75 92 THR C O 1
ATOM 5110 N N . ASN C 1 111 ? -37.423 37.390 -28.360 1.00 16.81 93 ASN C N 1
ATOM 5111 C CA . ASN C 1 111 ? -38.222 36.806 -29.483 1.00 17.44 93 ASN C CA 1
ATOM 5112 C C . ASN C 1 111 ? -38.081 37.794 -30.641 1.00 16.76 93 ASN C C 1
ATOM 5113 O O . ASN C 1 111 ? -38.711 38.844 -30.701 1.00 16.47 93 ASN C O 1
ATOM 5118 N N . ALA C 1 112 ? -37.172 37.467 -31.524 1.00 16.34 94 ALA C N 1
ATOM 5119 C CA . ALA C 1 112 ? -36.802 38.392 -32.594 1.00 15.18 94 ALA C CA 1
ATOM 5120 C C . ALA C 1 112 ? -37.949 38.625 -33.548 1.00 15.43 94 ALA C C 1
ATOM 5121 O O . ALA C 1 112 ? -38.064 39.720 -34.073 1.00 15.58 94 ALA C O 1
ATOM 5123 N N . ARG C 1 113 ? -38.788 37.630 -33.792 1.00 15.06 95 ARG C N 1
ATOM 5124 C CA . ARG C 1 113 ? -39.978 37.894 -34.650 1.00 16.23 95 ARG C CA 1
ATOM 5125 C C . ARG C 1 113 ? -40.892 38.931 -34.022 1.00 16.10 95 ARG C C 1
ATOM 5126 O O . ARG C 1 113 ? -41.413 39.826 -34.664 1.00 16.52 95 ARG C O 1
ATOM 5134 N N . GLU C 1 114 ? -41.031 38.860 -32.716 1.00 16.89 96 GLU C N 1
ATOM 5135 C CA . GLU C 1 114 ? -41.802 39.862 -31.978 1.00 17.68 96 GLU C CA 1
ATOM 5136 C C . GLU C 1 114 ? -41.085 41.213 -31.998 1.00 16.17 96 GLU C C 1
ATOM 5137 O O . GLU C 1 114 ? -41.716 42.300 -32.084 1.00 12.49 96 GLU C O 1
ATOM 5143 N N . THR C 1 115 ? -39.743 41.181 -31.980 1.00 14.01 97 THR C N 1
ATOM 5144 C CA . THR C 1 115 ? -39.059 42.442 -32.047 1.00 14.68 97 THR C CA 1
ATOM 5145 C C . THR C 1 115 ? -39.425 43.179 -33.361 1.00 16.02 97 THR C C 1
ATOM 5146 O O . THR C 1 115 ? -39.655 44.377 -33.395 1.00 15.56 97 THR C O 1
ATOM 5150 N N . ILE C 1 116 ? -39.432 42.433 -34.445 1.00 16.54 98 ILE C N 1
ATOM 5151 C CA . ILE C 1 116 ? -39.791 43.017 -35.743 1.00 16.84 98 ILE C CA 1
ATOM 5152 C C . ILE C 1 116 ? -41.268 43.491 -35.718 1.00 17.62 98 ILE C C 1
ATOM 5153 O O . ILE C 1 116 ? -41.600 44.539 -36.212 1.00 22.09 98 ILE C O 1
ATOM 5158 N N . GLU C 1 117 ? -42.138 42.729 -35.117 1.00 18.94 99 GLU C N 1
ATOM 5159 C CA . GLU C 1 117 ? -43.565 43.087 -35.143 1.00 21.29 99 GLU C CA 1
ATOM 5160 C C . GLU C 1 117 ? -43.731 44.349 -34.327 1.00 19.80 99 GLU C C 1
ATOM 5161 O O . GLU C 1 117 ? -44.387 45.307 -34.775 1.00 16.10 99 GLU C O 1
ATOM 5167 N N . LEU C 1 118 ? -43.084 44.404 -33.143 1.00 16.28 100 LEU C N 1
ATOM 5168 C CA . LEU C 1 118 ? -43.143 45.574 -32.314 1.00 15.58 100 LEU C CA 1
ATOM 5169 C C . LEU C 1 118 ? -42.578 46.842 -32.960 1.00 14.09 100 LEU C C 1
ATOM 5170 O O . LEU C 1 118 ? -43.093 47.953 -32.730 1.00 13.33 100 LEU C O 1
ATOM 5175 N N . SER C 1 119 ? -41.513 46.694 -33.734 1.00 14.06 101 SER C N 1
ATOM 5176 C CA . SER C 1 119 ? -40.834 47.811 -34.334 1.00 15.10 101 SER C CA 1
ATOM 5177 C C . SER C 1 119 ? -41.685 48.350 -35.506 1.00 15.91 101 SER C C 1
ATOM 5178 O O . SER C 1 119 ? -41.798 49.534 -35.708 1.00 16.16 101 SER C O 1
ATOM 5181 N N . GLN C 1 120 ? -42.241 47.436 -36.281 1.00 17.27 102 GLN C N 1
ATOM 5182 C CA . GLN C 1 120 ? -43.103 47.832 -37.389 1.00 18.41 102 GLN C CA 1
ATOM 5183 C C . GLN C 1 120 ? -44.338 48.492 -36.784 1.00 19.37 102 GLN C C 1
ATOM 5184 O O . GLN C 1 120 ? -44.748 49.546 -37.247 1.00 19.42 102 GLN C O 1
ATOM 5190 N N . HIS C 1 121 ? -44.917 47.881 -35.732 1.00 18.87 103 HIS C N 1
ATOM 5191 C CA . HIS C 1 121 ? -46.052 48.475 -35.030 1.00 17.50 103 HIS C CA 1
ATOM 5192 C C . HIS C 1 121 ? -45.700 49.856 -34.611 1.00 18.14 103 HIS C C 1
ATOM 5193 O O . HIS C 1 121 ? -46.471 50.749 -34.917 1.00 17.50 103 HIS C O 1
ATOM 5200 N N . ALA C 1 122 ? -44.502 50.065 -34.006 1.00 15.33 104 ALA C N 1
ATOM 5201 C CA . ALA C 1 122 ? -44.069 51.375 -33.603 1.00 15.35 104 ALA C CA 1
ATOM 5202 C C . ALA C 1 122 ? -44.047 52.417 -34.761 1.00 17.47 104 ALA C C 1
ATOM 5203 O O . ALA C 1 122 ? -44.469 53.624 -34.627 1.00 18.57 104 ALA C O 1
ATOM 5205 N N . GLN C 1 123 ? -43.465 51.993 -35.872 1.00 19.53 105 GLN C N 1
ATOM 5206 C CA . GLN C 1 123 ? -43.315 52.919 -36.988 1.00 19.74 105 GLN C CA 1
ATOM 5207 C C . GLN C 1 123 ? -44.737 53.308 -37.426 1.00 19.29 105 GLN C C 1
ATOM 5208 O O . GLN C 1 123 ? -45.039 54.467 -37.608 1.00 17.98 105 GLN C O 1
ATOM 5214 N N . GLN C 1 124 ? -45.565 52.307 -37.609 1.00 19.50 106 GLN C N 1
ATOM 5215 C CA . GLN C 1 124 ? -46.994 52.533 -37.979 1.00 26.16 106 GLN C CA 1
ATOM 5216 C C . GLN C 1 124 ? -47.758 53.460 -37.066 1.00 23.61 106 GLN C C 1
ATOM 5217 O O . GLN C 1 124 ? -48.462 54.340 -37.513 1.00 22.85 106 GLN C O 1
ATOM 5223 N N . ALA C 1 125 ? -47.550 53.278 -35.788 1.00 20.02 107 ALA C N 1
ATOM 5224 C CA . ALA C 1 125 ? -48.174 54.050 -34.765 1.00 19.69 107 ALA C CA 1
ATOM 5225 C C . ALA C 1 125 ? -47.634 55.478 -34.665 1.00 18.32 107 ALA C C 1
ATOM 5226 O O . ALA C 1 125 ? -48.087 56.238 -33.862 1.00 19.52 107 ALA C O 1
ATOM 5228 N N . GLY C 1 126 ? -46.653 55.843 -35.472 1.00 17.77 108 GLY C N 1
ATOM 5229 C CA . GLY C 1 126 ? -46.121 57.236 -35.467 1.00 18.52 108 GLY C CA 1
ATOM 5230 C C . GLY C 1 126 ? -44.863 57.503 -34.620 1.00 17.09 108 GLY C C 1
ATOM 5231 O O . GLY C 1 126 ? -44.521 58.628 -34.357 1.00 16.17 108 GLY C O 1
ATOM 5232 N N . ALA C 1 127 ? -44.158 56.469 -34.171 1.00 18.80 109 ALA C N 1
ATOM 5233 C CA . ALA C 1 127 ? -42.929 56.716 -33.347 1.00 18.13 109 ALA C CA 1
ATOM 5234 C C . ALA C 1 127 ? -41.864 57.422 -34.153 1.00 18.06 109 ALA C C 1
ATOM 5235 O O . ALA C 1 127 ? -41.773 57.209 -35.332 1.00 17.96 109 ALA C O 1
ATOM 5237 N N . ASP C 1 128 ? -40.964 58.153 -33.531 1.00 18.24 110 ASP C N 1
ATOM 5238 C CA . ASP C 1 128 ? -39.790 58.719 -34.341 1.00 18.44 110 ASP C CA 1
ATOM 5239 C C . ASP C 1 128 ? -38.602 57.756 -34.489 1.00 18.69 110 ASP C C 1
ATOM 5240 O O . ASP C 1 128 ? -37.824 57.807 -35.459 1.00 18.58 110 ASP C O 1
ATOM 5245 N N . GLY C 1 129 ? -38.517 56.808 -33.563 1.00 19.02 111 GLY C N 1
ATOM 5246 C CA . GLY C 1 129 ? -37.465 55.802 -33.576 1.00 17.40 111 GLY C CA 1
ATOM 5247 C C . GLY C 1 129 ? -37.736 54.652 -32.614 1.00 16.55 111 GLY C C 1
ATOM 5248 O O . GLY C 1 129 ? -38.646 54.733 -31.777 1.00 16.49 111 GLY C O 1
ATOM 5249 N N . ILE C 1 130 ? -36.910 53.606 -32.737 1.00 15.05 112 ILE C N 1
ATOM 5250 C CA . ILE C 1 130 ? -37.036 52.446 -31.897 1.00 14.88 112 ILE C CA 1
ATOM 5251 C C . ILE C 1 130 ? -35.721 52.251 -31.171 1.00 16.22 112 ILE C C 1
ATOM 5252 O O . ILE C 1 130 ? -34.659 52.766 -31.616 1.00 13.94 112 ILE C O 1
ATOM 5257 N N . VAL C 1 131 ? -35.808 51.564 -30.024 1.00 14.30 113 VAL C N 1
ATOM 5258 C CA . VAL C 1 131 ? -34.622 51.307 -29.211 1.00 13.37 113 VAL C CA 1
ATOM 5259 C C . VAL C 1 131 ? -34.546 49.831 -28.967 1.00 13.74 113 VAL C C 1
ATOM 5260 O O . VAL C 1 131 ? -35.437 49.229 -28.369 1.00 15.77 113 VAL C O 1
ATOM 5264 N N . VAL C 1 132 ? -33.475 49.215 -29.416 1.00 13.48 114 VAL C N 1
ATOM 5265 C CA . VAL C 1 132 ? -33.394 47.756 -29.411 1.00 13.14 114 VAL C CA 1
ATOM 5266 C C . VAL C 1 132 ? -32.174 47.231 -28.658 1.00 13.06 114 VAL C C 1
ATOM 5267 O O . VAL C 1 132 ? -31.023 47.449 -29.060 1.00 14.75 114 VAL C O 1
ATOM 5271 N N . ILE C 1 133 ? -32.440 46.512 -27.593 1.00 13.18 115 ILE C N 1
ATOM 5272 C CA . ILE C 1 133 ? -31.410 45.837 -26.799 1.00 12.92 115 ILE C CA 1
ATOM 5273 C C . ILE C 1 133 ? -31.032 44.523 -27.416 1.00 12.73 115 ILE C C 1
ATOM 5274 O O . ILE C 1 133 ? -31.782 43.987 -28.251 1.00 11.12 115 ILE C O 1
ATOM 5279 N N . ASN C 1 134 ? -29.812 44.028 -27.082 1.00 12.33 116 ASN C N 1
ATOM 5280 C CA . ASN C 1 134 ? -29.365 42.695 -27.582 1.00 11.85 116 ASN C CA 1
ATOM 5281 C C . ASN C 1 134 ? -30.186 41.611 -26.861 1.00 11.72 116 ASN C C 1
ATOM 5282 O O . ASN C 1 134 ? -30.659 41.844 -25.714 1.00 12.04 116 ASN C O 1
ATOM 5287 N N . PRO C 1 135 ? -30.453 40.481 -27.540 1.00 11.43 117 PRO C N 1
ATOM 5288 C CA . PRO C 1 135 ? -31.211 39.414 -26.888 1.00 11.89 117 PRO C CA 1
ATOM 5289 C C . PRO C 1 135 ? -30.472 39.013 -25.620 1.00 12.99 117 PRO C C 1
ATOM 5290 O O . PRO C 1 135 ? -29.198 38.862 -25.653 1.00 12.26 117 PRO C O 1
ATOM 5294 N N . TYR C 1 136 ? -31.204 38.775 -24.521 1.00 12.33 118 TYR C N 1
ATOM 5295 C CA . TYR C 1 136 ? -30.577 38.697 -23.198 1.00 11.73 118 TYR C CA 1
ATOM 5296 C C . TYR C 1 136 ? -30.814 37.377 -22.480 1.00 12.78 118 TYR C C 1
ATOM 5297 O O . TYR C 1 136 ? -30.566 37.259 -21.267 1.00 11.33 118 TYR C O 1
ATOM 5306 N N . TYR C 1 137 ? -31.329 36.397 -23.208 1.00 12.62 119 TYR C N 1
ATOM 5307 C CA . TYR C 1 137 ? -31.379 35.056 -22.662 1.00 14.15 119 TYR C CA 1
ATOM 5308 C C . TYR C 1 137 ? -30.088 34.324 -23.172 1.00 13.68 119 TYR C C 1
ATOM 5309 O O . TYR C 1 137 ? -29.039 34.390 -22.551 1.00 12.42 119 TYR C O 1
ATOM 5318 N N . TRP C 1 138 ? -30.172 33.661 -24.316 1.00 13.58 120 TRP C N 1
ATOM 5319 C CA . TRP C 1 138 ? -28.972 33.268 -25.016 1.00 13.93 120 TRP C CA 1
ATOM 5320 C C . TRP C 1 138 ? -28.170 34.505 -25.314 1.00 13.00 120 TRP C C 1
ATOM 5321 O O . TRP C 1 138 ? -28.740 35.513 -25.714 1.00 11.63 120 TRP C O 1
ATOM 5332 N N . LYS C 1 139 ? -26.848 34.429 -25.138 1.00 12.78 121 LYS C N 1
ATOM 5333 C CA . LYS C 1 139 ? -25.988 35.505 -25.559 1.00 12.54 121 LYS C CA 1
ATOM 5334 C C . LYS C 1 139 ? -25.539 34.967 -26.922 1.00 13.28 121 LYS C C 1
ATOM 5335 O O . LYS C 1 139 ? -24.696 34.064 -27.033 1.00 10.91 121 LYS C O 1
ATOM 5341 N N . VAL C 1 140 ? -26.131 35.476 -27.980 1.00 12.54 122 VAL C N 1
ATOM 5342 C CA . VAL C 1 140 ? -25.917 34.842 -29.283 1.00 13.67 122 VAL C CA 1
ATOM 5343 C C . VAL C 1 140 ? -24.519 35.143 -29.845 1.00 14.37 122 VAL C C 1
ATOM 5344 O O . VAL C 1 140 ? -23.901 36.143 -29.494 1.00 12.83 122 VAL C O 1
ATOM 5348 N N . SER C 1 141 ? -24.085 34.335 -30.791 1.00 14.59 123 SER C N 1
ATOM 5349 C CA . SER C 1 141 ? -22.805 34.513 -31.442 1.00 14.48 123 SER C CA 1
ATOM 5350 C C . SER C 1 141 ? -22.800 35.867 -32.097 1.00 13.22 123 SER C C 1
ATOM 5351 O O . SER C 1 141 ? -23.848 36.458 -32.478 1.00 13.69 123 SER C O 1
ATOM 5354 N N . GLU C 1 142 ? -21.589 36.368 -32.259 1.00 13.47 124 GLU C N 1
ATOM 5355 C CA . GLU C 1 142 ? -21.375 37.617 -32.922 1.00 14.95 124 GLU C CA 1
ATOM 5356 C C . GLU C 1 142 ? -22.059 37.689 -34.302 1.00 14.06 124 GLU C C 1
ATOM 5357 O O . GLU C 1 142 ? -22.781 38.677 -34.591 1.00 13.40 124 GLU C O 1
ATOM 5363 N N . ALA C 1 143 ? -21.941 36.630 -35.072 1.00 15.18 125 ALA C N 1
ATOM 5364 C CA . ALA C 1 143 ? -22.614 36.541 -36.397 1.00 16.80 125 ALA C CA 1
ATOM 5365 C C . ALA C 1 143 ? -24.139 36.657 -36.271 1.00 15.52 125 ALA C C 1
ATOM 5366 O O . ALA C 1 143 ? -24.785 37.363 -37.043 1.00 13.26 125 ALA C O 1
ATOM 5368 N N . ASN C 1 144 ? -24.696 35.922 -35.325 1.00 13.42 126 ASN C N 1
ATOM 5369 C CA . ASN C 1 144 ? -26.151 35.978 -35.094 1.00 13.53 126 ASN C CA 1
ATOM 5370 C C . ASN C 1 144 ? -26.590 37.322 -34.560 1.00 13.25 126 ASN C C 1
ATOM 5371 O O . ASN C 1 144 ? -27.704 37.837 -34.880 1.00 13.03 126 ASN C O 1
ATOM 5376 N N . LEU C 1 145 ? -25.722 37.921 -33.743 1.00 12.71 127 LEU C N 1
ATOM 5377 C CA . LEU C 1 145 ? -26.054 39.259 -33.182 1.00 12.86 127 LEU C CA 1
ATOM 5378 C C . LEU C 1 145 ? -26.089 40.347 -34.238 1.00 13.14 127 LEU C C 1
ATOM 5379 O O . LEU C 1 145 ? -27.005 41.206 -34.286 1.00 13.28 127 LEU C O 1
ATOM 5384 N N . ILE C 1 146 ? -25.067 40.355 -35.050 1.00 13.59 128 ILE C N 1
ATOM 5385 C CA . ILE C 1 146 ? -24.995 41.320 -36.142 1.00 14.55 128 ILE C CA 1
ATOM 5386 C C . ILE C 1 146 ? -26.200 41.133 -37.080 1.00 14.17 128 ILE C C 1
ATOM 5387 O O . ILE C 1 146 ? -26.813 42.096 -37.507 1.00 12.94 128 ILE C O 1
ATOM 5392 N N . ARG C 1 147 ? -26.492 39.893 -37.416 1.00 15.26 129 ARG C N 1
ATOM 5393 C CA . ARG C 1 147 ? -27.593 39.598 -38.300 1.00 18.38 129 ARG C CA 1
ATOM 5394 C C . ARG C 1 147 ? -28.911 40.060 -37.703 1.00 17.46 129 ARG C C 1
ATOM 5395 O O . ARG C 1 147 ? -29.707 40.657 -38.393 1.00 18.60 129 ARG C O 1
ATOM 5403 N N . TYR C 1 148 ? -29.147 39.766 -36.432 1.00 14.49 130 TYR C N 1
ATOM 5404 C CA . TYR C 1 148 ? -30.323 40.228 -35.715 1.00 13.48 130 TYR C CA 1
ATOM 5405 C C . TYR C 1 148 ? -30.547 41.701 -35.821 1.00 13.39 130 TYR C C 1
ATOM 5406 O O . TYR C 1 148 ? -31.608 42.166 -36.237 1.00 12.94 130 TYR C O 1
ATOM 5415 N N . PHE C 1 149 ? -29.536 42.471 -35.466 1.00 13.50 131 PHE C N 1
ATOM 5416 C CA . PHE C 1 149 ? -29.640 43.911 -35.551 1.00 14.41 131 PHE C CA 1
ATOM 5417 C C . PHE C 1 149 ? -29.896 44.426 -36.988 1.00 14.72 131 PHE C C 1
ATOM 5418 O O . PHE C 1 149 ? -30.613 45.393 -37.153 1.00 12.76 131 PHE C O 1
ATOM 5426 N N . GLU C 1 150 ? -29.202 43.839 -37.945 1.00 15.03 132 GLU C N 1
ATOM 5427 C CA . GLU C 1 150 ? -29.407 44.190 -39.357 1.00 16.11 132 GLU C CA 1
ATOM 5428 C C . GLU C 1 150 ? -30.872 43.891 -39.785 1.00 16.46 132 GLU C C 1
ATOM 5429 O O . GLU C 1 150 ? -31.494 44.713 -40.403 1.00 16.93 132 GLU C O 1
ATOM 5435 N N . GLN C 1 151 ? -31.351 42.708 -39.451 1.00 18.17 133 GLN C N 1
ATOM 5436 C CA . GLN C 1 151 ? -32.719 42.302 -39.757 1.00 19.63 133 GLN C CA 1
ATOM 5437 C C . GLN C 1 151 ? -33.695 43.253 -39.077 1.00 20.39 133 GLN C C 1
ATOM 5438 O O . GLN C 1 151 ? -34.632 43.706 -39.712 1.00 17.05 133 GLN C O 1
ATOM 5444 N N . VAL C 1 152 ? -33.455 43.613 -37.799 1.00 18.04 134 VAL C N 1
ATOM 5445 C CA . VAL C 1 152 ? -34.385 44.542 -37.119 1.00 18.28 134 VAL C CA 1
ATOM 5446 C C . VAL C 1 152 ? -34.320 45.911 -37.805 1.00 19.45 134 VAL C C 1
ATOM 5447 O O . VAL C 1 152 ? -35.354 46.518 -38.093 1.00 19.07 134 VAL C O 1
ATOM 5451 N N . ALA C 1 153 ? -33.111 46.382 -38.100 1.00 17.70 135 ALA C N 1
ATOM 5452 C CA . ALA C 1 153 ? -32.978 47.664 -38.791 1.00 17.85 135 ALA C CA 1
ATOM 5453 C C . ALA C 1 153 ? -33.568 47.654 -40.205 1.00 15.24 135 ALA C C 1
ATOM 5454 O O . ALA C 1 153 ? -34.031 48.672 -40.678 1.00 16.03 135 ALA C O 1
ATOM 5456 N N . ASP C 1 154 ? -33.483 46.532 -40.893 1.00 15.81 136 ASP C N 1
ATOM 5457 C CA . ASP C 1 154 ? -34.069 46.453 -42.254 1.00 16.52 136 ASP C CA 1
ATOM 5458 C C . ASP C 1 154 ? -35.560 46.281 -42.204 1.00 18.23 136 ASP C C 1
ATOM 5459 O O . ASP C 1 154 ? -36.182 46.289 -43.241 1.00 23.30 136 ASP C O 1
ATOM 5464 N N . SER C 1 155 ? -36.154 46.102 -41.038 1.00 18.17 137 SER C N 1
ATOM 5465 C CA . SER C 1 155 ? -37.616 45.900 -40.966 1.00 19.24 137 SER C CA 1
ATOM 5466 C C . SER C 1 155 ? -38.414 47.167 -40.881 1.00 19.81 137 SER C C 1
ATOM 5467 O O . SER C 1 155 ? -39.628 47.139 -41.012 1.00 20.75 137 SER C O 1
ATOM 5470 N N . VAL C 1 156 ? -37.753 48.287 -40.649 1.00 20.74 138 VAL C N 1
ATOM 5471 C CA . VAL C 1 156 ? -38.381 49.574 -40.529 1.00 21.52 138 VAL C CA 1
ATOM 5472 C C . VAL C 1 156 ? -37.581 50.595 -41.333 1.00 23.34 138 VAL C C 1
ATOM 5473 O O . VAL C 1 156 ? -36.434 50.354 -41.624 1.00 22.97 138 VAL C O 1
ATOM 5477 N N . THR C 1 157 ? -38.188 51.736 -41.675 1.00 22.32 139 THR C N 1
ATOM 5478 C CA . THR C 1 157 ? -37.445 52.815 -42.299 1.00 23.06 139 THR C CA 1
ATOM 5479 C C . THR C 1 157 ? -37.108 53.865 -41.259 1.00 24.27 139 THR C C 1
ATOM 5480 O O . THR C 1 157 ? -36.486 54.818 -41.574 1.00 36.78 139 THR C O 1
ATOM 5484 N N . LEU C 1 158 ? -37.444 53.620 -39.996 1.00 24.09 140 LEU C N 1
ATOM 5485 C CA . LEU C 1 158 ? -37.136 54.489 -38.883 1.00 22.61 140 LEU C CA 1
ATOM 5486 C C . LEU C 1 158 ? -35.676 54.449 -38.444 1.00 22.25 140 LEU C C 1
ATOM 5487 O O . LEU C 1 158 ? -34.996 53.482 -38.676 1.00 20.45 140 LEU C O 1
ATOM 5492 N N . PRO C 1 159 ? -35.229 55.490 -37.758 1.00 21.92 141 PRO C N 1
ATOM 5493 C CA . PRO C 1 159 ? -33.952 55.337 -37.082 1.00 21.89 141 PRO C CA 1
ATOM 5494 C C . PRO C 1 159 ? -33.996 54.377 -35.879 1.00 20.02 141 PRO C C 1
ATOM 5495 O O . PRO C 1 159 ? -35.022 54.257 -35.172 1.00 17.24 141 PRO C O 1
ATOM 5499 N N . VAL C 1 160 ? -32.887 53.654 -35.721 1.00 18.78 142 VAL C N 1
ATOM 5500 C CA . VAL C 1 160 ? -32.719 52.650 -34.684 1.00 18.02 142 VAL C CA 1
ATOM 5501 C C . VAL C 1 160 ? -31.590 53.032 -33.723 1.00 17.61 142 VAL C C 1
ATOM 5502 O O . VAL C 1 160 ? -30.460 53.276 -34.128 1.00 16.66 142 VAL C O 1
ATOM 5506 N N . MET C 1 161 ? -31.931 53.125 -32.457 1.00 17.38 143 MET C N 1
ATOM 5507 C CA . MET C 1 161 ? -30.992 53.247 -31.371 1.00 16.66 143 MET C CA 1
ATOM 5508 C C . MET C 1 161 ? -30.739 51.879 -30.755 1.00 15.86 143 MET C C 1
ATOM 5509 O O . MET C 1 161 ? -31.663 51.159 -30.434 1.00 15.17 143 MET C O 1
ATOM 5514 N N . LEU C 1 162 ? -29.474 51.531 -30.619 1.00 13.59 144 LEU C N 1
ATOM 5515 C CA . LEU C 1 162 ? -29.054 50.321 -29.885 1.00 12.48 144 LEU C CA 1
ATOM 5516 C C . LEU C 1 162 ? -29.158 50.598 -28.366 1.00 11.48 144 LEU C C 1
ATOM 5517 O O . LEU C 1 162 ? -29.127 51.732 -27.891 1.00 11.14 144 LEU C O 1
ATOM 5522 N N . TYR C 1 163 ? -29.237 49.517 -27.631 1.00 12.90 145 TYR C N 1
ATOM 5523 C CA . TYR C 1 163 ? -29.348 49.612 -26.185 1.00 12.42 145 TYR C CA 1
ATOM 5524 C C . TYR C 1 163 ? -28.431 48.632 -25.591 1.00 11.52 145 TYR C C 1
ATOM 5525 O O . TYR C 1 163 ? -28.595 47.462 -25.775 1.00 9.71 145 TYR C O 1
ATOM 5534 N N . ASN C 1 164 ? -27.413 49.132 -24.855 1.00 12.52 146 ASN C N 1
ATOM 5535 C CA . ASN C 1 164 ? -26.476 48.303 -24.170 1.00 12.15 146 ASN C CA 1
ATOM 5536 C C . ASN C 1 164 ? -26.731 48.360 -22.705 1.00 12.24 146 ASN C C 1
ATOM 5537 O O . ASN C 1 164 ? -26.814 49.425 -22.175 1.00 14.02 146 ASN C O 1
ATOM 5542 N N . PHE C 1 165 ? -26.928 47.201 -22.069 1.00 13.39 147 PHE C N 1
ATOM 5543 C CA . PHE C 1 165 ? -27.147 47.06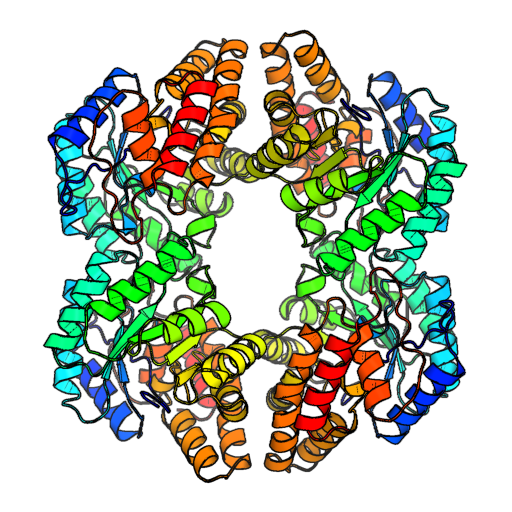8 -20.606 1.00 12.88 147 PHE C CA 1
ATOM 5544 C C . PHE C 1 165 ? -26.501 45.785 -20.116 1.00 11.58 147 PHE C C 1
ATOM 5545 O O . PHE C 1 165 ? -27.192 44.771 -19.722 1.00 11.33 147 PHE C O 1
ATOM 5553 N N . PRO C 1 166 ? -25.152 45.770 -20.143 1.00 11.75 148 PRO C N 1
ATOM 5554 C CA . PRO C 1 166 ? -24.530 44.472 -19.940 1.00 12.36 148 PRO C CA 1
ATOM 5555 C C . PRO C 1 166 ? -24.757 43.840 -18.573 1.00 13.62 148 PRO C C 1
ATOM 5556 O O . PRO C 1 166 ? -24.735 42.603 -18.481 1.00 12.78 148 PRO C O 1
ATOM 5560 N N . ALA C 1 167 ? -24.952 44.667 -17.540 1.00 13.70 149 ALA C N 1
ATOM 5561 C CA . ALA C 1 167 ? -25.234 44.121 -16.206 1.00 13.96 149 ALA C CA 1
ATOM 5562 C C . ALA C 1 167 ? -26.431 43.197 -16.253 1.00 14.41 149 ALA C C 1
ATOM 5563 O O . ALA C 1 167 ? -26.504 42.194 -15.503 1.00 13.21 149 ALA C O 1
ATOM 5565 N N . LEU C 1 168 ? -27.426 43.550 -17.070 1.00 13.44 150 LEU C N 1
ATOM 5566 C CA . LEU C 1 168 ? -28.592 42.716 -17.186 1.00 13.92 150 LEU C CA 1
ATOM 5567 C C . LEU C 1 168 ? -28.537 41.691 -18.336 1.00 14.85 150 LEU C C 1
ATOM 5568 O O . LEU C 1 168 ? -29.056 40.549 -18.218 1.00 16.89 150 LEU C O 1
ATOM 5573 N N . THR C 1 169 ? -27.962 42.076 -19.470 1.00 13.20 151 THR C N 1
ATOM 5574 C CA . THR C 1 169 ? -27.925 41.187 -20.637 1.00 12.45 151 THR C CA 1
ATOM 5575 C C . THR C 1 169 ? -26.894 40.097 -20.533 1.00 13.75 151 THR C C 1
ATOM 5576 O O . THR C 1 169 ? -27.030 39.100 -21.184 1.00 13.93 151 THR C O 1
ATOM 5580 N N . GLY C 1 170 ? -25.803 40.305 -19.778 1.00 14.25 152 GLY C N 1
ATOM 5581 C CA . GLY C 1 170 ? -24.704 39.332 -19.789 1.00 14.81 152 GLY C CA 1
ATOM 5582 C C . GLY C 1 170 ? -23.896 39.408 -21.067 1.00 13.98 152 GLY C C 1
ATOM 5583 O O . GLY C 1 170 ? -23.026 38.563 -21.314 1.00 13.58 152 GLY C O 1
ATOM 5584 N N . GLN C 1 171 ? -24.114 40.413 -21.903 1.00 12.86 153 GLN C N 1
ATOM 5585 C CA . GLN C 1 171 ? -23.365 40.457 -23.193 1.00 12.38 153 GLN C CA 1
ATOM 5586 C C . GLN C 1 171 ? -23.208 41.884 -23.628 1.00 11.92 153 GLN C C 1
ATOM 5587 O O . GLN C 1 171 ? -24.167 42.573 -23.961 1.00 11.67 153 GLN C O 1
ATOM 5593 N N . ASP C 1 172 ? -21.982 42.350 -23.567 1.00 12.68 154 ASP C N 1
ATOM 5594 C CA . ASP C 1 172 ? -21.651 43.722 -23.869 1.00 13.92 154 ASP C CA 1
ATOM 5595 C C . ASP C 1 172 ? -21.712 44.014 -25.385 1.00 13.53 154 ASP C C 1
ATOM 5596 O O . ASP C 1 172 ? -21.199 43.238 -26.185 1.00 12.33 154 ASP C O 1
ATOM 5601 N N . LEU C 1 173 ? -22.286 45.157 -25.731 1.00 12.54 155 LEU C N 1
ATOM 5602 C CA . LEU C 1 173 ? -22.174 45.720 -27.056 1.00 12.10 155 LEU C CA 1
ATOM 5603 C C . LEU C 1 173 ? -20.930 46.573 -27.018 1.00 12.19 155 LEU C C 1
ATOM 5604 O O . LEU C 1 173 ? -21.001 47.689 -26.541 1.00 13.56 155 LEU C O 1
ATOM 5609 N N . THR C 1 174 ? -19.800 46.036 -27.478 1.00 11.59 156 THR C N 1
ATOM 5610 C CA . THR C 1 174 ? -18.532 46.679 -27.405 1.00 12.77 156 THR C CA 1
ATOM 5611 C C . THR C 1 174 ? -18.473 47.782 -28.435 1.00 12.75 156 THR C C 1
ATOM 5612 O O . THR C 1 174 ? -19.193 47.737 -29.414 1.00 13.95 156 THR C O 1
ATOM 5616 N N . PRO C 1 175 ? -17.608 48.766 -28.221 1.00 13.34 157 PRO C N 1
ATOM 5617 C CA . PRO C 1 175 ? -17.513 49.888 -29.195 1.00 13.70 157 PRO C CA 1
ATOM 5618 C C . PRO C 1 175 ? -17.155 49.383 -30.621 1.00 14.77 157 PRO C C 1
ATOM 5619 O O . PRO C 1 175 ? -17.689 49.845 -31.598 1.00 12.98 157 PRO C O 1
ATOM 5623 N N . ALA C 1 176 ? -16.317 48.358 -30.714 1.00 16.78 158 ALA C N 1
ATOM 5624 C CA . ALA C 1 176 ? -16.006 47.736 -32.039 1.00 15.80 158 ALA C CA 1
ATOM 5625 C C . ALA C 1 176 ? -17.257 47.161 -32.667 1.00 16.74 158 ALA C C 1
ATOM 5626 O O . ALA C 1 176 ? -17.512 47.332 -33.862 1.00 15.50 158 ALA C O 1
ATOM 5628 N N . LEU C 1 177 ? -18.039 46.406 -31.899 1.00 16.51 159 LEU C N 1
ATOM 5629 C CA . LEU C 1 177 ? -19.262 45.822 -32.458 1.00 16.37 159 LEU C CA 1
ATOM 5630 C C . LEU C 1 177 ? -20.298 46.862 -32.911 1.00 16.70 159 LEU C C 1
ATOM 5631 O O . LEU C 1 177 ? -20.946 46.736 -33.998 1.00 16.24 159 LEU C O 1
ATOM 5636 N N . VAL C 1 178 ? -20.444 47.896 -32.100 1.00 14.60 160 VAL C N 1
ATOM 5637 C CA . VAL C 1 178 ? -21.343 48.997 -32.398 1.00 15.27 160 VAL C CA 1
ATOM 5638 C C . VAL C 1 178 ? -20.833 49.738 -33.655 1.00 15.50 160 VAL C C 1
ATOM 5639 O O . VAL C 1 178 ? -21.627 50.137 -34.523 1.00 15.40 160 VAL C O 1
ATOM 5643 N N . LYS C 1 179 ? -19.519 49.911 -33.768 1.00 16.39 161 LYS C N 1
ATOM 5644 C CA . LYS C 1 179 ? -19.002 50.504 -35.003 1.00 16.59 161 LYS C CA 1
ATOM 5645 C C . LYS C 1 179 ? -19.350 49.651 -36.225 1.00 16.16 161 LYS C C 1
ATOM 5646 O O . LYS C 1 179 ? -19.789 50.181 -37.256 1.00 16.64 161 LYS C O 1
ATOM 5652 N N . THR C 1 180 ? -19.119 48.352 -36.124 1.00 17.20 162 THR C N 1
ATOM 5653 C CA . THR C 1 180 ? -19.504 47.413 -37.165 1.00 17.34 162 THR C CA 1
ATOM 5654 C C . THR C 1 180 ? -20.990 47.542 -37.525 1.00 17.70 162 THR C C 1
ATOM 5655 O O . THR C 1 180 ? -21.363 47.483 -38.701 1.00 14.63 162 THR C O 1
ATOM 5659 N N . LEU C 1 181 ? -21.852 47.741 -36.520 1.00 15.04 163 LEU C N 1
ATOM 5660 C CA . LEU C 1 181 ? -23.283 47.860 -36.854 1.00 16.41 163 LEU C CA 1
ATOM 5661 C C . LEU C 1 181 ? -23.547 49.174 -37.559 1.00 15.24 163 LEU C C 1
ATOM 5662 O O . LEU C 1 181 ? -24.313 49.234 -38.575 1.00 16.44 163 LEU C O 1
ATOM 5667 N N . ALA C 1 182 ? -22.944 50.240 -37.037 1.00 14.66 164 ALA C N 1
ATOM 5668 C CA . ALA C 1 182 ? -23.136 51.551 -37.646 1.00 14.30 164 ALA C CA 1
ATOM 5669 C C . ALA C 1 182 ? -22.558 51.588 -39.107 1.00 14.88 164 ALA C C 1
ATOM 5670 O O . ALA C 1 182 ? -23.117 52.207 -39.987 1.00 14.31 164 ALA C O 1
ATOM 5672 N N . ASP C 1 183 ? -21.460 50.901 -39.323 1.00 15.23 165 ASP C N 1
ATOM 5673 C CA . ASP C 1 183 ? -20.836 50.785 -40.652 1.00 15.57 165 ASP C CA 1
ATOM 5674 C C . ASP C 1 183 ? -21.792 50.029 -41.580 1.00 16.97 165 ASP C C 1
ATOM 5675 O O . ASP C 1 183 ? -21.840 50.284 -42.724 1.00 19.01 165 ASP C O 1
ATOM 5680 N N . SER C 1 184 ? -22.555 49.082 -41.041 1.00 19.23 166 SER C N 1
ATOM 5681 C CA . SER C 1 184 ? -23.375 48.189 -41.821 1.00 18.76 166 SER C CA 1
ATOM 5682 C C . SER C 1 184 ? -24.731 48.764 -42.227 1.00 19.07 166 SER C C 1
ATOM 5683 O O . SER C 1 184 ? -25.205 48.510 -43.358 1.00 17.24 166 SER C O 1
ATOM 5686 N N . ARG C 1 185 ? -25.337 49.566 -41.366 1.00 19.58 167 ARG C N 1
ATOM 5687 C CA . ARG C 1 185 ? -26.684 50.135 -41.652 1.00 19.37 167 ARG C CA 1
ATOM 5688 C C . ARG C 1 185 ? -26.826 51.596 -41.284 1.00 19.91 167 ARG C C 1
ATOM 5689 O O . ARG C 1 185 ? -26.719 52.004 -40.076 1.00 20.83 167 ARG C O 1
ATOM 5697 N N . SER C 1 186 ? -27.160 52.418 -42.270 1.00 16.85 168 SER C N 1
ATOM 5698 C CA . SER C 1 186 ? -27.187 53.871 -42.066 1.00 17.52 168 SER C CA 1
ATOM 5699 C C . SER C 1 186 ? -28.318 54.305 -41.139 1.00 17.37 168 SER C C 1
ATOM 5700 O O . SER C 1 186 ? -28.364 55.460 -40.731 1.00 19.58 168 SER C O 1
ATOM 5703 N N . ASN C 1 187 ? -29.267 53.433 -40.858 1.00 16.50 169 ASN C N 1
ATOM 5704 C CA . ASN C 1 187 ? -30.315 53.782 -39.871 1.00 17.45 169 ASN C CA 1
ATOM 5705 C C . ASN C 1 187 ? -30.010 53.349 -38.429 1.00 16.77 169 ASN C C 1
ATOM 5706 O O . ASN C 1 187 ? -30.824 53.581 -37.522 1.00 16.99 169 ASN C O 1
ATOM 5711 N N . ILE C 1 188 ? -28.864 52.727 -38.211 1.00 16.65 170 ILE C N 1
ATOM 5712 C CA . ILE C 1 188 ? -28.428 52.457 -36.848 1.00 16.88 170 ILE C CA 1
ATOM 5713 C C . ILE C 1 188 ? -27.629 53.656 -36.437 1.00 16.47 170 ILE C C 1
ATOM 5714 O O . ILE C 1 188 ? -26.501 53.832 -36.880 1.00 15.00 170 ILE C O 1
ATOM 5719 N N . ILE C 1 189 ? -28.230 54.519 -35.622 1.00 15.63 171 ILE C N 1
ATOM 5720 C CA . ILE C 1 189 ? -27.783 55.923 -35.545 1.00 16.59 171 ILE C CA 1
ATOM 5721 C C . ILE C 1 189 ? -27.440 56.403 -34.144 1.00 15.67 171 ILE C C 1
ATOM 5722 O O . ILE C 1 189 ? -27.087 57.575 -33.913 1.00 14.08 171 ILE C O 1
ATOM 5727 N N . GLY C 1 190 ? -27.482 55.462 -33.215 1.00 15.21 172 GLY C N 1
ATOM 5728 C CA . GLY C 1 190 ? -27.062 55.765 -31.865 1.00 14.36 172 GLY C CA 1
ATOM 5729 C C . GLY C 1 190 ? -27.129 54.589 -30.887 1.00 14.36 172 GLY C C 1
ATOM 5730 O O . GLY C 1 190 ? -27.531 53.476 -31.229 1.00 13.27 172 GLY C O 1
ATOM 5731 N N . ILE C 1 191 ? -26.794 54.909 -29.636 1.00 14.68 173 ILE C N 1
ATOM 5732 C CA . ILE C 1 191 ? -26.804 53.932 -28.570 1.00 14.55 173 ILE C CA 1
ATOM 5733 C C . ILE C 1 191 ? -27.086 54.581 -27.227 1.00 14.05 173 ILE C C 1
ATOM 5734 O O . ILE C 1 191 ? -26.719 55.743 -26.986 1.00 15.23 173 ILE C O 1
ATOM 5739 N N . LYS C 1 192 ? -27.846 53.841 -26.430 1.00 14.35 174 LYS C N 1
ATOM 5740 C CA . LYS C 1 192 ? -28.025 54.084 -24.985 1.00 14.44 174 LYS C CA 1
ATOM 5741 C C . LYS C 1 192 ? -27.068 53.128 -24.274 1.00 13.37 174 LYS C C 1
ATOM 5742 O O . LYS C 1 192 ? -27.309 51.935 -24.271 1.00 12.71 174 LYS C O 1
ATOM 5748 N N . ASP C 1 193 ? -26.006 53.675 -23.669 1.00 13.10 175 ASP C N 1
ATOM 5749 C CA . ASP C 1 193 ? -24.918 52.880 -23.108 1.00 13.51 175 ASP C CA 1
ATOM 5750 C C . ASP C 1 193 ? -25.083 52.945 -21.603 1.00 12.28 175 ASP C C 1
ATOM 5751 O O . ASP C 1 193 ? -24.741 53.926 -20.956 1.00 11.42 175 ASP C O 1
ATOM 5756 N N . THR C 1 194 ? -25.689 51.897 -21.083 1.00 12.56 176 THR C N 1
ATOM 5757 C CA . THR C 1 194 ? -26.118 51.796 -19.675 1.00 12.51 176 THR C CA 1
ATOM 5758 C C . THR C 1 194 ? -25.079 50.945 -18.954 1.00 13.53 176 THR C C 1
ATOM 5759 O O . THR C 1 194 ? -25.143 49.689 -18.924 1.00 13.39 176 THR C O 1
ATOM 5763 N N . ILE C 1 195 ? -24.074 51.645 -18.455 1.00 13.47 177 ILE C N 1
ATOM 5764 C CA . ILE C 1 195 ? -22.934 51.028 -17.793 1.00 13.50 177 ILE C CA 1
ATOM 5765 C C . ILE C 1 195 ? -22.272 52.058 -16.860 1.00 13.36 177 ILE C C 1
ATOM 5766 O O . ILE C 1 195 ? -22.106 53.229 -17.209 1.00 9.59 177 ILE C O 1
ATOM 5771 N N . ASP C 1 196 ? -21.842 51.609 -15.703 1.00 11.79 178 ASP C N 1
ATOM 5772 C CA . ASP C 1 196 ? -21.119 52.527 -14.815 1.00 12.85 178 ASP C CA 1
ATOM 5773 C C . ASP C 1 196 ? -19.598 52.402 -15.174 1.00 12.33 178 ASP C C 1
ATOM 5774 O O . ASP C 1 196 ? -18.834 51.707 -14.526 1.00 11.15 178 ASP C O 1
ATOM 5779 N N . SER C 1 197 ? -19.225 52.988 -16.291 1.00 12.19 179 SER C N 1
ATOM 5780 C CA . SER C 1 197 ? -17.871 52.904 -16.826 1.00 13.01 179 SER C CA 1
ATOM 5781 C C . SER C 1 197 ? -17.599 54.123 -17.717 1.00 13.74 179 SER C C 1
ATOM 5782 O O . SER C 1 197 ? -18.178 54.293 -18.801 1.00 13.67 179 SER C O 1
ATOM 5785 N N . VAL C 1 198 ? -16.672 54.960 -17.256 1.00 14.47 180 VAL C N 1
ATOM 5786 C CA . VAL C 1 198 ? -16.183 56.042 -18.049 1.00 14.18 180 VAL C CA 1
ATOM 5787 C C . VAL C 1 198 ? -15.416 55.492 -19.257 1.00 14.16 180 VAL C C 1
ATOM 5788 O O . VAL C 1 198 ? -15.573 56.005 -20.371 1.00 14.00 180 VAL C O 1
ATOM 5792 N N . ALA C 1 199 ? -14.622 54.435 -19.053 1.00 13.20 181 ALA C N 1
ATOM 5793 C CA . ALA C 1 199 ? -13.867 53.807 -20.146 1.00 12.37 181 ALA C CA 1
ATOM 5794 C C . ALA C 1 199 ? -14.770 53.366 -21.311 1.00 12.20 181 ALA C C 1
ATOM 5795 O O . ALA C 1 199 ? -14.431 53.586 -22.470 1.00 11.27 181 ALA C O 1
ATOM 5797 N N . HIS C 1 200 ? -15.919 52.771 -20.967 1.00 11.82 182 HIS C N 1
ATOM 5798 C CA . HIS C 1 200 ? -16.825 52.243 -21.979 1.00 12.43 182 HIS C CA 1
ATOM 5799 C C . HIS C 1 200 ? -17.428 53.382 -22.784 1.00 12.03 182 HIS C C 1
ATOM 5800 O O . HIS C 1 200 ? -17.523 53.330 -24.007 1.00 11.86 182 HIS C O 1
ATOM 5807 N N . LEU C 1 201 ? -17.826 54.424 -22.095 1.00 13.03 183 LEU C N 1
ATOM 5808 C CA . LEU C 1 201 ? -18.419 55.576 -22.744 1.00 12.86 183 LEU C CA 1
ATOM 5809 C C . LEU C 1 201 ? -17.381 56.318 -23.615 1.00 12.96 183 LEU C C 1
ATOM 5810 O O . LEU C 1 201 ? -17.685 56.714 -24.708 1.00 11.68 183 LEU C O 1
ATOM 5815 N N . ARG C 1 202 ? -16.157 56.485 -23.077 1.00 14.58 184 ARG C N 1
ATOM 5816 C CA . ARG C 1 202 ? -15.086 57.137 -23.790 1.00 14.77 184 ARG C CA 1
ATOM 5817 C C . ARG C 1 202 ? -14.799 56.384 -25.103 1.00 15.13 184 ARG C C 1
ATOM 5818 O O . ARG C 1 202 ? -14.576 56.995 -26.154 1.00 16.06 184 ARG C O 1
ATOM 5826 N N . SER C 1 203 ? -14.740 55.070 -24.993 1.00 14.36 185 SER C N 1
ATOM 5827 C CA . SER C 1 203 ? -14.299 54.250 -26.118 1.00 15.52 185 SER C CA 1
ATOM 5828 C C . SER C 1 203 ? -15.457 54.218 -27.172 1.00 14.80 185 SER C C 1
ATOM 5829 O O . SER C 1 203 ? -15.232 54.212 -28.395 1.00 13.25 185 SER C O 1
ATOM 5832 N N . MET C 1 204 ? -16.692 54.255 -26.667 1.00 12.30 186 MET C N 1
ATOM 5833 C CA . MET C 1 204 ? -17.858 54.237 -27.535 1.00 12.18 186 MET C CA 1
ATOM 5834 C C . MET C 1 204 ? -17.870 55.462 -28.398 1.00 12.03 186 MET C C 1
ATOM 5835 O O . MET C 1 204 ? -17.951 55.361 -29.671 1.00 13.82 186 MET C O 1
ATOM 5840 N N . ILE C 1 205 ? -17.648 56.614 -27.755 1.00 12.73 187 ILE C N 1
ATOM 5841 C CA . ILE C 1 205 ? -17.538 57.860 -28.415 1.00 14.13 187 ILE C CA 1
ATOM 5842 C C . ILE C 1 205 ? -16.327 57.912 -29.380 1.00 16.33 187 ILE C C 1
ATOM 5843 O O . ILE C 1 205 ? -16.471 58.249 -30.546 1.00 15.17 187 ILE C O 1
ATOM 5848 N N . HIS C 1 206 ? -15.136 57.575 -28.910 1.00 18.42 188 HIS C N 1
ATOM 5849 C CA . HIS C 1 206 ? -13.946 57.581 -29.827 1.00 19.35 188 HIS C CA 1
ATOM 5850 C C . HIS C 1 206 ? -14.056 56.617 -31.012 1.00 19.11 188 HIS C C 1
ATOM 5851 O O . HIS C 1 206 ? -13.761 56.981 -32.135 1.00 16.25 188 HIS C O 1
ATOM 5858 N N . THR C 1 207 ? -14.391 55.363 -30.727 1.00 17.08 189 THR C N 1
ATOM 5859 C CA . THR C 1 207 ? -14.470 54.330 -31.752 1.00 18.06 189 THR C CA 1
ATOM 5860 C C . THR C 1 207 ? -15.667 54.581 -32.699 1.00 17.84 189 THR C C 1
ATOM 5861 O O . THR C 1 207 ? -15.536 54.476 -33.935 1.00 18.18 189 THR C O 1
ATOM 5865 N N . VAL C 1 208 ? -16.851 54.892 -32.171 1.00 16.86 190 VAL C N 1
ATOM 5866 C CA . VAL C 1 208 ? -18.012 54.990 -33.066 1.00 17.21 190 VAL C CA 1
ATOM 5867 C C . VAL C 1 208 ? -18.198 56.408 -33.648 1.00 20.70 190 VAL C C 1
ATOM 5868 O O . VAL C 1 208 ? -18.382 56.595 -34.922 1.00 18.64 190 VAL C O 1
ATOM 5872 N N . LYS C 1 209 ? -18.153 57.426 -32.773 1.00 20.75 191 LYS C N 1
ATOM 5873 C CA . LYS C 1 209 ? -18.335 58.807 -33.299 1.00 21.92 191 LYS C CA 1
ATOM 5874 C C . LYS C 1 209 ? -17.176 59.244 -34.117 1.00 23.37 191 LYS C C 1
ATOM 5875 O O . LYS C 1 209 ? -17.362 60.004 -35.059 1.00 24.78 191 LYS C O 1
ATOM 5881 N N . GLY C 1 210 ? -15.974 58.736 -33.787 1.00 23.82 192 GLY C N 1
ATOM 5882 C CA . GLY C 1 210 ? -14.814 58.853 -34.650 1.00 24.15 192 GLY C CA 1
ATOM 5883 C C . GLY C 1 210 ? -15.129 58.458 -36.078 1.00 24.29 192 GLY C C 1
ATOM 5884 O O . GLY C 1 210 ? -14.754 59.144 -36.997 1.00 24.91 192 GLY C O 1
ATOM 5885 N N . ALA C 1 211 ? -15.796 57.344 -36.275 1.00 21.82 193 ALA C N 1
ATOM 5886 C CA . ALA C 1 211 ? -16.089 56.863 -37.608 1.00 22.79 193 ALA C CA 1
ATOM 5887 C C . ALA C 1 211 ? -17.378 57.447 -38.145 1.00 20.55 193 ALA C C 1
ATOM 5888 O O . ALA C 1 211 ? -17.549 57.456 -39.312 1.00 21.22 193 ALA C O 1
ATOM 5890 N N . HIS C 1 212 ? -18.261 57.942 -37.284 1.00 19.60 194 HIS C N 1
ATOM 5891 C CA . HIS C 1 212 ? -19.622 58.381 -37.638 1.00 19.57 194 HIS C CA 1
ATOM 5892 C C . HIS C 1 212 ? -19.919 59.560 -36.736 1.00 19.92 194 HIS C C 1
ATOM 5893 O O . HIS C 1 212 ? -20.439 59.395 -35.664 1.00 18.21 194 HIS C O 1
ATOM 5900 N N . PRO C 1 213 ? -19.549 60.762 -37.159 1.00 21.82 195 PRO C N 1
ATOM 5901 C CA . PRO C 1 213 ? -19.562 61.932 -36.241 1.00 22.29 195 PRO C CA 1
ATOM 5902 C C . PRO C 1 213 ? -20.935 62.279 -35.723 1.00 21.78 195 PRO C C 1
ATOM 5903 O O . PRO C 1 213 ? -21.075 62.891 -34.654 1.00 26.29 195 PRO C O 1
ATOM 5907 N N . HIS C 1 214 ? -21.945 61.916 -36.474 1.00 24.32 196 HIS C N 1
ATOM 5908 C CA . HIS C 1 214 ? -23.295 62.189 -36.063 1.00 24.43 196 HIS C CA 1
ATOM 5909 C C . HIS C 1 214 ? -24.014 61.036 -35.371 1.00 22.37 196 HIS C C 1
ATOM 5910 O O . HIS C 1 214 ? -25.175 61.170 -35.099 1.00 20.79 196 HIS C O 1
ATOM 5917 N N . PHE C 1 215 ? -23.319 59.915 -35.117 1.00 18.25 197 PHE C N 1
ATOM 5918 C CA . PHE C 1 215 ? -23.867 58.796 -34.339 1.00 17.73 197 PHE C CA 1
ATOM 5919 C C . PHE C 1 215 ? -24.123 59.288 -32.922 1.00 17.03 197 PHE C C 1
ATOM 5920 O O . PHE C 1 215 ? -23.280 59.903 -32.305 1.00 16.74 197 PHE C O 1
ATOM 5928 N N . THR C 1 216 ? -25.299 59.015 -32.393 1.00 17.26 198 THR C N 1
ATOM 5929 C CA . THR C 1 216 ? -25.591 59.533 -31.064 1.00 16.29 198 THR C CA 1
ATOM 5930 C C . THR C 1 216 ? -25.214 58.606 -29.900 1.00 14.75 198 THR C C 1
ATOM 5931 O O . THR C 1 216 ? -25.619 57.451 -29.866 1.00 15.66 198 THR C O 1
ATOM 5935 N N . VAL C 1 217 ? -24.490 59.143 -28.926 1.00 15.27 199 VAL C N 1
ATOM 5936 C CA . VAL C 1 217 ? -24.115 58.398 -27.734 1.00 14.88 199 VAL C CA 1
ATOM 5937 C C . VAL C 1 217 ? -24.737 59.000 -26.490 1.00 15.16 199 VAL C C 1
ATOM 5938 O O . VAL C 1 217 ? -24.430 60.135 -26.099 1.00 14.68 199 VAL C O 1
ATOM 5942 N N . LEU C 1 218 ? -25.625 58.221 -25.859 1.00 13.90 200 LEU C N 1
ATOM 5943 C CA . LEU C 1 218 ? -26.322 58.674 -24.652 1.00 13.47 200 LEU C CA 1
ATOM 5944 C C . LEU C 1 218 ? -26.004 57.686 -23.536 1.00 13.97 200 LEU C C 1
ATOM 5945 O O . LEU C 1 218 ? -25.997 56.492 -23.771 1.00 13.59 200 LEU C O 1
ATOM 5950 N N . CYS C 1 219 ? -25.732 58.172 -22.329 1.00 14.34 201 CYS C N 1
ATOM 5951 C CA . CYS C 1 219 ? -25.486 57.307 -21.239 1.00 13.70 201 CYS C CA 1
ATOM 5952 C C . CYS C 1 219 ? -26.831 56.964 -20.638 1.00 14.86 201 CYS C C 1
ATOM 5953 O O . CYS C 1 219 ? -27.785 57.700 -20.776 1.00 15.41 201 CYS C O 1
ATOM 5956 N N . GLY C 1 220 ? -26.862 55.850 -19.934 1.00 13.42 202 GLY C N 1
ATOM 5957 C CA . GLY C 1 220 ? -28.034 55.348 -19.323 1.00 14.26 202 GLY C CA 1
ATOM 5958 C C . GLY C 1 220 ? -28.110 55.621 -17.839 1.00 13.56 202 GLY C C 1
ATOM 5959 O O . GLY C 1 220 ? -29.121 55.359 -17.212 1.00 15.00 202 GLY C O 1
ATOM 5960 N N . TYR C 1 221 ? -27.044 56.173 -17.280 1.00 12.93 203 TYR C N 1
ATOM 5961 C CA . TYR C 1 221 ? -27.008 56.484 -15.891 1.00 13.45 203 TYR C CA 1
ATOM 5962 C C . TYR C 1 221 ? -26.846 57.967 -15.596 1.00 13.48 203 TYR C C 1
ATOM 5963 O O . TYR C 1 221 ? -26.051 58.679 -16.260 1.00 11.41 203 TYR C O 1
ATOM 5972 N N . ASP C 1 222 ? -27.553 58.403 -14.546 1.00 14.04 204 ASP C N 1
ATOM 5973 C CA . ASP C 1 222 ? -27.686 59.833 -14.134 1.00 15.41 204 ASP C CA 1
ATOM 5974 C C . ASP C 1 222 ? -26.315 60.441 -13.900 1.00 15.01 204 ASP C C 1
ATOM 5975 O O . ASP C 1 222 ? -26.015 61.559 -14.321 1.00 14.84 204 ASP C O 1
ATOM 5980 N N . ASP C 1 223 ? -25.476 59.690 -13.219 1.00 14.86 205 ASP C N 1
ATOM 5981 C CA . ASP C 1 223 ? -24.206 60.195 -12.765 1.00 15.45 205 ASP C CA 1
ATOM 5982 C C . ASP C 1 223 ? -23.124 60.206 -13.843 1.00 15.35 205 ASP C C 1
ATOM 5983 O O . ASP C 1 223 ? -21.987 60.539 -13.545 1.00 14.32 205 ASP C O 1
ATOM 5988 N N . HIS C 1 224 ? -23.471 59.806 -15.066 1.00 14.83 206 HIS C N 1
ATOM 5989 C CA . HIS C 1 224 ? -22.532 59.864 -16.166 1.00 14.65 206 HIS C CA 1
ATOM 5990 C C . HIS C 1 224 ? -22.808 60.934 -17.258 1.00 15.35 206 HIS C C 1
ATOM 5991 O O . HIS C 1 224 ? -22.031 61.058 -18.212 1.00 13.18 206 HIS C O 1
ATOM 5998 N N . LEU C 1 225 ? -23.890 61.697 -17.084 1.00 16.68 207 LEU C N 1
ATOM 5999 C CA . LEU C 1 225 ? -24.311 62.726 -18.065 1.00 15.75 207 LEU C CA 1
ATOM 6000 C C . LEU C 1 225 ? -23.224 63.769 -18.263 1.00 16.24 207 LEU C C 1
ATOM 6001 O O . LEU C 1 225 ? -22.776 64.019 -19.381 1.00 16.53 207 LEU C O 1
ATOM 6006 N N . PHE C 1 226 ? -22.733 64.336 -17.171 1.00 15.36 208 PHE C N 1
ATOM 6007 C CA . PHE C 1 226 ? -21.687 65.387 -17.278 1.00 16.10 208 PHE C CA 1
ATOM 6008 C C . PHE C 1 226 ? -20.469 64.858 -18.034 1.00 16.24 208 PHE C C 1
ATOM 6009 O O . PHE C 1 226 ? -20.032 65.433 -19.086 1.00 16.44 208 PHE C O 1
ATOM 6017 N N . ASN C 1 227 ? -19.938 63.742 -17.549 1.00 14.19 209 ASN C N 1
ATOM 6018 C CA . ASN C 1 227 ? -18.809 63.144 -18.249 1.00 16.77 209 ASN C CA 1
ATOM 6019 C C . ASN C 1 227 ? -19.123 62.845 -19.732 1.00 16.57 209 ASN C C 1
ATOM 6020 O O . ASN C 1 227 ? -18.266 63.026 -20.589 1.00 17.12 209 ASN C O 1
ATOM 6025 N N . THR C 1 228 ? -20.301 62.307 -20.018 1.00 15.89 210 THR C N 1
ATOM 6026 C CA . THR C 1 228 ? -20.682 61.998 -21.377 1.00 15.36 210 THR C CA 1
ATOM 6027 C C . THR C 1 228 ? -20.572 63.226 -22.231 1.00 14.72 210 THR C C 1
ATOM 6028 O O . THR C 1 228 ? -19.963 63.146 -23.296 1.00 14.77 210 THR C O 1
ATOM 6032 N N . LEU C 1 229 ? -21.068 64.364 -21.740 1.00 13.82 211 LEU C N 1
ATOM 6033 C CA . LEU C 1 229 ? -20.985 65.591 -22.498 1.00 14.37 211 LEU C CA 1
ATOM 6034 C C . LEU C 1 229 ? -19.535 66.071 -22.640 1.00 15.57 211 LEU C C 1
ATOM 6035 O O . LEU C 1 229 ? -19.111 66.421 -23.700 1.00 14.89 211 LEU C O 1
ATOM 6040 N N . LEU C 1 230 ? -18.755 66.016 -21.577 1.00 15.77 212 LEU C N 1
ATOM 6041 C CA . LEU C 1 230 ? -17.358 66.429 -21.659 1.00 17.33 212 LEU C CA 1
ATOM 6042 C C . LEU C 1 230 ? -16.488 65.578 -22.609 1.00 17.93 212 LEU C C 1
ATOM 6043 O O . LEU C 1 230 ? -15.548 66.090 -23.238 1.00 16.24 212 LEU C O 1
ATOM 6048 N N . LEU C 1 231 ? -16.841 64.292 -22.699 1.00 15.40 213 LEU C N 1
ATOM 6049 C CA . LEU C 1 231 ? -16.233 63.346 -23.602 1.00 15.96 213 LEU C CA 1
ATOM 6050 C C . LEU C 1 231 ? -16.615 63.537 -25.086 1.00 15.85 213 LEU C C 1
ATOM 6051 O O . LEU C 1 231 ? -16.065 62.889 -25.913 1.00 14.86 213 LEU C O 1
ATOM 6056 N N . GLY C 1 232 ? -17.590 64.366 -25.430 1.00 17.67 214 GLY C N 1
ATOM 6057 C CA . GLY C 1 232 ? -18.011 64.514 -26.845 1.00 17.82 214 GLY C CA 1
ATOM 6058 C C . GLY C 1 232 ? -19.262 63.707 -27.196 1.00 19.02 214 GLY C C 1
ATOM 6059 O O . GLY C 1 232 ? -19.670 63.579 -28.375 1.00 19.03 214 GLY C O 1
ATOM 6060 N N . GLY C 1 233 ? -19.890 63.141 -26.159 1.00 17.87 215 GLY C N 1
ATOM 6061 C CA . GLY C 1 233 ? -21.123 62.415 -26.288 1.00 17.46 215 GLY C CA 1
ATOM 6062 C C . GLY C 1 233 ? -22.305 63.387 -26.260 1.00 16.95 215 GLY C C 1
ATOM 6063 O O . GLY C 1 233 ? -22.145 64.589 -26.103 1.00 15.81 215 GLY C O 1
ATOM 6064 N N . ASP C 1 234 ? -23.514 62.832 -26.341 1.00 16.61 216 ASP C N 1
ATOM 6065 C CA . ASP C 1 234 ? -24.712 63.591 -26.691 1.00 16.05 216 ASP C CA 1
ATOM 6066 C C . ASP C 1 234 ? -25.816 63.807 -25.622 1.00 16.20 216 ASP C C 1
ATOM 6067 O O . ASP C 1 234 ? -26.776 64.580 -25.848 1.00 16.81 216 ASP C O 1
ATOM 6072 N N . GLY C 1 235 ? -25.734 63.160 -24.462 1.00 15.00 217 GLY C N 1
ATOM 6073 C CA . GLY C 1 235 ? -26.833 63.278 -23.477 1.00 14.81 217 GLY C CA 1
ATOM 6074 C C . GLY C 1 235 ? -27.074 62.000 -22.731 1.00 15.32 217 GLY C C 1
ATOM 6075 O O . GLY C 1 235 ? -26.145 61.164 -22.591 1.00 12.05 217 GLY C O 1
ATOM 6076 N N . ALA C 1 236 ? -28.304 61.885 -22.210 1.00 15.25 218 ALA C N 1
ATOM 6077 C CA . ALA C 1 236 ? -28.671 60.823 -21.279 1.00 16.63 218 ALA C CA 1
ATOM 6078 C C . ALA C 1 236 ? -30.132 60.417 -21.374 1.00 16.91 218 ALA C C 1
ATOM 6079 O O . ALA C 1 236 ? -31.035 61.253 -21.564 1.00 17.26 218 ALA C O 1
ATOM 6081 N N . ILE C 1 237 ? -30.314 59.106 -21.251 1.00 16.01 219 ILE C N 1
ATOM 6082 C CA . ILE C 1 237 ? -31.569 58.486 -20.992 1.00 15.90 219 ILE C CA 1
ATOM 6083 C C . ILE C 1 237 ? -31.425 57.871 -19.636 1.00 15.48 219 ILE C C 1
ATOM 6084 O O . ILE C 1 237 ? -30.855 56.803 -19.506 1.00 17.76 219 ILE C O 1
ATOM 6089 N N . SER C 1 238 ? -31.891 58.542 -18.606 1.00 16.16 220 SER C N 1
ATOM 6090 C CA . SER C 1 238 ? -31.641 58.046 -17.243 1.00 17.30 220 SER C CA 1
ATOM 6091 C C . SER C 1 238 ? -32.841 58.265 -16.359 1.00 17.54 220 SER C C 1
ATOM 6092 O O . SER C 1 238 ? -33.632 59.164 -16.620 1.00 16.38 220 SER C O 1
ATOM 6095 N N . ALA C 1 239 ? -32.950 57.447 -15.309 1.00 16.79 221 ALA C N 1
ATOM 6096 C CA . ALA C 1 239 ? -34.198 57.319 -14.537 1.00 17.84 221 ALA C CA 1
ATOM 6097 C C . ALA C 1 239 ? -34.662 58.611 -13.822 1.00 17.49 221 ALA C C 1
ATOM 6098 O O . ALA C 1 239 ? -35.864 58.880 -13.720 1.00 17.29 221 ALA C O 1
ATOM 6100 N N . SER C 1 240 ? -33.724 59.449 -13.423 1.00 18.14 222 SER C N 1
ATOM 6101 C CA . SER C 1 240 ? -34.092 60.680 -12.702 1.00 18.84 222 SER C CA 1
ATOM 6102 C C . SER C 1 240 ? -34.741 61.696 -13.633 1.00 18.28 222 SER C C 1
ATOM 6103 O O . SER C 1 240 ? -35.329 62.675 -13.193 1.00 17.52 222 SER C O 1
ATOM 6106 N N . GLY C 1 241 ? -34.683 61.423 -14.920 1.00 19.23 223 GLY C N 1
ATOM 6107 C CA . GLY C 1 241 ? -35.534 62.115 -15.859 1.00 20.06 223 GLY C CA 1
ATOM 6108 C C . GLY C 1 241 ? -37.009 62.103 -15.475 1.00 20.07 223 GLY C C 1
ATOM 6109 O O . GLY C 1 241 ? -37.722 63.035 -15.801 1.00 19.86 223 GLY C O 1
ATOM 6110 N N . ASN C 1 242 ? -37.465 61.040 -14.823 1.00 18.03 224 ASN C N 1
ATOM 6111 C CA . ASN C 1 242 ? -38.873 60.933 -14.424 1.00 18.40 224 ASN C CA 1
ATOM 6112 C C . ASN C 1 242 ? -39.289 61.843 -13.289 1.00 18.27 224 ASN C C 1
ATOM 6113 O O . ASN C 1 242 ? -40.361 62.378 -13.362 1.00 20.60 224 ASN C O 1
ATOM 6118 N N . PHE C 1 243 ? -38.480 61.987 -12.241 1.00 18.35 225 PHE C N 1
ATOM 6119 C CA . PHE C 1 243 ? -38.874 62.732 -11.046 1.00 17.73 225 PHE C CA 1
ATOM 6120 C C . PHE C 1 243 ? -38.141 64.050 -10.844 1.00 18.80 225 PHE C C 1
ATOM 6121 O O . PHE C 1 243 ? -38.576 64.891 -10.051 1.00 22.27 225 PHE C O 1
ATOM 6129 N N . ALA C 1 244 ? -37.021 64.220 -11.521 1.00 18.08 226 ALA C N 1
ATOM 6130 C CA . ALA C 1 244 ? -36.254 65.445 -11.458 1.00 18.65 226 ALA C CA 1
ATOM 6131 C C . ALA C 1 244 ? -35.688 65.798 -12.798 1.00 16.79 226 ALA C C 1
ATOM 6132 O O . ALA C 1 244 ? -34.511 66.016 -12.918 1.00 19.23 226 ALA C O 1
ATOM 6134 N N . PRO C 1 245 ? -36.528 65.910 -13.833 1.00 17.47 227 PRO C N 1
ATOM 6135 C CA . PRO C 1 245 ? -35.986 66.164 -15.168 1.00 18.69 227 PRO C CA 1
ATOM 6136 C C . PRO C 1 245 ? -35.224 67.481 -15.242 1.00 18.88 227 PRO C C 1
ATOM 6137 O O . PRO C 1 245 ? -34.323 67.612 -16.092 1.00 20.25 227 PRO C O 1
ATOM 6141 N N . GLN C 1 246 ? -35.592 68.425 -14.372 1.00 20.64 228 GLN C N 1
ATOM 6142 C CA . GLN C 1 246 ? -35.012 69.782 -14.382 1.00 20.18 228 GLN C CA 1
ATOM 6143 C C . GLN C 1 246 ? -33.517 69.767 -14.136 1.00 19.84 228 GLN C C 1
ATOM 6144 O O . GLN C 1 246 ? -32.800 70.595 -14.686 1.00 21.64 228 GLN C O 1
ATOM 6150 N N . VAL C 1 247 ? -33.031 68.783 -13.372 1.00 20.28 229 VAL C N 1
ATOM 6151 C CA . VAL C 1 247 ? -31.612 68.701 -13.071 1.00 18.20 229 VAL C CA 1
ATOM 6152 C C . VAL C 1 247 ? -30.836 68.434 -14.339 1.00 17.20 229 VAL C C 1
ATOM 6153 O O . VAL C 1 247 ? -29.887 69.139 -14.674 1.00 17.60 229 VAL C O 1
ATOM 6157 N N . SER C 1 248 ? -31.282 67.455 -15.079 1.00 16.81 230 SER C N 1
ATOM 6158 C CA . SER C 1 248 ? -30.630 67.093 -16.333 1.00 18.81 230 SER C CA 1
ATOM 6159 C C . SER C 1 248 ? -30.854 68.160 -17.417 1.00 19.34 230 SER C C 1
ATOM 6160 O O . SER C 1 248 ? -29.911 68.517 -18.140 1.00 20.81 230 SER C O 1
ATOM 6163 N N . VAL C 1 249 ? -32.083 68.683 -17.524 1.00 20.56 231 VAL C N 1
ATOM 6164 C CA . VAL C 1 249 ? -32.393 69.702 -18.552 1.00 20.29 231 VAL C CA 1
ATOM 6165 C C . VAL C 1 249 ? -31.540 70.950 -18.291 1.00 20.29 231 VAL C C 1
ATOM 6166 O O . VAL C 1 249 ? -30.887 71.473 -19.172 1.00 22.68 231 VAL C O 1
ATOM 6170 N N . ASN C 1 250 ? -31.514 71.381 -17.052 1.00 19.67 232 ASN C N 1
ATOM 6171 C CA . ASN C 1 250 ? -30.642 72.478 -16.625 1.00 20.82 232 ASN C CA 1
ATOM 6172 C C . ASN C 1 250 ? -29.171 72.241 -16.761 1.00 20.11 232 ASN C C 1
ATOM 6173 O O . ASN C 1 250 ? -28.435 73.141 -17.101 1.00 20.05 232 ASN C O 1
ATOM 6178 N N . LEU C 1 251 ? -28.729 71.014 -16.508 1.00 20.34 233 LEU C N 1
ATOM 6179 C CA . LEU C 1 251 ? -27.327 70.710 -16.712 1.00 18.79 233 LEU C CA 1
ATOM 6180 C C . LEU C 1 251 ? -27.015 70.897 -18.194 1.00 19.18 233 LEU C C 1
ATOM 6181 O O . LEU C 1 251 ? -26.023 71.539 -18.532 1.00 18.56 233 LEU C O 1
ATOM 6186 N N . LEU C 1 252 ? -27.839 70.372 -19.077 1.00 18.25 234 LEU C N 1
ATOM 6187 C CA . LEU C 1 252 ? -27.513 70.415 -20.482 1.00 18.64 234 LEU C CA 1
ATOM 6188 C C . LEU C 1 252 ? -27.526 71.876 -21.026 1.00 21.49 234 LEU C C 1
ATOM 6189 O O . LEU C 1 252 ? -26.700 72.243 -21.864 1.00 18.78 234 LEU C O 1
ATOM 6194 N N . LYS C 1 253 ? -28.531 72.654 -20.585 1.00 22.75 235 LYS C N 1
ATOM 6195 C CA . LYS C 1 253 ? -28.673 74.051 -20.985 1.00 26.52 235 LYS C CA 1
ATOM 6196 C C . LYS C 1 253 ? -27.423 74.855 -20.542 1.00 24.33 235 LYS C C 1
ATOM 6197 O O . LYS C 1 253 ? -26.848 75.608 -21.303 1.00 23.86 235 LYS C O 1
ATOM 6201 N N . ALA C 1 254 ? -26.994 74.638 -19.322 1.00 23.99 236 ALA C N 1
ATOM 6202 C CA . ALA C 1 254 ? -25.802 75.271 -18.819 1.00 25.09 236 ALA C CA 1
ATOM 6203 C C . ALA C 1 254 ? -24.613 74.888 -19.667 1.00 26.83 236 ALA C C 1
ATOM 6204 O O . ALA C 1 254 ? -23.821 75.752 -20.067 1.00 25.34 236 ALA C O 1
ATOM 6206 N N . TRP C 1 255 ? -24.472 73.590 -19.968 1.00 25.36 237 TRP C N 1
ATOM 6207 C CA . TRP C 1 255 ? -23.385 73.143 -20.797 1.00 25.02 237 TRP C CA 1
ATOM 6208 C C . TRP C 1 255 ? -23.451 73.793 -22.187 1.00 27.87 237 TRP C C 1
ATOM 6209 O O . TRP C 1 255 ? -22.494 74.369 -22.628 1.00 28.81 237 TRP C O 1
ATOM 6220 N N . ARG C 1 256 ? -24.581 73.697 -22.863 1.00 29.93 238 ARG C N 1
ATOM 6221 C CA . ARG C 1 256 ? -24.706 74.237 -24.205 1.00 31.76 238 ARG C CA 1
ATOM 6222 C C . ARG C 1 256 ? -24.508 75.762 -24.190 1.00 31.66 238 ARG C C 1
ATOM 6223 O O . ARG C 1 256 ? -23.978 76.317 -25.129 1.00 33.56 238 ARG C O 1
ATOM 6231 N N . ASP C 1 257 ? -24.838 76.400 -23.078 1.00 30.56 239 ASP C N 1
ATOM 6232 C CA . ASP C 1 257 ? -24.691 77.842 -22.926 1.00 31.03 239 ASP C CA 1
ATOM 6233 C C . ASP C 1 257 ? -23.254 78.185 -22.616 1.00 32.97 239 ASP C C 1
ATOM 6234 O O . ASP C 1 257 ? -22.894 79.298 -22.686 1.00 35.11 239 ASP C O 1
ATOM 6239 N N . GLY C 1 258 ? -22.425 77.240 -22.213 1.00 33.64 240 GLY C N 1
ATOM 6240 C CA . GLY C 1 258 ? -21.042 77.549 -21.907 1.00 28.89 240 GLY C CA 1
ATOM 6241 C C . GLY C 1 258 ? -20.771 77.846 -20.455 1.00 28.77 240 GLY C C 1
ATOM 6242 O O . GLY C 1 258 ? -19.658 78.165 -20.070 1.00 30.72 240 GLY C O 1
ATOM 6243 N N . ASP C 1 259 ? -21.776 77.703 -19.611 1.00 31.26 241 ASP C N 1
ATOM 6244 C CA . ASP C 1 259 ? -21.598 77.884 -18.153 1.00 29.01 241 ASP C CA 1
ATOM 6245 C C . ASP C 1 259 ? -21.318 76.503 -17.447 1.00 33.91 241 ASP C C 1
ATOM 6246 O O . ASP C 1 259 ? -22.234 75.818 -16.887 1.00 26.96 241 ASP C O 1
ATOM 6251 N N . VAL C 1 260 ? -20.050 76.092 -17.556 1.00 32.26 242 VAL C N 1
ATOM 6252 C CA . VAL C 1 260 ? -19.582 74.816 -17.075 1.00 33.73 242 VAL C CA 1
ATOM 6253 C C . VAL C 1 260 ? -19.630 74.741 -15.571 1.00 31.60 242 VAL C C 1
ATOM 6254 O O . VAL C 1 260 ? -19.914 73.676 -15.018 1.00 33.81 242 VAL C O 1
ATOM 6258 N N . ALA C 1 261 ? -19.409 75.843 -14.873 1.00 29.70 243 ALA C N 1
ATOM 6259 C CA . ALA C 1 261 ? -19.553 75.802 -13.415 1.00 27.95 243 ALA C CA 1
ATOM 6260 C C . ALA C 1 261 ? -20.987 75.454 -13.009 1.00 30.07 243 ALA C C 1
ATOM 6261 O O . ALA C 1 261 ? -21.238 74.656 -12.117 1.00 24.96 243 ALA C O 1
ATOM 6263 N N . LYS C 1 262 ? -21.939 76.030 -13.709 1.00 28.40 244 LYS C N 1
ATOM 6264 C CA . LYS C 1 262 ? -23.317 75.799 -13.394 1.00 29.57 244 LYS C CA 1
ATOM 6265 C C . LYS C 1 262 ? -23.695 74.341 -13.643 1.00 27.25 244 LYS C C 1
ATOM 6266 O O . LYS C 1 262 ? -24.358 73.735 -12.826 1.00 24.45 244 LYS C O 1
ATOM 6272 N N . ALA C 1 263 ? -23.278 73.830 -14.802 1.00 26.91 245 ALA C N 1
ATOM 6273 C CA . ALA C 1 263 ? -23.466 72.427 -15.195 1.00 26.72 245 ALA C CA 1
ATOM 6274 C C . ALA C 1 263 ? -22.920 71.483 -14.120 1.00 24.56 245 ALA C C 1
ATOM 6275 O O . ALA C 1 263 ? -23.616 70.552 -13.687 1.00 24.95 245 ALA C O 1
ATOM 6277 N N . ALA C 1 264 ? -21.700 71.762 -13.668 1.00 23.59 246 ALA C N 1
ATOM 6278 C CA . ALA C 1 264 ? -21.025 70.953 -12.629 1.00 23.77 246 ALA C CA 1
ATOM 6279 C C . ALA C 1 264 ? -21.861 70.930 -11.356 1.00 23.82 246 ALA C C 1
ATOM 6280 O O . ALA C 1 264 ? -21.945 69.934 -10.650 1.00 23.39 246 ALA C O 1
ATOM 6282 N N . GLY C 1 265 ? -22.524 72.041 -11.069 1.00 26.64 247 GLY C N 1
ATOM 6283 C CA . GLY C 1 265 ? -23.403 72.098 -9.907 1.00 24.50 247 GLY C CA 1
ATOM 6284 C C . GLY C 1 265 ? -24.573 71.151 -9.947 1.00 23.24 247 GLY C C 1
ATOM 6285 O O . GLY C 1 265 ? -24.872 70.470 -8.960 1.00 20.48 247 GLY C O 1
ATOM 6286 N N . TYR C 1 266 ? -25.306 71.195 -11.051 1.00 23.09 248 TYR C N 1
ATOM 6287 C CA . TYR C 1 266 ? -26.311 70.146 -11.348 1.00 24.31 248 TYR C CA 1
ATOM 6288 C C . TYR C 1 266 ? -25.723 68.701 -11.365 1.00 23.07 248 TYR C C 1
ATOM 6289 O O . TYR C 1 266 ? -26.346 67.761 -10.875 1.00 23.40 248 TYR C O 1
ATOM 6298 N N . HIS C 1 267 ? -24.515 68.540 -11.874 1.00 19.39 249 HIS C N 1
ATOM 6299 C CA . HIS C 1 267 ? -23.875 67.226 -11.873 1.00 20.25 249 HIS C CA 1
ATOM 6300 C C . HIS C 1 267 ? -23.704 66.761 -10.457 1.00 21.16 249 HIS C C 1
ATOM 6301 O O . HIS C 1 267 ? -23.897 65.607 -10.164 1.00 19.57 249 HIS C O 1
ATOM 6308 N N . GLN C 1 268 ? -23.395 67.677 -9.539 1.00 21.57 250 GLN C N 1
ATOM 6309 C CA . GLN C 1 268 ? -23.169 67.251 -8.181 1.00 22.38 250 GLN C CA 1
ATOM 6310 C C . GLN C 1 268 ? -24.431 66.610 -7.627 1.00 21.28 250 GLN C C 1
ATOM 6311 O O . GLN C 1 268 ? -24.330 65.625 -6.897 1.00 21.35 250 GLN C O 1
ATOM 6317 N N . THR C 1 269 ? -25.605 67.111 -8.013 1.00 18.71 251 THR C N 1
ATOM 6318 C CA . THR C 1 269 ? -26.847 66.468 -7.611 1.00 18.41 251 THR C CA 1
ATOM 6319 C C . THR C 1 269 ? -27.074 65.120 -8.306 1.00 18.13 251 THR C C 1
ATOM 6320 O O . THR C 1 269 ? -27.428 64.138 -7.650 1.00 17.51 251 THR C O 1
ATOM 6324 N N . LEU C 1 270 ? -26.846 65.056 -9.614 1.00 16.93 252 LEU C N 1
ATOM 6325 C CA . LEU C 1 270 ? -26.936 63.789 -10.328 1.00 18.05 252 LEU C CA 1
ATOM 6326 C C . LEU C 1 270 ? -25.958 62.698 -9.818 1.00 17.93 252 LEU C C 1
ATOM 6327 O O . LEU C 1 270 ? -26.259 61.520 -9.915 1.00 17.68 252 LEU C O 1
ATOM 6332 N N . LEU C 1 271 ? -24.797 63.098 -9.319 1.00 16.82 253 LEU C N 1
ATOM 6333 C CA . LEU C 1 271 ? -23.885 62.162 -8.679 1.00 17.93 253 LEU C CA 1
ATOM 6334 C C . LEU C 1 271 ? -24.497 61.495 -7.479 1.00 17.36 253 LEU C C 1
ATOM 6335 O O . LEU C 1 271 ? -24.182 60.384 -7.212 1.00 21.59 253 LEU C O 1
ATOM 6340 N N . GLN C 1 272 ? -25.362 62.184 -6.742 1.00 17.56 254 GLN C N 1
ATOM 6341 C CA . GLN C 1 272 ? -25.915 61.652 -5.468 1.00 18.85 254 GLN C CA 1
ATOM 6342 C C . GLN C 1 272 ? -27.184 60.841 -5.622 1.00 18.45 254 GLN C C 1
ATOM 6343 O O . GLN C 1 272 ? -27.460 59.984 -4.783 1.00 16.73 254 GLN C O 1
ATOM 6349 N N . ILE C 1 273 ? -27.963 61.152 -6.654 1.00 17.36 255 ILE C N 1
ATOM 6350 C CA . ILE C 1 273 ? -29.282 60.564 -6.878 1.00 19.48 255 ILE C CA 1
ATOM 6351 C C . ILE C 1 273 ? -29.268 59.026 -6.894 1.00 19.89 255 ILE C C 1
ATOM 6352 O O . ILE C 1 273 ? -30.137 58.423 -6.262 1.00 19.34 255 ILE C O 1
ATOM 6357 N N . PRO C 1 274 ? -28.278 58.392 -7.565 1.00 20.62 256 PRO C N 1
ATOM 6358 C CA . PRO C 1 274 ? -28.363 56.914 -7.662 1.00 21.77 256 PRO C CA 1
ATOM 6359 C C . PRO C 1 274 ? -28.285 56.115 -6.365 1.00 22.34 256 PRO C C 1
ATOM 6360 O O . PRO C 1 274 ? -28.524 54.929 -6.364 1.00 23.22 256 PRO C O 1
ATOM 6364 N N . GLN C 1 275 ? -27.980 56.780 -5.275 1.00 23.64 257 GLN C N 1
ATOM 6365 C CA . GLN C 1 275 ? -28.109 56.224 -3.957 1.00 28.27 257 GLN C CA 1
ATOM 6366 C C . GLN C 1 275 ? -29.460 55.510 -3.775 1.00 28.16 257 GLN C C 1
ATOM 6367 O O . GLN C 1 275 ? -29.563 54.448 -3.227 1.00 26.18 257 GLN C O 1
ATOM 6373 N N . MET C 1 276 ? -30.506 56.187 -4.204 1.00 24.40 258 MET C N 1
ATOM 6374 C CA . MET C 1 276 ? -31.823 55.735 -3.993 1.00 23.92 258 MET C CA 1
ATOM 6375 C C . MET C 1 276 ? -32.118 54.418 -4.697 1.00 23.12 258 MET C C 1
ATOM 6376 O O . MET C 1 276 ? -32.969 53.668 -4.251 1.00 24.43 258 MET C O 1
ATOM 6381 N N . TYR C 1 277 ? -31.477 54.153 -5.815 1.00 20.98 259 TYR C N 1
ATOM 6382 C CA . TYR C 1 277 ? -31.796 52.926 -6.557 1.00 22.07 259 TYR C CA 1
ATOM 6383 C C . TYR C 1 277 ? -31.329 51.659 -5.832 1.00 23.08 259 TYR C C 1
ATOM 6384 O O . TYR C 1 277 ? -31.662 50.575 -6.248 1.00 21.18 259 TYR C O 1
ATOM 6393 N N . GLN C 1 278 ? -30.527 51.835 -4.788 1.00 23.64 260 GLN C N 1
ATOM 6394 C CA . GLN C 1 278 ? -30.065 50.731 -3.939 1.00 26.26 260 GLN C CA 1
ATOM 6395 C C . GLN C 1 278 ? -31.241 50.201 -3.076 1.00 25.73 260 GLN C C 1
ATOM 6396 O O . GLN C 1 278 ? -31.137 49.175 -2.461 1.00 22.18 260 GLN C O 1
ATOM 6401 N N . LEU C 1 279 ? -32.337 50.965 -2.996 1.00 23.30 261 LEU C N 1
ATOM 6402 C CA . LEU C 1 279 ? -33.386 50.633 -2.048 1.00 23.48 261 LEU C CA 1
ATOM 6403 C C . LEU C 1 279 ? -34.168 49.361 -2.436 1.00 23.04 261 LEU C C 1
ATOM 6404 O O . LEU C 1 279 ? -34.758 48.708 -1.585 1.00 21.12 261 LEU C O 1
ATOM 6409 N N . ASP C 1 280 ? -34.160 49.006 -3.708 1.00 21.39 262 ASP C N 1
ATOM 6410 C CA . ASP C 1 280 ? -34.726 47.749 -4.107 1.00 20.20 262 ASP C CA 1
ATOM 6411 C C . ASP C 1 280 ? -34.235 47.258 -5.506 1.00 19.28 262 ASP C C 1
ATOM 6412 O O . ASP C 1 280 ? -33.706 48.026 -6.302 1.00 18.81 262 ASP C O 1
ATOM 6417 N N . THR C 1 281 ? -34.435 45.984 -5.789 1.00 18.02 263 THR C N 1
ATOM 6418 C CA . THR C 1 281 ? -34.116 45.430 -7.116 1.00 19.07 263 THR C CA 1
ATOM 6419 C C . THR C 1 281 ? -35.233 44.509 -7.542 1.00 18.41 263 THR C C 1
ATOM 6420 O O . THR C 1 281 ? -35.485 43.513 -6.902 1.00 19.58 263 THR C O 1
ATOM 6424 N N . PRO C 1 282 ? -35.902 44.825 -8.654 1.00 19.95 264 PRO C N 1
ATOM 6425 C CA . PRO C 1 282 ? -35.757 46.062 -9.504 1.00 20.06 264 PRO C CA 1
ATOM 6426 C C . PRO C 1 282 ? -36.098 47.353 -8.746 1.00 21.24 264 PRO C C 1
ATOM 6427 O O . PRO C 1 282 ? -36.753 47.329 -7.657 1.00 20.94 264 PRO C O 1
ATOM 6431 N N . PHE C 1 283 ? -35.660 48.473 -9.311 1.00 18.28 265 PHE C N 1
ATOM 6432 C CA . PHE C 1 283 ? -35.918 49.760 -8.645 1.00 18.61 265 PHE C CA 1
ATOM 6433 C C . PHE C 1 283 ? -36.909 50.664 -9.361 1.00 16.50 265 PHE C C 1
ATOM 6434 O O . PHE C 1 283 ? -36.958 51.858 -9.079 1.00 16.47 265 PHE C O 1
ATOM 6442 N N . VAL C 1 284 ? -37.740 50.068 -10.211 1.00 17.10 266 VAL C N 1
ATOM 6443 C CA . VAL C 1 284 ? -38.806 50.806 -10.881 1.00 17.66 266 VAL C CA 1
ATOM 6444 C C . VAL C 1 284 ? -39.876 51.292 -9.855 1.00 16.30 266 VAL C C 1
ATOM 6445 O O . VAL C 1 284 ? -40.425 52.394 -9.996 1.00 16.66 266 VAL C O 1
ATOM 6449 N N . ASN C 1 285 ? -40.058 50.537 -8.783 1.00 14.87 267 ASN C N 1
ATOM 6450 C CA . ASN C 1 285 ? -40.851 51.017 -7.651 1.00 16.03 267 ASN C CA 1
ATOM 6451 C C . ASN C 1 285 ? -40.335 52.326 -7.051 1.00 17.21 267 ASN C C 1
ATOM 6452 O O . ASN C 1 285 ? -41.124 53.308 -6.912 1.00 16.64 267 ASN C O 1
ATOM 6457 N N . VAL C 1 286 ? -39.021 52.393 -6.788 1.00 16.18 268 VAL C N 1
ATOM 6458 C CA . VAL C 1 286 ? -38.361 53.598 -6.225 1.00 15.75 268 VAL C CA 1
ATOM 6459 C C . VAL C 1 286 ? -38.575 54.819 -7.129 1.00 15.72 268 VAL C C 1
ATOM 6460 O O . VAL C 1 286 ? -38.794 55.961 -6.655 1.00 14.68 268 VAL C O 1
ATOM 6464 N N . ILE C 1 287 ? -38.437 54.588 -8.440 1.00 14.96 269 ILE C N 1
ATOM 6465 C CA . ILE C 1 287 ? -38.573 55.700 -9.394 1.00 14.73 269 ILE C CA 1
ATOM 6466 C C . ILE C 1 287 ? -40.024 56.269 -9.292 1.00 14.66 269 ILE C C 1
ATOM 6467 O O . ILE C 1 287 ? -40.219 57.478 -9.176 1.00 17.33 269 ILE C O 1
ATOM 6472 N N . LYS C 1 288 ? -41.028 55.423 -9.325 1.00 16.44 270 LYS C N 1
ATOM 6473 C CA . LYS C 1 288 ? -42.419 55.915 -9.278 1.00 17.39 270 LYS C CA 1
ATOM 6474 C C . LYS C 1 288 ? -42.698 56.590 -7.913 1.00 18.26 270 LYS C C 1
ATOM 6475 O O . LYS C 1 288 ? -43.422 57.573 -7.863 1.00 18.54 270 LYS C O 1
ATOM 6481 N N . GLU C 1 289 ? -42.115 56.079 -6.808 1.00 17.54 271 GLU C N 1
ATOM 6482 C CA . GLU C 1 289 ? -42.413 56.690 -5.475 1.00 16.39 271 GLU C CA 1
ATOM 6483 C C . GLU C 1 289 ? -41.758 58.062 -5.421 1.00 16.47 271 GLU C C 1
ATOM 6484 O O . GLU C 1 289 ? -42.236 58.972 -4.750 1.00 17.29 271 GLU C O 1
ATOM 6490 N N . ALA C 1 290 ? -40.663 58.204 -6.184 1.00 15.64 272 ALA C N 1
ATOM 6491 C CA . ALA C 1 290 ? -39.927 59.408 -6.250 1.00 14.61 272 ALA C CA 1
ATOM 6492 C C . ALA C 1 290 ? -40.763 60.435 -7.075 1.00 15.52 272 ALA C C 1
ATOM 6493 O O . ALA C 1 290 ? -40.825 61.614 -6.734 1.00 16.36 272 ALA C O 1
ATOM 6495 N N . ILE C 1 291 ? -41.385 59.974 -8.159 1.00 15.97 273 ILE C N 1
ATOM 6496 C CA . ILE C 1 291 ? -42.317 60.821 -8.953 1.00 17.34 273 ILE C CA 1
ATOM 6497 C C . ILE C 1 291 ? -43.385 61.379 -7.994 1.00 18.05 273 ILE C C 1
ATOM 6498 O O . ILE C 1 291 ? -43.642 62.596 -7.962 1.00 17.61 273 ILE C O 1
ATOM 6503 N N . VAL C 1 292 ? -43.940 60.508 -7.153 1.00 18.47 274 VAL C N 1
ATOM 6504 C CA . VAL C 1 292 ? -44.938 60.965 -6.177 1.00 20.10 274 VAL C CA 1
ATOM 6505 C C . VAL C 1 292 ? -44.350 61.980 -5.210 1.00 21.32 274 VAL C C 1
ATOM 6506 O O . VAL C 1 292 ? -44.823 63.120 -5.081 1.00 20.59 274 VAL C O 1
ATOM 6510 N N . LEU C 1 293 ? -43.273 61.606 -4.561 1.00 21.98 275 LEU C N 1
ATOM 6511 C CA . LEU C 1 293 ? -42.668 62.528 -3.621 1.00 22.09 275 LEU C CA 1
ATOM 6512 C C . LEU C 1 293 ? -42.244 63.894 -4.196 1.00 22.85 275 LEU C C 1
ATOM 6513 O O . LEU C 1 293 ? -42.217 64.840 -3.458 1.00 21.06 275 LEU C O 1
ATOM 6518 N N . CYS C 1 294 ? -41.938 63.987 -5.484 1.00 22.96 276 CYS C N 1
ATOM 6519 C CA . CYS C 1 294 ? -41.546 65.235 -6.096 1.00 22.81 276 CYS C CA 1
ATOM 6520 C C . CYS C 1 294 ? -42.727 66.013 -6.677 1.00 24.69 276 CYS C C 1
ATOM 6521 O O . CYS C 1 294 ? -42.521 67.030 -7.336 1.00 25.93 276 CYS C O 1
ATOM 6524 N N . GLY C 1 295 ? -43.944 65.591 -6.369 1.00 27.13 277 GLY C N 1
ATOM 6525 C CA . GLY C 1 295 ? -45.126 66.414 -6.609 1.00 28.07 277 GLY C CA 1
ATOM 6526 C C . GLY C 1 295 ? -46.106 65.921 -7.618 1.00 26.30 277 GLY C C 1
ATOM 6527 O O . GLY C 1 295 ? -47.100 66.591 -7.891 1.00 25.67 277 GLY C O 1
ATOM 6528 N N . ARG C 1 296 ? -45.899 64.735 -8.159 1.00 25.51 278 ARG C N 1
ATOM 6529 C CA . ARG C 1 296 ? -46.848 64.202 -9.140 1.00 24.30 278 ARG C CA 1
ATOM 6530 C C . ARG C 1 296 ? -47.499 62.888 -8.645 1.00 24.71 278 ARG C C 1
ATOM 6531 O O . ARG C 1 296 ? -46.882 61.809 -8.694 1.00 21.16 278 ARG C O 1
ATOM 6539 N N . PRO C 1 297 ? -48.758 62.957 -8.181 1.00 25.37 279 PRO C N 1
ATOM 6540 C CA . PRO C 1 297 ? -49.378 61.802 -7.552 1.00 27.30 279 PRO C CA 1
ATOM 6541 C C . PRO C 1 297 ? -49.896 60.817 -8.583 1.00 27.22 279 PRO C C 1
ATOM 6542 O O . PRO C 1 297 ? -50.995 60.917 -9.035 1.00 38.65 279 PRO C O 1
ATOM 6546 N N . VAL C 1 298 ? -49.037 59.923 -9.011 1.00 29.85 280 VAL C N 1
ATOM 6547 C CA . VAL C 1 298 ? -49.351 58.881 -9.981 1.00 25.01 280 VAL C CA 1
ATOM 6548 C C . VAL C 1 298 ? -49.455 57.654 -9.118 1.00 23.30 280 VAL C C 1
ATOM 6549 O O . VAL C 1 298 ? -48.886 57.575 -8.071 1.00 20.96 280 VAL C O 1
ATOM 6553 N N . SER C 1 299 ? -50.178 56.686 -9.581 1.00 23.24 281 SER C N 1
ATOM 6554 C CA . SER C 1 299 ? -50.166 55.372 -8.984 1.00 22.78 281 SER C CA 1
ATOM 6555 C C . SER C 1 299 ? -48.751 54.762 -9.083 1.00 21.51 281 SER C C 1
ATOM 6556 O O . SER C 1 299 ? -48.074 54.982 -10.065 1.00 17.67 281 SER C O 1
ATOM 6559 N N . THR C 1 300 ? -48.295 54.036 -8.051 1.00 18.13 282 THR C N 1
ATOM 6560 C CA . THR C 1 300 ? -46.941 53.517 -8.041 1.00 17.84 282 THR C CA 1
ATOM 6561 C C . THR C 1 300 ? -46.908 51.993 -8.250 1.00 18.06 282 THR C C 1
ATOM 6562 O O . THR C 1 300 ? -45.878 51.382 -8.044 1.00 16.85 282 THR C O 1
ATOM 6566 N N . HIS C 1 301 ? -48.031 51.389 -8.631 1.00 17.37 283 HIS C N 1
ATOM 6567 C CA . HIS C 1 301 ? -48.055 49.987 -8.943 1.00 18.99 283 HIS C CA 1
ATOM 6568 C C . HIS C 1 301 ? -46.917 49.590 -9.984 1.00 16.53 283 HIS C C 1
ATOM 6569 O O . HIS C 1 301 ? -46.693 50.269 -10.960 1.00 13.30 283 HIS C O 1
ATOM 6576 N N . VAL C 1 302 ? -46.264 48.465 -9.700 1.00 17.49 284 VAL C N 1
ATOM 6577 C CA . VAL C 1 302 ? -45.226 47.870 -10.590 1.00 16.74 284 VAL C CA 1
ATOM 6578 C C . VAL C 1 302 ? -45.635 46.404 -10.835 1.00 16.85 284 VAL C C 1
ATOM 6579 O O . VAL C 1 302 ? -46.371 45.819 -10.059 1.00 15.19 284 VAL C O 1
ATOM 6583 N N . LEU C 1 303 ? -45.214 45.862 -11.982 1.00 16.15 285 LEU C N 1
ATOM 6584 C CA . LEU C 1 303 ? -45.577 44.575 -12.391 1.00 15.71 285 LEU C CA 1
ATOM 6585 C C . LEU C 1 303 ? -44.647 43.556 -11.812 1.00 17.08 285 LEU C C 1
ATOM 6586 O O . LEU C 1 303 ? -43.436 43.841 -11.654 1.00 17.08 285 LEU C O 1
ATOM 6591 N N . PRO C 1 304 ? -45.177 42.366 -11.483 1.00 17.80 286 PRO C N 1
ATOM 6592 C CA . PRO C 1 304 ? -44.287 41.315 -10.979 1.00 17.49 286 PRO C CA 1
ATOM 6593 C C . PRO C 1 304 ? -43.303 40.938 -12.054 1.00 16.61 286 PRO C C 1
ATOM 6594 O O . PRO C 1 304 ? -43.660 40.940 -13.229 1.00 15.09 286 PRO C O 1
ATOM 6598 N N . PRO C 1 305 ? -42.087 40.531 -11.663 1.00 16.47 287 PRO C N 1
ATOM 6599 C CA . PRO C 1 305 ? -41.670 40.236 -10.294 1.00 16.71 287 PRO C CA 1
ATOM 6600 C C . PRO C 1 305 ? -41.172 41.362 -9.438 1.00 17.63 287 PRO C C 1
ATOM 6601 O O . PRO C 1 305 ? -40.653 41.095 -8.329 1.00 19.69 287 PRO C O 1
ATOM 6605 N N . ALA C 1 306 ? -41.307 42.609 -9.897 1.00 16.34 288 ALA C N 1
ATOM 6606 C CA . ALA C 1 306 ? -41.130 43.759 -8.978 1.00 16.96 288 ALA C CA 1
ATOM 6607 C C . ALA C 1 306 ? -42.276 43.751 -7.913 1.00 18.32 288 ALA C C 1
ATOM 6608 O O . ALA C 1 306 ? -43.272 43.038 -8.066 1.00 17.26 288 ALA C O 1
ATOM 6610 N N . SER C 1 307 ? -42.078 44.471 -6.820 1.00 17.38 289 SER C N 1
ATOM 6611 C CA . SER C 1 307 ? -43.062 44.566 -5.788 1.00 18.41 289 SER C CA 1
ATOM 6612 C C . SER C 1 307 ? -43.010 45.953 -5.125 1.00 18.44 289 SER C C 1
ATOM 6613 O O . SER C 1 307 ? -42.091 46.729 -5.396 1.00 17.28 289 SER C O 1
ATOM 6616 N N . PRO C 1 308 ? -44.057 46.316 -4.348 1.00 20.03 290 PRO C N 1
ATOM 6617 C CA . PRO C 1 308 ? -44.166 47.639 -3.755 1.00 18.51 290 PRO C CA 1
ATOM 6618 C C . PRO C 1 308 ? -43.003 47.971 -2.806 1.00 19.61 290 PRO C C 1
ATOM 6619 O O . PRO C 1 308 ? -42.484 47.118 -2.131 1.00 19.15 290 PRO C O 1
ATOM 6623 N N . LEU C 1 309 ? -42.529 49.194 -2.833 1.00 16.72 291 LEU C N 1
ATOM 6624 C CA . LEU C 1 309 ? -41.506 49.606 -1.900 1.00 18.58 291 LEU C CA 1
ATOM 6625 C C . LEU C 1 309 ? -42.165 49.700 -0.527 1.00 19.29 291 LEU C C 1
ATOM 6626 O O . LEU C 1 309 ? -43.230 50.284 -0.403 1.00 21.63 291 LEU C O 1
ATOM 6631 N N . ASP C 1 310 ? -41.512 49.219 0.505 1.00 22.20 292 ASP C N 1
ATOM 6632 C CA . ASP C 1 310 ? -42.173 49.174 1.807 1.00 24.11 292 ASP C CA 1
ATOM 6633 C C . ASP C 1 310 ? -42.071 50.567 2.455 1.00 26.17 292 ASP C C 1
ATOM 6634 O O . ASP C 1 310 ? -41.239 51.392 2.021 1.00 23.42 292 ASP C O 1
ATOM 6639 N N . GLU C 1 311 ? -42.914 50.840 3.466 1.00 25.11 293 GLU C N 1
ATOM 6640 C CA . GLU C 1 311 ? -42.899 52.152 4.156 1.00 27.08 293 GLU C CA 1
ATOM 6641 C C . GLU C 1 311 ? -41.543 52.628 4.742 1.00 24.97 293 GLU C C 1
ATOM 6642 O O . GLU C 1 311 ? -41.198 53.799 4.605 1.00 23.71 293 GLU C O 1
ATOM 6648 N N . PRO C 1 312 ? -40.767 51.757 5.388 1.00 25.86 294 PRO C N 1
ATOM 6649 C CA . PRO C 1 312 ? -39.439 52.330 5.857 1.00 26.91 294 PRO C CA 1
ATOM 6650 C C . PRO C 1 312 ? -38.582 52.889 4.715 1.00 26.69 294 PRO C C 1
ATOM 6651 O O . PRO C 1 312 ? -38.064 54.032 4.787 1.00 27.82 294 PRO C O 1
ATOM 6655 N N . ARG C 1 313 ? -38.461 52.118 3.635 1.00 25.33 295 ARG C N 1
ATOM 6656 C CA . ARG C 1 313 ? -37.706 52.580 2.493 1.00 27.33 295 ARG C CA 1
ATOM 6657 C C . ARG C 1 313 ? -38.317 53.759 1.743 1.00 24.58 295 ARG C C 1
ATOM 6658 O O . ARG C 1 313 ? -37.581 54.599 1.215 1.00 23.38 295 ARG C O 1
ATOM 6666 N N . LYS C 1 314 ? -39.642 53.819 1.678 1.00 22.88 296 LYS C N 1
ATOM 6667 C CA . LYS C 1 314 ? -40.285 55.024 1.188 1.00 24.01 296 LYS C CA 1
ATOM 6668 C C . LYS C 1 314 ? -39.820 56.240 2.009 1.00 23.94 296 LYS C C 1
ATOM 6669 O O . LYS C 1 314 ? -39.480 57.263 1.429 1.00 23.52 296 LYS C O 1
ATOM 6675 N N . ALA C 1 315 ? -39.790 56.114 3.342 1.00 22.76 297 ALA C N 1
ATOM 6676 C CA . ALA C 1 315 ? -39.335 57.207 4.233 1.00 23.64 297 ALA C CA 1
ATOM 6677 C C . ALA C 1 315 ? -37.859 57.540 4.002 1.00 25.87 297 ALA C C 1
ATOM 6678 O O . ALA C 1 315 ? -37.473 58.714 3.980 1.00 26.43 297 ALA C O 1
ATOM 6680 N N . GLN C 1 316 ? -37.015 56.519 3.816 1.00 27.80 298 GLN C N 1
ATOM 6681 C CA . GLN C 1 316 ? -35.586 56.770 3.459 1.00 26.58 298 GLN C CA 1
ATOM 6682 C C . GLN C 1 316 ? -35.463 57.536 2.141 1.00 23.70 298 GLN C C 1
ATOM 6683 O O . GLN C 1 316 ? -34.637 58.441 1.982 1.00 25.27 298 GLN C O 1
ATOM 6689 N N . LEU C 1 317 ? -36.279 57.168 1.180 1.00 22.10 299 LEU C N 1
ATOM 6690 C CA . LEU C 1 317 ? -36.268 57.844 -0.133 1.00 21.62 299 LEU C CA 1
ATOM 6691 C C . LEU C 1 317 ? -36.687 59.303 0.088 1.00 21.82 299 LEU C C 1
ATOM 6692 O O . LEU C 1 317 ? -36.085 60.235 -0.440 1.00 23.11 299 LEU C O 1
ATOM 6697 N N . LYS C 1 318 ? -37.739 59.525 0.855 1.00 23.93 300 LYS C N 1
ATOM 6698 C CA . LYS C 1 318 ? -38.198 60.905 1.053 1.00 24.89 300 LYS C CA 1
ATOM 6699 C C . LYS C 1 318 ? -37.069 61.711 1.665 1.00 23.59 300 LYS C C 1
ATOM 6700 O O . LYS C 1 318 ? -36.828 62.830 1.319 1.00 22.16 300 LYS C O 1
ATOM 6706 N N . THR C 1 319 ? -36.398 61.126 2.622 1.00 25.50 301 THR C N 1
ATOM 6707 C CA . THR C 1 319 ? -35.318 61.831 3.308 1.00 26.01 301 THR C CA 1
ATOM 6708 C C . THR C 1 319 ? -34.203 62.160 2.320 1.00 27.22 301 THR C C 1
ATOM 6709 O O . THR C 1 319 ? -33.678 63.268 2.299 1.00 26.32 301 THR C O 1
ATOM 6713 N N . LEU C 1 320 ? -33.841 61.198 1.494 1.00 26.15 302 LEU C N 1
ATOM 6714 C CA . LEU C 1 320 ? -32.851 61.481 0.462 1.00 26.70 302 LEU C CA 1
ATOM 6715 C C . LEU C 1 320 ? -33.219 62.631 -0.516 1.00 26.31 302 LEU C C 1
ATOM 6716 O O . LEU C 1 320 ? -32.380 63.501 -0.786 1.00 24.76 302 LEU C O 1
ATOM 6720 N N . LEU C 1 321 ? -34.438 62.606 -1.052 1.00 23.85 303 LEU C N 1
ATOM 6721 C CA . LEU C 1 321 ? -34.922 63.643 -1.927 1.00 25.47 303 LEU C CA 1
ATOM 6722 C C . LEU C 1 321 ? -34.923 65.016 -1.275 1.00 27.38 303 LEU C C 1
ATOM 6723 O O . LEU C 1 321 ? -34.615 66.013 -1.915 1.00 24.14 303 LEU C O 1
ATOM 6728 N N . GLN C 1 322 ? -35.293 65.034 -0.004 1.00 29.74 304 GLN C N 1
ATOM 6729 C CA . GLN C 1 322 ? -35.208 66.259 0.797 1.00 33.78 304 GLN C CA 1
ATOM 6730 C C . GLN C 1 322 ? -33.774 66.745 0.871 1.00 30.43 304 GLN C C 1
ATOM 6731 O O . GLN C 1 322 ? -33.494 67.859 0.478 1.00 29.24 304 GLN C O 1
ATOM 6737 N N . GLN C 1 323 ? -32.859 65.885 1.284 1.00 31.00 305 GLN C N 1
ATOM 6738 C CA . GLN C 1 323 ? -31.473 66.288 1.403 1.00 31.94 305 GLN C CA 1
ATOM 6739 C C . GLN C 1 323 ? -30.917 66.853 0.096 1.00 33.99 305 GLN C C 1
ATOM 6740 O O . GLN C 1 323 ? -30.085 67.714 0.145 1.00 36.11 305 GLN C O 1
ATOM 6746 N N . LEU C 1 324 ? -31.377 66.383 -1.058 1.00 29.69 306 LEU C N 1
ATOM 6747 C CA . LEU C 1 324 ? -30.864 66.838 -2.347 1.00 30.09 306 LEU C CA 1
ATOM 6748 C C . LEU C 1 324 ? -31.663 68.009 -2.924 1.00 34.85 306 LEU C C 1
ATOM 6749 O O . LEU C 1 324 ? -31.415 68.503 -4.050 1.00 29.76 306 LEU C O 1
ATOM 6754 N N . LYS C 1 325 ? -32.700 68.406 -2.193 1.00 35.48 307 LYS C N 1
ATOM 6755 C CA . LYS C 1 325 ? -33.524 69.571 -2.560 1.00 33.22 307 LYS C CA 1
ATOM 6756 C C . LYS C 1 325 ? -34.365 69.326 -3.783 1.00 36.84 307 LYS C C 1
ATOM 6757 O O . LYS C 1 325 ? -34.571 70.198 -4.589 1.00 37.85 307 LYS C O 1
ATOM 6763 N N . LEU C 1 326 ? -34.898 68.122 -3.885 1.00 36.22 308 LEU C N 1
ATOM 6764 C CA . LEU C 1 326 ? -35.736 67.730 -5.028 1.00 38.14 308 LEU C CA 1
ATOM 6765 C C . LEU C 1 326 ? -37.212 67.629 -4.658 1.00 40.09 308 LEU C C 1
ATOM 6766 O O . LEU C 1 326 ? -38.062 67.292 -5.506 1.00 40.71 308 LEU C O 1
ATOM 6771 N N . CYS C 1 327 ? -37.497 67.833 -3.379 1.00 43.26 309 CYS C N 1
ATOM 6772 C CA . CYS C 1 327 ? -38.857 67.908 -2.892 1.00 45.54 309 CYS C CA 1
ATOM 6773 C C . CYS C 1 327 ? -38.836 68.603 -1.536 1.00 45.81 309 CYS C C 1
ATOM 6774 O O . CYS C 1 327 ? -39.616 68.246 -0.649 1.00 46.88 309 CYS C O 1
ATOM 6777 N N . ALA D 1 30 ? -39.935 10.387 -5.163 1.00 24.52 12 ALA D N 1
ATOM 6778 C CA . ALA D 1 30 ? -39.309 11.502 -5.989 1.00 24.21 12 ALA D CA 1
ATOM 6779 C C . ALA D 1 30 ? -39.904 11.564 -7.361 1.00 22.67 12 ALA D C 1
ATOM 6780 O O . ALA D 1 30 ? -40.057 10.582 -8.020 1.00 21.59 12 ALA D O 1
ATOM 6782 N N . LEU D 1 31 ? -40.239 12.762 -7.803 1.00 21.56 13 LEU D N 1
ATOM 6783 C CA . LEU D 1 31 ? -40.880 12.936 -9.105 1.00 20.89 13 LEU D CA 1
ATOM 6784 C C . LEU D 1 31 ? -39.957 13.363 -10.225 1.00 19.22 13 LEU D C 1
ATOM 6785 O O . LEU D 1 31 ? -38.970 14.070 -10.003 1.00 17.79 13 LEU D O 1
ATOM 6790 N N . PHE D 1 32 ? -40.320 12.983 -11.426 1.00 15.94 14 PHE D N 1
ATOM 6791 C CA . PHE D 1 32 ? -39.562 13.367 -12.621 1.00 17.82 14 PHE D CA 1
ATOM 6792 C C . PHE D 1 32 ? -38.088 12.972 -12.522 1.00 17.78 14 PHE D C 1
ATOM 6793 O O . PHE D 1 32 ? -37.182 13.732 -12.910 1.00 18.48 14 PHE D O 1
ATOM 6801 N N . THR D 1 33 ? -37.844 11.772 -11.987 1.00 17.29 15 THR D N 1
ATOM 6802 C CA . THR D 1 33 ? -36.539 11.210 -12.057 1.00 18.04 15 THR D CA 1
ATOM 6803 C C . THR D 1 33 ? -36.201 10.511 -13.414 1.00 18.14 15 THR D C 1
ATOM 6804 O O . THR D 1 33 ? -37.055 10.186 -14.244 1.00 18.50 15 THR D O 1
ATOM 6808 N N . GLY D 1 34 ? -34.905 10.272 -13.620 1.00 17.22 16 GLY D N 1
ATOM 6809 C CA . GLY D 1 34 ? -34.446 9.558 -14.796 1.00 16.08 16 GLY D CA 1
ATOM 6810 C C . GLY D 1 34 ? -34.076 10.443 -15.943 1.00 16.25 16 GLY D C 1
ATOM 6811 O O . GLY D 1 34 ? -33.475 11.500 -15.750 1.00 16.66 16 GLY D O 1
ATOM 6812 N N . ILE D 1 35 ? -34.340 9.966 -17.148 1.00 14.12 17 ILE D N 1
ATOM 6813 C CA . ILE D 1 35 ? -33.965 10.665 -18.383 1.00 14.80 17 ILE D CA 1
ATOM 6814 C C . ILE D 1 35 ? -35.166 11.317 -19.001 1.00 15.03 17 ILE D C 1
ATOM 6815 O O . ILE D 1 35 ? -36.097 10.613 -19.454 1.00 14.59 17 ILE D O 1
ATOM 6820 N N . ILE D 1 36 ? -35.134 12.652 -19.001 1.00 13.95 18 ILE D N 1
ATOM 6821 C CA . ILE D 1 36 ? -36.208 13.477 -19.484 1.00 14.63 18 ILE D CA 1
ATOM 6822 C C . ILE D 1 36 ? -35.665 14.470 -20.489 1.00 13.78 18 ILE D C 1
ATOM 6823 O O . ILE D 1 36 ? -35.156 15.533 -20.105 1.00 14.96 18 ILE D O 1
ATOM 6828 N N . PRO D 1 37 ? -35.774 14.152 -21.761 1.00 13.99 19 PRO D N 1
ATOM 6829 C CA . PRO D 1 37 ? -35.217 15.066 -22.725 1.00 13.93 19 PRO D CA 1
ATOM 6830 C C . PRO D 1 37 ? -35.888 16.450 -22.805 1.00 13.91 19 PRO D C 1
ATOM 6831 O O . PRO D 1 37 ? -37.136 16.528 -22.803 1.00 14.66 19 PRO D O 1
ATOM 6835 N N . PRO D 1 38 ? -35.075 17.515 -23.011 1.00 13.40 20 PRO D N 1
ATOM 6836 C CA . PRO D 1 38 ? -35.584 18.773 -23.403 1.00 13.99 20 PRO D CA 1
ATOM 6837 C C . PRO D 1 38 ? -35.881 18.752 -24.892 1.00 14.14 20 PRO D C 1
ATOM 6838 O O . PRO D 1 38 ? -35.001 19.043 -25.727 1.00 12.64 20 PRO D O 1
ATOM 6842 N N . VAL D 1 39 ? -37.151 18.443 -25.210 1.00 13.19 21 VAL D N 1
ATOM 6843 C CA . VAL D 1 39 ? -37.539 18.121 -26.597 1.00 13.57 21 VAL D CA 1
ATOM 6844 C C . VAL D 1 39 ? -37.422 19.352 -27.477 1.00 13.49 21 VAL D C 1
ATOM 6845 O O . VAL D 1 39 ? -37.872 20.408 -27.109 1.00 12.25 21 VAL D O 1
ATOM 6849 N N . SER D 1 40 ? -36.773 19.204 -28.641 1.00 12.84 22 SER D N 1
ATOM 6850 C CA . SER D 1 40 ? -36.787 20.232 -29.614 1.00 12.83 22 SER D CA 1
ATOM 6851 C C . SER D 1 40 ? -38.239 20.380 -30.150 1.00 14.21 22 SER D C 1
ATOM 6852 O O . SER D 1 40 ? -38.898 19.426 -30.321 1.00 15.36 22 SER D O 1
ATOM 6855 N N . THR D 1 41 ? -38.646 21.605 -30.405 1.00 15.01 23 THR D N 1
ATOM 6856 C CA . THR D 1 41 ? -39.875 21.908 -31.122 1.00 16.87 23 THR D CA 1
ATOM 6857 C C . THR D 1 41 ? -39.564 21.958 -32.598 1.00 16.62 23 THR D C 1
ATOM 6858 O O . THR D 1 41 ? -38.614 22.659 -33.014 1.00 15.84 23 THR D O 1
ATOM 6862 N N . ILE D 1 42 ? -40.282 21.168 -33.410 1.00 16.46 24 ILE D N 1
ATOM 6863 C CA . ILE D 1 42 ? -40.005 21.162 -34.847 1.00 16.21 24 ILE D CA 1
ATOM 6864 C C . ILE D 1 42 ? -40.879 22.180 -35.570 1.00 16.71 24 ILE D C 1
ATOM 6865 O O . ILE D 1 42 ? -42.104 22.297 -35.298 1.00 15.17 24 ILE D O 1
ATOM 6870 N N . PHE D 1 43 ? -40.234 23.036 -36.374 1.00 15.89 25 PHE D N 1
ATOM 6871 C CA . PHE D 1 43 ? -40.905 24.072 -37.120 1.00 17.11 25 PHE D CA 1
ATOM 6872 C C . PHE D 1 43 ? -40.762 23.792 -38.594 1.00 18.81 25 PHE D C 1
ATOM 6873 O O . PHE D 1 43 ? -39.743 23.247 -39.025 1.00 16.86 25 PHE D O 1
ATOM 6881 N N . THR D 1 44 ? -41.740 24.269 -39.357 1.00 20.78 26 THR D N 1
ATOM 6882 C CA . THR D 1 44 ? -41.703 24.174 -40.816 1.00 21.04 26 THR D CA 1
ATOM 6883 C C . THR D 1 44 ? -40.774 25.257 -41.330 1.00 22.05 26 THR D C 1
ATOM 6884 O O . THR D 1 44 ? -40.365 26.127 -40.572 1.00 23.17 26 THR D O 1
ATOM 6888 N N . ALA D 1 45 ? -40.458 25.179 -42.626 1.00 23.81 27 ALA D N 1
ATOM 6889 C CA . ALA D 1 45 ? -39.634 26.158 -43.328 1.00 27.57 27 ALA D CA 1
ATOM 6890 C C . ALA D 1 45 ? -40.261 27.506 -43.188 1.00 28.29 27 ALA D C 1
ATOM 6891 O O . ALA D 1 45 ? -39.561 28.476 -43.116 1.00 29.91 27 ALA D O 1
ATOM 6893 N N . ASP D 1 46 ? -41.589 27.589 -43.115 1.00 32.20 28 ASP D N 1
ATOM 6894 C CA . ASP D 1 46 ? -42.254 28.918 -42.952 1.00 32.69 28 ASP D CA 1
ATOM 6895 C C . ASP D 1 46 ? -42.548 29.240 -41.482 1.00 30.51 28 ASP D C 1
ATOM 6896 O O . ASP D 1 46 ? -43.465 29.952 -41.181 1.00 32.30 28 ASP D O 1
ATOM 6901 N N . GLY D 1 47 ? -41.785 28.631 -40.577 1.00 29.46 29 GLY D N 1
ATOM 6902 C CA . GLY D 1 47 ? -41.808 28.940 -39.171 1.00 28.56 29 GLY D CA 1
ATOM 6903 C C . GLY D 1 47 ? -43.065 28.605 -38.368 1.00 28.95 29 GLY D C 1
ATOM 6904 O O . GLY D 1 47 ? -43.298 29.174 -37.310 1.00 28.01 29 GLY D O 1
ATOM 6905 N N . GLN D 1 48 ? -43.851 27.656 -38.832 1.00 31.29 30 GLN D N 1
ATOM 6906 C CA . GLN D 1 48 ? -45.011 27.200 -38.070 1.00 26.84 30 GLN D CA 1
ATOM 6907 C C . GLN D 1 48 ? -44.612 25.936 -37.306 1.00 22.25 30 GLN D C 1
ATOM 6908 O O . GLN D 1 48 ? -43.715 25.204 -37.720 1.00 20.43 30 GLN D O 1
ATOM 6914 N N . LEU D 1 49 ? -45.306 25.651 -36.229 1.00 18.66 31 LEU D N 1
ATOM 6915 C CA . LEU D 1 49 ? -45.196 24.373 -35.570 1.00 20.03 31 LEU D CA 1
ATOM 6916 C C . LEU D 1 49 ? -45.409 23.269 -36.607 1.00 21.58 31 LEU D C 1
ATOM 6917 O O . LEU D 1 49 ? -46.359 23.314 -37.409 1.00 20.24 31 LEU D O 1
ATOM 6922 N N . ASP D 1 50 ? -44.469 22.344 -36.620 1.00 20.57 32 ASP D N 1
ATOM 6923 C CA . ASP D 1 50 ? -44.479 21.220 -37.497 1.00 22.20 32 ASP D CA 1
ATOM 6924 C C . ASP D 1 50 ? -45.005 20.037 -36.691 1.00 21.52 32 ASP D C 1
ATOM 6925 O O . ASP D 1 50 ? -44.290 19.385 -35.924 1.00 17.35 32 ASP D O 1
ATOM 6930 N N . LYS D 1 51 ? -46.297 19.780 -36.848 1.00 20.36 33 LYS D N 1
ATOM 6931 C CA . LYS D 1 51 ? -46.959 18.813 -35.987 1.00 21.66 33 LYS D CA 1
ATOM 6932 C C . LYS D 1 51 ? -46.531 17.373 -36.297 1.00 21.40 33 LYS D C 1
ATOM 6933 O O . LYS D 1 51 ? -46.177 16.614 -35.391 1.00 21.44 33 LYS D O 1
ATOM 6939 N N . PRO D 1 52 ? -46.556 16.968 -37.587 1.00 23.55 34 PRO D N 1
ATOM 6940 C CA . PRO D 1 52 ? -46.020 15.628 -37.908 1.00 22.28 34 PRO D CA 1
ATOM 6941 C C . PRO D 1 52 ? -44.578 15.387 -37.417 1.00 21.19 34 PRO D C 1
ATOM 6942 O O . PRO D 1 52 ? -44.279 14.349 -36.860 1.00 20.14 34 PRO D O 1
ATOM 6946 N N . GLY D 1 53 ? -43.663 16.344 -37.662 1.00 20.78 35 GLY D N 1
ATOM 6947 C CA . GLY D 1 53 ? -42.260 16.126 -37.250 1.00 18.72 35 GLY D CA 1
ATOM 6948 C C . GLY D 1 53 ? -42.105 16.155 -35.735 1.00 18.50 35 GLY D C 1
ATOM 6949 O O . GLY D 1 53 ? -41.439 15.289 -35.115 1.00 15.78 35 GLY D O 1
ATOM 6950 N N . THR D 1 54 ? -42.732 17.141 -35.084 1.00 17.94 36 THR D N 1
ATOM 6951 C CA . THR D 1 54 ? -42.647 17.138 -33.611 1.00 18.49 36 THR D CA 1
ATOM 6952 C C . THR D 1 54 ? -43.236 15.828 -33.063 1.00 17.57 36 THR D C 1
ATOM 6953 O O . THR D 1 54 ? -42.706 15.255 -32.155 1.00 17.72 36 THR D O 1
ATOM 6957 N N . ALA D 1 55 ? -44.354 15.367 -33.628 1.00 20.37 37 ALA D N 1
ATOM 6958 C CA . ALA D 1 55 ? -44.978 14.111 -33.165 1.00 19.93 37 ALA D CA 1
ATOM 6959 C C . ALA D 1 55 ? -44.093 12.882 -33.379 1.00 18.50 37 ALA D C 1
ATOM 6960 O O . ALA D 1 55 ? -43.979 12.040 -32.502 1.00 16.27 37 ALA D O 1
ATOM 6962 N N . ALA D 1 56 ? -43.468 12.778 -34.537 1.00 18.15 38 ALA D N 1
ATOM 6963 C CA . ALA D 1 56 ? -42.529 11.662 -34.776 1.00 19.66 38 ALA D CA 1
ATOM 6964 C C . ALA D 1 56 ? -41.366 11.637 -33.748 1.00 18.27 38 ALA D C 1
ATOM 6965 O O . ALA D 1 56 ? -40.981 10.594 -33.181 1.00 18.38 38 ALA D O 1
ATOM 6967 N N . LEU D 1 57 ? -40.864 12.815 -33.441 1.00 18.64 39 LEU D N 1
ATOM 6968 C CA . LEU D 1 57 ? -39.755 12.946 -32.491 1.00 18.00 39 LEU D CA 1
ATOM 6969 C C . LEU D 1 57 ? -40.223 12.497 -31.144 1.00 16.25 39 LEU D C 1
ATOM 6970 O O . LEU D 1 57 ? -39.570 11.739 -30.468 1.00 14.61 39 LEU D O 1
ATOM 6975 N N . ILE D 1 58 ? -41.379 12.988 -30.746 1.00 17.60 40 ILE D N 1
ATOM 6976 C CA . ILE D 1 58 ? -41.890 12.564 -29.449 1.00 17.09 40 ILE D CA 1
ATOM 6977 C C . ILE D 1 58 ? -42.026 11.016 -29.433 1.00 17.94 40 ILE D C 1
ATOM 6978 O O . ILE D 1 58 ? -41.646 10.342 -28.445 1.00 17.35 40 ILE D O 1
ATOM 6983 N N . ASP D 1 59 ? -42.592 10.446 -30.497 1.00 17.19 41 ASP D N 1
ATOM 6984 C CA . ASP D 1 59 ? -42.748 8.982 -30.520 1.00 19.11 41 ASP D CA 1
ATOM 6985 C C . ASP D 1 59 ? -41.402 8.241 -30.454 1.00 18.47 41 ASP D C 1
ATOM 6986 O O . ASP D 1 59 ? -41.240 7.280 -29.693 1.00 18.13 41 ASP D O 1
ATOM 6991 N N . ASP D 1 60 ? -40.415 8.680 -31.259 1.00 19.50 42 ASP D N 1
ATOM 6992 C CA . ASP D 1 60 ? -39.026 8.105 -31.177 1.00 18.45 42 ASP D CA 1
ATOM 6993 C C . ASP D 1 60 ? -38.513 8.097 -29.758 1.00 17.59 42 ASP D C 1
ATOM 6994 O O . ASP D 1 60 ? -37.990 7.110 -29.226 1.00 17.01 42 ASP D O 1
ATOM 6999 N N . LEU D 1 61 ? -38.673 9.235 -29.080 1.00 17.64 43 LEU D N 1
ATOM 7000 C CA . LEU D 1 61 ? -38.124 9.357 -27.694 1.00 17.56 43 LEU D CA 1
ATOM 7001 C C . LEU D 1 61 ? -38.805 8.412 -26.709 1.00 17.88 43 LEU D C 1
ATOM 7002 O O . LEU D 1 61 ? -38.142 7.787 -25.905 1.00 18.14 43 LEU D O 1
ATOM 7007 N N . ILE D 1 62 ? -40.139 8.301 -26.782 1.00 17.92 44 ILE D N 1
ATOM 7008 C CA . ILE D 1 62 ? -40.894 7.348 -25.937 1.00 18.15 44 ILE D CA 1
ATOM 7009 C C . ILE D 1 62 ? -40.475 5.919 -26.214 1.00 17.83 44 ILE D C 1
ATOM 7010 O O . ILE D 1 62 ? -40.200 5.166 -25.292 1.00 17.04 44 ILE D O 1
ATOM 7015 N N . LYS D 1 63 ? -40.352 5.586 -27.492 1.00 19.82 45 LYS D N 1
ATOM 7016 C CA . LYS D 1 63 ? -39.888 4.226 -27.911 1.00 22.88 45 LYS D CA 1
ATOM 7017 C C . LYS D 1 63 ? -38.507 3.924 -27.323 1.00 23.61 45 LYS D C 1
ATOM 7018 O O . LYS D 1 63 ? -38.221 2.792 -26.992 1.00 21.22 45 LYS D O 1
ATOM 7024 N N . ALA D 1 64 ? -37.659 4.958 -27.189 1.00 21.18 46 ALA D N 1
ATOM 7025 C CA . ALA D 1 64 ? -36.264 4.781 -26.709 1.00 19.65 46 ALA D CA 1
ATOM 7026 C C . ALA D 1 64 ? -36.235 4.556 -25.221 1.00 20.20 46 ALA D C 1
ATOM 7027 O O . ALA D 1 64 ? -35.178 4.396 -24.645 1.00 19.53 46 ALA D O 1
ATOM 7029 N N . GLY D 1 65 ? -37.379 4.734 -24.564 1.00 20.12 47 GLY D N 1
ATOM 7030 C CA . GLY D 1 65 ? -37.480 4.363 -23.179 1.00 18.43 47 GLY D CA 1
ATOM 7031 C C . GLY D 1 65 ? -37.213 5.506 -22.186 1.00 18.55 47 GLY D C 1
ATOM 7032 O O . GLY D 1 65 ? -36.850 5.233 -21.049 1.00 16.65 47 GLY D O 1
ATOM 7033 N N . VAL D 1 66 ? -37.443 6.763 -22.592 1.00 17.12 48 VAL D N 1
ATOM 7034 C CA . VAL D 1 66 ? -37.198 7.908 -21.692 1.00 18.86 48 VAL D CA 1
ATOM 7035 C C . VAL D 1 66 ? -38.250 7.931 -20.569 1.00 19.22 48 VAL D C 1
ATOM 7036 O O . VAL D 1 66 ? -39.301 7.319 -20.699 1.00 17.46 48 VAL D O 1
ATOM 7040 N N . ASP D 1 67 ? -37.923 8.581 -19.457 1.00 17.68 49 ASP D N 1
ATOM 7041 C CA . ASP D 1 67 ? -38.790 8.587 -18.288 1.00 18.13 49 ASP D CA 1
ATOM 7042 C C . ASP D 1 67 ? -39.794 9.734 -18.265 1.00 17.97 49 ASP D C 1
ATOM 7043 O O . ASP D 1 67 ? -40.564 9.833 -17.361 1.00 16.75 49 ASP D O 1
ATOM 7048 N N . GLY D 1 68 ? -39.710 10.622 -19.243 1.00 16.93 50 GLY D N 1
ATOM 7049 C CA . GLY D 1 68 ? -40.604 11.761 -19.355 1.00 18.13 50 GLY D CA 1
ATOM 7050 C C . GLY D 1 68 ? -40.113 12.649 -20.484 1.00 17.50 50 GLY D C 1
ATOM 7051 O O . GLY D 1 68 ? -39.065 12.358 -21.112 1.00 19.67 50 GLY D O 1
ATOM 7052 N N . LEU D 1 69 ? -40.887 13.671 -20.786 1.00 16.27 51 LEU D N 1
ATOM 7053 C CA . LEU D 1 69 ? -40.542 14.635 -21.834 1.00 15.49 51 LEU D CA 1
ATOM 7054 C C . LEU D 1 69 ? -40.815 16.052 -21.393 1.00 15.70 51 LEU D C 1
ATOM 7055 O O . LEU D 1 69 ? -41.909 16.378 -20.815 1.00 15.64 51 LEU D O 1
ATOM 7060 N N . PHE D 1 70 ? -39.853 16.927 -21.715 1.00 14.90 52 PHE D N 1
ATOM 7061 C CA . PHE D 1 70 ? -39.880 18.333 -21.301 1.00 12.98 52 PHE D CA 1
ATOM 7062 C C . PHE D 1 70 ? -39.972 19.189 -22.518 1.00 13.71 52 PHE D C 1
ATOM 7063 O O . PHE D 1 70 ? -39.080 19.212 -23.353 1.00 14.00 52 PHE D O 1
ATOM 7071 N N . PHE D 1 71 ? -41.089 19.885 -22.652 1.00 13.47 53 PHE D N 1
ATOM 7072 C CA . PHE D 1 71 ? -41.273 20.766 -23.787 1.00 13.02 53 PHE D CA 1
ATOM 7073 C C . PHE D 1 71 ? -41.116 22.226 -23.361 1.00 12.91 53 PHE D C 1
ATOM 7074 O O . PHE D 1 71 ? -41.463 22.639 -22.213 1.00 11.05 53 PHE D O 1
ATOM 7082 N N . LEU D 1 72 ? -40.608 22.995 -24.292 1.00 11.61 54 LEU D N 1
ATOM 7083 C CA . LEU D 1 72 ? -40.435 24.428 -24.124 1.00 13.52 54 LEU D CA 1
ATOM 7084 C C . LEU D 1 72 ? -39.412 24.752 -23.073 1.00 13.54 54 LEU D C 1
ATOM 7085 O O . LEU D 1 72 ? -39.532 25.779 -22.363 1.00 14.07 54 LEU D O 1
ATOM 7090 N N . GLY D 1 73 ? -38.402 23.885 -22.984 1.00 13.51 55 GLY D N 1
ATOM 7091 C CA . GLY D 1 73 ? -37.103 24.267 -22.439 1.00 12.50 55 GLY D CA 1
ATOM 7092 C C . GLY D 1 73 ? -36.296 25.191 -23.320 1.00 12.13 55 GLY D C 1
ATOM 7093 O O . GLY D 1 73 ? -36.764 25.678 -24.345 1.00 12.32 55 GLY D O 1
ATOM 7094 N N . SER D 1 74 ? -35.073 25.470 -22.903 1.00 12.71 56 SER D N 1
ATOM 7095 C CA . SER D 1 74 ? -34.141 26.315 -23.673 1.00 13.19 56 SER D CA 1
ATOM 7096 C C . SER D 1 74 ? -33.963 25.736 -25.054 1.00 13.49 56 SER D C 1
ATOM 7097 O O . SER D 1 74 ? -34.051 26.433 -26.085 1.00 13.50 56 SER D O 1
ATOM 7100 N N . GLY D 1 75 ? -33.742 24.432 -25.053 1.00 13.18 57 GLY D N 1
ATOM 7101 C CA . GLY D 1 75 ? -33.602 23.685 -26.311 1.00 14.25 57 GLY D CA 1
ATOM 7102 C C . GLY D 1 75 ? -34.893 23.674 -27.193 1.00 13.65 57 GLY D C 1
ATOM 7103 O O . GLY D 1 75 ? -34.798 23.591 -28.434 1.00 14.11 57 GLY D O 1
ATOM 710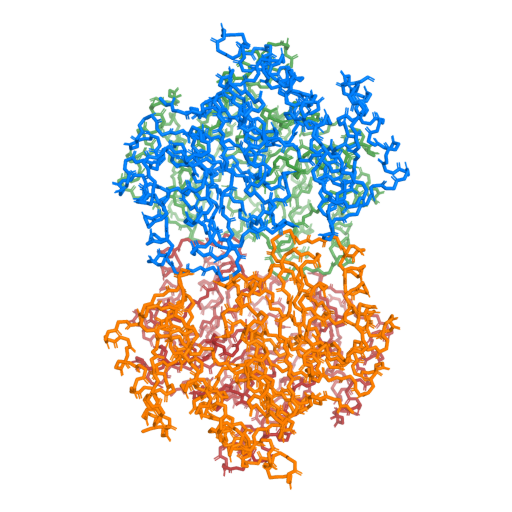4 N N . GLY D 1 76 ? -36.063 23.798 -26.530 1.00 12.33 58 GLY D N 1
ATOM 7105 C CA . GLY D 1 76 ? -37.377 23.881 -27.189 1.00 12.15 58 GLY D CA 1
ATOM 7106 C C . GLY D 1 76 ? -37.733 25.226 -27.708 1.00 13.25 58 GLY D C 1
ATOM 7107 O O . GLY D 1 76 ? -38.858 25.414 -28.257 1.00 12.99 58 GLY D O 1
ATOM 7108 N N . GLU D 1 77 ? -36.800 26.174 -27.512 1.00 11.37 59 GLU D N 1
ATOM 7109 C CA . GLU D 1 77 ? -36.889 27.556 -28.005 1.00 12.11 59 GLU D CA 1
ATOM 7110 C C . GLU D 1 77 ? -37.970 28.457 -27.325 1.00 11.73 59 GLU D C 1
ATOM 7111 O O . GLU D 1 77 ? -38.544 29.355 -27.984 1.00 11.27 59 GLU D O 1
ATOM 7117 N N . PHE D 1 78 ? -38.236 28.244 -26.030 1.00 11.68 60 PHE D N 1
ATOM 7118 C CA . PHE D 1 78 ? -39.292 29.008 -25.342 1.00 12.29 60 PHE D CA 1
ATOM 7119 C C . PHE D 1 78 ? -39.083 30.496 -25.487 1.00 12.27 60 PHE D C 1
ATOM 7120 O O . PHE D 1 78 ? -40.002 31.282 -25.682 1.00 10.45 60 PHE D O 1
ATOM 7128 N N . SER D 1 79 ? -37.812 30.897 -25.484 1.00 11.42 61 SER D N 1
ATOM 7129 C CA . SER D 1 79 ? -37.483 32.281 -25.420 1.00 11.77 61 SER D CA 1
ATOM 7130 C C . SER D 1 79 ? -37.657 33.007 -26.752 1.00 12.56 61 SER D C 1
ATOM 7131 O O . SER D 1 79 ? -37.649 34.206 -26.769 1.00 11.61 61 SER D O 1
ATOM 7134 N N . GLN D 1 80 ? -37.795 32.263 -27.843 1.00 12.78 62 GLN D N 1
ATOM 7135 C CA . GLN D 1 80 ? -38.034 32.862 -29.144 1.00 13.70 62 GLN D CA 1
ATOM 7136 C C . GLN D 1 80 ? -39.518 32.756 -29.594 1.00 14.07 62 GLN D C 1
ATOM 7137 O O . GLN D 1 80 ? -39.803 33.129 -30.719 1.00 15.17 62 GLN D O 1
ATOM 7143 N N . LEU D 1 81 ? -40.418 32.291 -28.711 1.00 13.65 63 LEU D N 1
ATOM 7144 C CA . LEU D 1 81 ? -41.842 32.070 -29.011 1.00 13.76 63 LEU D CA 1
ATOM 7145 C C . LEU D 1 81 ? -42.731 33.026 -28.233 1.00 17.42 63 LEU D C 1
ATOM 7146 O O . LEU D 1 81 ? -42.400 33.424 -27.098 1.00 17.30 63 LEU D O 1
ATOM 7151 N N . GLY D 1 82 ? -43.863 33.413 -28.816 1.00 16.67 64 GLY D N 1
ATOM 7152 C CA . GLY D 1 82 ? -44.830 34.204 -28.102 1.00 14.43 64 GLY D CA 1
ATOM 7153 C C . GLY D 1 82 ? -45.655 33.320 -27.212 1.00 14.02 64 GLY D C 1
ATOM 7154 O O . GLY D 1 82 ? -45.738 32.141 -27.359 1.00 12.20 64 GLY D O 1
ATOM 7155 N N . ALA D 1 83 ? -46.290 33.921 -26.256 1.00 16.28 65 ALA D N 1
ATOM 7156 C CA . ALA D 1 83 ? -47.094 33.219 -25.296 1.00 16.55 65 ALA D CA 1
ATOM 7157 C C . ALA D 1 83 ? -48.180 32.387 -25.975 1.00 16.21 65 ALA D C 1
ATOM 7158 O O . ALA D 1 83 ? -48.406 31.221 -25.589 1.00 14.60 65 ALA D O 1
ATOM 7160 N N . GLU D 1 84 ? -48.882 32.947 -26.960 1.00 15.98 66 GLU D N 1
ATOM 7161 C CA . GLU D 1 84 ? -49.963 32.120 -27.598 1.00 18.55 66 GLU D CA 1
ATOM 7162 C C . GLU D 1 84 ? -49.369 30.911 -28.329 1.00 17.54 66 GLU D C 1
ATOM 7163 O O . GLU D 1 84 ? -49.896 29.809 -28.276 1.00 15.50 66 GLU D O 1
ATOM 7169 N N . GLU D 1 85 ? -48.240 31.151 -29.010 1.00 18.57 67 GLU D N 1
ATOM 7170 C CA . GLU D 1 85 ? -47.462 30.086 -29.609 1.00 17.15 67 GLU D CA 1
ATOM 7171 C C . GLU D 1 85 ? -47.069 29.005 -28.630 1.00 14.20 67 GLU D C 1
ATOM 7172 O O . GLU D 1 85 ? -47.259 27.854 -28.905 1.00 13.14 67 GLU D O 1
ATOM 7178 N N . ARG D 1 86 ? -46.517 29.382 -27.458 1.00 12.83 68 ARG D N 1
ATOM 7179 C CA . ARG D 1 86 ? -46.222 28.431 -26.408 1.00 12.51 68 ARG D CA 1
ATOM 7180 C C . ARG D 1 86 ? -47.417 27.603 -25.949 1.00 13.84 68 ARG D C 1
ATOM 7181 O O . ARG D 1 86 ? -47.313 26.404 -25.702 1.00 12.28 68 ARG D O 1
ATOM 7189 N N . LYS D 1 87 ? -48.565 28.255 -25.818 1.00 15.26 69 LYS D N 1
ATOM 7190 C CA . LYS D 1 87 ? -49.787 27.518 -25.374 1.00 15.74 69 LYS D CA 1
ATOM 7191 C C . LYS D 1 87 ? -50.148 26.484 -26.387 1.00 15.30 69 LYS D C 1
ATOM 7192 O O . LYS D 1 87 ? -50.535 25.386 -26.009 1.00 17.17 69 LYS D O 1
ATOM 7198 N N . ALA D 1 88 ? -50.064 26.855 -27.696 1.00 15.52 70 ALA D N 1
ATOM 7199 C CA . ALA D 1 88 ? -50.483 25.961 -28.800 1.00 14.76 70 ALA D CA 1
ATOM 7200 C C . ALA D 1 88 ? -49.540 24.789 -28.818 1.00 16.24 70 ALA D C 1
ATOM 7201 O O . ALA D 1 88 ? -49.945 23.635 -28.888 1.00 14.68 70 ALA D O 1
ATOM 7203 N N . ILE D 1 89 ? -48.236 25.079 -28.666 1.00 16.31 71 ILE D N 1
ATOM 7204 C CA . ILE D 1 89 ? -47.254 23.987 -28.648 1.00 16.72 71 ILE D CA 1
ATOM 7205 C C . ILE D 1 89 ? -47.467 23.002 -27.488 1.00 15.81 71 ILE D C 1
ATOM 7206 O O . ILE D 1 89 ? -47.422 21.854 -27.679 1.00 14.56 71 ILE D O 1
ATOM 7211 N N . ALA D 1 90 ? -47.639 23.509 -26.284 1.00 15.93 72 ALA D N 1
ATOM 7212 C CA . ALA D 1 90 ? -47.834 22.687 -25.095 1.00 16.53 72 ALA D CA 1
ATOM 7213 C C . ALA D 1 90 ? -49.063 21.799 -25.226 1.00 17.67 72 ALA D C 1
ATOM 7214 O O . ALA D 1 90 ? -48.996 20.597 -24.949 1.00 18.39 72 ALA D O 1
ATOM 7216 N N . ARG D 1 91 ? -50.159 22.380 -25.713 1.00 18.98 73 ARG D N 1
ATOM 7217 C CA . ARG D 1 91 ? -51.417 21.564 -25.846 1.00 20.03 73 ARG D CA 1
ATOM 7218 C C . ARG D 1 91 ? -51.239 20.400 -26.852 1.00 20.39 73 ARG D C 1
ATOM 7219 O O . ARG D 1 91 ? -51.540 19.208 -26.564 1.00 18.64 73 ARG D O 1
ATOM 7227 N N . PHE D 1 92 ? -50.705 20.744 -28.021 1.00 19.78 74 PHE D N 1
ATOM 7228 C CA . PHE D 1 92 ? -50.376 19.731 -29.001 1.00 19.42 74 PHE D CA 1
ATOM 7229 C C . PHE D 1 92 ? -49.501 18.679 -28.380 1.00 18.28 74 PHE D C 1
ATOM 7230 O O . PHE D 1 92 ? -49.738 17.531 -28.490 1.00 18.83 74 PHE D O 1
ATOM 7238 N N . ALA D 1 93 ? -48.441 19.088 -27.709 1.00 19.68 75 ALA D N 1
ATOM 7239 C CA . ALA D 1 93 ? -47.476 18.085 -27.204 1.00 19.62 75 ALA D CA 1
ATOM 7240 C C . ALA D 1 93 ? -48.083 17.241 -26.109 1.00 17.29 75 ALA D C 1
ATOM 7241 O O . ALA D 1 93 ? -47.907 16.021 -26.085 1.00 17.79 75 ALA D O 1
ATOM 7243 N N . ILE D 1 94 ? -48.784 17.865 -25.184 1.00 16.85 76 ILE D N 1
ATOM 7244 C CA . ILE D 1 94 ? -49.450 17.074 -24.149 1.00 16.26 76 ILE D CA 1
ATOM 7245 C C . ILE D 1 94 ? -50.391 16.026 -24.796 1.00 16.21 76 ILE D C 1
ATOM 7246 O O . ILE D 1 94 ? -50.395 14.821 -24.419 1.00 15.17 76 ILE D O 1
ATOM 7251 N N . ASP D 1 95 ? -51.207 16.505 -25.743 1.00 18.03 77 ASP D N 1
ATOM 7252 C CA . ASP D 1 95 ? -52.284 15.666 -26.354 1.00 19.44 77 ASP D CA 1
ATOM 7253 C C . ASP D 1 95 ? -51.614 14.593 -27.140 1.00 21.58 77 ASP D C 1
ATOM 7254 O O . ASP D 1 95 ? -52.039 13.442 -27.096 1.00 22.69 77 ASP D O 1
ATOM 7259 N N . HIS D 1 96 ? -50.491 14.912 -27.795 1.00 21.56 78 HIS D N 1
ATOM 7260 C CA . HIS D 1 96 ? -49.793 13.825 -28.534 1.00 20.60 78 HIS D CA 1
ATOM 7261 C C . HIS D 1 96 ? -49.169 12.776 -27.713 1.00 17.71 78 HIS D C 1
ATOM 7262 O O . HIS D 1 96 ? -49.268 11.611 -28.000 1.00 16.49 78 HIS D O 1
ATOM 7269 N N . VAL D 1 97 ? -48.500 13.175 -26.644 1.00 17.52 79 VAL D N 1
ATOM 7270 C CA . VAL D 1 97 ? -47.980 12.225 -25.673 1.00 16.60 79 VAL D CA 1
ATOM 7271 C C . VAL D 1 97 ? -49.124 11.369 -25.084 1.00 17.95 79 VAL D C 1
ATOM 7272 O O . VAL D 1 97 ? -48.945 10.197 -24.854 1.00 20.27 79 VAL D O 1
ATOM 7276 N N . ASP D 1 98 ? -50.268 11.957 -24.801 1.00 20.60 80 ASP D N 1
ATOM 7277 C CA . ASP D 1 98 ? -51.471 11.139 -24.393 1.00 21.96 80 ASP D CA 1
ATOM 7278 C C . ASP D 1 98 ? -51.182 10.282 -23.177 1.00 21.84 80 ASP D C 1
ATOM 7279 O O . ASP D 1 98 ? -51.480 9.100 -23.134 1.00 23.75 80 ASP D O 1
ATOM 7284 N N . ARG D 1 99 ? -50.566 10.897 -22.183 1.00 22.20 81 ARG D N 1
ATOM 7285 C CA . ARG D 1 99 ? -50.173 10.240 -20.931 1.00 22.30 81 ARG D CA 1
ATOM 7286 C C . ARG D 1 99 ? -49.233 9.027 -21.011 1.00 21.75 81 ARG D C 1
ATOM 7287 O O . ARG D 1 99 ? -49.051 8.327 -20.047 1.00 21.13 81 ARG D O 1
ATOM 7295 N N . ARG D 1 100 ? -48.552 8.791 -22.128 1.00 22.84 82 ARG D N 1
ATOM 7296 C CA . ARG D 1 100 ? -47.624 7.633 -22.193 1.00 21.12 82 ARG D CA 1
ATOM 7297 C C . ARG D 1 100 ? -46.414 7.746 -21.235 1.00 21.08 82 ARG D C 1
ATOM 7298 O O . ARG D 1 100 ? -45.954 6.789 -20.639 1.00 20.37 82 ARG D O 1
ATOM 7306 N N . VAL D 1 101 ? -45.902 8.948 -21.065 1.00 19.63 83 VAL D N 1
ATOM 7307 C CA . VAL D 1 101 ? -44.852 9.231 -20.057 1.00 17.99 83 VAL D CA 1
ATOM 7308 C C . VAL D 1 101 ? -45.236 10.595 -19.421 1.00 16.13 83 VAL D C 1
ATOM 7309 O O . VAL D 1 101 ? -45.966 11.328 -20.036 1.00 15.66 83 VAL D O 1
ATOM 7313 N N . PRO D 1 102 ? -44.695 10.932 -18.251 1.00 16.52 84 PRO D N 1
ATOM 7314 C CA . PRO D 1 102 ? -44.864 12.254 -17.649 1.00 18.50 84 PRO D CA 1
ATOM 7315 C C . PRO D 1 102 ? -44.423 13.413 -18.518 1.00 17.01 84 PRO D C 1
ATOM 7316 O O . PRO D 1 102 ? -43.412 13.324 -19.184 1.00 16.87 84 PRO D O 1
ATOM 7320 N N . VAL D 1 103 ? -45.228 14.448 -18.569 1.00 16.26 85 VAL D N 1
ATOM 7321 C CA . VAL D 1 103 ? -44.951 15.618 -19.389 1.00 15.18 85 VAL D CA 1
ATOM 7322 C C . VAL D 1 103 ? -44.714 16.842 -18.503 1.00 14.88 85 VAL D C 1
ATOM 7323 O O . VAL D 1 103 ? -45.521 17.190 -17.635 1.00 13.93 85 VAL D O 1
ATOM 7327 N N . LEU D 1 104 ? -43.584 17.509 -18.761 1.00 13.87 86 LEU D N 1
ATOM 7328 C CA . LEU D 1 104 ? -43.239 18.810 -18.203 1.00 11.89 86 LEU D CA 1
ATOM 7329 C C . LEU D 1 104 ? -43.312 19.854 -19.250 1.00 11.94 86 LEU D C 1
ATOM 7330 O O . LEU D 1 104 ? -42.886 19.665 -20.413 1.00 14.16 86 LEU D O 1
ATOM 7335 N N . ILE D 1 105 ? -43.846 20.997 -18.860 1.00 11.33 87 ILE D N 1
ATOM 7336 C CA . ILE D 1 105 ? -43.902 22.188 -19.654 1.00 11.56 87 ILE D CA 1
ATOM 7337 C C . ILE D 1 105 ? -43.079 23.337 -19.031 1.00 12.27 87 ILE D C 1
ATOM 7338 O O . ILE D 1 105 ? -43.341 23.744 -17.869 1.00 11.59 87 ILE D O 1
ATOM 7343 N N . GLY D 1 106 ? -42.154 23.911 -19.837 1.00 11.10 88 GLY D N 1
ATOM 7344 C CA . GLY D 1 106 ? -41.497 25.180 -19.517 1.00 10.90 88 GLY D CA 1
ATOM 7345 C C . GLY D 1 106 ? -42.312 26.426 -19.650 1.00 12.21 88 GLY D C 1
ATOM 7346 O O . GLY D 1 106 ? -42.758 26.777 -20.738 1.00 13.27 88 GLY D O 1
ATOM 7347 N N . THR D 1 107 ? -42.554 27.134 -18.549 1.00 12.28 89 THR D N 1
ATOM 7348 C CA . THR D 1 107 ? -43.544 28.198 -18.576 1.00 13.07 89 THR D CA 1
ATOM 7349 C C . THR D 1 107 ? -42.918 29.529 -18.154 1.00 14.31 89 THR D C 1
ATOM 7350 O O . THR D 1 107 ? -43.609 30.565 -18.066 1.00 13.54 89 THR D O 1
ATOM 7354 N N . GLY D 1 108 ? -41.599 29.527 -17.992 1.00 13.12 90 GLY D N 1
ATOM 7355 C CA . GLY D 1 108 ? -40.911 30.735 -17.514 1.00 14.01 90 GLY D CA 1
ATOM 7356 C C . GLY D 1 108 ? -40.540 31.764 -18.515 1.00 12.73 90 GLY D C 1
ATOM 7357 O O . GLY D 1 108 ? -40.856 31.645 -19.693 1.00 14.18 90 GLY D O 1
ATOM 7358 N N . GLY D 1 109 ? -39.921 32.808 -17.997 1.00 13.14 91 GLY D N 1
ATOM 7359 C CA . GLY D 1 109 ? -39.574 33.987 -18.774 1.00 12.96 91 GLY D CA 1
ATOM 7360 C C . GLY D 1 109 ? -39.356 35.143 -17.839 1.00 12.64 91 GLY D C 1
ATOM 7361 O O . GLY D 1 109 ? -39.104 34.922 -16.654 1.00 13.74 91 GLY D O 1
ATOM 7362 N N . THR D 1 110 ? -39.540 36.364 -18.332 1.00 11.80 92 THR D N 1
ATOM 7363 C CA . THR D 1 110 ? -39.417 37.569 -17.512 1.00 12.00 92 THR D CA 1
ATOM 7364 C C . THR D 1 110 ? -40.716 38.185 -17.040 1.00 13.17 92 THR D C 1
ATOM 7365 O O . THR D 1 110 ? -40.756 38.908 -16.014 1.00 13.75 92 THR D O 1
ATOM 7369 N N . ASN D 1 111 ? -41.770 37.949 -17.840 1.00 14.18 93 ASN D N 1
ATOM 7370 C CA . ASN D 1 111 ? -43.083 38.469 -17.564 1.00 14.96 93 ASN D CA 1
ATOM 7371 C C . ASN D 1 111 ? -43.780 37.498 -16.571 1.00 14.28 93 ASN D C 1
ATOM 7372 O O . ASN D 1 111 ? -44.250 36.427 -16.946 1.00 14.98 93 ASN D O 1
ATOM 7377 N N . ALA D 1 112 ? -43.816 37.855 -15.304 1.00 14.75 94 ALA D N 1
ATOM 7378 C CA . ALA D 1 112 ? -44.319 36.978 -14.269 1.00 14.17 94 ALA D CA 1
ATOM 7379 C C . ALA D 1 112 ? -45.785 36.648 -14.409 1.00 15.06 94 ALA D C 1
ATOM 7380 O O . ALA D 1 112 ? -46.222 35.523 -14.123 1.00 13.64 94 ALA D O 1
ATOM 7382 N N . ARG D 1 113 ? -46.550 37.630 -14.854 1.00 15.92 95 ARG D N 1
ATOM 7383 C CA . ARG D 1 113 ? -47.981 37.398 -15.118 1.00 17.13 95 ARG D CA 1
ATOM 7384 C C . ARG D 1 113 ? -48.144 36.348 -16.219 1.00 16.54 95 ARG D C 1
ATOM 7385 O O . ARG D 1 113 ? -48.920 35.423 -16.126 1.00 16.92 95 ARG D O 1
ATOM 7393 N N . GLU D 1 114 ? -47.305 36.425 -17.226 1.00 15.30 96 GLU D N 1
ATOM 7394 C CA . GLU D 1 114 ? -47.330 35.405 -18.232 1.00 15.10 96 GLU D CA 1
ATOM 7395 C C . GLU D 1 114 ? -46.864 34.037 -17.769 1.00 13.53 96 GLU D C 1
ATOM 7396 O O . GLU D 1 114 ? -47.402 33.019 -18.211 1.00 14.25 96 GLU D O 1
ATOM 7402 N N . THR D 1 115 ? -45.889 33.989 -16.857 1.00 12.46 97 THR D N 1
ATOM 7403 C CA . THR D 1 115 ? -45.544 32.708 -16.280 1.00 12.09 97 THR D CA 1
ATOM 7404 C C . THR D 1 115 ? -46.791 32.065 -15.666 1.00 13.03 97 THR D C 1
ATOM 7405 O O . THR D 1 115 ? -47.059 30.843 -15.831 1.00 13.87 97 THR D O 1
ATOM 7409 N N . ILE D 1 116 ? -47.540 32.857 -14.891 1.00 13.12 98 ILE D N 1
ATOM 7410 C CA . ILE D 1 116 ? -48.716 32.263 -14.212 1.00 14.36 98 ILE D CA 1
ATOM 7411 C C . ILE D 1 116 ? -49.773 31.801 -15.239 1.00 14.43 98 ILE D C 1
ATOM 7412 O O . ILE D 1 116 ? -50.309 30.725 -15.184 1.00 15.89 98 ILE D O 1
ATOM 7417 N N . GLU D 1 117 ? -50.027 32.631 -16.227 1.00 16.36 99 GLU D N 1
ATOM 7418 C CA . GLU D 1 117 ? -50.971 32.253 -17.303 1.00 18.60 99 GLU D CA 1
ATOM 7419 C C . GLU D 1 117 ? -50.540 30.938 -17.984 1.00 18.45 99 GLU D C 1
ATOM 7420 O O . GLU D 1 117 ? -51.337 29.989 -18.175 1.00 14.84 99 GLU D O 1
ATOM 7426 N N . LEU D 1 118 ? -49.263 30.868 -18.356 1.00 16.19 100 LEU D N 1
ATOM 7427 C CA . LEU D 1 118 ? -48.761 29.694 -19.059 1.00 15.45 100 LEU D CA 1
ATOM 7428 C C . LEU D 1 118 ? -48.820 28.504 -18.164 1.00 14.49 100 LEU D C 1
ATOM 7429 O O . LEU D 1 118 ? -49.105 27.424 -18.604 1.00 13.95 100 LEU D O 1
ATOM 7434 N N . SER D 1 119 ? -48.459 28.669 -16.886 1.00 15.69 101 SER D N 1
ATOM 7435 C CA . SER D 1 119 ? -48.517 27.584 -15.953 1.00 13.63 101 SER D CA 1
ATOM 7436 C C . SER D 1 119 ? -49.945 27.029 -15.689 1.00 14.04 101 SER D C 1
ATOM 7437 O O . SER D 1 119 ? -50.145 25.809 -15.611 1.00 11.16 101 SER D O 1
ATOM 7440 N N . GLN D 1 120 ? -50.897 27.951 -15.479 1.00 13.46 102 GLN D N 1
ATOM 7441 C CA . GLN D 1 120 ? -52.323 27.537 -15.332 1.00 14.42 102 GLN D CA 1
ATOM 7442 C C . GLN D 1 120 ? -52.817 26.881 -16.616 1.00 14.41 102 GLN D C 1
ATOM 7443 O O . GLN D 1 120 ? -53.459 25.874 -16.570 1.00 13.77 102 GLN D O 1
ATOM 7449 N N . HIS D 1 121 ? -52.413 27.398 -17.779 1.00 16.36 103 HIS D N 1
ATOM 7450 C CA . HIS D 1 121 ? -52.787 26.774 -19.048 1.00 16.73 103 HIS D CA 1
ATOM 7451 C C . HIS D 1 121 ? -52.224 25.352 -19.155 1.00 17.27 103 HIS D C 1
ATOM 7452 O O . HIS D 1 121 ? -52.937 24.377 -19.550 1.00 14.53 103 HIS D O 1
ATOM 7459 N N . ALA D 1 122 ? -50.983 25.159 -18.678 1.00 16.55 104 ALA D N 1
ATOM 7460 C CA . ALA D 1 122 ? -50.392 23.816 -18.687 1.00 15.49 104 ALA D CA 1
ATOM 7461 C C . ALA D 1 122 ? -51.141 22.827 -17.796 1.00 16.41 104 ALA D C 1
ATOM 7462 O O . ALA D 1 122 ? -51.381 21.641 -18.167 1.00 15.70 104 ALA D O 1
ATOM 7464 N N . GLN D 1 123 ? -51.556 23.293 -16.621 1.00 15.81 105 GLN D N 1
ATOM 7465 C CA . GLN D 1 123 ? -52.340 22.453 -15.741 1.00 15.00 105 GLN D CA 1
ATOM 7466 C C . GLN D 1 123 ? -53.684 22.145 -16.418 1.00 18.08 105 GLN D C 1
ATOM 7467 O O . GLN D 1 123 ? -54.085 20.995 -16.529 1.00 17.87 105 GLN D O 1
ATOM 7473 N N . GLN D 1 124 ? -54.335 23.161 -16.926 1.00 18.70 106 GLN D N 1
ATOM 7474 C CA . GLN D 1 124 ? -55.624 22.965 -17.599 1.00 22.29 106 GLN D CA 1
ATOM 7475 C C . GLN D 1 124 ? -55.531 22.064 -18.845 1.00 22.73 106 GLN D C 1
ATOM 7476 O O . GLN D 1 124 ? -56.391 21.202 -19.091 1.00 21.86 106 GLN D O 1
ATOM 7481 N N . ALA D 1 125 ? -54.435 22.173 -19.598 1.00 23.25 107 ALA D N 1
ATOM 7482 C CA . ALA D 1 125 ? -54.224 21.310 -20.780 1.00 20.37 107 ALA D CA 1
ATOM 7483 C C . ALA D 1 125 ? -53.848 19.869 -20.412 1.00 19.67 107 ALA D C 1
ATOM 7484 O O . ALA D 1 125 ? -53.841 19.008 -21.241 1.00 19.03 107 ALA D O 1
ATOM 7486 N N . GLY D 1 126 ? -53.456 19.596 -19.192 1.00 17.62 108 GLY D N 1
ATOM 7487 C CA . GLY D 1 126 ? -53.172 18.215 -18.857 1.00 17.39 108 GLY D CA 1
ATOM 7488 C C . GLY D 1 126 ? -51.725 17.854 -18.615 1.00 17.31 108 GLY D C 1
ATOM 7489 O O . GLY D 1 126 ? -51.407 16.687 -18.530 1.00 16.64 108 GLY D O 1
ATOM 7490 N N . ALA D 1 127 ? -50.853 18.849 -18.454 1.00 16.23 109 ALA D N 1
ATOM 7491 C CA . ALA D 1 127 ? -49.427 18.597 -18.140 1.00 15.73 109 ALA D CA 1
ATOM 7492 C C . ALA D 1 127 ? -49.248 17.938 -16.832 1.00 15.69 109 ALA D C 1
ATOM 7493 O O . ALA D 1 127 ? -50.017 18.155 -15.911 1.00 15.82 109 ALA D O 1
ATOM 7495 N N . ASP D 1 128 ? -48.157 17.208 -16.659 1.00 16.51 110 ASP D N 1
ATOM 7496 C CA . ASP D 1 128 ? -47.874 16.607 -15.329 1.00 15.46 110 ASP D CA 1
ATOM 7497 C C . ASP D 1 128 ? -47.071 17.497 -14.398 1.00 15.64 110 ASP D C 1
ATOM 7498 O O . ASP D 1 128 ? -47.057 17.313 -13.196 1.00 14.08 110 ASP D O 1
ATOM 7503 N N . GLY D 1 129 ? -46.375 18.484 -14.970 1.00 15.94 111 GLY D N 1
ATOM 7504 C CA . GLY D 1 129 ? -45.603 19.429 -14.138 1.00 13.99 111 GLY D CA 1
ATOM 7505 C C . GLY D 1 129 ? -45.124 20.550 -14.990 1.00 13.14 111 GLY D C 1
ATOM 7506 O O . GLY D 1 129 ? -45.285 20.520 -16.226 1.00 12.50 111 GLY D O 1
ATOM 7507 N N . ILE D 1 130 ? -44.575 21.577 -14.349 1.00 13.12 112 ILE D N 1
ATOM 7508 C CA . ILE D 1 130 ? -43.991 22.729 -15.045 1.00 14.27 112 ILE D CA 1
ATOM 7509 C C . ILE D 1 130 ? -42.517 22.927 -14.636 1.00 13.21 112 ILE D C 1
ATOM 7510 O O . ILE D 1 130 ? -42.098 22.483 -13.572 1.00 12.72 112 ILE D O 1
ATOM 7515 N N . VAL D 1 131 ? -41.742 23.622 -15.489 1.00 13.28 113 VAL D N 1
ATOM 7516 C CA . VAL D 1 131 ? -40.326 23.900 -15.180 1.00 11.51 113 VAL D CA 1
ATOM 7517 C C . VAL D 1 131 ? -40.157 25.387 -15.249 1.00 11.18 113 VAL D C 1
ATOM 7518 O O . VAL D 1 131 ? -40.485 26.019 -16.290 1.00 10.80 113 VAL D O 1
ATOM 7522 N N . VAL D 1 132 ? -39.685 25.996 -14.173 1.00 10.14 114 VAL D N 1
ATOM 7523 C CA . VAL D 1 132 ? -39.661 27.418 -14.144 1.00 10.20 114 VAL D CA 1
ATOM 7524 C C . VAL D 1 132 ? -38.276 27.954 -13.861 1.00 10.83 114 VAL D C 1
ATOM 7525 O O . VAL D 1 132 ? -37.728 27.711 -12.801 1.00 10.87 114 VAL D O 1
ATOM 7529 N N . ILE D 1 133 ? -37.732 28.692 -14.821 1.00 12.03 115 ILE D N 1
ATOM 7530 C CA . ILE D 1 133 ? -36.448 29.406 -14.622 1.00 11.73 115 ILE D CA 1
ATOM 7531 C C . ILE D 1 133 ? -36.687 30.678 -13.829 1.00 11.12 115 ILE D C 1
ATOM 7532 O O . ILE D 1 133 ? -37.818 31.191 -13.744 1.00 12.08 115 ILE D O 1
ATOM 7537 N N . ASN D 1 134 ? -35.639 31.190 -13.223 1.00 10.43 116 ASN D N 1
ATOM 7538 C CA . ASN D 1 134 ? -35.686 32.487 -12.614 1.00 10.16 116 ASN D CA 1
ATOM 7539 C C . ASN D 1 134 ? -35.738 33.578 -13.694 1.00 9.89 116 ASN D C 1
ATOM 7540 O O . ASN D 1 134 ? -35.202 33.387 -14.804 1.00 10.72 116 ASN D O 1
ATOM 7545 N N . PRO D 1 135 ? -36.349 34.750 -13.371 1.00 10.45 117 PRO D N 1
ATOM 7546 C CA . PRO D 1 135 ? -36.379 35.849 -14.322 1.00 10.69 117 PRO D CA 1
ATOM 7547 C C . PRO D 1 135 ? -34.961 36.248 -14.678 1.00 12.01 117 PRO D C 1
ATOM 7548 O O . PRO D 1 135 ? -34.091 36.413 -13.769 1.00 12.37 117 PRO D O 1
ATOM 7552 N N . TYR D 1 136 ? -34.737 36.522 -15.967 1.00 11.97 118 TYR D N 1
ATOM 7553 C CA . TYR D 1 136 ? -33.367 36.547 -16.506 1.00 12.22 118 TYR D CA 1
ATOM 7554 C C . TYR D 1 136 ? -32.997 37.849 -17.213 1.00 12.75 118 TYR D C 1
ATOM 7555 O O . TYR D 1 136 ? -31.899 37.975 -17.794 1.00 13.82 118 TYR D O 1
ATOM 7564 N N . TYR D 1 137 ? -33.850 38.855 -17.080 1.00 11.73 119 TYR D N 1
ATOM 7565 C CA . TYR D 1 137 ? -33.444 40.161 -17.462 1.00 11.35 119 TYR D CA 1
ATOM 7566 C C . TYR D 1 137 ? -32.960 40.873 -16.176 1.00 11.98 119 TYR D C 1
ATOM 7567 O O . TYR D 1 137 ? -31.810 40.738 -15.779 1.00 11.48 119 TYR D O 1
ATOM 7576 N N . TRP D 1 138 ? -33.849 41.537 -15.472 1.00 12.20 120 TRP D N 1
ATOM 7577 C CA . TRP D 1 138 ? -33.556 41.943 -14.066 1.00 14.04 120 TRP D CA 1
ATOM 7578 C C . TRP D 1 138 ? -33.194 40.696 -13.256 1.00 14.77 120 TRP D C 1
ATOM 7579 O O . TRP D 1 138 ? -33.870 39.682 -13.344 1.00 15.34 120 TRP D O 1
ATOM 7590 N N . LYS D 1 139 ? -32.119 40.772 -12.494 1.00 14.35 121 LYS D N 1
ATOM 7591 C CA . LYS D 1 139 ? -31.811 39.729 -11.489 1.00 14.47 121 LYS D CA 1
ATOM 7592 C C . LYS D 1 139 ? -32.441 40.297 -10.206 1.00 13.10 121 LYS D C 1
ATOM 7593 O O . LYS D 1 139 ? -31.895 41.163 -9.547 1.00 11.39 121 LYS D O 1
ATOM 7599 N N . VAL D 1 140 ? -33.639 39.830 -9.904 1.00 12.18 122 VAL D N 1
ATOM 7600 C CA . VAL D 1 140 ? -34.359 40.480 -8.842 1.00 12.07 122 VAL D CA 1
ATOM 7601 C C . VAL D 1 140 ? -33.740 40.156 -7.485 1.00 12.27 122 VAL D C 1
ATOM 7602 O O . VAL D 1 140 ? -33.050 39.138 -7.335 1.00 12.84 122 VAL D O 1
ATOM 7606 N N . SER D 1 141 ? -34.036 40.968 -6.486 1.00 14.09 123 SER D N 1
ATOM 7607 C CA . SER D 1 141 ? -33.629 40.717 -5.099 1.00 13.15 123 SER D CA 1
ATOM 7608 C C . SER D 1 141 ? -34.042 39.346 -4.613 1.00 13.29 123 SER D C 1
ATOM 7609 O O . SER D 1 141 ? -35.016 38.738 -5.060 1.00 12.08 123 SER D O 1
ATOM 7612 N N . GLU D 1 142 ? -33.336 38.855 -3.612 1.00 14.37 124 GLU D N 1
ATOM 7613 C CA . GLU D 1 142 ? -33.685 37.567 -3.071 1.00 15.37 124 GLU D CA 1
ATOM 7614 C C . GLU D 1 142 ? -35.171 37.480 -2.618 1.00 16.04 124 GLU D C 1
ATOM 7615 O O . GLU D 1 142 ? -35.834 36.473 -2.890 1.00 16.54 124 GLU D O 1
ATOM 7621 N N . ALA D 1 143 ? -35.659 38.498 -1.908 1.00 14.89 125 ALA D N 1
ATOM 7622 C CA . ALA D 1 143 ? -37.051 38.584 -1.466 1.00 14.50 125 ALA D CA 1
ATOM 7623 C C . ALA D 1 143 ? -38.014 38.484 -2.658 1.00 14.75 125 ALA D C 1
ATOM 7624 O O . ALA D 1 143 ? -38.957 37.732 -2.639 1.00 14.33 125 ALA D O 1
ATOM 7626 N N . ASN D 1 144 ? -37.741 39.223 -3.719 1.00 15.39 126 ASN D N 1
ATOM 7627 C CA . ASN D 1 144 ? -38.605 39.184 -4.912 1.00 15.68 126 ASN D CA 1
ATOM 7628 C C . ASN D 1 144 ? -38.549 37.872 -5.621 1.00 14.17 126 ASN D C 1
ATOM 7629 O O . ASN D 1 144 ? -39.541 37.400 -6.193 1.00 15.14 126 ASN D O 1
ATOM 7634 N N . LEU D 1 145 ? -37.409 37.229 -5.539 1.00 14.35 127 LEU D N 1
ATOM 7635 C CA . LEU D 1 145 ? -37.205 35.923 -6.232 1.00 12.54 127 LEU D CA 1
ATOM 7636 C C . LEU D 1 145 ? -37.966 34.809 -5.547 1.00 12.23 127 LEU D C 1
ATOM 7637 O O . LEU D 1 145 ? -38.662 34.022 -6.165 1.00 12.88 127 LEU D O 1
ATOM 7642 N N . ILE D 1 146 ? -37.865 34.780 -4.229 1.00 11.97 128 ILE D N 1
ATOM 7643 C CA . ILE D 1 146 ? -38.588 33.829 -3.424 1.00 11.95 128 ILE D CA 1
ATOM 7644 C C . ILE D 1 146 ? -40.074 34.024 -3.607 1.00 12.75 128 ILE D C 1
ATOM 7645 O O . ILE D 1 146 ? -40.803 33.101 -3.810 1.00 13.42 128 ILE D O 1
ATOM 7650 N N . ARG D 1 147 ? -40.496 35.265 -3.525 1.00 15.68 129 ARG D N 1
ATOM 7651 C CA . ARG D 1 147 ? -41.860 35.627 -3.786 1.00 16.37 129 ARG D CA 1
ATOM 7652 C C . ARG D 1 147 ? -42.348 35.170 -5.150 1.00 14.98 129 ARG D C 1
ATOM 7653 O O . ARG D 1 147 ? -43.443 34.645 -5.285 1.00 12.35 129 ARG D O 1
ATOM 7660 N N . TYR D 1 148 ? -41.530 35.361 -6.177 1.00 14.66 130 TYR D N 1
ATOM 7661 C CA . TYR D 1 148 ? -41.925 34.997 -7.525 1.00 13.79 130 TYR D CA 1
ATOM 7662 C C . TYR D 1 148 ? -42.166 33.522 -7.602 1.00 13.18 130 TYR D C 1
ATOM 7663 O O . TYR D 1 148 ? -43.212 33.077 -8.060 1.00 12.93 130 TYR D O 1
ATOM 7672 N N . PHE D 1 149 ? -41.212 32.717 -7.108 1.00 14.77 131 PHE D N 1
ATOM 7673 C CA . PHE D 1 149 ? -41.363 31.264 -7.165 1.00 13.20 131 PHE D CA 1
ATOM 7674 C C . PHE D 1 149 ? -42.587 30.818 -6.297 1.00 15.39 131 PHE D C 1
ATOM 7675 O O . PHE D 1 149 ? -43.360 29.921 -6.697 1.00 12.88 131 PHE D O 1
ATOM 7683 N N . GLU D 1 150 ? -42.754 31.454 -5.136 1.00 15.64 132 GLU D N 1
ATOM 7684 C CA . GLU D 1 150 ? -43.915 31.096 -4.288 1.00 16.13 132 GLU D CA 1
ATOM 7685 C C . GLU D 1 150 ? -45.249 31.410 -5.041 1.00 14.26 132 GLU D C 1
ATOM 7686 O O . GLU D 1 150 ? -46.208 30.644 -4.944 1.00 15.20 132 GLU D O 1
ATOM 7692 N N . GLN D 1 151 ? -45.315 32.525 -5.748 1.00 15.44 133 GLN D N 1
ATOM 7693 C CA . GLN D 1 151 ? -46.534 32.868 -6.468 1.00 17.04 133 GLN D CA 1
ATOM 7694 C C . GLN D 1 151 ? -46.812 31.938 -7.623 1.00 17.40 133 GLN D C 1
ATOM 7695 O O . GLN D 1 151 ? -47.959 31.538 -7.946 1.00 14.68 133 GLN D O 1
ATOM 7701 N N . VAL D 1 152 ? -45.741 31.556 -8.282 1.00 17.44 134 VAL D N 1
ATOM 7702 C CA . VAL D 1 152 ? -45.920 30.643 -9.395 1.00 15.56 134 VAL D CA 1
ATOM 7703 C C . VAL D 1 152 ? -46.372 29.330 -8.830 1.00 14.79 134 VAL D C 1
ATOM 7704 O O . VAL D 1 152 ? -47.327 28.671 -9.383 1.00 16.06 134 VAL D O 1
ATOM 7708 N N . ALA D 1 153 ? -45.761 28.932 -7.725 1.00 14.12 135 ALA D N 1
ATOM 7709 C CA . ALA D 1 153 ? -46.093 27.610 -7.172 1.00 14.41 135 ALA D CA 1
ATOM 7710 C C . ALA D 1 153 ? -47.535 27.605 -6.590 1.00 14.97 135 ALA D C 1
ATOM 7711 O O . ALA D 1 153 ? -48.222 26.572 -6.601 1.00 14.95 135 ALA D O 1
ATOM 7713 N N . ASP D 1 154 ? -47.971 28.745 -6.141 1.00 15.28 136 ASP D N 1
ATOM 7714 C CA . ASP D 1 154 ? -49.348 28.871 -5.632 1.00 16.58 136 ASP D CA 1
ATOM 7715 C C . ASP D 1 154 ? -50.391 28.867 -6.754 1.00 18.60 136 ASP D C 1
ATOM 7716 O O . ASP D 1 154 ? -51.590 28.649 -6.499 1.00 17.84 136 ASP D O 1
ATOM 7721 N N . SER D 1 155 ? -49.959 29.137 -7.979 1.00 16.17 137 SER D N 1
ATOM 7722 C CA . SER D 1 155 ? -50.878 29.346 -9.045 1.00 16.50 137 SER D CA 1
ATOM 7723 C C . SER D 1 155 ? -51.356 28.059 -9.602 1.00 16.00 137 SER D C 1
ATOM 7724 O O . SER D 1 155 ? -52.222 28.057 -10.397 1.00 18.58 137 SER D O 1
ATOM 7727 N N . VAL D 1 156 ? -50.756 26.936 -9.243 1.00 16.20 138 VAL D N 1
ATOM 7728 C CA . VAL D 1 156 ? -51.066 25.681 -9.896 1.00 17.53 138 VAL D CA 1
ATOM 7729 C C . VAL D 1 156 ? -51.072 24.638 -8.839 1.00 17.08 138 VAL D C 1
ATOM 7730 O O . VAL D 1 156 ? -50.385 24.836 -7.845 1.00 19.74 138 VAL D O 1
ATOM 7734 N N . THR D 1 157 ? -51.772 23.518 -9.022 1.00 16.84 139 THR D N 1
ATOM 7735 C CA . THR D 1 157 ? -51.529 22.376 -8.127 1.00 17.51 139 THR D CA 1
ATOM 7736 C C . THR D 1 157 ? -50.463 21.412 -8.649 1.00 17.95 139 THR D C 1
ATOM 7737 O O . THR D 1 157 ? -50.124 20.484 -8.001 1.00 16.76 139 THR D O 1
ATOM 7741 N N . LEU D 1 158 ? -49.920 21.667 -9.818 1.00 17.63 140 LEU D N 1
ATOM 7742 C CA . LEU D 1 158 ? -48.862 20.816 -10.348 1.00 17.00 140 LEU D CA 1
ATOM 7743 C C . LEU D 1 158 ? -47.555 20.832 -9.544 1.00 16.15 140 LEU D C 1
ATOM 7744 O O . LEU D 1 158 ? -47.170 21.820 -8.920 1.00 14.70 140 LEU D O 1
ATOM 7749 N N . PRO D 1 159 ? -46.840 19.750 -9.623 1.00 15.17 141 PRO D N 1
ATOM 7750 C CA . PRO D 1 159 ? -45.403 19.823 -9.273 1.00 15.69 141 PRO D CA 1
ATOM 7751 C C . PRO D 1 159 ? -44.605 20.879 -10.094 1.00 15.60 141 PRO D C 1
ATOM 7752 O O . PRO D 1 159 ? -44.848 21.078 -11.313 1.00 14.83 141 PRO D O 1
ATOM 7756 N N . VAL D 1 160 ? -43.722 21.601 -9.413 1.00 14.82 142 VAL D N 1
ATOM 7757 C CA . VAL D 1 160 ? -42.890 22.627 -10.025 1.00 14.92 142 VAL D CA 1
ATOM 7758 C C . VAL D 1 160 ? -41.447 22.188 -9.907 1.00 14.73 142 VAL D C 1
ATOM 7759 O O . VAL D 1 160 ? -40.949 21.861 -8.815 1.00 12.93 142 VAL D O 1
ATOM 7763 N N . MET D 1 161 ? -40.790 22.193 -11.064 1.00 14.21 143 MET D N 1
ATOM 7764 C CA . MET D 1 161 ? -39.374 21.992 -11.125 1.00 14.96 143 MET D CA 1
ATOM 7765 C C . MET D 1 161 ? -38.721 23.348 -11.384 1.00 13.54 143 MET D C 1
ATOM 7766 O O . MET D 1 161 ? -39.065 24.047 -12.323 1.00 11.55 143 MET D O 1
ATOM 7771 N N . LEU D 1 162 ? -37.754 23.711 -10.561 1.00 12.36 144 LEU D N 1
ATOM 7772 C CA . LEU D 1 162 ? -37.003 24.933 -10.790 1.00 12.36 144 LEU D CA 1
ATOM 7773 C C . LEU D 1 162 ? -35.971 24.659 -11.899 1.00 12.54 144 LEU D C 1
ATOM 7774 O O . LEU D 1 162 ? -35.640 23.528 -12.172 1.00 13.73 144 LEU D O 1
ATOM 7779 N N . TYR D 1 163 ? -35.464 25.718 -12.491 1.00 12.96 145 TYR D N 1
ATOM 7780 C CA . TYR D 1 163 ? -34.535 25.611 -13.626 1.00 12.66 145 TYR D CA 1
ATOM 7781 C C . TYR D 1 163 ? -33.466 26.613 -13.333 1.00 13.13 145 TYR D C 1
ATOM 7782 O O . TYR D 1 163 ? -33.729 27.845 -13.389 1.00 12.12 145 TYR D O 1
ATOM 7791 N N . ASN D 1 164 ? -32.273 26.111 -12.954 1.00 12.25 146 ASN D N 1
ATOM 7792 C CA . ASN D 1 164 ? -31.089 26.953 -12.845 1.00 11.71 146 ASN D CA 1
ATOM 7793 C C . ASN D 1 164 ? -30.214 26.913 -14.111 1.00 12.33 146 ASN D C 1
ATOM 7794 O O . ASN D 1 164 ? -29.869 25.835 -14.580 1.00 13.34 146 ASN D O 1
ATOM 7799 N N . PHE D 1 165 ? -29.848 28.065 -14.638 1.00 12.06 147 PHE D N 1
ATOM 7800 C CA . PHE D 1 165 ? -28.980 28.131 -15.820 1.00 12.16 147 PHE D CA 1
ATOM 7801 C C . PHE D 1 165 ? -28.177 29.430 -15.718 1.00 11.83 147 PHE D C 1
ATOM 7802 O O . PHE D 1 165 ? -28.386 30.410 -16.488 1.00 11.88 147 PHE D O 1
ATOM 7810 N N . PRO D 1 166 ? -27.278 29.484 -14.735 1.00 11.03 148 PRO D N 1
ATOM 7811 C CA . PRO D 1 166 ? -26.701 30.798 -14.458 1.00 11.52 148 PRO D CA 1
ATOM 7812 C C . PRO D 1 166 ? -25.847 31.384 -15.591 1.00 11.51 148 PRO D C 1
ATOM 7813 O O . PRO D 1 166 ? -25.718 32.644 -15.657 1.00 12.35 148 PRO D O 1
ATOM 7817 N N . ALA D 1 167 ? -25.350 30.545 -16.508 1.00 11.49 149 ALA D N 1
ATOM 7818 C CA . ALA D 1 167 ? -24.612 31.071 -17.676 1.00 11.73 149 ALA D CA 1
ATOM 7819 C C . ALA D 1 167 ? -25.524 31.962 -18.502 1.00 11.50 149 ALA D C 1
ATOM 7820 O O . ALA D 1 167 ? -25.076 32.934 -19.016 1.00 12.41 149 ALA D O 1
ATOM 7822 N N . LEU D 1 168 ? -26.805 31.664 -18.582 1.00 11.35 150 LEU D N 1
ATOM 7823 C CA . LEU D 1 168 ? -27.758 32.552 -19.286 1.00 12.83 150 LEU D CA 1
ATOM 7824 C C . LEU D 1 168 ? -28.553 33.557 -18.443 1.00 13.33 150 LEU D C 1
ATOM 7825 O O . LEU D 1 168 ? -28.837 34.749 -18.849 1.00 13.89 150 LEU D O 1
ATOM 7830 N N . THR D 1 169 ? -28.883 33.148 -17.233 1.00 13.32 151 THR D N 1
ATOM 7831 C CA . THR D 1 169 ? -29.674 34.031 -16.382 1.00 12.51 151 THR D CA 1
ATOM 7832 C C . THR D 1 169 ? -28.862 35.087 -15.682 1.00 14.62 151 THR D C 1
ATOM 7833 O O . THR D 1 169 ? -29.394 36.133 -15.293 1.00 14.36 151 THR D O 1
ATOM 7837 N N . GLY D 1 170 ? -27.594 34.823 -15.414 1.00 15.10 152 GLY D N 1
ATOM 7838 C CA . GLY D 1 170 ? -26.781 35.801 -14.611 1.00 13.81 152 GLY D CA 1
ATOM 7839 C C . GLY D 1 170 ? -27.145 35.823 -13.135 1.00 13.33 152 GLY D C 1
ATOM 7840 O O . GLY D 1 170 ? -26.711 36.666 -12.378 1.00 11.39 152 GLY D O 1
ATOM 7841 N N . GLN D 1 171 ? -27.906 34.837 -12.716 1.00 11.89 153 GLN D N 1
ATOM 7842 C CA . GLN D 1 171 ? -28.258 34.745 -11.322 1.00 11.39 153 GLN D CA 1
ATOM 7843 C C . GLN D 1 171 ? -28.443 33.312 -10.903 1.00 11.46 153 GLN D C 1
ATOM 7844 O O . GLN D 1 171 ? -29.386 32.622 -11.301 1.00 12.20 153 GLN D O 1
ATOM 7850 N N . ASP D 1 172 ? -27.546 32.854 -10.030 1.00 11.36 154 ASP D N 1
ATOM 7851 C CA . ASP D 1 172 ? -27.559 31.457 -9.616 1.00 12.28 154 ASP D CA 1
ATOM 7852 C C . ASP D 1 172 ? -28.678 31.156 -8.619 1.00 11.47 154 ASP D C 1
ATOM 7853 O O . ASP D 1 172 ? -28.972 31.957 -7.759 1.00 11.70 154 ASP D O 1
ATOM 7858 N N . LEU D 1 173 ? -29.286 30.009 -8.748 1.00 11.22 155 LEU D N 1
ATOM 7859 C CA . LEU D 1 173 ? -30.198 29.463 -7.729 1.00 11.60 155 LEU D CA 1
ATOM 7860 C C . LEU D 1 173 ? -29.288 28.653 -6.880 1.00 11.49 155 LEU D C 1
ATOM 7861 O O . LEU D 1 173 ? -28.918 27.529 -7.264 1.00 10.80 155 LEU D O 1
ATOM 7866 N N . THR D 1 174 ? -28.896 29.187 -5.747 1.00 11.42 156 THR D N 1
ATOM 7867 C CA . THR D 1 174 ? -27.921 28.508 -4.934 1.00 13.41 156 THR D CA 1
ATOM 7868 C C . THR D 1 174 ? -28.597 27.396 -4.158 1.00 14.82 156 THR D C 1
ATOM 7869 O O . THR D 1 174 ? -29.846 27.450 -3.906 1.00 14.46 156 THR D O 1
ATOM 7873 N N . PRO D 1 175 ? -27.813 26.395 -3.753 1.00 14.80 157 PRO D N 1
ATOM 7874 C CA . PRO D 1 175 ? -28.423 25.316 -2.967 1.00 14.12 157 PRO D CA 1
ATOM 7875 C C . PRO D 1 175 ? -29.214 25.805 -1.747 1.00 14.15 157 PRO D C 1
ATOM 7876 O O . PRO D 1 175 ? -30.308 25.332 -1.469 1.00 14.83 157 PRO D O 1
ATOM 7880 N N . ALA D 1 176 ? -28.722 26.810 -1.062 1.00 14.31 158 ALA D N 1
ATOM 7881 C CA . ALA D 1 176 ? -29.440 27.348 0.111 1.00 15.51 158 ALA D CA 1
ATOM 7882 C C . ALA D 1 176 ? -30.805 27.924 -0.290 1.00 15.02 158 ALA D C 1
ATOM 7883 O O . ALA D 1 176 ? -31.808 27.762 0.414 1.00 13.08 158 ALA D O 1
ATOM 7885 N N . LEU D 1 177 ? -30.792 28.699 -1.353 1.00 15.24 159 LEU D N 1
ATOM 7886 C CA . LEU D 1 177 ? -32.037 29.293 -1.882 1.00 16.25 159 LEU D CA 1
ATOM 7887 C C . LEU D 1 177 ? -33.060 28.236 -2.258 1.00 13.65 159 LEU D C 1
ATOM 7888 O O . LEU D 1 177 ? -34.252 28.335 -1.892 1.00 13.84 159 LEU D O 1
ATOM 7893 N N . VAL D 1 178 ? -32.591 27.223 -2.974 1.00 12.76 160 VAL D N 1
ATOM 7894 C CA . VAL D 1 178 ? -33.418 26.098 -3.399 1.00 12.26 160 VAL D CA 1
ATOM 7895 C C . VAL D 1 178 ? -33.999 25.375 -2.195 1.00 12.06 160 VAL D C 1
ATOM 7896 O O . VAL D 1 178 ? -35.163 25.020 -2.175 1.00 12.23 160 VAL D O 1
ATOM 7900 N N . LYS D 1 179 ? -33.228 25.163 -1.172 1.00 12.47 161 LYS D N 1
ATOM 7901 C CA . LYS D 1 179 ? -33.767 24.511 0.021 1.00 13.33 161 LYS D CA 1
ATOM 7902 C C . LYS D 1 179 ? -34.848 25.390 0.716 1.00 14.12 161 LYS D C 1
ATOM 7903 O O . LYS D 1 179 ? -35.874 24.903 1.223 1.00 13.02 161 LYS D O 1
ATOM 7909 N N . THR D 1 180 ? -34.602 26.694 0.732 1.00 14.74 162 THR D N 1
ATOM 7910 C CA . THR D 1 180 ? -35.556 27.664 1.309 1.00 15.88 162 THR D CA 1
ATOM 7911 C C . THR D 1 180 ? -36.876 27.519 0.480 1.00 14.70 162 THR D C 1
ATOM 7912 O O . THR D 1 180 ? -37.959 27.511 1.058 1.00 13.76 162 THR D O 1
ATOM 7916 N N . LEU D 1 181 ? -36.781 27.472 -0.843 1.00 14.26 163 LEU D N 1
ATOM 7917 C CA . LEU D 1 181 ? -37.948 27.292 -1.694 1.00 14.90 163 LEU D CA 1
ATOM 7918 C C . LEU D 1 181 ? -38.712 25.969 -1.394 1.00 15.86 163 LEU D C 1
ATOM 7919 O O . LEU D 1 181 ? -39.938 26.001 -1.174 1.00 13.59 163 LEU D O 1
ATOM 7924 N N . ALA D 1 182 ? -37.976 24.833 -1.369 1.00 16.60 164 ALA D N 1
ATOM 7925 C CA . ALA D 1 182 ? -38.534 23.501 -1.030 1.00 16.08 164 ALA D CA 1
ATOM 7926 C C . ALA D 1 182 ? -39.191 23.524 0.351 1.00 16.99 164 ALA D C 1
ATOM 7927 O O . ALA D 1 182 ? -40.245 22.927 0.537 1.00 17.90 164 ALA D O 1
ATOM 7929 N N . ASP D 1 183 ? -38.552 24.196 1.290 1.00 16.21 165 ASP D N 1
ATOM 7930 C CA . ASP D 1 183 ? -39.118 24.373 2.617 1.00 17.45 165 ASP D CA 1
ATOM 7931 C C . ASP D 1 183 ? -40.446 25.129 2.493 1.00 17.99 165 ASP D C 1
ATOM 7932 O O . ASP D 1 183 ? -41.374 24.817 3.184 1.00 17.99 165 ASP D O 1
ATOM 7937 N N . SER D 1 184 ? -40.500 26.156 1.647 1.00 16.88 166 SER D N 1
ATOM 7938 C CA . SER D 1 184 ? -41.687 27.026 1.624 1.00 18.46 166 SER D CA 1
ATOM 7939 C C . SER D 1 184 ? -42.911 26.457 0.957 1.00 19.17 166 SER D C 1
ATOM 7940 O O . SER D 1 184 ? -44.029 26.703 1.377 1.00 16.93 166 SER D O 1
ATOM 7943 N N . ARG D 1 185 ? -42.716 25.794 -0.178 1.00 17.59 167 ARG D N 1
ATOM 7944 C CA . ARG D 1 185 ? -43.846 25.263 -0.951 1.00 16.28 167 ARG D CA 1
ATOM 7945 C C . ARG D 1 185 ? -43.644 23.786 -1.263 1.00 17.31 167 ARG D C 1
ATOM 7946 O O . ARG D 1 185 ? -42.650 23.396 -1.877 1.00 17.91 167 ARG D O 1
ATOM 7954 N N . SER D 1 186 ? -44.613 22.956 -0.899 1.00 15.83 168 SER D N 1
ATOM 7955 C CA . SER D 1 186 ? -44.533 21.531 -1.007 1.00 17.20 168 SER D CA 1
ATOM 7956 C C . SER D 1 186 ? -44.682 21.018 -2.407 1.00 16.14 168 SER D C 1
ATOM 7957 O O . SER D 1 186 ? -44.345 19.872 -2.696 1.00 16.86 168 SER D O 1
ATOM 7960 N N . ASN D 1 187 ? -45.103 21.854 -3.313 1.00 15.65 169 ASN D N 1
ATOM 7961 C CA . ASN D 1 187 ? -45.083 21.461 -4.727 1.00 15.14 169 ASN D CA 1
ATOM 7962 C C . ASN D 1 187 ? -43.841 21.911 -5.504 1.00 14.11 169 ASN D C 1
ATOM 7963 O O . ASN D 1 187 ? -43.747 21.662 -6.692 1.00 15.57 169 ASN D O 1
ATOM 7968 N N . ILE D 1 188 ? -42.909 22.566 -4.838 1.00 14.61 170 ILE D N 1
ATOM 7969 C CA . ILE D 1 188 ? -41.561 22.779 -5.433 1.00 14.47 170 ILE D CA 1
ATOM 7970 C C . ILE D 1 188 ? -40.724 21.556 -5.084 1.00 14.31 170 ILE D C 1
ATOM 7971 O O . ILE D 1 188 ? -40.293 21.366 -3.927 1.00 14.00 170 ILE D O 1
ATOM 7976 N N . ILE D 1 189 ? -40.551 20.696 -6.070 1.00 14.21 171 ILE D N 1
ATOM 7977 C CA . ILE D 1 189 ? -40.091 19.327 -5.814 1.00 15.57 171 ILE D CA 1
ATOM 7978 C C . ILE D 1 189 ? -38.853 18.842 -6.564 1.00 14.53 171 ILE D C 1
ATOM 7979 O O . ILE D 1 189 ? -38.559 17.644 -6.586 1.00 14.78 171 ILE D O 1
ATOM 7984 N N . GLY D 1 190 ? -38.186 19.740 -7.267 1.00 15.27 172 GLY D N 1
ATOM 7985 C CA . GLY D 1 190 ? -36.964 19.380 -7.996 1.00 13.25 172 GLY D CA 1
ATOM 7986 C C . GLY D 1 190 ? -36.361 20.561 -8.689 1.00 13.54 172 GLY D C 1
ATOM 7987 O O . GLY D 1 190 ? -36.864 21.684 -8.599 1.00 11.39 172 GLY D O 1
ATOM 7988 N N . ILE D 1 191 ? -35.226 20.293 -9.347 1.00 14.12 173 ILE D N 1
ATOM 7989 C CA . ILE D 1 191 ? -34.434 21.271 -10.057 1.00 13.94 173 ILE D CA 1
ATOM 7990 C C . ILE D 1 191 ? -33.674 20.636 -11.219 1.00 13.90 173 ILE D C 1
ATOM 7991 O O . ILE D 1 191 ? -33.165 19.535 -11.109 1.00 13.08 173 ILE D O 1
ATOM 7996 N N . LYS D 1 192 ? -33.637 21.361 -12.331 1.00 13.73 174 LYS D N 1
ATOM 7997 C CA . LYS D 1 192 ? -32.761 21.066 -13.423 1.00 13.13 174 LYS D CA 1
ATOM 7998 C C . LYS D 1 192 ? -31.610 22.070 -13.227 1.00 12.34 174 LYS D C 1
ATOM 7999 O O . LYS D 1 192 ? -31.779 23.301 -13.365 1.00 11.59 174 LYS D O 1
ATOM 8005 N N . ASP D 1 193 ? -30.441 21.540 -12.922 1.00 11.28 175 ASP D N 1
ATOM 8006 C CA . ASP D 1 193 ? -29.296 22.365 -12.618 1.00 11.20 175 ASP D CA 1
ATOM 8007 C C . ASP D 1 193 ? -28.356 22.307 -13.793 1.00 11.69 175 ASP D C 1
ATOM 8008 O O . ASP D 1 193 ? -27.641 21.304 -13.999 1.00 12.63 175 ASP D O 1
ATOM 8013 N N . THR D 1 194 ? -28.394 23.374 -14.561 1.00 10.41 176 THR D N 1
ATOM 8014 C CA . THR D 1 194 ? -27.653 23.495 -15.824 1.00 11.33 176 THR D CA 1
ATOM 8015 C C . THR D 1 194 ? -26.398 24.333 -15.570 1.00 10.61 176 THR D C 1
ATOM 8016 O O . THR D 1 194 ? -26.432 25.571 -15.574 1.00 9.93 176 THR D O 1
ATOM 8020 N N . ILE D 1 195 ? -25.309 23.640 -15.275 1.00 11.63 177 ILE D N 1
ATOM 8021 C CA . ILE D 1 195 ? -24.032 24.263 -14.917 1.00 11.94 177 ILE D CA 1
ATOM 8022 C C . ILE D 1 195 ? -22.934 23.187 -15.050 1.00 12.09 177 ILE D C 1
ATOM 8023 O O . ILE D 1 195 ? -23.152 22.015 -14.712 1.00 10.07 177 ILE D O 1
ATOM 8028 N N . ASP D 1 196 ? -21.780 23.586 -15.606 1.00 11.52 178 ASP D N 1
ATOM 8029 C CA . ASP D 1 196 ? -20.639 22.718 -15.754 1.00 12.19 178 ASP D CA 1
ATOM 8030 C C . ASP D 1 196 ? -19.865 22.853 -14.417 1.00 12.70 178 ASP D C 1
ATOM 8031 O O . ASP D 1 196 ? -18.852 23.557 -14.276 1.00 13.96 178 ASP D O 1
ATOM 8036 N N . SER D 1 197 ? -20.381 22.190 -13.403 1.00 11.82 179 SER D N 1
ATOM 8037 C CA . SER D 1 197 ? -19.823 22.254 -12.076 1.00 12.73 179 SER D CA 1
ATOM 8038 C C . SER D 1 197 ? -20.190 21.075 -11.246 1.00 13.25 179 SER D C 1
ATOM 8039 O O . SER D 1 197 ? -21.355 20.919 -10.807 1.00 14.24 179 SER D O 1
ATOM 8042 N N . VAL D 1 198 ? -19.177 20.279 -10.916 1.00 13.71 180 VAL D N 1
ATOM 8043 C CA . VAL D 1 198 ? -19.391 19.169 -9.987 1.00 13.94 180 VAL D CA 1
ATOM 8044 C C . VAL D 1 198 ? -19.715 19.716 -8.612 1.00 12.91 180 VAL D C 1
ATOM 8045 O O . VAL D 1 198 ? -20.591 19.168 -7.933 1.00 14.21 180 VAL D O 1
ATOM 8049 N N . ALA D 1 199 ? -19.049 20.788 -8.182 1.00 12.16 181 ALA D N 1
ATOM 8050 C CA . ALA D 1 199 ? -19.329 21.330 -6.845 1.00 13.26 181 ALA D CA 1
ATOM 8051 C C . ALA D 1 199 ? -20.817 21.757 -6.721 1.00 13.65 181 ALA D C 1
ATOM 8052 O O . ALA D 1 199 ? -21.420 21.643 -5.662 1.00 12.29 181 ALA D O 1
ATOM 8054 N N . HIS D 1 200 ? -21.340 22.380 -7.772 1.00 12.82 182 HIS D N 1
ATOM 8055 C CA . HIS D 1 200 ? -22.695 22.957 -7.643 1.00 13.01 182 HIS D CA 1
ATOM 8056 C C . HIS D 1 200 ? -23.700 21.796 -7.518 1.00 12.24 182 HIS D C 1
ATOM 8057 O O . HIS D 1 200 ? -24.577 21.798 -6.628 1.00 11.95 182 HIS D O 1
ATOM 8064 N N . LEU D 1 201 ? -23.519 20.763 -8.357 1.00 12.56 183 LEU D N 1
ATOM 8065 C CA . LEU D 1 201 ? -24.352 19.547 -8.281 1.00 12.22 183 LEU D CA 1
ATOM 8066 C C . LEU D 1 201 ? -24.222 18.891 -6.936 1.00 12.68 183 LEU D C 1
ATOM 8067 O O . LEU D 1 201 ? -25.239 18.583 -6.300 1.00 12.78 183 LEU D O 1
ATOM 8072 N N . ARG D 1 202 ? -22.987 18.685 -6.505 1.00 11.16 184 ARG D N 1
ATOM 8073 C CA . ARG D 1 202 ? -22.718 18.087 -5.210 1.00 12.21 184 ARG D CA 1
ATOM 8074 C C . ARG D 1 202 ? -23.462 18.824 -4.109 1.00 12.05 184 ARG D C 1
ATOM 8075 O O . ARG D 1 202 ? -24.139 18.197 -3.304 1.00 12.64 184 ARG D O 1
ATOM 8083 N N . SER D 1 203 ? -23.294 20.142 -4.066 1.00 12.39 185 SER D N 1
ATOM 8084 C CA . SER D 1 203 ? -23.834 20.913 -2.960 1.00 13.17 185 SER D CA 1
ATOM 8085 C C . SER D 1 203 ? -25.393 21.032 -3.039 1.00 13.51 185 SER D C 1
ATOM 8086 O O . SER D 1 203 ? -26.078 21.048 -1.986 1.00 14.15 185 SER D O 1
ATOM 8089 N N . MET D 1 204 ? -25.946 21.060 -4.258 1.00 12.18 186 MET D N 1
ATOM 8090 C CA . MET D 1 204 ? -27.379 21.013 -4.482 1.00 13.76 186 MET D CA 1
ATOM 8091 C C . MET D 1 204 ? -27.922 19.754 -3.869 1.00 13.52 186 MET D C 1
ATOM 8092 O O . MET D 1 204 ? -28.830 19.816 -3.100 1.00 14.16 186 MET D O 1
ATOM 8097 N N . ILE D 1 205 ? -27.303 18.607 -4.177 1.00 15.38 187 ILE D N 1
ATOM 8098 C CA . ILE D 1 205 ? -27.714 17.364 -3.615 1.00 13.52 187 ILE D CA 1
ATOM 8099 C C . ILE D 1 205 ? -27.600 17.358 -2.076 1.00 14.91 187 ILE D C 1
ATOM 8100 O O . ILE D 1 205 ? -28.599 17.014 -1.365 1.00 14.19 187 ILE D O 1
ATOM 8105 N N . HIS D 1 206 ? -26.422 17.639 -1.527 1.00 15.51 188 HIS D N 1
ATOM 8106 C CA . HIS D 1 206 ? -26.245 17.543 -0.056 1.00 17.65 188 HIS D CA 1
ATOM 8107 C C . HIS D 1 206 ? -27.205 18.480 0.679 1.00 15.65 188 HIS D C 1
ATOM 8108 O O . HIS D 1 206 ? -27.750 18.125 1.657 1.00 14.53 188 HIS D O 1
ATOM 8115 N N . THR D 1 207 ? -27.299 19.704 0.219 1.00 15.30 189 THR D N 1
ATOM 8116 C CA . THR D 1 207 ? -28.080 20.717 0.880 1.00 16.71 189 THR D CA 1
ATOM 8117 C C . THR D 1 207 ? -29.581 20.458 0.719 1.00 16.08 189 THR D C 1
ATOM 8118 O O . THR D 1 207 ? -30.291 20.434 1.679 1.00 15.36 189 THR D O 1
ATOM 8122 N N . VAL D 1 208 ? -30.065 20.271 -0.489 1.00 15.06 190 VAL D N 1
ATOM 8123 C CA . VAL D 1 208 ? -31.510 20.204 -0.633 1.00 16.35 190 VAL D CA 1
ATOM 8124 C C . VAL D 1 208 ? -32.011 18.789 -0.356 1.00 20.81 190 VAL D C 1
ATOM 8125 O O . VAL D 1 208 ? -32.969 18.607 0.414 1.00 18.80 190 VAL D O 1
ATOM 8129 N N . LYS D 1 209 ? -31.375 17.782 -0.957 1.00 20.28 191 LYS D N 1
ATOM 8130 C CA . LYS D 1 209 ? -31.786 16.433 -0.691 1.00 20.54 191 LYS D CA 1
ATOM 8131 C C . LYS D 1 209 ? -31.527 16.014 0.745 1.00 22.80 191 LYS D C 1
ATOM 8132 O O . LYS D 1 209 ? -32.276 15.198 1.270 1.00 22.72 191 LYS D O 1
ATOM 8138 N N . GLY D 1 210 ? -30.517 16.599 1.396 1.00 24.26 192 GLY D N 1
ATOM 8139 C CA . GLY D 1 210 ? -30.311 16.363 2.823 1.00 23.26 192 GLY D CA 1
ATOM 8140 C C . GLY D 1 210 ? -31.509 16.770 3.661 1.00 26.38 192 GLY D C 1
ATOM 8141 O O . GLY D 1 210 ? -31.917 16.034 4.616 1.00 22.31 192 GLY D O 1
ATOM 8142 N N . ALA D 1 211 ? -32.130 17.913 3.327 1.00 23.80 193 ALA D N 1
ATOM 8143 C CA . ALA D 1 211 ? -33.369 18.294 4.054 1.00 23.89 193 ALA D CA 1
ATOM 8144 C C . ALA D 1 211 ? -34.614 17.588 3.517 1.00 22.79 193 ALA D C 1
ATOM 8145 O O . ALA D 1 211 ? -35.552 17.356 4.240 1.00 21.19 193 ALA D O 1
ATOM 8147 N N . HIS D 1 212 ? -34.638 17.329 2.215 1.00 20.35 194 HIS D N 1
ATOM 8148 C CA . HIS D 1 212 ? -35.807 16.780 1.518 1.00 20.22 194 HIS D CA 1
ATOM 8149 C C . HIS D 1 212 ? -35.363 15.612 0.683 1.00 19.76 194 HIS D C 1
ATOM 8150 O O . HIS D 1 212 ? -35.042 15.818 -0.501 1.00 18.14 194 HIS D O 1
ATOM 8157 N N . PRO D 1 213 ? -35.336 14.380 1.276 1.00 19.68 195 PRO D N 1
ATOM 8158 C CA . PRO D 1 213 ? -34.742 13.218 0.574 1.00 20.87 195 PRO D CA 1
ATOM 8159 C C . PRO D 1 213 ? -35.344 12.927 -0.760 1.00 19.87 195 PRO D C 1
ATOM 8160 O O . PRO D 1 213 ? -34.674 12.360 -1.587 1.00 20.74 195 PRO D O 1
ATOM 8164 N N . HIS D 1 214 ? -36.606 13.304 -1.007 1.00 22.07 196 HIS D N 1
ATOM 8165 C CA . HIS D 1 214 ? -37.216 13.041 -2.315 1.00 21.02 196 HIS D CA 1
ATOM 8166 C C . HIS D 1 214 ? -37.286 14.223 -3.275 1.00 18.51 196 HIS D C 1
ATOM 8167 O O . HIS D 1 214 ? -37.956 14.136 -4.308 1.00 20.34 196 HIS D O 1
ATOM 8174 N N . PHE D 1 215 ? -36.619 15.322 -2.953 1.00 16.66 197 PHE D N 1
ATOM 8175 C CA . PHE D 1 215 ? -36.462 16.424 -3.879 1.00 15.18 197 PHE D CA 1
ATOM 8176 C C . PHE D 1 215 ? -35.613 15.927 -5.086 1.00 15.50 197 PHE D C 1
ATOM 8177 O O . PHE D 1 215 ? -34.629 15.221 -4.898 1.00 17.80 197 PHE D O 1
ATOM 8185 N N . THR D 1 216 ? -36.015 16.235 -6.302 1.00 15.37 198 THR D N 1
ATOM 8186 C CA . THR D 1 216 ? -35.343 15.663 -7.487 1.00 14.66 198 THR D CA 1
ATOM 8187 C C . THR D 1 216 ? -34.202 16.584 -7.991 1.00 14.32 198 THR D C 1
ATOM 8188 O O . THR D 1 216 ? -34.427 17.731 -8.240 1.00 14.39 198 THR D O 1
ATOM 8192 N N . VAL D 1 217 ? -32.972 16.069 -8.176 1.00 15.35 199 VAL D N 1
ATOM 8193 C CA . VAL D 1 217 ? -31.887 16.855 -8.780 1.00 13.58 199 VAL D CA 1
ATOM 8194 C C . VAL D 1 217 ? -31.470 16.211 -10.097 1.00 13.40 199 VAL D C 1
ATOM 8195 O O . VAL D 1 217 ? -30.978 15.081 -10.138 1.00 13.94 199 VAL D O 1
ATOM 8199 N N . LEU D 1 218 ? -31.720 16.919 -11.172 1.00 12.97 200 LEU D N 1
ATOM 8200 C CA . LEU D 1 218 ? -31.299 16.529 -12.506 1.00 12.95 200 LEU D CA 1
ATOM 8201 C C . LEU D 1 218 ? -30.304 17.506 -13.025 1.00 13.95 200 LEU D C 1
ATOM 8202 O O . LEU D 1 218 ? -30.467 18.733 -12.769 1.00 12.32 200 LEU D O 1
ATOM 8207 N N . CYS D 1 219 ? -29.261 17.024 -13.726 1.00 12.93 201 CYS D N 1
ATOM 8208 C CA . CYS D 1 219 ? -28.307 17.933 -14.274 1.00 12.33 201 CYS D CA 1
ATOM 8209 C C . CYS D 1 219 ? -28.830 18.343 -15.652 1.00 13.68 201 CYS D C 1
ATOM 8210 O O . CYS D 1 219 ? -29.649 17.662 -16.236 1.00 14.45 201 CYS D O 1
ATOM 8213 N N . GLY D 1 220 ? -28.367 19.478 -16.160 1.00 13.00 202 GLY D N 1
ATOM 8214 C CA . GLY D 1 220 ? -28.758 19.941 -17.483 1.00 13.17 202 GLY D CA 1
ATOM 8215 C C . GLY D 1 220 ? -27.765 19.636 -18.566 1.00 12.01 202 GLY D C 1
ATOM 8216 O O . GLY D 1 220 ? -28.050 19.854 -19.684 1.00 12.40 202 GLY D O 1
ATOM 8217 N N . TYR D 1 221 ? -26.608 19.070 -18.216 1.00 12.58 203 TYR D N 1
ATOM 8218 C CA . TYR D 1 221 ? -25.532 18.710 -19.213 1.00 14.06 203 TYR D CA 1
ATOM 8219 C C . TYR D 1 221 ? -25.304 17.229 -19.294 1.00 13.16 203 TYR D C 1
ATOM 8220 O O . TYR D 1 221 ? -25.238 16.554 -18.287 1.00 14.37 203 TYR D O 1
ATOM 8229 N N . ASP D 1 222 ? -25.157 16.750 -20.508 1.00 13.63 204 ASP D N 1
ATOM 8230 C CA . ASP D 1 222 ? -24.960 15.330 -20.810 1.00 14.60 204 ASP D CA 1
ATOM 8231 C C . ASP D 1 222 ? -23.765 14.778 -20.034 1.00 13.39 204 ASP D C 1
ATOM 8232 O O . ASP D 1 222 ? -23.743 13.641 -19.590 1.00 13.56 204 ASP D O 1
ATOM 8237 N N . ASP D 1 223 ? -22.719 15.575 -19.940 1.00 12.33 205 ASP D N 1
ATOM 8238 C CA . ASP D 1 223 ? -21.501 15.055 -19.415 1.00 12.71 205 ASP D CA 1
ATOM 8239 C C . ASP D 1 223 ? -21.481 15.062 -17.896 1.00 12.94 205 ASP D C 1
ATOM 8240 O O . ASP D 1 223 ? -20.480 14.692 -17.315 1.00 15.01 205 ASP D O 1
ATOM 8245 N N . HIS D 1 224 ? -22.591 15.449 -17.261 1.00 11.97 206 HIS D N 1
ATOM 8246 C CA . HIS D 1 224 ? -22.692 15.424 -15.843 1.00 11.98 206 HIS D CA 1
ATOM 8247 C C . HIS D 1 224 ? -23.696 14.334 -15.313 1.00 12.23 206 HIS D C 1
ATOM 8248 O O . HIS D 1 224 ? -23.871 14.207 -14.133 1.00 10.99 206 HIS D O 1
ATOM 8255 N N . LEU D 1 225 ? -24.319 13.566 -16.198 1.00 13.13 207 LEU D N 1
ATOM 8256 C CA . LEU D 1 225 ? -25.311 12.522 -15.788 1.00 12.47 207 LEU D CA 1
ATOM 8257 C C . LEU D 1 225 ? -24.714 11.518 -14.851 1.00 12.44 207 LEU D C 1
ATOM 8258 O O . LEU D 1 225 ? -25.225 11.322 -13.777 1.00 11.71 207 LEU D O 1
ATOM 8263 N N . PHE D 1 226 ? -23.566 10.959 -15.234 1.00 12.40 208 PHE D N 1
ATOM 8264 C CA . PHE D 1 226 ? -22.906 9.891 -14.492 1.00 12.66 208 PHE D CA 1
ATOM 8265 C C . PHE D 1 226 ? -22.533 10.381 -13.123 1.00 13.20 208 PHE D C 1
ATOM 8266 O O . PHE D 1 226 ? -22.854 9.705 -12.104 1.00 12.23 208 PHE D O 1
ATOM 8274 N N . ASN D 1 227 ? -21.891 11.563 -13.063 1.00 13.43 209 ASN D N 1
ATOM 8275 C CA . ASN D 1 227 ? -21.525 12.131 -11.763 1.00 14.76 209 ASN D CA 1
ATOM 8276 C C . ASN D 1 227 ? -22.734 12.434 -10.921 1.00 14.73 209 ASN D C 1
ATOM 8277 O O . ASN D 1 227 ? -22.708 12.211 -9.690 1.00 15.66 209 ASN D O 1
ATOM 8282 N N . THR D 1 228 ? -23.749 13.014 -11.562 1.00 14.47 210 THR D N 1
ATOM 8283 C CA . THR D 1 228 ? -25.039 13.282 -10.864 1.00 14.28 210 THR D CA 1
ATOM 8284 C C . THR D 1 228 ? -25.617 12.041 -10.132 1.00 13.22 210 THR D C 1
ATOM 8285 O O . THR D 1 228 ? -26.044 12.137 -8.970 1.00 15.13 210 THR D O 1
ATOM 8289 N N . LEU D 1 229 ? -25.599 10.894 -10.799 1.00 12.76 211 LEU D N 1
ATOM 8290 C CA . LEU D 1 229 ? -26.072 9.627 -10.203 1.00 13.05 211 LEU D CA 1
ATOM 8291 C C . LEU D 1 229 ? -25.165 9.200 -9.062 1.00 15.54 211 LEU D C 1
ATOM 8292 O O . LEU D 1 229 ? -25.637 8.857 -7.946 1.00 13.28 211 LEU D O 1
ATOM 8297 N N . LEU D 1 230 ? -23.840 9.305 -9.290 1.00 14.41 212 LEU D N 1
ATOM 8298 C CA . LEU D 1 230 ? -22.906 8.867 -8.284 1.00 17.26 212 LEU D CA 1
ATOM 8299 C C . LEU D 1 230 ? -22.908 9.765 -7.029 1.00 15.91 212 LEU D C 1
ATOM 8300 O O . LEU D 1 230 ? -22.533 9.354 -5.948 1.00 13.82 212 LEU D O 1
ATOM 8305 N N . LEU D 1 231 ? -23.336 10.998 -7.223 1.00 15.47 213 LEU D N 1
ATOM 8306 C CA . LEU D 1 231 ? -23.453 11.968 -6.139 1.00 14.87 213 LEU D CA 1
ATOM 8307 C C . LEU D 1 231 ? -24.708 11.766 -5.326 1.00 14.77 213 LEU D C 1
ATOM 8308 O O . LEU D 1 231 ? -24.815 12.391 -4.308 1.00 13.02 213 LEU D O 1
ATOM 8313 N N . GLY D 1 232 ? -25.631 10.923 -5.797 1.00 14.94 214 GLY D N 1
ATOM 8314 C CA . GLY D 1 232 ? -26.941 10.794 -5.194 1.00 14.75 214 GLY D CA 1
ATOM 8315 C C . GLY D 1 232 ? -28.079 11.607 -5.782 1.00 14.51 214 GLY D C 1
ATOM 8316 O O . GLY D 1 232 ? -29.177 11.662 -5.181 1.00 15.23 214 GLY D O 1
ATOM 8317 N N . GLY D 1 233 ? -27.879 12.184 -6.947 1.00 12.47 215 GLY D N 1
ATOM 8318 C CA . GLY D 1 233 ? -28.950 12.795 -7.710 1.00 12.33 215 GLY D CA 1
ATOM 8319 C C . GLY D 1 233 ? -29.714 11.836 -8.547 1.00 12.68 215 GLY D C 1
ATOM 8320 O O . GLY D 1 233 ? -29.540 10.629 -8.395 1.00 14.43 215 GLY D O 1
ATOM 8321 N N . ASP D 1 234 ? -30.556 12.347 -9.462 1.00 13.71 216 ASP D N 1
ATOM 8322 C CA . ASP D 1 234 ? -31.668 11.591 -9.992 1.00 14.73 216 ASP D CA 1
ATOM 8323 C C . ASP D 1 234 ? -31.724 11.429 -11.491 1.00 14.60 216 ASP D C 1
ATOM 8324 O O . ASP D 1 234 ? -32.595 10.719 -11.995 1.00 15.18 216 ASP D O 1
ATOM 8329 N N . GLY D 1 235 ? -30.852 12.081 -12.231 1.00 13.61 217 GLY D N 1
ATOM 8330 C CA . GLY D 1 235 ? -31.014 12.063 -13.726 1.00 12.98 217 GLY D CA 1
ATOM 8331 C C . GLY D 1 235 ? -30.553 13.307 -14.415 1.00 12.11 217 GLY D C 1
ATOM 8332 O O . GLY D 1 235 ? -29.747 14.061 -13.841 1.00 11.10 217 GLY D O 1
ATOM 8333 N N . ALA D 1 236 ? -31.050 13.462 -15.646 1.00 11.29 218 ALA D N 1
ATOM 8334 C CA . ALA D 1 236 ? -30.723 14.544 -16.562 1.00 11.53 218 ALA D CA 1
ATOM 8335 C C . ALA D 1 236 ? -31.848 14.918 -17.461 1.00 10.70 218 ALA D C 1
ATOM 8336 O O . ALA D 1 236 ? -32.585 14.074 -17.950 1.00 10.01 218 ALA D O 1
ATOM 8338 N N . ILE D 1 237 ? -31.885 16.209 -17.743 1.00 10.69 219 ILE D N 1
ATOM 8339 C CA . ILE D 1 237 ? -32.568 16.836 -18.838 1.00 11.83 219 ILE D CA 1
ATOM 8340 C C . ILE D 1 237 ? -31.429 17.451 -19.650 1.00 12.93 219 ILE D C 1
ATOM 8341 O O . ILE D 1 237 ? -30.892 18.489 -19.298 1.00 13.61 219 ILE D O 1
ATOM 8346 N N . SER D 1 238 ? -31.028 16.766 -20.710 1.00 14.95 220 SER D N 1
ATOM 8347 C CA . SER D 1 238 ? -29.927 17.260 -21.524 1.00 14.32 220 SER D CA 1
ATOM 8348 C C . SER D 1 238 ? -30.176 17.059 -23.001 1.00 14.59 220 SER D C 1
ATOM 8349 O O . SER D 1 238 ? -30.874 16.136 -23.440 1.00 13.42 220 SER D O 1
ATOM 8352 N N . ALA D 1 239 ? -29.539 17.909 -23.791 1.00 15.41 221 ALA D N 1
ATOM 8353 C CA . ALA D 1 239 ? -29.890 18.000 -25.224 1.00 16.35 221 ALA D CA 1
ATOM 8354 C C . ALA D 1 239 ? -29.720 16.691 -26.007 1.00 15.92 221 ALA D C 1
ATOM 8355 O O . ALA D 1 239 ? -30.446 16.458 -26.952 1.00 13.96 221 ALA D O 1
ATOM 8357 N N . SER D 1 240 ? -28.747 15.871 -25.640 1.00 15.94 222 SER D N 1
ATOM 8358 C CA . SER D 1 240 ? -28.490 14.608 -26.400 1.00 16.56 222 SER D CA 1
ATOM 8359 C C . SER D 1 240 ? -29.657 13.578 -26.309 1.00 15.59 222 SER D C 1
ATOM 8360 O O . SER D 1 240 ? -29.725 12.603 -27.053 1.00 13.10 222 SER D O 1
ATOM 8363 N N . GLY D 1 241 ? -30.550 13.831 -25.376 1.00 14.78 223 GLY D N 1
ATOM 8364 C CA . GLY D 1 241 ? -31.771 13.081 -25.275 1.00 16.20 223 GLY D CA 1
ATOM 8365 C C . GLY D 1 241 ? -32.623 13.151 -26.520 1.00 15.38 223 GLY D C 1
ATOM 8366 O O . GLY D 1 241 ? -33.389 12.222 -26.765 1.00 15.27 223 GLY D O 1
ATOM 8367 N N . ASN D 1 242 ? -32.463 14.202 -27.299 1.00 14.77 224 ASN D N 1
ATOM 8368 C CA . ASN D 1 242 ? -33.179 14.314 -28.558 1.00 14.98 224 ASN D CA 1
ATOM 8369 C C . ASN D 1 242 ? -32.665 13.363 -29.671 1.00 17.36 224 ASN D C 1
ATOM 8370 O O . ASN D 1 242 ? -33.443 12.880 -30.469 1.00 13.92 224 ASN D O 1
ATOM 8375 N N . PHE D 1 243 ? -31.346 13.220 -29.773 1.00 16.87 225 PHE D N 1
ATOM 8376 C CA . PHE D 1 243 ? -30.791 12.524 -30.942 1.00 16.03 225 PHE D CA 1
ATOM 8377 C C . PHE D 1 243 ? -30.135 11.231 -30.592 1.00 16.01 225 PHE D C 1
ATOM 8378 O O . PHE D 1 243 ? -29.957 10.395 -31.435 1.00 17.72 225 PHE D O 1
ATOM 8386 N N . ALA D 1 244 ? -29.740 11.071 -29.358 1.00 15.38 226 ALA D N 1
ATOM 8387 C CA . ALA D 1 244 ? -29.166 9.838 -28.900 1.00 15.61 226 ALA D CA 1
ATOM 8388 C C . ALA D 1 244 ? -29.696 9.469 -27.501 1.00 15.19 226 ALA D C 1
ATOM 8389 O O . ALA D 1 244 ? -28.939 9.213 -26.538 1.00 15.55 226 ALA D O 1
ATOM 8391 N N . PRO D 1 245 ? -31.017 9.393 -27.367 1.00 14.82 227 PRO D N 1
ATOM 8392 C CA . PRO D 1 245 ? -31.535 9.002 -26.047 1.00 14.68 227 PRO D CA 1
ATOM 8393 C C . PRO D 1 245 ? -31.055 7.689 -25.449 1.00 14.61 227 PRO D C 1
ATOM 8394 O O . PRO D 1 245 ? -30.900 7.574 -24.242 1.00 14.67 227 PRO D O 1
ATOM 8398 N N . GLN D 1 246 ? -30.850 6.687 -26.293 1.00 17.38 228 GLN D N 1
ATOM 8399 C CA . GLN D 1 246 ? -30.410 5.392 -25.861 1.00 18.49 228 GLN D CA 1
ATOM 8400 C C . GLN D 1 246 ? -29.168 5.477 -24.980 1.00 17.49 228 GLN D C 1
ATOM 8401 O O . GLN D 1 246 ? -28.994 4.673 -24.058 1.00 19.15 228 GLN D O 1
ATOM 8407 N N . VAL D 1 247 ? -28.303 6.446 -25.231 1.00 17.20 229 VAL D N 1
ATOM 8408 C CA . VAL D 1 247 ? -27.036 6.501 -24.467 1.00 17.56 229 VAL D CA 1
ATOM 8409 C C . VAL D 1 247 ? -27.315 6.770 -23.013 1.00 16.39 229 VAL D C 1
ATOM 8410 O O . VAL D 1 247 ? -26.817 6.086 -22.098 1.00 16.65 229 VAL D O 1
ATOM 8414 N N . SER D 1 248 ? -28.145 7.772 -22.777 1.00 15.89 230 SER D N 1
ATOM 8415 C CA . SER D 1 248 ? -28.539 8.101 -21.390 1.00 15.26 230 SER D CA 1
ATOM 8416 C C . SER D 1 248 ? -29.453 7.043 -20.762 1.00 14.61 230 SER D C 1
ATOM 8417 O O . SER D 1 248 ? -29.344 6.705 -19.555 1.00 13.44 230 SER D O 1
ATOM 8420 N N . VAL D 1 249 ? -30.417 6.613 -21.552 1.00 15.32 231 VAL D N 1
ATOM 8421 C CA . VAL D 1 249 ? -31.350 5.561 -21.086 1.00 15.56 231 VAL D CA 1
ATOM 8422 C C . VAL D 1 249 ? -30.546 4.345 -20.662 1.00 15.94 231 VAL D C 1
ATOM 8423 O O . VAL D 1 249 ? -30.696 3.820 -19.543 1.00 16.45 231 VAL D O 1
ATOM 8427 N N . ASN D 1 250 ? -29.609 3.931 -21.493 1.00 16.55 232 ASN D N 1
ATOM 8428 C CA . ASN D 1 250 ? -28.819 2.714 -21.160 1.00 17.80 232 ASN D CA 1
ATOM 8429 C C . ASN D 1 250 ? -27.871 2.923 -19.998 1.00 17.09 232 ASN D C 1
ATOM 8430 O O . ASN D 1 250 ? -27.633 2.021 -19.170 1.00 16.32 232 ASN D O 1
ATOM 8435 N N . LEU D 1 251 ? -27.327 4.126 -19.903 1.00 15.49 233 LEU D N 1
ATOM 8436 C CA . LEU D 1 251 ? -26.534 4.458 -18.718 1.00 16.73 233 LEU D CA 1
ATOM 8437 C C . LEU D 1 251 ? -27.363 4.303 -17.456 1.00 17.14 233 LEU D C 1
ATOM 8438 O O . LEU D 1 251 ? -26.930 3.691 -16.503 1.00 16.67 233 LEU D O 1
ATOM 8443 N N . LEU D 1 252 ? -28.550 4.911 -17.433 1.00 18.53 234 LEU D N 1
ATOM 8444 C CA . LEU D 1 252 ? -29.379 4.896 -16.243 1.00 17.08 234 LEU D CA 1
ATOM 8445 C C . LEU D 1 252 ? -29.739 3.452 -15.873 1.00 18.34 234 LEU D C 1
ATOM 8446 O O . LEU D 1 252 ? -29.665 3.067 -14.703 1.00 20.56 234 LEU D O 1
ATOM 8451 N N . LYS D 1 253 ? -30.127 2.674 -16.865 1.00 18.68 235 LYS D N 1
ATOM 8452 C CA . LYS D 1 253 ? -30.486 1.279 -16.665 1.00 23.29 235 LYS D CA 1
ATOM 8453 C C . LYS D 1 253 ? -29.302 0.476 -16.086 1.00 22.42 235 LYS D C 1
ATOM 8454 O O . LYS D 1 253 ? -29.433 -0.214 -15.085 1.00 21.82 235 LYS D O 1
ATOM 8460 N N . ALA D 1 254 ? -28.125 0.649 -16.676 1.00 19.72 236 ALA D N 1
ATOM 8461 C CA . ALA D 1 254 ? -26.936 0.013 -16.141 1.00 19.59 236 ALA D CA 1
ATOM 8462 C C . ALA D 1 254 ? -26.595 0.429 -14.733 1.00 21.49 236 ALA D C 1
ATOM 8463 O O . ALA D 1 254 ? -26.223 -0.407 -13.921 1.00 21.61 236 ALA D O 1
ATOM 8465 N N . TRP D 1 255 ? -26.696 1.709 -14.428 1.00 20.90 237 TRP D N 1
ATOM 8466 C CA . TRP D 1 255 ? -26.512 2.167 -13.061 1.00 23.10 237 TRP D CA 1
ATOM 8467 C C . TRP D 1 255 ? -27.487 1.445 -12.142 1.00 24.27 237 TRP D C 1
ATOM 8468 O O . TRP D 1 255 ? -27.045 0.836 -11.146 1.00 24.84 237 TRP D O 1
ATOM 8479 N N . ARG D 1 256 ? -28.779 1.491 -12.470 1.00 25.05 238 ARG D N 1
ATOM 8480 C CA . ARG D 1 256 ? -29.834 0.864 -11.650 1.00 26.65 238 ARG D CA 1
ATOM 8481 C C . ARG D 1 256 ? -29.613 -0.685 -11.551 1.00 27.50 238 ARG D C 1
ATOM 8482 O O . ARG D 1 256 ? -29.835 -1.324 -10.523 1.00 24.71 238 ARG D O 1
ATOM 8490 N N . ASP D 1 257 ? -29.086 -1.277 -12.595 1.00 26.79 239 ASP D N 1
ATOM 8491 C CA . ASP D 1 257 ? -28.787 -2.704 -12.521 1.00 28.96 239 ASP D CA 1
ATOM 8492 C C . ASP D 1 257 ? -27.540 -2.995 -11.679 1.00 29.84 239 ASP D C 1
ATOM 8493 O O . ASP D 1 257 ? -27.234 -4.132 -11.444 1.00 28.56 239 ASP D O 1
ATOM 8498 N N . GLY D 1 258 ? -26.830 -1.966 -11.211 1.00 30.15 240 GLY D N 1
ATOM 8499 C CA . GLY D 1 258 ? -25.508 -2.133 -10.620 1.00 27.76 240 GLY D CA 1
ATOM 8500 C C . GLY D 1 258 ? -24.375 -2.512 -11.587 1.00 29.57 240 GLY D C 1
ATOM 8501 O O . GLY D 1 258 ? -23.330 -2.987 -11.167 1.00 31.88 240 GLY D O 1
ATOM 8502 N N . ASP D 1 259 ? -24.570 -2.382 -12.892 1.00 28.35 241 ASP D N 1
ATOM 8503 C CA . ASP D 1 259 ? -23.488 -2.611 -13.822 1.00 26.61 241 ASP D CA 1
ATOM 8504 C C . ASP D 1 259 ? -22.736 -1.300 -14.095 1.00 26.51 241 ASP D C 1
ATOM 8505 O O . ASP D 1 259 ? -22.915 -0.656 -15.163 1.00 24.20 241 ASP D O 1
ATOM 8510 N N . VAL D 1 260 ? -21.903 -0.928 -13.126 1.00 25.96 242 VAL D N 1
ATOM 8511 C CA . VAL D 1 260 ? -21.179 0.361 -13.104 1.00 25.71 242 VAL D CA 1
ATOM 8512 C C . VAL D 1 260 ? -20.264 0.528 -14.283 1.00 24.76 242 VAL D C 1
ATOM 8513 O O . VAL D 1 260 ? -20.145 1.605 -14.897 1.00 28.43 242 VAL D O 1
ATOM 8517 N N . ALA D 1 261 ? -19.612 -0.541 -14.641 1.00 25.05 243 ALA D N 1
ATOM 8518 C CA . ALA D 1 261 ? -18.682 -0.486 -15.753 1.00 27.77 243 ALA D CA 1
ATOM 8519 C C . ALA D 1 261 ? -19.380 -0.204 -17.068 1.00 27.53 243 ALA D C 1
ATOM 8520 O O . ALA D 1 261 ? -18.884 0.549 -17.912 1.00 23.02 243 ALA D O 1
ATOM 8522 N N . LYS D 1 262 ? -20.586 -0.752 -17.217 1.00 23.09 244 LYS D N 1
ATOM 8523 C CA . LYS D 1 262 ? -21.359 -0.511 -18.405 1.00 23.02 244 LYS D CA 1
ATOM 8524 C C . LYS D 1 262 ? -21.861 0.950 -18.460 1.00 20.97 244 LYS D C 1
ATOM 8525 O O . LYS D 1 262 ? -21.831 1.605 -19.518 1.00 19.10 244 LYS D O 1
ATOM 8531 N N . ALA D 1 263 ? -22.317 1.455 -17.315 1.00 19.83 245 ALA D N 1
ATOM 8532 C CA . ALA D 1 263 ? -22.717 2.861 -17.153 1.00 20.55 245 ALA D CA 1
ATOM 8533 C C . ALA D 1 263 ? -21.534 3.836 -17.505 1.00 18.66 245 ALA D C 1
ATOM 8534 O O . ALA D 1 263 ? -21.670 4.786 -18.290 1.00 17.51 245 ALA D O 1
ATOM 8536 N N . ALA D 1 264 ? -20.356 3.529 -16.969 1.00 18.37 246 ALA D N 1
ATOM 8537 C CA . ALA D 1 264 ? -19.157 4.275 -17.262 1.00 18.58 246 ALA D CA 1
ATOM 8538 C C . ALA D 1 264 ? -18.827 4.291 -18.747 1.00 19.12 246 ALA D C 1
ATOM 8539 O O . ALA D 1 264 ? -18.334 5.286 -19.304 1.00 18.53 246 ALA D O 1
ATOM 8541 N N . GLY D 1 265 ? -19.152 3.197 -19.416 1.00 20.77 247 GLY D N 1
ATOM 8542 C CA . GLY D 1 265 ? -18.980 3.110 -20.888 1.00 20.53 247 GLY D CA 1
ATOM 8543 C C . GLY D 1 265 ? -19.843 4.073 -21.671 1.00 18.91 247 GLY D C 1
ATOM 8544 O O . GLY D 1 265 ? -19.395 4.777 -22.556 1.00 15.89 247 GLY D O 1
ATOM 8545 N N . TYR D 1 266 ? -21.102 4.178 -21.273 1.00 17.99 248 TYR D N 1
ATOM 8546 C CA . TYR D 1 266 ? -21.987 5.194 -21.856 1.00 17.15 248 TYR D CA 1
ATOM 8547 C C . TYR D 1 266 ? -21.544 6.634 -21.506 1.00 16.11 248 TYR D C 1
ATOM 8548 O O . TYR D 1 266 ? -21.658 7.568 -22.294 1.00 16.02 248 TYR D O 1
ATOM 8557 N N . HIS D 1 267 ? -21.022 6.797 -20.296 1.00 15.96 249 HIS D N 1
ATOM 8558 C CA . HIS D 1 267 ? -20.567 8.049 -19.819 1.00 15.34 249 HIS D CA 1
ATOM 8559 C C . HIS D 1 267 ? -19.444 8.557 -20.730 1.00 15.13 249 HIS D C 1
ATOM 8560 O O . HIS D 1 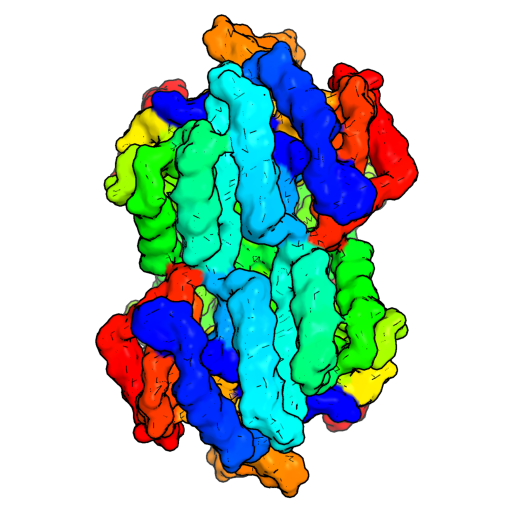267 ? -19.304 9.770 -21.005 1.00 14.67 249 HIS D O 1
ATOM 8567 N N . GLN D 1 268 ? -18.609 7.624 -21.176 1.00 16.89 250 GLN D N 1
ATOM 8568 C CA . GLN D 1 268 ? -17.441 8.019 -21.987 1.00 19.28 250 GLN D CA 1
ATOM 8569 C C . GLN D 1 268 ? -17.939 8.688 -23.246 1.00 17.60 250 GLN D C 1
ATOM 8570 O O . GLN D 1 268 ? -17.364 9.656 -23.748 1.00 17.19 250 GLN D O 1
ATOM 8576 N N . THR D 1 269 ? -19.080 8.211 -23.724 1.00 17.37 251 THR D N 1
ATOM 8577 C CA . THR D 1 269 ? -19.703 8.781 -24.904 1.00 16.96 251 THR D CA 1
ATOM 8578 C C . THR D 1 269 ? -20.289 10.178 -24.662 1.00 16.03 251 THR D C 1
ATOM 8579 O O . THR D 1 269 ? -20.101 11.089 -25.482 1.00 14.13 251 THR D O 1
ATOM 8583 N N . LEU D 1 270 ? -21.040 10.272 -23.562 1.00 16.00 252 LEU D N 1
ATOM 8584 C CA . LEU D 1 270 ? -21.623 11.488 -23.075 1.00 15.26 252 LEU D CA 1
ATOM 8585 C C . LEU D 1 270 ? -20.550 12.541 -22.752 1.00 15.59 252 LEU D C 1
ATOM 8586 O O . LEU D 1 270 ? -20.807 13.719 -22.929 1.00 14.23 252 LEU D O 1
ATOM 8591 N N . LEU D 1 271 ? -19.354 12.119 -22.314 1.00 16.97 253 LEU D N 1
ATOM 8592 C CA . LEU D 1 271 ? -18.210 13.057 -22.121 1.00 16.17 253 LEU D CA 1
ATOM 8593 C C . LEU D 1 271 ? -17.821 13.820 -23.383 1.00 17.21 253 LEU D C 1
ATOM 8594 O O . LEU D 1 271 ? -17.428 14.980 -23.278 1.00 15.39 253 LEU D O 1
ATOM 8599 N N . GLN D 1 272 ? -18.037 13.197 -24.553 1.00 16.37 254 GLN D N 1
ATOM 8600 C CA . GLN D 1 272 ? -17.589 13.759 -25.828 1.00 16.55 254 GLN D CA 1
ATOM 8601 C C . GLN D 1 272 ? -18.647 14.500 -26.567 1.00 17.10 254 GLN D C 1
ATOM 8602 O O . GLN D 1 272 ? -18.363 15.439 -27.285 1.00 16.98 254 GLN D O 1
ATOM 8608 N N . ILE D 1 273 ? -19.888 14.093 -26.384 1.00 16.52 255 ILE D N 1
ATOM 8609 C CA . ILE D 1 273 ? -20.969 14.726 -27.113 1.00 17.87 255 ILE D CA 1
ATOM 8610 C C . ILE D 1 273 ? -20.956 16.262 -27.079 1.00 16.43 255 ILE D C 1
ATOM 8611 O O . ILE D 1 273 ? -21.157 16.868 -28.138 1.00 17.57 255 ILE D O 1
ATOM 8616 N N . PRO D 1 274 ? -20.744 16.890 -25.882 1.00 16.95 256 PRO D N 1
ATOM 8617 C CA . PRO D 1 274 ? -20.885 18.358 -25.830 1.00 17.99 256 PRO D CA 1
ATOM 8618 C C . PRO D 1 274 ? -19.916 19.162 -26.711 1.00 17.15 256 PRO D C 1
ATOM 8619 O O . PRO D 1 274 ? -20.199 20.293 -27.000 1.00 18.37 256 PRO D O 1
ATOM 8623 N N . GLN D 1 275 ? -18.928 18.533 -27.305 1.00 19.32 257 GLN D N 1
ATOM 8624 C CA . GLN D 1 275 ? -18.137 19.196 -28.369 1.00 23.49 257 GLN D CA 1
ATOM 8625 C C . GLN D 1 275 ? -18.981 19.864 -29.461 1.00 24.51 257 GLN D C 1
ATOM 8626 O O . GLN D 1 275 ? -18.647 20.946 -29.966 1.00 18.38 257 GLN D O 1
ATOM 8632 N N . MET D 1 276 ? -20.068 19.175 -29.836 1.00 21.67 258 MET D N 1
ATOM 8633 C CA . MET D 1 276 ? -21.028 19.578 -30.914 1.00 22.56 258 MET D CA 1
ATOM 8634 C C . MET D 1 276 ? -21.651 20.917 -30.693 1.00 21.46 258 MET D C 1
ATOM 8635 O O . MET D 1 276 ? -21.976 21.628 -31.672 1.00 22.76 258 MET D O 1
ATOM 8640 N N . TYR D 1 277 ? -21.944 21.148 -29.417 1.00 19.24 259 TYR D N 1
ATOM 8641 C CA . TYR D 1 277 ? -22.685 22.308 -29.029 1.00 19.89 259 TYR D CA 1
ATOM 8642 C C . TYR D 1 277 ? -21.844 23.580 -29.189 1.00 21.66 259 TYR D C 1
ATOM 8643 O O . TYR D 1 277 ? -22.397 24.659 -29.186 1.00 17.94 259 TYR D O 1
ATOM 8652 N N . GLN D 1 278 ? -20.524 23.439 -29.362 1.00 20.26 260 GLN D N 1
ATOM 8653 C CA . GLN D 1 278 ? -19.673 24.569 -29.709 1.00 22.29 260 GLN D CA 1
ATOM 8654 C C . GLN D 1 278 ? -19.884 25.057 -31.156 1.00 20.48 260 GLN D C 1
ATOM 8655 O O . GLN D 1 278 ? -19.394 26.133 -31.534 1.00 16.09 260 GLN D O 1
ATOM 8661 N N . LEU D 1 279 ? -20.540 24.258 -31.988 1.00 19.99 261 LEU D N 1
ATOM 8662 C CA . LEU D 1 279 ? -20.626 24.600 -33.403 1.00 19.10 261 LEU D CA 1
ATOM 8663 C C . LEU D 1 279 ? -21.462 25.867 -33.666 1.00 18.14 261 LEU D C 1
ATOM 8664 O O . LEU D 1 279 ? -21.315 26.497 -34.716 1.00 15.28 261 LEU D O 1
ATOM 8669 N N . ASP D 1 280 ? -22.301 26.262 -32.718 1.00 15.61 262 ASP D N 1
ATOM 8670 C CA . ASP D 1 280 ? -22.984 27.512 -32.867 1.00 16.10 262 ASP D CA 1
ATOM 8671 C C . ASP D 1 280 ? -23.577 27.963 -31.550 1.00 15.49 262 ASP D C 1
ATOM 8672 O O . ASP D 1 280 ? -23.671 27.154 -30.582 1.00 15.04 262 ASP D O 1
ATOM 8677 N N . THR D 1 281 ? -23.978 29.239 -31.511 1.00 14.31 263 THR D N 1
ATOM 8678 C CA . THR D 1 281 ? -24.689 29.769 -30.351 1.00 14.82 263 THR D CA 1
ATOM 8679 C C . THR D 1 281 ? -25.785 30.695 -30.786 1.00 14.18 263 THR D C 1
ATOM 8680 O O . THR D 1 281 ? -25.467 31.703 -31.325 1.00 14.33 263 THR D O 1
ATOM 8684 N N . PRO D 1 282 ? -27.089 30.376 -30.517 1.00 15.26 264 PRO D N 1
ATOM 8685 C CA . PRO D 1 282 ? -27.600 29.209 -29.826 1.00 15.91 264 PRO D CA 1
ATOM 8686 C C . PRO D 1 282 ? -27.292 27.979 -30.623 1.00 17.34 264 PRO D C 1
ATOM 8687 O O . PRO D 1 282 ? -27.043 28.057 -31.837 1.00 19.76 264 PRO D O 1
ATOM 8691 N N . PHE D 1 283 ? -27.335 26.845 -29.982 1.00 17.19 265 PHE D N 1
ATOM 8692 C CA . PHE D 1 283 ? -27.050 25.637 -30.704 1.00 17.78 265 PHE D CA 1
ATOM 8693 C C . PHE D 1 283 ? -28.267 24.742 -30.880 1.00 17.34 265 PHE D C 1
ATOM 8694 O O . PHE D 1 283 ? -28.124 23.559 -31.108 1.00 16.81 265 PHE D O 1
ATOM 8702 N N . VAL D 1 284 ? -29.448 25.317 -30.743 1.00 16.55 266 VAL D N 1
ATOM 8703 C CA . VAL D 1 284 ? -30.674 24.616 -31.103 1.00 19.49 266 VAL D CA 1
ATOM 8704 C C . VAL D 1 284 ? -30.651 24.027 -32.546 1.00 17.77 266 VAL D C 1
ATOM 8705 O O . VAL D 1 284 ? -31.211 22.951 -32.781 1.00 18.75 266 VAL D O 1
ATOM 8709 N N . ASN D 1 285 ? -30.062 24.759 -33.484 1.00 16.87 267 ASN D N 1
ATOM 8710 C CA . ASN D 1 285 ? -29.799 24.277 -34.836 1.00 17.12 267 ASN D CA 1
ATOM 8711 C C . ASN D 1 285 ? -28.954 22.986 -34.876 1.00 16.39 267 ASN D C 1
ATOM 8712 O O . ASN D 1 285 ? -29.340 22.014 -35.512 1.00 18.11 267 ASN D O 1
ATOM 8717 N N . VAL D 1 286 ? -27.887 22.933 -34.109 1.00 16.84 268 VAL D N 1
ATOM 8718 C CA . VAL D 1 286 ? -27.093 21.739 -34.007 1.00 15.41 268 VAL D CA 1
ATOM 8719 C C . VAL D 1 286 ? -27.922 20.583 -33.536 1.00 16.24 268 VAL D C 1
ATOM 8720 O O . VAL D 1 286 ? -27.836 19.489 -34.073 1.00 14.25 268 VAL D O 1
ATOM 8724 N N . ILE D 1 287 ? -28.753 20.793 -32.502 1.00 15.04 269 ILE D N 1
ATOM 8725 C CA . ILE D 1 287 ? -29.487 19.630 -32.004 1.00 13.70 269 ILE D CA 1
ATOM 8726 C C . ILE D 1 287 ? -30.416 19.046 -33.081 1.00 13.10 269 ILE D C 1
ATOM 8727 O O . ILE D 1 287 ? -30.463 17.851 -33.276 1.00 14.43 269 ILE D O 1
ATOM 8732 N N . LYS D 1 288 ? -31.142 19.885 -33.770 1.00 13.53 270 LYS D N 1
ATOM 8733 C CA . LYS D 1 288 ? -32.077 19.402 -34.779 1.00 14.60 270 LYS D CA 1
ATOM 8734 C C . LYS D 1 288 ? -31.331 18.768 -35.942 1.00 16.83 270 LYS D C 1
ATOM 8735 O O . LYS D 1 288 ? -31.779 17.774 -36.504 1.00 17.26 270 LYS D O 1
ATOM 8741 N N . GLU D 1 289 ? -30.173 19.324 -36.284 1.00 16.34 271 GLU D N 1
ATOM 8742 C CA . GLU D 1 289 ? -29.367 18.707 -37.318 1.00 17.05 271 GLU D CA 1
ATOM 8743 C C . GLU D 1 289 ? -28.918 17.349 -36.887 1.00 16.17 271 GLU D C 1
ATOM 8744 O O . GLU D 1 289 ? -28.854 16.435 -37.719 1.00 17.69 271 GLU D O 1
ATOM 8750 N N . ALA D 1 290 ? -28.661 17.149 -35.590 1.00 15.33 272 ALA D N 1
ATOM 8751 C CA . ALA D 1 290 ? -28.245 15.857 -35.095 1.00 14.49 272 ALA D CA 1
ATOM 8752 C C . ALA D 1 290 ? -29.386 14.853 -35.138 1.00 16.44 272 ALA D C 1
ATOM 8753 O O . ALA D 1 290 ? -29.188 13.655 -35.403 1.00 16.16 272 ALA D O 1
ATOM 8755 N N . ILE D 1 291 ? -30.585 15.336 -34.860 1.00 16.29 273 ILE D N 1
ATOM 8756 C CA . ILE D 1 291 ? -31.799 14.471 -34.929 1.00 15.97 273 ILE D CA 1
ATOM 8757 C C . ILE D 1 291 ? -31.862 13.899 -36.347 1.00 15.92 273 ILE D C 1
ATOM 8758 O O . ILE D 1 291 ? -32.086 12.726 -36.535 1.00 18.26 273 ILE D O 1
ATOM 8763 N N . VAL D 1 292 ? -31.608 14.743 -37.341 1.00 19.14 274 VAL D N 1
ATOM 8764 C CA . VAL D 1 292 ? -31.679 14.300 -38.764 1.00 19.21 274 VAL D CA 1
ATOM 8765 C C . VAL D 1 292 ? -30.617 13.260 -39.096 1.00 19.97 274 VAL D C 1
ATOM 8766 O O . VAL D 1 292 ? -30.921 12.152 -39.571 1.00 19.17 274 VAL D O 1
ATOM 8770 N N . LEU D 1 293 ? -29.383 13.606 -38.759 1.00 18.22 275 LEU D N 1
ATOM 8771 C CA . LEU D 1 293 ? -28.218 12.763 -38.979 1.00 19.95 275 LEU D CA 1
ATOM 8772 C C . LEU D 1 293 ? -28.350 11.450 -38.277 1.00 21.13 275 LEU D C 1
ATOM 8773 O O . LEU D 1 293 ? -27.899 10.468 -38.782 1.00 24.49 275 LEU D O 1
ATOM 8778 N N . CYS D 1 294 ? -29.028 11.394 -37.153 1.00 20.54 276 CYS D N 1
ATOM 8779 C CA . CYS D 1 294 ? -29.194 10.144 -36.424 1.00 19.33 276 CYS D CA 1
ATOM 8780 C C . CYS D 1 294 ? -30.443 9.344 -36.882 1.00 19.74 276 CYS D C 1
ATOM 8781 O O . CYS D 1 294 ? -30.780 8.376 -36.276 1.00 21.12 276 CYS D O 1
ATOM 8784 N N . GLY D 1 295 ? -31.165 9.781 -37.896 1.00 22.72 277 GLY D N 1
ATOM 8785 C CA . GLY D 1 295 ? -32.150 8.890 -38.527 1.00 23.74 277 GLY D CA 1
ATOM 8786 C C . GLY D 1 295 ? -33.582 9.366 -38.537 1.00 23.18 277 GLY D C 1
ATOM 8787 O O . GLY D 1 295 ? -34.380 8.747 -39.174 1.00 24.64 277 GLY D O 1
ATOM 8788 N N . ARG D 1 296 ? -33.905 10.483 -37.884 1.00 22.28 278 ARG D N 1
ATOM 8789 C CA . ARG D 1 296 ? -35.258 11.095 -37.974 1.00 23.87 278 ARG D CA 1
ATOM 8790 C C . ARG D 1 296 ? -35.293 12.371 -38.841 1.00 26.93 278 ARG D C 1
ATOM 8791 O O . ARG D 1 296 ? -34.883 13.435 -38.380 1.00 29.48 278 ARG D O 1
ATOM 8799 N N . PRO D 1 297 ? -35.797 12.299 -40.078 1.00 24.97 279 PRO D N 1
ATOM 8800 C CA . PRO D 1 297 ? -35.789 13.471 -40.975 1.00 25.89 279 PRO D CA 1
ATOM 8801 C C . PRO D 1 297 ? -36.877 14.506 -40.663 1.00 27.89 279 PRO D C 1
ATOM 8802 O O . PRO D 1 297 ? -38.017 14.300 -40.976 1.00 32.47 279 PRO D O 1
ATOM 8806 N N . VAL D 1 298 ? -36.507 15.604 -40.012 1.00 23.64 280 VAL D N 1
ATOM 8807 C CA . VAL D 1 298 ? -37.416 16.658 -39.631 1.00 21.65 280 VAL D CA 1
ATOM 8808 C C . VAL D 1 298 ? -36.893 17.938 -40.236 1.00 20.81 280 VAL D C 1
ATOM 8809 O O . VAL D 1 298 ? -35.727 18.041 -40.515 1.00 23.39 280 VAL D O 1
ATOM 8813 N N . SER D 1 299 ? -37.758 18.909 -40.472 1.00 19.11 281 SER D N 1
ATOM 8814 C CA . SER D 1 299 ? -37.331 20.246 -40.780 1.00 19.72 281 SER D CA 1
ATOM 8815 C C . SER D 1 299 ? -36.431 20.688 -39.604 1.00 18.37 281 SER D C 1
ATOM 8816 O O . SER D 1 299 ? -36.750 20.402 -38.422 1.00 18.04 281 SER D O 1
ATOM 8819 N N . THR D 1 300 ? -35.334 21.337 -39.940 1.00 15.37 282 THR D N 1
ATOM 8820 C CA . THR D 1 300 ? -34.408 21.848 -38.936 1.00 15.53 282 THR D CA 1
ATOM 8821 C C . THR D 1 300 ? -34.559 23.340 -38.686 1.00 16.19 282 THR D C 1
ATOM 8822 O O . THR D 1 300 ? -33.741 23.913 -37.981 1.00 17.00 282 THR D O 1
ATOM 8826 N N . HIS D 1 301 ? -35.614 23.973 -39.238 1.00 16.14 283 HIS D N 1
ATOM 8827 C CA . HIS D 1 301 ? -35.855 25.345 -39.058 1.00 16.90 283 HIS D CA 1
ATOM 8828 C C . HIS D 1 301 ? -35.743 25.733 -37.584 1.00 16.20 283 HIS D C 1
ATOM 8829 O O . HIS D 1 301 ? -36.202 25.007 -36.689 1.00 14.74 283 HIS D O 1
ATOM 8836 N N . VAL D 1 302 ? -35.085 26.848 -37.358 1.00 16.84 284 VAL D N 1
ATOM 8837 C CA . VAL D 1 302 ? -35.015 27.417 -36.005 1.00 18.03 284 VAL D CA 1
ATOM 8838 C C . VAL D 1 302 ? -35.500 28.816 -36.036 1.00 17.50 284 VAL D C 1
ATOM 8839 O O . VAL D 1 302 ? -35.386 29.495 -37.050 1.00 15.41 284 VAL D O 1
ATOM 8843 N N . LEU D 1 303 ? -35.958 29.298 -34.881 1.00 17.23 285 LEU D N 1
ATOM 8844 C CA . LEU D 1 303 ? -36.415 30.669 -34.802 1.00 17.63 285 LEU D CA 1
ATOM 8845 C C . LEU D 1 303 ? -35.303 31.723 -34.585 1.00 17.58 285 LEU D C 1
ATOM 8846 O O . LEU D 1 303 ? -34.354 31.492 -33.845 1.00 15.42 285 LEU D O 1
ATOM 8851 N N . PRO D 1 304 ? -35.424 32.883 -35.246 1.00 16.99 286 PRO D N 1
ATOM 8852 C CA . PRO D 1 304 ? -34.497 33.969 -34.974 1.00 17.34 286 PRO D CA 1
ATOM 8853 C C . PRO D 1 304 ? -34.585 34.396 -33.487 1.00 16.17 286 PRO D C 1
ATOM 8854 O O . PRO D 1 304 ? -35.670 34.362 -32.864 1.00 15.70 286 PRO D O 1
ATOM 8858 N N . PRO D 1 305 ? -33.429 34.757 -32.897 1.00 18.71 287 PRO D N 1
ATOM 8859 C CA . PRO D 1 305 ? -32.142 35.063 -33.608 1.00 17.50 287 PRO D CA 1
ATOM 8860 C C . PRO D 1 305 ? -31.165 33.912 -33.821 1.00 18.26 287 PRO D C 1
ATOM 8861 O O . PRO D 1 305 ? -29.975 34.194 -34.125 1.00 17.65 287 PRO D O 1
ATOM 8865 N N . ALA D 1 306 ? -31.607 32.645 -33.643 1.00 15.86 288 ALA D N 1
ATOM 8866 C CA . ALA D 1 306 ? -30.824 31.512 -34.114 1.00 17.25 288 ALA D CA 1
ATOM 8867 C C . ALA D 1 306 ? -30.904 31.492 -35.619 1.00 17.98 288 ALA D C 1
ATOM 8868 O O . ALA D 1 306 ? -31.738 32.182 -36.167 1.00 17.19 288 ALA D O 1
ATOM 8870 N N . SER D 1 307 ? -30.022 30.729 -36.269 1.00 16.29 289 SER D N 1
ATOM 8871 C CA . SER D 1 307 ? -29.945 30.717 -37.723 1.00 17.80 289 SER D CA 1
ATOM 8872 C C . SER D 1 307 ? -29.573 29.325 -38.184 1.00 17.47 289 SER D C 1
ATOM 8873 O O . SER D 1 307 ? -29.120 28.513 -37.373 1.00 16.59 289 SER D O 1
ATOM 8876 N N . PRO D 1 308 ? -29.818 28.995 -39.456 1.00 18.38 290 PRO D N 1
ATOM 8877 C CA . PRO D 1 308 ? -29.558 27.616 -39.867 1.00 19.10 290 PRO D CA 1
ATOM 8878 C C . PRO D 1 308 ? -28.051 27.306 -39.798 1.00 18.07 290 PRO D C 1
ATOM 8879 O O . PRO D 1 308 ? -27.268 28.176 -40.006 1.00 16.04 290 PRO D O 1
ATOM 8883 N N . LEU D 1 309 ? -27.717 26.090 -39.425 1.00 16.18 291 LEU D N 1
ATOM 8884 C CA . LEU D 1 309 ? -26.343 25.660 -39.417 1.00 18.59 291 LEU D CA 1
ATOM 8885 C C . LEU D 1 309 ? -25.762 25.574 -40.842 1.00 18.22 291 LEU D C 1
ATOM 8886 O O . LEU D 1 309 ? -26.330 24.949 -41.691 1.00 19.86 291 LEU D O 1
ATOM 8891 N N . ASP D 1 310 ? -24.607 26.151 -41.075 1.00 20.68 292 ASP D N 1
ATOM 8892 C CA . ASP D 1 310 ? -23.947 26.071 -42.415 1.00 21.03 292 ASP D CA 1
ATOM 8893 C C . ASP D 1 310 ? -23.485 24.674 -42.744 1.00 20.51 292 ASP D C 1
ATOM 8894 O O . ASP D 1 310 ? -23.383 23.785 -41.891 1.00 16.50 292 ASP D O 1
ATOM 8899 N N . GLU D 1 311 ? -23.235 24.445 -44.022 1.00 20.71 293 GLU D N 1
ATOM 8900 C CA . GLU D 1 311 ? -22.951 23.082 -44.451 1.00 20.93 293 GLU D CA 1
ATOM 8901 C C . GLU D 1 311 ? -21.644 22.553 -43.882 1.00 20.85 293 GLU D C 1
ATOM 8902 O O . GLU D 1 311 ? -21.568 21.378 -43.557 1.00 19.77 293 GLU D O 1
ATOM 8908 N N . PRO D 1 312 ? -20.591 23.413 -43.789 1.00 20.80 294 PRO D N 1
ATOM 8909 C CA . PRO D 1 312 ? -19.359 22.921 -43.230 1.00 21.68 294 PRO D CA 1
ATOM 8910 C C . PRO D 1 312 ? -19.566 22.417 -41.798 1.00 20.13 294 PRO D C 1
ATOM 8911 O O . PRO D 1 312 ? -19.140 21.325 -41.428 1.00 18.60 294 PRO D O 1
ATOM 8915 N N . ARG D 1 313 ? -20.227 23.208 -40.991 1.00 18.46 295 ARG D N 1
ATOM 8916 C CA . ARG D 1 313 ? -20.452 22.760 -39.632 1.00 20.70 295 ARG D CA 1
ATOM 8917 C C . ARG D 1 313 ? -21.424 21.509 -39.537 1.00 18.98 295 ARG D C 1
ATOM 8918 O O . ARG D 1 313 ? -21.340 20.723 -38.603 1.00 17.54 295 ARG D O 1
ATOM 8926 N N . LYS D 1 314 ? -22.336 21.363 -40.486 1.00 17.32 296 LYS D N 1
ATOM 8927 C CA . LYS D 1 314 ? -23.205 20.187 -40.491 1.00 17.25 296 LYS D CA 1
ATOM 8928 C C . LYS D 1 314 ? -22.321 18.937 -40.678 1.00 17.55 296 LYS D C 1
ATOM 8929 O O . LYS D 1 314 ? -22.515 17.892 -40.050 1.00 16.72 296 LYS D O 1
ATOM 8935 N N . ALA D 1 315 ? -21.347 19.034 -41.581 1.00 17.88 297 ALA D N 1
ATOM 8936 C CA . ALA D 1 315 ? -20.461 17.914 -41.840 1.00 18.89 297 ALA D CA 1
ATOM 8937 C C . ALA D 1 315 ? -19.590 17.603 -40.611 1.00 18.12 297 ALA D C 1
ATOM 8938 O O . ALA D 1 315 ? -19.324 16.429 -40.270 1.00 17.40 297 ALA D O 1
ATOM 8940 N N . GLN D 1 316 ? -19.162 18.654 -39.928 1.00 18.83 298 GLN D N 1
ATOM 8941 C CA . GLN D 1 316 ? -18.407 18.541 -38.689 1.00 18.00 298 GLN D CA 1
ATOM 8942 C C . GLN D 1 316 ? -19.236 17.797 -37.631 1.00 19.79 298 GLN D C 1
ATOM 8943 O O . GLN D 1 316 ? -18.734 16.870 -36.978 1.00 20.36 298 GLN D O 1
ATOM 8949 N N . LEU D 1 317 ? -20.482 18.227 -37.437 1.00 19.51 299 LEU D N 1
ATOM 8950 C CA . LEU D 1 317 ? -21.449 17.487 -36.598 1.00 14.60 299 LEU D CA 1
ATOM 8951 C C . LEU D 1 317 ? -21.481 16.039 -36.991 1.00 14.10 299 LEU D C 1
ATOM 8952 O O . LEU D 1 317 ? -21.360 15.147 -36.177 1.00 12.66 299 LEU D O 1
ATOM 8957 N N . LYS D 1 318 ? -21.634 15.799 -38.269 1.00 15.58 300 LYS D N 1
ATOM 8958 C CA . LYS D 1 318 ? -21.686 14.413 -38.783 1.00 17.77 300 LYS D CA 1
ATOM 8959 C C . LYS D 1 318 ? -20.486 13.596 -38.462 1.00 17.80 300 LYS D C 1
ATOM 8960 O O . LYS D 1 318 ? -20.618 12.443 -38.064 1.00 19.00 300 LYS D O 1
ATOM 8966 N N . THR D 1 319 ? -19.282 14.157 -38.601 1.00 22.01 301 THR D N 1
ATOM 8967 C CA . THR D 1 319 ? -18.065 13.397 -38.281 1.00 22.40 301 THR D CA 1
ATOM 8968 C C . THR D 1 319 ? -17.964 13.157 -36.773 1.00 21.30 301 THR D C 1
ATOM 8969 O O . THR D 1 319 ? -17.403 12.158 -36.346 1.00 18.49 301 THR D O 1
ATOM 8973 N N . LEU D 1 320 ? -18.456 14.085 -35.954 1.00 21.77 302 LEU D N 1
ATOM 8974 C CA . LEU D 1 320 ? -18.430 13.871 -34.507 1.00 21.07 302 LEU D CA 1
ATOM 8975 C C . LEU D 1 320 ? -19.379 12.687 -34.173 1.00 19.95 302 LEU D C 1
ATOM 8976 O O . LEU D 1 320 ? -19.063 11.820 -33.385 1.00 18.12 302 LEU D O 1
ATOM 8981 N N . LEU D 1 321 ? -20.533 12.657 -34.786 1.00 18.57 303 LEU D N 1
ATOM 8982 C CA . LEU D 1 321 ? -21.507 11.617 -34.444 1.00 21.03 303 LEU D CA 1
ATOM 8983 C C . LEU D 1 321 ? -21.009 10.250 -34.916 1.00 22.22 303 LEU D C 1
ATOM 8984 O O . LEU D 1 321 ? -21.189 9.241 -34.232 1.00 22.59 303 LEU D O 1
ATOM 8989 N N . GLN D 1 322 ? -20.338 10.261 -36.071 1.00 22.75 304 GLN D N 1
ATOM 8990 C CA . GLN D 1 322 ? -19.742 9.061 -36.620 1.00 23.49 304 GLN D CA 1
ATOM 8991 C C . GLN D 1 322 ? -18.641 8.550 -35.727 1.00 23.63 304 GLN D C 1
ATOM 8992 O O . GLN D 1 322 ? -18.550 7.368 -35.430 1.00 23.55 304 GLN D O 1
ATOM 8998 N N . GLN D 1 323 ? -17.785 9.440 -35.283 1.00 26.54 305 GLN D N 1
ATOM 8999 C CA . GLN D 1 323 ? -16.734 9.069 -34.344 1.00 28.28 305 GLN D CA 1
ATOM 9000 C C . GLN D 1 323 ? -17.244 8.473 -33.031 1.00 28.52 305 GLN D C 1
ATOM 9001 O O . GLN D 1 323 ? -16.614 7.621 -32.436 1.00 27.06 305 GLN D O 1
ATOM 9007 N N . LEU D 1 324 ? -18.410 8.886 -32.595 1.00 25.02 306 LEU D N 1
ATOM 9008 C CA . LEU D 1 324 ? -18.960 8.334 -31.346 1.00 27.91 306 LEU D CA 1
ATOM 9009 C C . LEU D 1 324 ? -19.880 7.179 -31.613 1.00 29.29 306 LEU D C 1
ATOM 9010 O O . LEU D 1 324 ? -20.490 6.650 -30.709 1.00 27.95 306 LEU D O 1
ATOM 9015 N N . LYS D 1 325 ? -20.008 6.824 -32.884 1.00 31.55 307 LYS D N 1
ATOM 9016 C CA . LYS D 1 325 ? -20.774 5.649 -33.307 1.00 32.86 307 LYS D CA 1
ATOM 9017 C C . LYS D 1 325 ? -22.292 5.801 -33.020 1.00 35.29 307 LYS D C 1
ATOM 9018 O O . LYS D 1 325 ? -22.995 4.845 -32.670 1.00 33.56 307 LYS D O 1
ATOM 9024 N N . LEU D 1 326 ? -22.781 7.021 -33.213 1.00 31.86 308 LEU D N 1
ATOM 9025 C CA . LEU D 1 326 ? -24.188 7.368 -33.068 1.00 30.99 308 LEU D CA 1
ATOM 9026 C C . LEU D 1 326 ? -24.952 7.653 -34.387 1.00 33.29 308 LEU D C 1
ATOM 9027 O O . LEU D 1 326 ? -26.094 8.103 -34.331 1.00 39.28 308 LEU D O 1
ATOM 9032 N N . CYS D 1 327 ? -24.299 7.518 -35.536 1.00 33.37 309 CYS D N 1
ATOM 9033 C CA . CYS D 1 327 ? -24.947 7.420 -36.874 1.00 40.10 309 CYS D CA 1
ATOM 9034 C C . CYS D 1 327 ? -23.960 6.886 -37.924 1.00 36.74 309 CYS D C 1
ATOM 9035 O O . CYS D 1 327 ? -22.737 6.974 -37.719 1.00 40.80 309 CYS D O 1
#

B-factor: mean 19.13, std 6.72, range [8.61, 61.18]

CATH classification: 3.20.20.70

Nearest PDB structures (foldseek):
  3n2x-assembly1_C  TM=1.003E+00  e=7.250E-55  Escherichia coli K-12
  3pb0-assembly4_D  TM=9.427E-01  e=8.621E-25  Thermotoga maritima
  3pb2-assembly1_A  TM=9.498E-01  e=2.166E-24  Thermotoga maritima
  1o5k-assembly1_A  TM=9.542E-01  e=3.723E-24  Thermotoga maritima MSB8
  2r8w-assembly1_A  TM=8.976E-01  e=1.700E-19  Agrobacterium fabrum str. C58

Foldseek 3Di:
DPPFAAEAAQAFFADPVRAGDLVQSLVLLVVLLVLPGQEYEALDVLNVVVLDDLVRLLVRLLSSQVSCVPSHAYEYEQEEQPLVSSLVSQQSNVVSPHQEYEYEFYQPDNDDLVVRLVSLVVSPVSDVHAYEYEADCVRRVYGCALVNLQVSVVVDVRHAEYAHEDPDLVRLLSNCCSRCVVVVRRAYAYAALLCQLVSVVSSHGYYHYLCSRQPVNLRNQLVCCVVVPNNVRNVVSSVLSNQVCVLCVQDVNSSLVSLLSNVLLPRDTHSDDRPPPDHRDVVSSVVSNVSCVVSVSD/DPPFAAEAAQAQFADPVGHGDLVQSLVLVVVLVVLPGQEYEALDVLNVVVLDDLVSLLVSLLSVQVSCVPSHAYEYEQEEQPLVSSLVSQLSNVVSPHQEYEYEFYQPDPDDLVVRLVSLVVSCVSHVHAYEYEADCVRRVDGCQLVNLQVSVVPHVSPAEYAAEDPDLVRLLSNCCRNCVVVVRRAYAYAALLCQLSSVVSNHGYYHYLCSRQPVNLRNVLVVCVVVVVSVRNVVSSVLSNQVCVLCVQDVVCSLSSLLSNCLLPRDGRSDDGPPPDHRDPVSSVVSNVSCVVSPRD/DPPFAEEAAAAFFDDPVRAGDLVQSLVLLVVLLVLPGQEYEALDVLNVVVQDDLVRLLVRLLSSQVSCVPSHAYEYEQEEQPLVSSLVSQQSNVVSPHQEYEYEFYQPDNDDLVVRLVSLVVSPVSDVHAYEYEADCVRRVYGCALVNLQVSVVVDVSHAEYAHEDPDLVRLLSNCCSRCVVVVRRAYAYAALLCQLVSVVSSHGYYHYLCSRQPVNLRNQLVCCVVVPNNVRNVVSSVLSNQVCVLCVQDVNSSLSSVLSNVLLPRDTHSDDGPPDDHRDVVSSVVSNVSCVVSVSD/DPPFAAEAAQAQFADPVGAGDLVQSLVLVVVLVVLPGQEYEALDVLNVVVQDDLVSLLVRLLSVQVSCVPSHAYEYEQEEQPLVSSLVSLQSNQVSPHQEYEYEFYQPDPDDLVVRLVSLVVSPVSHVHAYEYEADCVRRVDGCALVNLQVSVVPHVSPAEYAAEDPDLVRLLSNCCRNCVVVVRRAYAYAALLCQLVSVVSNHGYYHYLCSSQPVNLRNVLVVCVVVVVSVSNVVSSVLSNQVCVLCVQDVNCSLSSLLSNCLLPRDGRSDDGPPPDHRDPVSSVVSNVSCVVSPRD